Protein AF-A0A5M9MKD1-F1 (afdb_monomer_lite)

InterPro do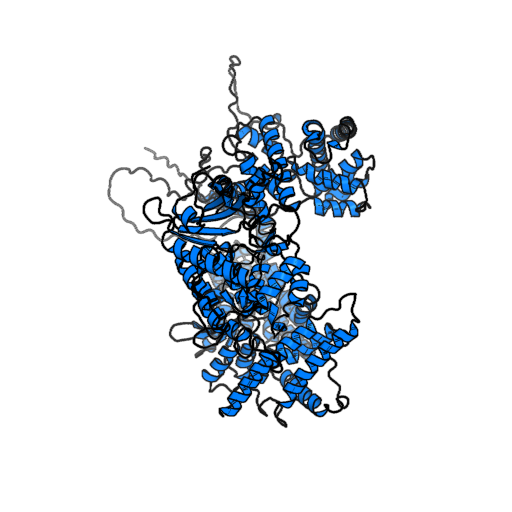mains:
  IPR004045 Glutathione S-transferase, N-terminal [PF13409] (343-407)
  IPR004045 Glutathione S-transferase, N-terminal [PS50404] (331-413)
  IPR006603 PQ-loop repeat [PF04193] (590-647)
  IPR006603 PQ-loop repeat [SM00679] (603-634)
  IPR006671 Cyclin, N-terminal [PF00134] (797-914)
  IPR010987 Glutathione S-transferase, C-terminal-like [PS50405] (420-559)
  IPR011009 Protein kinase-like domain superfamily [SSF56112] (8-336)
  IPR013763 Cyclin-like domain [SM00385] (810-909)
  IPR013763 Cyclin-like domain [SM00385] (922-1008)
  IPR016477 Fructosamine/Ketosamine-3-kinase [PF03881] (29-341)
  IPR016477 Fructosamine/Ketosamine-3-kinase [PTHR12149] (27-342)
  IPR036249 Thioredoxin-like superfamily [SSF52833] (343-438)
  IPR036282 Glutathione S-transferase, C-terminal domain superfamily [SSF47616] (407-563)
  IPR036915 Cyclin-like superfamily [SSF47954] (793-915)
  IPR036915 Cyclin-like superfamily [SSF47954] (918-1014)
  IPR040079 Glutathione transferase family [SFLDS00019] (340-543)

Sequence (1134 aa):
MAPVPDSLLRALSLPDPSKATLSTAGLGSGFTNTGAIRATVPSSDGQGGEEERRYFVKTSRDGKAAEEMFHGEYESLNAIADSVPGFCPRALAWGCLEEGNGRSFFLATEFLDLGVGGRIDQSSLAQRLGQLHSTPAPADPQTGKRQFGFPVPTFCGDTKQPNRYHDSWAKFYANERLLMILETSEKRNGHDVGLRDLVERTAHTVVPALLRDGHLGYDRNGHGKEITPVVVHGDLWSGNADRGRIVASGRKEDEEVGGVVYDPSACYAHSEYDLGIMKMFGGFGSSFFNAYHRLVPKTEPVEEYDDRLRLYELYHHLNHYAIFGVGYRSGAVSIMQKLIKKYVQRVWLALEEKQIPYQYIEVNPYHKLQSLLSLNPRGLIPTLSIRTPGGSKPLYESNVILEYLEEAYPDHGPRLLPTDPYERARVRICIDFVTSRFIPAFHRFLQYQSSESEDTEAGIEKHRQGFLECLKEWTRELHPQGPFFLGDQISLPGLVLGPWAIRLWVFDEFKTGGLRVPVEGQGGSDDLVWQRWRKWVTALQERKSFRDTISDVQHYLPIYKRCPSMQEDDYSSLHGLIYCSGNMDVPIAANVLGTIGAICWSVQLIPQIIFNYQRHNTEGLQPSMMLLWAIAGVPLGVYNIVEELNVALRIQPQILTFLSLVTWAQCLYYGKKRTAMTCIAAVVSLLLTLGAIEVALIFALQASKRRAIEWPTILMAVLSASLLAAGVLRHYWDIYLHRTYLFATRMAPEKKDDASLLGSDPAVPDPPSIHPSFIQVAKPYIFEQTIQKCIAAMGVNPLREEALRLQGVTWIDNVRRVLYLPIRTFNTAVVYYHRFRLVHPDNEYNYMDAAAAALFTACKIEDTLKKSKEIVCAAYNLKLPPSEHMSPDNQVFEAHARGIIGLERLMLEASGFDFRTRHPQKTLIKLARKYGLTSQSEVSSTAYRISQDLYRTFAPIKQTTSTMAFASLELAGRLLDQRTEPVELGVDYEKWKTSREEVIETLFDVLELYTHNRGSTTVGPHFPADRFLKVRIPLNKEAEAQGLSRYTNWVHDRDLQTPNGSKSGGKHPRATQYGESRFHPLIPVSASGERPKPGEKGRDGAVRFTIDPESADAEKTHVAEYFKVEMEEYEVEE

Radius of gyration: 39.61 Å; chains: 1; bounding box: 105×114×104 Å

Structure (mmCIF, N/CA/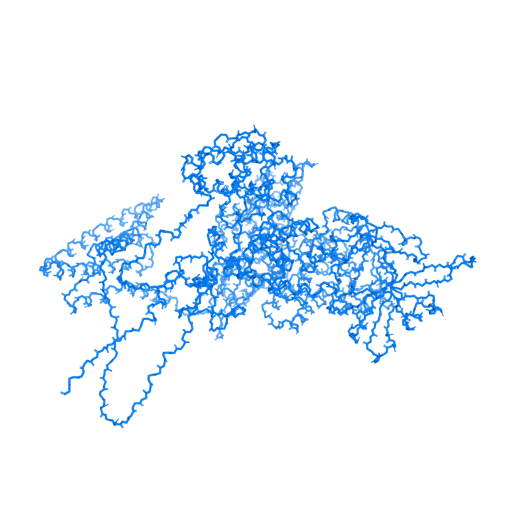C/O backbone):
data_AF-A0A5M9MKD1-F1
#
_entry.id   AF-A0A5M9MKD1-F1
#
loop_
_atom_site.group_PDB
_atom_site.id
_atom_site.type_symbol
_atom_site.label_atom_id
_atom_site.label_alt_id
_atom_site.label_comp_id
_atom_site.label_asym_id
_atom_site.label_entity_id
_atom_site.label_seq_id
_atom_site.pdbx_PDB_ins_code
_atom_site.Cartn_x
_atom_site.Cartn_y
_atom_site.Cartn_z
_atom_site.occupancy
_atom_site.B_iso_or_equiv
_atom_site.auth_seq_id
_atom_site.auth_comp_id
_atom_site.auth_asym_id
_atom_site.auth_atom_id
_atom_site.pdbx_PDB_model_num
ATOM 1 N N . MET A 1 1 ? 45.304 -12.838 -5.370 1.00 53.66 1 MET A N 1
ATOM 2 C CA . MET A 1 1 ? 44.745 -13.099 -4.027 1.00 53.66 1 MET A CA 1
ATOM 3 C C . MET A 1 1 ? 45.583 -12.325 -3.034 1.00 53.66 1 MET A C 1
ATOM 5 O O . MET A 1 1 ? 46.791 -12.251 -3.235 1.00 53.66 1 MET A O 1
ATOM 9 N N . ALA A 1 2 ? 44.952 -11.692 -2.051 1.00 61.78 2 ALA A N 1
ATOM 10 C CA . ALA A 1 2 ? 45.674 -10.993 -0.993 1.00 61.78 2 ALA A CA 1
ATOM 11 C C . ALA A 1 2 ? 46.125 -12.007 0.077 1.00 61.78 2 ALA A C 1
ATOM 13 O O . ALA A 1 2 ? 45.447 -13.031 0.243 1.00 61.78 2 ALA A O 1
ATOM 14 N N . PRO A 1 3 ? 47.242 -11.757 0.787 1.00 74.25 3 PRO A N 1
ATOM 15 C CA . PRO A 1 3 ? 47.556 -12.511 1.996 1.00 74.25 3 PRO A CA 1
ATOM 16 C C . PRO A 1 3 ? 46.407 -12.365 3.005 1.00 74.25 3 PRO A C 1
ATOM 18 O O . PRO A 1 3 ? 45.753 -11.322 3.069 1.00 74.25 3 PRO A O 1
ATOM 21 N N . VAL A 1 4 ? 46.121 -13.433 3.750 1.00 82.38 4 VAL A N 1
ATOM 22 C CA . VAL A 1 4 ? 45.126 -13.397 4.829 1.00 82.38 4 VAL A CA 1
ATOM 23 C C . VAL A 1 4 ? 45.723 -12.600 5.997 1.00 82.38 4 VAL A C 1
ATOM 25 O O . VAL A 1 4 ? 46.841 -12.922 6.393 1.00 82.38 4 VAL A O 1
ATOM 28 N N . PRO A 1 5 ? 45.018 -11.603 6.565 1.00 85.69 5 PRO A N 1
ATOM 29 C CA . PRO A 1 5 ? 45.511 -10.859 7.723 1.00 85.69 5 PRO A CA 1
ATOM 30 C C . PRO A 1 5 ? 45.858 -11.769 8.912 1.00 85.69 5 PRO A C 1
ATOM 32 O O . PRO A 1 5 ? 45.102 -12.693 9.226 1.00 85.69 5 PRO A O 1
ATOM 35 N N . ASP A 1 6 ? 46.938 -11.461 9.635 1.00 84.19 6 ASP A N 1
ATOM 36 C CA . ASP A 1 6 ? 47.434 -12.286 10.756 1.00 84.19 6 ASP A CA 1
ATOM 37 C C . ASP A 1 6 ? 46.393 -12.502 11.866 1.00 84.19 6 ASP A C 1
ATOM 39 O O . ASP A 1 6 ? 46.313 -13.570 12.475 1.00 84.19 6 ASP A O 1
ATOM 43 N N . SER A 1 7 ? 45.560 -11.491 12.118 1.00 86.38 7 SER A N 1
ATOM 44 C CA . SER A 1 7 ? 44.451 -11.562 13.080 1.00 86.38 7 SER A CA 1
ATOM 45 C C . SER A 1 7 ? 43.421 -12.635 12.704 1.00 86.38 7 SER A C 1
ATOM 47 O O . SER A 1 7 ? 42.984 -13.387 13.573 1.00 86.38 7 SER A O 1
ATOM 49 N N . LEU A 1 8 ? 43.095 -12.769 11.414 1.00 87.19 8 LEU A N 1
ATOM 50 C CA . LEU A 1 8 ? 42.197 -13.805 10.894 1.00 87.19 8 LEU A CA 1
ATOM 51 C C . LEU A 1 8 ? 42.851 -15.191 10.921 1.00 87.19 8 LEU A C 1
ATOM 53 O O . LEU A 1 8 ? 42.186 -16.164 11.271 1.00 87.19 8 LEU A O 1
ATOM 57 N N . LEU A 1 9 ? 44.147 -15.289 10.606 1.00 86.75 9 LEU A N 1
ATOM 58 C CA . LEU A 1 9 ? 44.895 -16.549 10.690 1.00 86.75 9 LEU A CA 1
ATOM 59 C C . LEU A 1 9 ? 44.937 -17.087 12.124 1.00 86.75 9 LEU A C 1
ATOM 61 O O . LEU A 1 9 ? 44.632 -18.258 12.347 1.00 86.75 9 LEU A O 1
ATOM 65 N N . ARG A 1 10 ? 45.244 -16.226 13.105 1.00 86.94 10 ARG A N 1
ATOM 66 C CA . ARG A 1 10 ? 45.229 -16.595 14.529 1.00 86.94 10 ARG A CA 1
ATOM 67 C C . ARG A 1 10 ? 43.835 -16.989 14.998 1.00 86.94 10 ARG A C 1
ATOM 69 O O . ARG A 1 10 ? 43.688 -18.021 15.644 1.00 86.94 10 ARG A O 1
ATOM 76 N N . ALA A 1 11 ? 42.820 -16.199 14.653 1.00 86.62 11 ALA A N 1
ATOM 77 C CA . ALA A 1 11 ? 41.444 -16.446 15.071 1.00 86.62 11 ALA A CA 1
ATOM 78 C C . ALA A 1 11 ? 40.878 -17.765 14.516 1.00 86.62 11 ALA A C 1
ATOM 80 O O . ALA A 1 11 ? 40.166 -18.472 15.221 1.00 86.62 11 ALA A O 1
ATOM 81 N N . LEU A 1 12 ? 41.243 -18.133 13.284 1.00 87.00 12 LEU A N 1
ATOM 82 C CA . LEU A 1 12 ? 40.847 -19.396 12.652 1.00 87.00 12 LEU A CA 1
ATOM 83 C C . LEU A 1 12 ? 41.811 -20.560 12.942 1.00 87.00 12 LEU A C 1
ATOM 85 O O . LEU A 1 12 ? 41.629 -21.646 12.397 1.00 87.00 12 LEU A O 1
ATOM 89 N N . SER A 1 13 ? 42.833 -20.355 13.784 1.00 86.31 13 SER A N 1
ATOM 90 C CA . SER A 1 13 ? 43.871 -21.352 14.087 1.00 86.31 13 SER A CA 1
ATOM 91 C C . SER A 1 13 ? 44.544 -21.938 12.832 1.00 86.31 13 SER A C 1
ATOM 93 O O . SER A 1 13 ? 44.793 -23.139 12.754 1.00 86.31 13 SER A O 1
ATOM 95 N N . LEU A 1 14 ? 44.835 -21.092 11.837 1.00 83.50 14 LEU A N 1
ATOM 96 C CA . LEU A 1 14 ? 45.502 -21.463 10.585 1.00 83.50 14 LEU A CA 1
ATOM 97 C C . LEU A 1 14 ? 47.021 -21.214 10.713 1.00 83.50 14 LEU A C 1
ATOM 99 O O . LEU A 1 14 ? 47.446 -20.059 10.671 1.00 83.50 14 LEU A O 1
ATOM 103 N N . PRO A 1 15 ? 47.855 -22.261 10.886 1.00 67.31 15 PRO A N 1
ATOM 104 C CA . PRO A 1 15 ? 49.250 -22.105 11.313 1.00 67.31 15 PRO A CA 1
ATOM 105 C C . PRO A 1 15 ? 50.219 -21.698 10.193 1.00 67.31 15 PRO A C 1
ATOM 107 O O . PRO A 1 15 ? 51.301 -21.201 10.490 1.00 67.31 15 PRO A O 1
ATOM 110 N N . ASP A 1 16 ? 49.858 -21.917 8.925 1.00 77.75 16 ASP A N 1
ATOM 111 C CA . ASP A 1 16 ? 50.713 -21.638 7.767 1.00 77.75 16 ASP A CA 1
ATOM 112 C C . ASP A 1 16 ? 50.059 -20.592 6.839 1.00 77.75 16 ASP A C 1
ATOM 114 O O . ASP A 1 16 ? 49.167 -20.937 6.054 1.00 77.75 16 ASP A O 1
ATOM 118 N N . PRO A 1 17 ? 50.504 -19.320 6.887 1.00 76.56 17 PRO A N 1
ATOM 119 C CA . PRO A 1 17 ? 49.997 -18.252 6.025 1.00 76.56 17 PRO A CA 1
ATOM 120 C C . PRO A 1 17 ? 50.148 -18.550 4.527 1.00 76.56 17 PRO A C 1
ATOM 122 O O . PRO A 1 17 ? 49.364 -18.050 3.724 1.00 76.56 17 PRO A O 1
ATOM 125 N N . SER A 1 18 ? 51.130 -19.372 4.129 1.00 77.94 18 SER A N 1
ATOM 126 C CA . SER A 1 18 ? 51.364 -19.721 2.719 1.00 77.94 18 SER A CA 1
ATOM 127 C C . SER A 1 18 ? 50.319 -20.691 2.157 1.00 77.94 18 SER A C 1
ATOM 129 O O . SER A 1 18 ? 50.149 -20.787 0.941 1.00 77.94 18 SER A O 1
ATOM 131 N N . LYS A 1 19 ? 49.576 -21.365 3.043 1.00 81.69 19 LYS A N 1
ATOM 132 C CA . LYS A 1 19 ? 48.512 -22.322 2.712 1.00 81.69 19 LYS A CA 1
ATOM 133 C C . LYS A 1 19 ? 47.108 -21.733 2.823 1.00 81.69 19 LYS A C 1
ATOM 135 O O . LYS A 1 19 ? 46.131 -22.477 2.719 1.00 81.69 19 LYS A O 1
ATOM 140 N N . ALA A 1 20 ? 46.992 -20.420 3.024 1.00 84.75 20 ALA A N 1
ATOM 141 C CA . ALA A 1 20 ? 45.723 -19.719 3.121 1.00 84.75 20 ALA A CA 1
ATOM 142 C C . ALA A 1 20 ? 45.668 -18.541 2.142 1.00 84.75 20 ALA A C 1
ATOM 144 O O . ALA A 1 20 ? 46.620 -17.780 1.987 1.00 84.75 20 ALA A O 1
ATOM 145 N N . THR A 1 21 ? 44.533 -18.371 1.472 1.00 84.12 21 THR A N 1
ATOM 146 C CA . THR A 1 21 ? 44.327 -17.287 0.507 1.00 84.12 21 THR A CA 1
ATOM 147 C C . THR A 1 21 ? 43.005 -16.583 0.760 1.00 84.12 21 THR A C 1
ATOM 149 O O . THR A 1 21 ? 41.973 -17.232 0.936 1.00 84.12 21 THR A O 1
ATOM 152 N N . LEU A 1 22 ? 43.031 -15.246 0.763 1.00 82.06 22 LEU A N 1
ATOM 153 C CA . LEU A 1 22 ? 41.834 -14.415 0.857 1.00 82.06 22 LEU A CA 1
ATOM 154 C C . LEU A 1 22 ? 41.424 -13.937 -0.540 1.00 82.06 22 LEU A C 1
ATOM 156 O O . LEU A 1 22 ? 42.180 -13.255 -1.246 1.00 82.06 22 LEU A O 1
ATOM 160 N N . SER A 1 23 ? 40.195 -14.271 -0.920 1.00 81.12 23 SER A N 1
ATOM 161 C CA . SER A 1 23 ? 39.502 -13.697 -2.068 1.00 81.12 23 SER A CA 1
ATOM 162 C C . SER A 1 23 ? 38.447 -12.728 -1.558 1.00 81.12 23 SER A C 1
ATOM 164 O O . SER A 1 23 ? 37.419 -13.144 -1.027 1.00 81.12 23 SER A O 1
ATOM 166 N N . THR A 1 24 ? 38.684 -11.429 -1.706 1.00 69.69 24 THR A N 1
ATOM 167 C CA . THR A 1 24 ? 37.676 -10.417 -1.393 1.00 69.69 24 THR A CA 1
ATOM 168 C C . THR A 1 24 ? 36.669 -10.338 -2.531 1.00 69.69 24 THR A C 1
ATOM 170 O O . THR A 1 24 ? 37.035 -10.251 -3.704 1.00 69.69 24 THR A O 1
ATOM 173 N N . ALA A 1 25 ? 35.387 -10.375 -2.191 1.00 58.44 25 ALA A N 1
ATOM 174 C CA . ALA A 1 25 ? 34.325 -10.070 -3.126 1.00 58.44 25 ALA A CA 1
ATOM 175 C C . ALA A 1 25 ? 33.748 -8.725 -2.685 1.00 58.44 25 ALA A C 1
ATOM 177 O O . ALA A 1 25 ? 33.373 -8.566 -1.532 1.00 58.44 25 ALA A O 1
ATOM 178 N N . GLY A 1 26 ? 33.690 -7.718 -3.556 1.00 51.72 26 GLY A N 1
ATOM 179 C CA . GLY A 1 26 ? 33.049 -6.428 -3.241 1.00 51.72 26 GLY A CA 1
ATOM 180 C C . GLY A 1 26 ? 31.518 -6.534 -3.117 1.00 51.72 26 GLY A C 1
ATOM 181 O O . GLY A 1 26 ? 30.811 -5.723 -3.703 1.00 51.72 26 GLY A O 1
ATOM 182 N N . LEU A 1 27 ? 31.020 -7.579 -2.449 1.00 51.06 27 LEU A N 1
ATOM 183 C CA . LEU A 1 27 ? 29.638 -8.061 -2.362 1.00 51.06 27 LEU A CA 1
ATOM 184 C C . LEU A 1 27 ? 29.005 -7.800 -0.978 1.00 51.06 27 LEU A C 1
ATOM 186 O O . LEU A 1 27 ? 28.047 -8.471 -0.614 1.00 51.06 27 LEU A O 1
ATOM 190 N N . GLY A 1 28 ? 29.565 -6.906 -0.162 1.00 52.03 28 GLY A N 1
ATOM 191 C CA . GLY A 1 28 ? 29.001 -6.594 1.154 1.00 52.03 28 GLY A CA 1
ATOM 192 C C . GLY A 1 28 ? 27.916 -5.513 1.111 1.00 52.03 28 GLY A C 1
ATOM 193 O O . GLY A 1 28 ? 27.750 -4.817 0.108 1.00 52.03 28 GLY A O 1
ATOM 194 N N . SER A 1 29 ? 27.172 -5.368 2.209 1.00 58.72 29 SER A N 1
ATOM 195 C CA . SER A 1 29 ? 26.208 -4.276 2.389 1.00 58.72 29 SER A CA 1
ATOM 196 C C . SER A 1 29 ? 26.914 -2.908 2.391 1.00 58.72 29 SER A C 1
ATOM 198 O O . SER A 1 29 ? 28.134 -2.828 2.494 1.00 58.72 29 SER A O 1
ATOM 200 N N . GLY A 1 30 ? 26.177 -1.791 2.344 1.00 56.34 30 GLY A N 1
ATOM 201 C CA . GLY A 1 30 ? 26.765 -0.435 2.372 1.00 56.34 30 GLY A CA 1
ATOM 202 C C . GLY A 1 30 ? 27.660 -0.110 3.589 1.00 56.34 30 GLY A C 1
ATOM 203 O O . GLY A 1 30 ? 28.250 0.966 3.633 1.00 56.34 30 GLY A O 1
ATOM 204 N N . PHE A 1 31 ? 27.764 -1.025 4.558 1.00 68.19 31 PHE A N 1
ATOM 205 C CA . PHE A 1 31 ? 28.482 -0.908 5.830 1.00 68.19 31 PHE A CA 1
ATOM 206 C C . PHE A 1 31 ? 29.429 -2.096 6.133 1.00 68.19 31 PHE A C 1
ATOM 208 O O . PHE A 1 31 ? 30.142 -2.057 7.138 1.00 68.19 31 PHE A O 1
ATOM 215 N N . THR A 1 32 ? 29.504 -3.129 5.277 1.00 80.25 32 THR A N 1
ATOM 216 C CA . THR A 1 32 ? 30.426 -4.279 5.427 1.00 80.25 32 THR A CA 1
ATOM 217 C C . THR A 1 32 ? 31.049 -4.679 4.084 1.00 80.25 32 THR A C 1
ATOM 219 O O . THR A 1 32 ? 30.476 -4.448 3.030 1.00 80.25 32 THR A O 1
ATOM 222 N N . ASN A 1 33 ? 32.233 -5.290 4.099 1.00 84.56 33 ASN A N 1
ATOM 223 C CA . ASN A 1 33 ? 32.860 -5.937 2.943 1.00 84.56 33 ASN A CA 1
ATOM 224 C C . ASN A 1 33 ? 32.951 -7.441 3.196 1.00 84.56 33 ASN A C 1
ATOM 226 O O . ASN A 1 33 ? 33.284 -7.848 4.308 1.00 84.56 33 ASN A O 1
ATOM 230 N N . THR A 1 34 ? 32.719 -8.257 2.173 1.00 88.56 34 THR A N 1
ATOM 231 C CA . THR A 1 34 ? 32.702 -9.719 2.289 1.00 88.56 34 THR A CA 1
ATOM 232 C C . THR A 1 34 ? 33.890 -10.367 1.573 1.00 88.56 34 THR A C 1
ATOM 234 O O . THR A 1 34 ? 34.535 -9.793 0.692 1.00 88.56 34 THR A O 1
ATOM 237 N N . GLY A 1 35 ? 34.236 -11.582 1.969 1.00 87.94 35 GLY A N 1
ATOM 238 C CA . GLY A 1 35 ? 35.331 -12.333 1.377 1.00 87.94 35 GLY A CA 1
ATOM 239 C C . GLY A 1 35 ? 35.246 -13.813 1.707 1.00 87.94 35 GLY A C 1
ATOM 240 O O . GLY A 1 35 ? 34.535 -14.224 2.619 1.00 87.94 35 GLY A O 1
ATOM 241 N N . ALA A 1 36 ? 35.989 -14.611 0.950 1.00 89.12 36 ALA A N 1
ATOM 242 C CA . ALA A 1 36 ? 36.146 -16.035 1.183 1.00 89.12 36 ALA A CA 1
ATOM 243 C C . ALA A 1 36 ? 37.621 -16.351 1.445 1.00 89.12 36 ALA A C 1
ATOM 245 O O . ALA A 1 36 ? 38.490 -15.953 0.663 1.00 89.12 36 ALA A O 1
ATOM 246 N N . ILE A 1 37 ? 37.898 -17.079 2.525 1.00 88.25 37 ILE A N 1
ATOM 247 C CA . ILE A 1 37 ? 39.220 -17.647 2.797 1.00 88.25 37 ILE A CA 1
ATOM 248 C C . ILE A 1 37 ? 39.206 -19.103 2.350 1.00 88.25 37 ILE A C 1
ATOM 250 O O . ILE A 1 37 ? 38.331 -19.864 2.759 1.00 88.25 37 ILE A O 1
ATOM 254 N N . ARG A 1 38 ? 40.188 -19.498 1.539 1.00 87.69 38 ARG A N 1
ATOM 255 C CA . ARG A 1 38 ? 40.509 -20.908 1.284 1.00 87.69 38 ARG A CA 1
ATOM 256 C C . ARG A 1 38 ? 41.786 -21.254 2.021 1.00 87.69 38 ARG A C 1
ATOM 258 O O . ARG A 1 38 ? 42.787 -20.569 1.815 1.00 87.69 38 ARG A O 1
ATOM 265 N N . ALA A 1 39 ? 41.752 -22.285 2.854 1.00 86.06 39 ALA A N 1
ATOM 266 C CA . ALA A 1 39 ? 42.910 -22.736 3.612 1.00 86.06 39 ALA A CA 1
ATOM 267 C C . ALA A 1 39 ? 43.075 -24.252 3.516 1.00 86.06 39 ALA A C 1
ATOM 269 O O . ALA A 1 39 ? 42.090 -24.984 3.540 1.00 86.06 39 ALA A O 1
ATOM 270 N N . THR A 1 40 ? 44.319 -24.715 3.436 1.00 83.31 40 THR A N 1
ATOM 271 C CA . THR A 1 40 ? 44.645 -26.144 3.529 1.00 83.31 40 THR A CA 1
ATOM 272 C C . THR A 1 40 ? 45.023 -26.471 4.969 1.00 83.31 40 THR A C 1
ATOM 274 O O . THR A 1 40 ? 45.964 -25.879 5.501 1.00 83.31 40 THR A O 1
ATOM 277 N N . VAL A 1 41 ? 44.287 -27.376 5.614 1.00 80.62 41 VAL A N 1
ATOM 278 C CA . VAL A 1 41 ? 44.487 -27.755 7.023 1.00 80.62 41 VAL A CA 1
ATOM 279 C C . VAL A 1 41 ? 44.731 -29.263 7.166 1.00 80.62 41 VAL A C 1
ATOM 281 O O . VAL A 1 41 ? 44.342 -30.023 6.283 1.00 80.62 41 VAL A O 1
ATOM 284 N N . PRO A 1 42 ? 45.374 -29.733 8.251 1.00 75.69 42 PRO A N 1
ATOM 285 C CA . PRO A 1 42 ? 45.486 -31.163 8.528 1.00 75.69 42 PRO A CA 1
ATOM 286 C C . PRO A 1 42 ? 44.099 -31.795 8.707 1.00 75.69 42 PRO A C 1
ATOM 288 O O . PRO A 1 42 ? 43.259 -31.250 9.423 1.00 75.69 42 PRO A O 1
ATOM 291 N N . SER A 1 43 ? 43.869 -32.942 8.072 1.00 68.88 43 SER A N 1
ATOM 292 C CA . SER A 1 43 ? 42.596 -33.662 8.130 1.00 68.88 43 SER A CA 1
ATOM 293 C C . SER A 1 43 ? 42.324 -34.205 9.534 1.00 68.88 43 SER A C 1
ATOM 295 O O . SER A 1 43 ? 43.226 -34.715 10.208 1.00 68.88 43 SER A O 1
ATOM 297 N N . SER A 1 44 ? 41.062 -34.130 9.965 1.00 63.09 44 SER A N 1
ATOM 298 C CA . SER A 1 44 ? 40.593 -34.619 11.270 1.00 63.09 44 SER A CA 1
ATOM 299 C C . SER A 1 44 ? 40.563 -36.146 11.406 1.00 63.09 44 SER A C 1
ATOM 301 O O . SER A 1 44 ? 40.430 -36.651 12.519 1.00 63.09 44 SER A O 1
ATOM 303 N N . ASP A 1 45 ? 40.728 -36.887 10.308 1.00 62.78 45 ASP A N 1
ATOM 304 C CA . ASP A 1 45 ? 40.494 -38.338 10.248 1.00 62.78 45 ASP A CA 1
ATOM 305 C C . ASP A 1 45 ? 41.673 -39.190 10.762 1.00 62.78 45 ASP A C 1
ATOM 307 O O . ASP A 1 45 ? 41.689 -40.413 10.618 1.00 62.78 45 ASP A O 1
ATOM 311 N N . GLY A 1 46 ? 42.700 -38.565 11.349 1.00 56.75 46 GLY A N 1
ATOM 312 C CA . GLY A 1 46 ? 43.839 -39.260 11.967 1.00 56.75 46 GLY A CA 1
ATOM 313 C C . GLY A 1 46 ? 44.759 -40.019 10.996 1.00 56.75 46 GLY A C 1
ATOM 314 O O . GLY A 1 46 ? 45.728 -40.631 11.439 1.00 56.75 46 GLY A O 1
ATOM 315 N N . GLN A 1 47 ? 44.502 -39.965 9.682 1.00 58.62 47 GLN A N 1
ATOM 316 C CA . GLN A 1 47 ? 45.276 -40.656 8.635 1.00 58.62 47 GLN A CA 1
ATOM 317 C C . GLN A 1 47 ? 46.394 -39.806 7.994 1.00 58.62 47 GLN A C 1
ATOM 319 O O . GLN A 1 47 ? 47.032 -40.252 7.045 1.00 58.62 47 GLN A O 1
ATOM 324 N N . GLY A 1 48 ? 46.677 -38.604 8.510 1.00 59.03 48 GLY A N 1
ATOM 325 C CA . GLY A 1 48 ? 47.817 -37.786 8.063 1.00 59.03 48 GLY A CA 1
ATOM 326 C C . GLY A 1 48 ? 47.657 -37.102 6.695 1.00 59.03 48 GLY A C 1
ATOM 327 O O . GLY A 1 48 ? 48.663 -36.775 6.070 1.00 59.03 48 GLY A O 1
ATOM 328 N N . GLY A 1 49 ? 46.423 -36.888 6.223 1.00 69.06 49 GLY A N 1
ATOM 329 C CA . GLY A 1 49 ? 46.121 -36.127 5.000 1.00 69.06 49 GLY A CA 1
ATOM 330 C C . GLY A 1 49 ? 45.919 -34.624 5.240 1.00 69.06 49 GLY A C 1
ATOM 331 O O . GLY A 1 49 ? 45.713 -34.195 6.373 1.00 69.06 49 GLY A O 1
ATOM 332 N N . GLU A 1 50 ? 45.954 -33.826 4.173 1.00 76.00 50 GLU A N 1
ATOM 333 C CA . GLU A 1 50 ? 45.560 -32.407 4.165 1.00 76.00 50 GLU A CA 1
ATOM 334 C C . GLU A 1 50 ? 44.169 -32.252 3.518 1.00 76.00 50 GLU A C 1
ATOM 336 O O . GLU A 1 50 ? 43.858 -32.952 2.553 1.00 76.00 50 GLU A O 1
ATOM 341 N N . GLU A 1 51 ? 43.338 -31.336 4.019 1.00 78.81 51 GLU A N 1
ATOM 342 C CA . GLU A 1 51 ? 42.004 -31.024 3.487 1.00 78.81 51 GLU A CA 1
ATOM 343 C C . GLU A 1 51 ? 41.844 -29.523 3.181 1.00 78.81 51 GLU A C 1
ATOM 345 O O . GLU A 1 51 ? 42.356 -28.664 3.903 1.00 78.81 51 GLU A O 1
ATOM 350 N N . GLU A 1 52 ? 41.130 -29.188 2.097 1.00 82.25 52 GLU A N 1
ATOM 351 C CA . GLU A 1 52 ? 40.776 -27.798 1.765 1.00 82.25 52 GLU A CA 1
ATOM 352 C C . GLU A 1 52 ? 39.531 -27.389 2.568 1.00 82.25 52 GLU A C 1
ATOM 354 O O . GLU A 1 52 ? 38.458 -27.968 2.397 1.00 82.25 52 GLU A O 1
ATOM 359 N N . ARG A 1 53 ? 39.648 -26.346 3.396 1.00 84.81 53 ARG A N 1
ATOM 360 C CA . ARG A 1 53 ? 38.523 -25.694 4.078 1.00 84.81 53 ARG A CA 1
ATOM 361 C C . ARG A 1 53 ? 38.246 -24.314 3.506 1.00 84.81 53 ARG A C 1
ATOM 363 O O . ARG A 1 53 ? 39.150 -23.603 3.054 1.00 84.81 53 ARG A O 1
ATOM 370 N N . ARG A 1 54 ? 36.973 -23.921 3.553 1.00 88.00 54 ARG A N 1
ATOM 371 C CA . ARG A 1 54 ? 36.505 -22.599 3.133 1.00 88.00 54 ARG A CA 1
ATOM 372 C C . ARG A 1 54 ? 35.825 -21.896 4.294 1.00 88.00 54 ARG A C 1
ATOM 374 O O . ARG A 1 54 ? 35.070 -22.518 5.032 1.00 88.00 54 ARG A O 1
ATOM 381 N N . TYR A 1 55 ? 36.061 -20.595 4.399 1.00 90.12 55 TYR A N 1
ATOM 382 C CA . TYR A 1 55 ? 35.450 -19.728 5.402 1.00 90.12 55 TYR A CA 1
ATOM 383 C C . TYR A 1 55 ? 34.885 -18.487 4.733 1.00 90.12 55 TYR A C 1
ATOM 385 O O . TYR A 1 55 ? 35.459 -17.988 3.759 1.00 90.12 55 TYR A O 1
ATOM 393 N N . PHE A 1 56 ? 33.785 -17.971 5.266 1.00 92.25 56 PHE A N 1
ATOM 394 C CA . PHE A 1 56 ? 33.225 -16.693 4.849 1.00 92.25 56 PHE A CA 1
ATOM 395 C C . PHE A 1 56 ? 33.574 -15.619 5.877 1.00 92.25 56 PHE A C 1
ATOM 397 O O . PHE A 1 56 ? 33.439 -15.841 7.080 1.00 92.25 56 PHE A O 1
ATOM 404 N N . VAL A 1 57 ? 34.045 -14.464 5.409 1.00 91.81 57 VAL A N 1
ATOM 405 C CA . VAL A 1 57 ? 34.510 -13.369 6.264 1.00 91.81 57 VAL A CA 1
ATOM 406 C C . VAL A 1 57 ? 33.801 -12.073 5.903 1.00 91.81 57 VAL A C 1
ATOM 408 O O . VAL A 1 57 ? 33.793 -11.669 4.741 1.00 91.81 57 VAL A O 1
ATOM 411 N N . LYS A 1 58 ? 33.268 -11.385 6.913 1.00 92.19 58 LYS A N 1
ATOM 412 C CA . LYS A 1 58 ? 32.816 -9.994 6.841 1.00 92.19 58 LYS A CA 1
ATOM 413 C C . LYS A 1 58 ? 33.844 -9.092 7.515 1.00 92.19 58 LYS A C 1
ATOM 415 O O . LYS A 1 58 ? 34.419 -9.461 8.532 1.00 92.19 58 LYS A O 1
ATOM 420 N N . THR A 1 59 ? 34.075 -7.906 6.964 1.00 89.50 59 THR A N 1
ATOM 421 C CA . THR A 1 59 ? 34.956 -6.880 7.538 1.00 89.50 59 THR A CA 1
ATOM 422 C C . THR A 1 59 ? 34.297 -5.508 7.463 1.00 89.50 59 THR A C 1
ATOM 424 O O . THR A 1 59 ? 33.580 -5.213 6.510 1.00 89.50 59 THR A O 1
ATOM 427 N N . SER A 1 60 ? 34.530 -4.641 8.443 1.00 87.31 60 SER A N 1
ATOM 428 C CA . SER A 1 60 ? 34.053 -3.253 8.412 1.00 87.31 60 SER A CA 1
ATOM 429 C C . SER A 1 60 ? 35.048 -2.318 9.088 1.00 87.31 60 SER A C 1
ATOM 431 O O . SER A 1 60 ? 35.786 -2.727 9.980 1.00 87.31 60 SER A O 1
ATOM 433 N N . ARG A 1 61 ? 35.088 -1.061 8.632 1.00 81.81 61 ARG A N 1
ATOM 434 C CA . ARG A 1 61 ? 35.983 -0.003 9.137 1.00 81.81 61 ARG A CA 1
ATOM 435 C C . ARG A 1 61 ? 35.281 0.962 10.099 1.00 81.81 61 ARG A C 1
ATOM 437 O O . ARG A 1 61 ? 35.870 1.970 10.486 1.00 81.81 61 ARG A O 1
ATOM 444 N N . ASP A 1 62 ? 34.028 0.681 10.455 1.00 72.69 62 ASP A N 1
ATOM 445 C CA . ASP A 1 62 ? 33.159 1.575 11.229 1.00 72.69 62 ASP A CA 1
ATOM 446 C C . ASP A 1 62 ? 33.338 1.437 12.756 1.00 72.69 62 ASP A C 1
ATOM 448 O O . ASP A 1 62 ? 32.377 1.354 13.523 1.00 72.69 62 ASP A O 1
ATOM 452 N N . GLY A 1 63 ? 34.599 1.362 13.204 1.00 81.19 63 GLY A N 1
ATOM 453 C CA . GLY A 1 63 ? 34.998 1.408 14.614 1.00 81.19 63 GLY A CA 1
ATOM 454 C C . GLY A 1 63 ? 34.089 0.610 15.558 1.00 81.19 63 GLY A C 1
ATOM 455 O O . GLY A 1 63 ? 33.900 -0.591 15.392 1.00 81.19 63 GLY A O 1
ATOM 456 N N . LYS A 1 64 ? 33.512 1.296 16.553 1.00 82.19 64 LYS A N 1
ATOM 457 C CA . LYS A 1 64 ? 32.679 0.692 17.607 1.00 82.19 64 LYS A CA 1
ATOM 458 C C . LYS A 1 64 ? 31.334 0.141 17.106 1.00 82.19 64 LYS A C 1
ATOM 460 O O . LYS A 1 64 ? 30.805 -0.794 17.695 1.00 82.19 64 LYS A O 1
ATOM 465 N N . ALA A 1 65 ? 30.763 0.704 16.040 1.00 83.56 65 ALA A N 1
ATOM 466 C CA . ALA A 1 65 ? 29.511 0.189 15.484 1.00 83.56 65 ALA A CA 1
ATOM 467 C C . ALA A 1 65 ? 29.733 -1.178 14.819 1.00 83.56 65 ALA A C 1
ATOM 469 O O . ALA A 1 65 ? 28.939 -2.093 15.020 1.00 83.56 65 ALA A O 1
ATOM 470 N N . ALA A 1 66 ? 30.855 -1.336 14.107 1.00 87.69 66 ALA A N 1
ATOM 471 C CA . ALA A 1 66 ? 31.273 -2.614 13.536 1.00 87.69 66 ALA A CA 1
ATOM 472 C C . ALA A 1 66 ? 31.585 -3.669 14.613 1.00 87.69 66 ALA A C 1
ATOM 474 O O . ALA A 1 66 ? 31.229 -4.832 14.444 1.00 87.69 66 ALA A O 1
ATOM 475 N N . GLU A 1 67 ? 32.215 -3.265 15.722 1.00 91.25 67 GLU A N 1
ATOM 476 C CA . GLU A 1 67 ? 32.467 -4.133 16.880 1.00 91.25 67 GLU A CA 1
ATOM 477 C C . GLU A 1 67 ? 31.166 -4.730 17.438 1.00 91.25 67 GLU A C 1
ATOM 479 O O . GLU A 1 67 ? 31.027 -5.948 17.524 1.00 91.25 67 GLU A O 1
ATOM 484 N N . GLU A 1 68 ? 30.192 -3.877 17.775 1.00 92.69 68 GLU A N 1
ATOM 485 C CA . GLU A 1 68 ? 28.910 -4.326 18.326 1.00 92.69 68 GLU A CA 1
ATOM 486 C C . GLU A 1 68 ? 28.099 -5.144 17.309 1.00 92.69 68 GLU A C 1
ATOM 488 O O . GLU A 1 68 ? 27.459 -6.123 17.689 1.00 92.69 68 GLU A O 1
ATOM 493 N N . MET A 1 69 ? 28.140 -4.774 16.025 1.00 92.50 69 MET A N 1
ATOM 494 C CA . MET A 1 69 ? 27.439 -5.484 14.952 1.00 92.50 69 MET A CA 1
ATOM 495 C C . MET A 1 69 ? 27.961 -6.909 14.771 1.00 92.50 69 MET A C 1
ATOM 497 O O . MET A 1 69 ? 27.167 -7.847 14.774 1.00 92.50 69 MET A O 1
ATOM 501 N N . PHE A 1 70 ? 29.280 -7.093 14.658 1.00 94.50 70 PHE A N 1
ATOM 502 C CA . PHE A 1 70 ? 29.857 -8.425 14.470 1.00 94.50 70 PHE A CA 1
ATOM 503 C C . PHE A 1 70 ? 29.770 -9.291 15.723 1.00 94.50 70 PHE A C 1
ATOM 505 O O . PHE A 1 70 ? 29.577 -10.495 15.593 1.00 94.50 70 PHE A O 1
ATOM 512 N N . HIS A 1 71 ? 29.834 -8.701 16.920 1.00 95.56 71 HIS A N 1
ATOM 513 C CA . HIS A 1 71 ? 29.547 -9.429 18.155 1.00 95.56 71 HIS A CA 1
ATOM 514 C C . HIS A 1 71 ? 28.087 -9.908 18.196 1.00 95.56 71 HIS A C 1
ATOM 516 O O . HIS A 1 71 ? 27.824 -11.072 18.487 1.00 95.56 71 HIS A O 1
ATOM 522 N N . GLY A 1 72 ? 27.138 -9.033 17.847 1.00 96.38 72 GLY A N 1
ATOM 523 C CA . GLY A 1 72 ? 25.717 -9.372 17.783 1.00 96.38 72 GLY A CA 1
ATOM 524 C C . GLY A 1 72 ? 25.405 -10.460 16.756 1.00 96.38 72 GLY A C 1
ATOM 525 O O . GLY A 1 72 ? 24.655 -11.390 17.053 1.00 96.38 72 GLY A O 1
ATOM 526 N N . GLU A 1 73 ? 25.999 -10.378 15.564 1.00 96.06 73 GLU A N 1
ATOM 527 C CA . GLU A 1 73 ? 25.836 -11.387 14.514 1.00 96.06 73 GLU A CA 1
ATOM 528 C C . GLU A 1 73 ? 26.506 -12.720 14.894 1.00 96.06 73 GLU A C 1
ATOM 530 O O . GLU A 1 73 ? 25.919 -13.778 14.671 1.00 96.06 73 GLU A O 1
ATOM 535 N N . TYR A 1 74 ? 27.681 -12.685 15.536 1.00 97.25 74 TYR A N 1
ATOM 536 C CA . TYR A 1 74 ? 28.359 -13.874 16.062 1.00 97.25 74 TYR A CA 1
ATOM 537 C C . TYR A 1 74 ? 27.472 -14.645 17.050 1.00 97.25 74 TYR A C 1
ATOM 539 O O . TYR A 1 74 ? 27.254 -15.847 16.882 1.00 97.25 74 TYR A O 1
ATOM 547 N N . GLU A 1 75 ? 26.914 -13.952 18.045 1.00 97.69 75 GLU A N 1
ATOM 548 C CA . GLU A 1 75 ? 26.012 -14.558 19.032 1.00 97.69 75 GLU A CA 1
ATOM 549 C C . GLU A 1 75 ? 24.699 -15.032 18.387 1.00 97.69 75 GLU A C 1
ATOM 551 O O . GLU A 1 75 ? 24.182 -16.095 18.728 1.00 97.69 75 GLU A O 1
ATOM 556 N N . SER A 1 76 ? 24.176 -14.289 17.406 1.00 97.56 76 SER A N 1
ATOM 557 C CA . SER A 1 76 ? 22.947 -14.649 16.685 1.00 97.56 76 SER A CA 1
ATOM 558 C C . SER A 1 76 ? 23.100 -15.935 15.870 1.00 97.56 76 SER A C 1
ATOM 560 O O . SER A 1 76 ? 22.263 -16.834 15.968 1.00 97.56 76 SER A O 1
ATOM 562 N N . LEU A 1 77 ? 24.174 -16.046 15.081 1.00 97.12 77 LEU A N 1
ATOM 563 C CA . LEU A 1 77 ? 24.461 -17.234 14.277 1.00 97.12 77 LEU A CA 1
ATOM 564 C C . LEU A 1 77 ? 24.680 -18.459 15.164 1.00 97.12 77 LEU A C 1
ATOM 566 O O . LEU A 1 77 ? 24.113 -19.514 14.893 1.00 97.12 77 LEU A O 1
ATOM 570 N N . ASN A 1 78 ? 25.437 -18.318 16.253 1.00 96.56 78 ASN A N 1
ATOM 571 C CA . ASN A 1 78 ? 25.687 -19.431 17.164 1.00 96.56 78 ASN A CA 1
ATOM 572 C C . ASN A 1 78 ? 24.421 -19.866 17.918 1.00 96.56 78 ASN A C 1
ATOM 574 O O . ASN A 1 78 ? 24.167 -21.064 18.001 1.00 96.56 78 ASN A O 1
ATOM 578 N N . ALA A 1 79 ? 23.561 -18.937 18.352 1.00 96.38 79 ALA A N 1
ATOM 579 C CA . ALA A 1 79 ? 22.281 -19.283 18.978 1.00 96.38 79 ALA A CA 1
ATOM 580 C C . ALA A 1 79 ? 21.354 -20.081 18.039 1.00 96.38 79 ALA A C 1
ATOM 582 O O . ALA A 1 79 ? 20.682 -21.024 18.473 1.00 96.38 79 ALA A O 1
ATOM 583 N N . ILE A 1 80 ? 21.325 -19.732 16.748 1.00 96.69 80 ILE A N 1
ATOM 584 C CA . ILE A 1 80 ? 20.550 -20.467 15.738 1.00 96.69 80 ILE A CA 1
ATOM 585 C C . ILE A 1 80 ? 21.204 -21.824 15.444 1.00 96.69 80 ILE A C 1
ATOM 587 O O . ILE A 1 80 ? 20.508 -22.838 15.466 1.00 96.69 80 ILE A O 1
ATOM 591 N N . ALA A 1 81 ? 22.523 -21.868 15.229 1.00 93.56 81 ALA A N 1
ATOM 592 C CA . ALA A 1 81 ? 23.262 -23.093 14.915 1.00 93.56 81 ALA A CA 1
ATOM 593 C C . ALA A 1 81 ? 23.250 -24.117 16.064 1.00 93.56 81 ALA A C 1
ATOM 595 O O . ALA A 1 81 ? 23.282 -25.321 15.813 1.00 93.56 81 ALA A O 1
ATOM 596 N N . ASP A 1 82 ? 23.200 -23.660 17.317 1.00 93.19 82 ASP A N 1
ATOM 597 C CA . ASP A 1 82 ? 23.048 -24.518 18.498 1.00 93.19 82 ASP A CA 1
ATOM 598 C C . ASP A 1 82 ? 21.624 -25.069 18.632 1.00 93.19 82 ASP A C 1
ATOM 600 O O . ASP A 1 82 ? 21.433 -26.189 19.105 1.00 93.19 82 ASP A O 1
ATOM 604 N N . SER A 1 83 ? 20.622 -24.306 18.189 1.00 93.38 83 SER A N 1
ATOM 605 C CA . SER A 1 83 ? 19.216 -24.723 18.229 1.00 93.38 83 SER A CA 1
ATOM 606 C C . SER A 1 83 ? 18.853 -25.670 17.082 1.00 93.38 83 SER A C 1
ATOM 608 O O . SER A 1 83 ? 18.067 -26.602 17.271 1.00 93.38 83 SER A O 1
ATOM 610 N N . VAL A 1 84 ? 19.395 -25.421 15.885 1.00 93.00 84 VAL A N 1
ATOM 611 C CA . VAL A 1 84 ? 19.152 -26.205 14.668 1.00 93.00 84 VAL A CA 1
ATOM 612 C C . VAL A 1 84 ? 20.458 -26.341 13.868 1.00 93.00 84 VAL A C 1
ATOM 614 O O . VAL A 1 84 ? 20.759 -25.485 13.028 1.00 93.00 84 VAL A O 1
ATOM 617 N N . PRO A 1 85 ? 21.233 -27.419 14.090 1.00 89.62 85 PRO A N 1
ATOM 618 C CA . PRO A 1 85 ? 22.446 -27.696 13.322 1.00 89.62 85 PRO A CA 1
ATOM 619 C C . PRO A 1 85 ? 22.204 -27.694 11.803 1.00 89.62 85 PRO A C 1
ATOM 621 O O . PRO A 1 85 ? 21.165 -28.145 11.304 1.00 89.62 85 PRO A O 1
ATOM 624 N N . GLY A 1 86 ? 23.142 -27.106 11.060 1.00 87.75 86 GLY A N 1
ATOM 625 C CA . GLY A 1 86 ? 23.070 -26.956 9.606 1.00 87.75 86 GLY A CA 1
ATOM 626 C C . GLY A 1 86 ? 22.003 -25.982 9.086 1.00 87.75 86 GLY A C 1
ATOM 627 O O . GLY A 1 86 ? 21.787 -25.933 7.878 1.00 87.75 86 GLY A O 1
ATOM 628 N N . PHE A 1 87 ? 21.299 -25.226 9.944 1.00 92.81 87 PHE A N 1
ATOM 629 C CA . PHE A 1 87 ? 20.306 -24.244 9.483 1.00 92.81 87 PHE A CA 1
ATOM 630 C C . PHE A 1 87 ? 20.922 -22.900 9.073 1.00 92.81 87 PHE A C 1
ATOM 632 O O . PHE A 1 87 ? 20.438 -22.262 8.142 1.00 92.81 87 PHE A O 1
ATOM 639 N N . CYS A 1 88 ? 22.004 -22.491 9.730 1.00 94.19 88 CYS A N 1
ATOM 640 C CA . CYS A 1 88 ? 22.808 -21.318 9.393 1.00 94.19 88 CYS A CA 1
ATOM 641 C C . CYS A 1 88 ? 24.304 -21.652 9.556 1.00 94.19 88 CYS A C 1
ATOM 643 O O . CYS A 1 88 ? 24.630 -22.640 10.226 1.00 94.19 88 CYS A O 1
ATOM 645 N N . PRO A 1 89 ? 25.228 -20.878 8.955 1.00 93.62 89 PRO A N 1
ATOM 646 C CA . PRO A 1 89 ? 26.656 -21.078 9.179 1.00 93.62 89 PRO A CA 1
ATOM 647 C C . PRO A 1 89 ? 27.031 -20.733 10.620 1.00 93.62 89 PRO A C 1
ATOM 649 O O . PRO A 1 89 ? 26.634 -19.690 11.143 1.00 93.62 89 PRO A O 1
ATOM 652 N N . ARG A 1 90 ? 27.850 -21.572 11.257 1.00 93.31 90 ARG A N 1
ATOM 653 C CA . ARG A 1 90 ? 28.367 -21.270 12.592 1.00 93.31 90 ARG A CA 1
ATOM 654 C C . ARG A 1 90 ? 29.362 -20.115 12.531 1.00 93.31 90 ARG A C 1
ATOM 656 O O . ARG A 1 90 ? 30.221 -20.065 11.644 1.00 93.31 90 ARG A O 1
ATOM 663 N N . ALA A 1 91 ? 29.277 -19.202 13.494 1.00 95.00 91 ALA A N 1
ATOM 664 C CA . ALA A 1 91 ? 30.250 -18.133 13.632 1.00 95.00 91 ALA A CA 1
ATOM 665 C C . ALA A 1 91 ? 31.466 -18.642 14.411 1.00 95.00 91 ALA A C 1
ATOM 667 O O . ALA A 1 91 ? 31.352 -19.095 15.547 1.00 95.00 91 ALA A O 1
ATOM 668 N N . LEU A 1 92 ? 32.634 -18.595 13.772 1.00 93.50 92 LEU A N 1
ATOM 669 C CA . LEU A 1 92 ? 33.866 -19.202 14.274 1.00 93.50 92 LEU A CA 1
ATOM 670 C C . LEU A 1 92 ? 34.698 -18.211 15.081 1.00 93.50 92 LEU A C 1
ATOM 672 O O . LEU A 1 92 ? 35.275 -18.574 16.100 1.00 93.50 92 LEU A O 1
ATOM 676 N N . ALA A 1 93 ? 34.763 -16.959 14.625 1.00 93.62 93 ALA A N 1
ATOM 677 C CA . ALA A 1 93 ? 35.489 -15.910 15.323 1.00 93.62 93 ALA A CA 1
ATOM 678 C C . ALA A 1 93 ? 35.024 -14.515 14.904 1.00 93.62 93 ALA A C 1
ATOM 680 O O . ALA A 1 93 ? 34.561 -14.311 13.784 1.00 93.62 93 ALA A O 1
ATOM 681 N N . TRP A 1 94 ? 35.234 -13.537 15.776 1.00 93.81 94 TRP A N 1
ATOM 682 C CA . TRP A 1 94 ? 35.102 -12.116 15.470 1.00 93.81 94 TRP A CA 1
ATOM 683 C C . TRP A 1 94 ? 36.164 -11.327 16.246 1.00 93.81 94 TRP A C 1
ATOM 685 O O . TRP A 1 94 ? 36.703 -11.822 17.239 1.00 93.81 94 TRP A O 1
ATOM 695 N N . GLY A 1 95 ? 36.509 -10.120 15.797 1.00 91.38 95 GLY A N 1
ATOM 696 C CA . GLY A 1 95 ? 37.491 -9.295 16.505 1.00 91.38 95 GLY A CA 1
ATOM 697 C C . GLY A 1 95 ? 38.064 -8.139 15.693 1.00 91.38 95 GLY A C 1
ATOM 698 O O . GLY A 1 95 ? 37.600 -7.835 14.595 1.00 91.38 95 GLY A O 1
ATOM 699 N N . CYS A 1 96 ? 39.077 -7.475 16.251 1.00 89.06 96 CYS A N 1
ATOM 700 C CA . CYS A 1 96 ? 39.779 -6.364 15.609 1.00 89.06 96 CYS A CA 1
ATOM 701 C C . CYS A 1 96 ? 40.789 -6.870 14.563 1.00 89.06 96 CYS A C 1
ATOM 703 O O . CYS A 1 96 ? 41.508 -7.843 14.795 1.00 89.06 96 CYS A O 1
ATOM 705 N N . LEU A 1 97 ? 40.872 -6.185 13.421 1.00 85.94 97 LEU A N 1
ATOM 706 C CA . LEU A 1 97 ? 41.921 -6.380 12.421 1.00 85.94 97 LEU A CA 1
ATOM 707 C C . LEU A 1 97 ? 43.133 -5.513 12.793 1.00 85.94 97 LEU A C 1
ATOM 709 O O . LEU A 1 97 ? 43.062 -4.286 12.758 1.00 85.94 97 LEU A O 1
ATOM 713 N N . GLU A 1 98 ? 44.254 -6.148 13.130 1.00 72.38 98 GLU A N 1
ATOM 714 C CA . GLU A 1 98 ? 45.466 -5.460 13.615 1.00 72.38 98 GLU A CA 1
ATOM 715 C C . GLU A 1 98 ? 46.266 -4.709 12.525 1.00 72.38 98 GLU A C 1
ATOM 717 O O . GLU A 1 98 ? 47.184 -3.951 12.838 1.00 72.38 98 GLU A O 1
ATOM 722 N N . GLU A 1 99 ? 45.916 -4.854 11.244 1.00 62.34 99 GLU A N 1
ATOM 723 C CA . GLU A 1 99 ? 46.597 -4.173 10.136 1.00 62.34 99 GLU A CA 1
ATOM 724 C C . GLU A 1 99 ? 46.029 -2.756 9.892 1.00 62.34 99 GLU A C 1
ATOM 726 O O . GLU A 1 99 ? 45.023 -2.564 9.207 1.00 62.34 99 GLU A O 1
ATOM 731 N N . GLY A 1 100 ? 46.719 -1.744 10.438 1.00 57.22 100 GLY A N 1
ATOM 732 C CA . GLY A 1 100 ? 46.490 -0.309 10.196 1.00 57.22 100 GLY A CA 1
ATOM 733 C C . GLY A 1 100 ? 45.533 0.379 11.185 1.00 57.22 100 GLY A C 1
ATOM 734 O O . GLY A 1 100 ? 44.448 -0.120 11.439 1.00 57.22 100 GLY A O 1
ATOM 735 N N . ASN A 1 101 ? 45.934 1.544 11.728 1.00 54.59 101 ASN A N 1
ATOM 736 C CA . ASN A 1 101 ? 45.232 2.520 12.604 1.00 54.59 101 ASN A CA 1
ATOM 737 C C . ASN A 1 101 ? 44.143 2.058 13.623 1.00 54.59 101 ASN A C 1
ATOM 739 O O . ASN A 1 101 ? 43.503 2.918 14.228 1.00 54.59 101 ASN A O 1
ATOM 743 N N . GLY A 1 102 ? 43.943 0.760 13.880 1.00 56.09 102 GLY A N 1
ATOM 744 C CA . GLY A 1 102 ? 43.155 0.205 14.989 1.00 56.09 102 GLY A CA 1
ATOM 745 C C . GLY A 1 102 ? 41.644 0.470 14.957 1.00 56.09 102 GLY A C 1
ATOM 746 O O . GLY A 1 102 ? 41.062 0.715 16.010 1.00 56.09 102 GLY A O 1
ATOM 747 N N . ARG A 1 103 ? 40.993 0.487 13.781 1.00 70.56 103 ARG A N 1
ATOM 748 C CA . ARG A 1 103 ? 39.552 0.831 13.657 1.00 70.56 103 ARG A CA 1
ATOM 749 C C . ARG A 1 103 ? 38.694 -0.127 12.820 1.00 70.56 103 ARG A C 1
ATOM 751 O O . ARG A 1 103 ? 37.558 0.221 12.506 1.00 70.56 103 ARG A O 1
ATOM 758 N N . SER A 1 104 ? 39.209 -1.296 12.442 1.00 86.12 104 SER A N 1
ATOM 759 C CA . SER A 1 104 ? 38.463 -2.250 11.607 1.00 86.12 104 SER A CA 1
ATOM 760 C C . SER A 1 104 ? 38.199 -3.552 12.353 1.00 86.12 104 SER A C 1
ATOM 762 O O . SER A 1 104 ? 39.068 -4.023 13.079 1.00 86.12 104 SER A O 1
ATOM 764 N N . PHE A 1 105 ? 37.029 -4.146 12.142 1.00 91.44 105 PHE A N 1
ATOM 765 C CA . PHE A 1 105 ? 36.609 -5.399 12.770 1.00 91.44 105 PHE A CA 1
ATOM 766 C C . PHE A 1 105 ? 36.230 -6.441 11.718 1.00 91.44 105 PHE A C 1
ATOM 768 O O . PHE A 1 105 ? 35.967 -6.092 10.561 1.00 91.44 105 PHE A O 1
ATOM 775 N N . PHE A 1 106 ? 36.210 -7.711 12.117 1.00 92.38 106 PHE A N 1
ATOM 776 C CA . PHE A 1 106 ? 35.815 -8.834 11.276 1.00 92.38 106 PHE A CA 1
ATOM 777 C C . PHE A 1 106 ? 34.864 -9.802 11.987 1.00 92.38 106 PHE A C 1
ATOM 779 O O . PHE A 1 106 ? 34.867 -9.895 13.213 1.00 92.38 106 PHE A O 1
ATOM 786 N N . LEU A 1 107 ? 34.127 -10.566 11.183 1.00 94.38 107 LEU A N 1
ATOM 787 C CA . LEU A 1 107 ? 33.398 -11.779 11.551 1.00 94.38 107 LEU A CA 1
ATOM 788 C C . LEU A 1 107 ? 33.795 -12.882 10.567 1.00 94.38 107 LEU A C 1
ATOM 790 O O . LEU A 1 107 ? 33.765 -12.658 9.360 1.00 94.38 107 LEU A O 1
ATOM 794 N N . ALA A 1 108 ? 34.159 -14.058 11.063 1.00 93.94 108 ALA A N 1
ATOM 795 C CA . ALA A 1 108 ? 34.486 -15.236 10.273 1.00 93.94 108 ALA A CA 1
ATOM 796 C C . ALA A 1 108 ? 33.536 -16.385 10.627 1.00 93.94 108 ALA A C 1
ATOM 798 O O . ALA A 1 108 ? 33.297 -16.676 11.799 1.00 93.94 108 ALA A O 1
ATOM 799 N N . THR A 1 109 ? 33.004 -17.043 9.604 1.00 94.62 109 THR A N 1
ATOM 800 C CA . THR A 1 109 ? 31.964 -18.074 9.710 1.00 94.62 109 THR A CA 1
ATOM 801 C C . THR A 1 109 ? 32.319 -19.285 8.849 1.00 94.62 109 THR A C 1
ATOM 803 O O . THR A 1 109 ? 33.168 -19.199 7.950 1.00 94.62 109 THR A O 1
ATOM 806 N N . GLU A 1 110 ? 31.669 -20.416 9.118 1.00 92.50 110 GLU A N 1
ATOM 807 C CA . GLU A 1 110 ? 31.641 -21.550 8.191 1.00 92.50 110 GLU A CA 1
ATOM 808 C C . GLU A 1 110 ? 31.144 -21.104 6.805 1.00 92.50 110 GLU A C 1
ATOM 810 O O . GLU A 1 110 ? 30.352 -20.170 6.671 1.00 92.50 110 GLU A O 1
ATOM 815 N N . PHE A 1 111 ? 31.617 -21.758 5.744 1.00 90.69 111 PHE A N 1
ATOM 816 C CA . PHE A 1 111 ? 31.211 -21.382 4.395 1.00 90.69 111 PHE A CA 1
ATOM 817 C C . PHE A 1 111 ? 29.863 -22.009 4.029 1.00 90.69 111 PHE A C 1
ATOM 819 O O . PHE A 1 111 ? 29.721 -23.233 3.974 1.00 90.69 111 PHE A O 1
ATOM 826 N N . LEU A 1 112 ? 28.891 -21.151 3.728 1.00 89.94 112 LEU A N 1
ATOM 827 C CA . LEU A 1 112 ? 27.588 -21.543 3.210 1.00 89.94 112 LEU A CA 1
ATOM 828 C C . LEU A 1 112 ? 27.629 -21.623 1.674 1.00 89.94 112 LEU A C 1
ATOM 830 O O . LEU A 1 112 ? 27.831 -20.618 0.992 1.00 89.94 112 LEU A O 1
ATOM 834 N N . ASP A 1 113 ? 27.438 -22.822 1.124 1.00 87.44 113 ASP A N 1
ATOM 835 C CA . ASP A 1 113 ? 27.402 -23.071 -0.319 1.00 87.44 113 ASP A CA 1
ATOM 836 C C . ASP A 1 113 ? 25.966 -22.967 -0.854 1.00 87.44 113 ASP A C 1
ATOM 838 O O . ASP A 1 113 ? 25.138 -23.857 -0.641 1.00 87.44 113 ASP A O 1
ATOM 842 N N . LEU A 1 114 ? 25.693 -21.869 -1.566 1.00 84.75 114 LEU A N 1
ATOM 843 C CA . LEU A 1 114 ? 24.417 -21.585 -2.237 1.00 84.75 114 LEU A CA 1
ATOM 844 C C . LEU A 1 114 ? 24.418 -21.985 -3.729 1.00 84.75 114 LEU A C 1
ATOM 846 O O . LEU A 1 114 ? 23.423 -21.809 -4.426 1.00 84.75 114 LEU A O 1
ATOM 850 N N . GLY A 1 115 ? 25.520 -22.540 -4.257 1.00 63.31 115 GLY A N 1
ATOM 851 C CA . GLY A 1 115 ? 25.690 -22.860 -5.686 1.00 63.31 115 GLY A CA 1
ATOM 852 C C . GLY A 1 115 ? 24.886 -24.069 -6.189 1.00 63.31 115 GLY A C 1
ATOM 853 O O . GLY A 1 115 ? 25.018 -24.479 -7.345 1.00 63.31 115 GLY A O 1
ATOM 854 N N . VAL A 1 116 ? 24.051 -24.660 -5.334 1.00 60.03 116 VAL A N 1
ATOM 855 C CA . VAL A 1 116 ? 23.258 -25.860 -5.614 1.00 60.03 116 VAL A CA 1
ATOM 856 C C . VAL A 1 116 ? 21.940 -25.444 -6.280 1.00 60.03 116 VAL A C 1
ATOM 858 O O . VAL A 1 116 ? 20.887 -25.448 -5.651 1.00 60.03 116 VAL A O 1
ATOM 861 N N . GLY A 1 117 ? 21.999 -25.018 -7.546 1.00 50.09 117 GLY A N 1
ATOM 862 C CA . GLY A 1 117 ? 20.860 -24.432 -8.267 1.00 50.09 117 GLY A CA 1
ATOM 863 C C . GLY A 1 117 ? 19.515 -25.154 -8.059 1.00 50.09 117 GLY A C 1
ATOM 864 O O . GLY A 1 117 ? 19.417 -26.377 -8.153 1.00 50.09 117 GLY A O 1
ATOM 865 N N . GLY A 1 118 ? 18.453 -24.385 -7.794 1.00 55.88 118 GLY A N 1
ATOM 866 C CA . GLY A 1 118 ? 17.099 -24.896 -7.566 1.00 55.88 118 GLY A CA 1
ATOM 867 C C . GLY A 1 118 ? 16.199 -23.868 -6.874 1.00 55.88 118 GLY A C 1
ATOM 868 O O . GLY A 1 118 ? 16.669 -22.845 -6.398 1.00 55.88 118 GLY A O 1
ATOM 869 N N . ARG A 1 119 ? 14.884 -24.120 -6.823 1.00 61.78 119 ARG A N 1
ATOM 870 C CA . ARG A 1 119 ? 13.971 -23.332 -5.974 1.00 61.78 119 ARG A CA 1
ATOM 871 C C . ARG A 1 119 ? 14.187 -23.703 -4.503 1.00 61.78 119 ARG A C 1
ATOM 873 O O . ARG A 1 119 ? 14.450 -24.875 -4.221 1.00 61.78 119 ARG A O 1
ATOM 880 N N . ILE A 1 120 ? 14.006 -22.733 -3.600 1.00 69.25 120 ILE A N 1
ATOM 881 C CA . ILE A 1 120 ? 13.934 -22.965 -2.150 1.00 69.25 120 ILE A CA 1
ATOM 882 C C . ILE A 1 120 ? 12.919 -24.076 -1.886 1.00 69.25 120 ILE A C 1
ATOM 884 O O . ILE A 1 120 ? 11.754 -23.970 -2.287 1.00 69.25 120 ILE A O 1
ATOM 888 N N . ASP A 1 121 ? 13.361 -25.133 -1.208 1.00 78.00 121 ASP A N 1
ATOM 889 C CA . ASP A 1 121 ? 12.450 -26.127 -0.657 1.00 78.00 121 ASP A CA 1
ATOM 890 C C . ASP A 1 121 ? 11.757 -25.521 0.567 1.00 78.00 121 ASP A C 1
ATOM 892 O O . ASP A 1 121 ? 12.250 -25.554 1.695 1.00 78.00 121 ASP A O 1
ATOM 896 N N . GLN A 1 122 ? 10.594 -24.928 0.308 1.00 82.62 122 GLN A N 1
ATOM 897 C CA . GLN A 1 122 ? 9.759 -24.275 1.310 1.00 82.62 122 GLN A CA 1
ATOM 898 C C . GLN A 1 122 ? 9.328 -25.245 2.424 1.00 82.62 122 GLN A C 1
ATOM 900 O O . GLN A 1 122 ? 9.028 -24.794 3.526 1.00 82.62 122 GLN A O 1
ATOM 905 N N . SER A 1 123 ? 9.303 -26.560 2.171 1.00 83.81 123 SER A N 1
ATOM 906 C CA . SER A 1 123 ? 8.986 -27.563 3.191 1.00 83.81 123 SER A CA 1
ATOM 907 C C . SER A 1 123 ? 10.168 -27.811 4.128 1.00 83.81 123 SER A C 1
ATOM 909 O O . SER A 1 123 ? 9.981 -27.761 5.342 1.00 83.81 123 SER A O 1
ATOM 911 N N . SER A 1 124 ? 11.379 -27.988 3.590 1.00 89.44 124 SER A N 1
ATOM 912 C CA . SER A 1 124 ? 12.606 -28.094 4.396 1.00 89.44 124 SER A CA 1
ATOM 913 C C . SER A 1 124 ? 12.843 -26.837 5.242 1.00 89.44 124 SER A C 1
ATOM 915 O O . SER A 1 124 ? 13.108 -26.932 6.442 1.00 89.44 124 SER A O 1
ATOM 917 N N . LEU A 1 125 ? 12.664 -25.653 4.647 1.00 92.75 125 LEU A N 1
ATOM 918 C CA . LEU A 1 125 ? 12.806 -24.378 5.352 1.00 92.75 125 LEU A CA 1
ATOM 919 C C . LEU A 1 125 ? 11.780 -24.233 6.486 1.00 92.75 125 LEU A C 1
ATOM 921 O O . LEU A 1 125 ? 12.138 -23.855 7.599 1.00 92.75 125 LEU A O 1
ATOM 925 N N . ALA A 1 126 ? 10.513 -24.580 6.230 1.00 94.44 126 ALA A N 1
ATOM 926 C CA . ALA A 1 126 ? 9.463 -24.557 7.248 1.00 94.44 126 ALA A CA 1
ATOM 927 C C . ALA A 1 126 ? 9.748 -25.525 8.402 1.00 94.44 126 ALA A C 1
ATOM 929 O O . ALA A 1 126 ? 9.444 -25.206 9.550 1.00 94.44 126 ALA A O 1
ATOM 930 N N . GLN A 1 127 ? 10.344 -26.685 8.109 1.00 93.88 127 GLN A N 1
ATOM 931 C CA . GLN A 1 127 ? 10.708 -27.671 9.120 1.00 93.88 127 GLN A CA 1
ATOM 932 C C . GLN A 1 127 ? 11.807 -27.165 10.051 1.00 93.88 127 GLN A C 1
ATOM 934 O O . GLN A 1 127 ? 11.642 -27.212 11.270 1.00 93.88 127 GLN A O 1
ATOM 939 N N . ARG A 1 128 ? 12.895 -26.638 9.484 1.00 94.81 128 ARG A N 1
ATOM 940 C CA . ARG A 1 128 ? 14.024 -26.107 10.257 1.00 94.81 128 ARG A CA 1
ATOM 941 C C . ARG A 1 128 ? 13.634 -24.854 11.046 1.00 94.81 128 ARG A C 1
ATOM 943 O O . ARG A 1 128 ? 13.950 -24.767 12.229 1.00 94.81 128 ARG A O 1
ATOM 950 N N . LEU A 1 129 ? 12.851 -23.944 10.454 1.00 96.88 129 LEU A N 1
ATOM 951 C CA . LEU A 1 129 ? 12.323 -22.786 11.184 1.00 96.88 129 LEU A CA 1
ATOM 952 C C . LEU A 1 129 ? 11.346 -23.206 12.291 1.00 96.88 129 LEU A C 1
ATOM 954 O O . LEU A 1 129 ? 11.385 -22.669 13.393 1.00 96.88 129 LEU A O 1
ATOM 958 N N . GLY A 1 130 ? 10.487 -24.194 12.024 1.00 96.69 130 GLY A N 1
ATOM 959 C CA . GLY A 1 130 ? 9.577 -24.745 13.025 1.00 96.69 130 GLY A CA 1
ATOM 960 C C . GLY A 1 130 ? 10.318 -25.363 14.213 1.00 96.69 130 GLY A C 1
ATOM 961 O O . GLY A 1 130 ? 9.897 -25.180 15.354 1.00 96.69 130 GLY A O 1
ATOM 962 N N . GLN A 1 131 ? 11.444 -26.038 13.964 1.00 95.56 131 GLN A N 1
ATOM 963 C CA . GLN A 1 131 ? 12.324 -26.550 15.015 1.00 95.56 131 GLN A CA 1
ATOM 964 C C . GLN A 1 131 ? 12.942 -25.409 15.830 1.00 95.56 131 GLN A C 1
ATOM 966 O O . GLN A 1 131 ? 12.843 -25.437 17.054 1.00 95.56 131 GLN A O 1
ATOM 971 N N . LEU A 1 132 ? 13.491 -24.378 15.175 1.00 96.88 132 LEU A N 1
ATOM 972 C CA . LEU A 1 132 ? 14.048 -23.197 15.848 1.00 96.88 132 LEU A CA 1
ATOM 973 C C . LEU A 1 132 ? 13.009 -22.551 16.780 1.00 96.88 132 LEU A C 1
ATOM 975 O O . LEU A 1 132 ? 13.258 -22.361 17.967 1.00 96.88 132 LEU A O 1
ATOM 979 N N . HIS A 1 133 ? 11.806 -22.312 16.261 1.00 97.38 133 HIS A N 1
ATOM 980 C CA . HIS A 1 133 ? 10.702 -21.684 16.987 1.00 97.38 133 HIS A CA 1
ATOM 981 C C . HIS A 1 133 ? 10.008 -22.591 18.014 1.00 97.38 133 HIS A C 1
ATOM 983 O O . HIS A 1 133 ? 9.116 -22.131 18.729 1.00 97.38 133 HIS A O 1
ATOM 989 N N . SER A 1 134 ? 10.396 -23.865 18.093 1.00 94.56 134 SER A N 1
ATOM 990 C CA . SER A 1 134 ? 9.941 -24.802 19.126 1.00 94.56 134 SER A CA 1
ATOM 991 C C . SER A 1 134 ? 10.982 -25.020 20.225 1.00 94.56 134 SER A C 1
ATOM 993 O O . SER A 1 134 ? 10.637 -25.564 21.275 1.00 94.56 134 SER A O 1
ATOM 995 N N . THR A 1 135 ? 12.232 -24.601 20.009 1.00 94.38 135 THR A N 1
ATOM 996 C CA . THR A 1 135 ? 13.325 -24.721 20.977 1.00 94.38 135 THR A CA 1
ATOM 997 C C . THR A 1 135 ? 13.287 -23.543 21.960 1.00 94.38 135 THR A C 1
ATOM 999 O O . THR A 1 135 ? 13.478 -22.395 21.552 1.00 94.38 135 THR A O 1
ATOM 1002 N N . PRO A 1 136 ? 13.042 -23.778 23.265 1.00 94.44 136 PRO A N 1
ATOM 1003 C CA . PRO A 1 136 ? 13.023 -22.711 24.263 1.00 94.44 136 PRO A CA 1
ATOM 1004 C C . PRO A 1 136 ? 14.374 -22.007 24.380 1.00 94.44 136 PRO A C 1
ATOM 1006 O O . PRO A 1 136 ? 15.413 -22.667 24.398 1.00 94.44 136 PRO A O 1
ATOM 1009 N N . ALA A 1 137 ? 14.354 -20.689 24.575 1.00 93.44 137 ALA A N 1
ATOM 1010 C CA . ALA A 1 137 ? 15.555 -19.923 24.883 1.00 93.44 137 ALA A CA 1
ATOM 1011 C C . ALA A 1 137 ? 16.250 -20.451 26.162 1.00 93.44 137 ALA A C 1
ATOM 1013 O O . ALA A 1 137 ? 15.582 -21.026 27.041 1.00 93.44 137 ALA A O 1
ATOM 1014 N N . PRO A 1 138 ? 17.575 -20.255 26.303 1.00 91.25 138 PRO A N 1
ATOM 1015 C CA . PRO A 1 138 ? 18.296 -20.597 27.523 1.00 91.25 138 PRO A CA 1
ATOM 1016 C C . PRO A 1 138 ? 17.663 -19.945 28.758 1.00 91.25 138 PRO A C 1
ATOM 1018 O O . PRO A 1 138 ? 17.218 -18.798 28.718 1.00 91.25 138 PRO A O 1
ATOM 1021 N N . ALA A 1 139 ? 17.601 -20.690 29.862 1.00 89.19 139 ALA A N 1
ATOM 1022 C CA . ALA A 1 139 ? 17.210 -20.121 31.146 1.00 89.19 139 ALA A CA 1
ATOM 1023 C C . ALA A 1 139 ? 18.375 -19.315 31.727 1.00 89.19 139 ALA A C 1
ATOM 1025 O O . ALA A 1 139 ? 19.533 -19.714 31.594 1.00 89.19 139 ALA A O 1
ATOM 1026 N N . ASP A 1 140 ? 18.062 -18.208 32.393 1.00 85.44 140 ASP A N 1
ATOM 1027 C CA . ASP A 1 140 ? 19.052 -17.420 33.110 1.00 85.44 140 ASP A CA 1
ATOM 1028 C C . ASP A 1 140 ? 19.739 -18.298 34.182 1.00 85.44 140 ASP A C 1
ATOM 1030 O O . ASP A 1 140 ? 19.046 -18.904 35.008 1.00 85.44 140 ASP A O 1
ATOM 1034 N N . PRO A 1 141 ? 21.082 -18.403 34.193 1.00 82.06 141 PRO A N 1
ATOM 1035 C CA . PRO A 1 141 ? 21.793 -19.302 35.104 1.00 82.06 141 PRO A CA 1
ATOM 1036 C C . PRO A 1 141 ? 21.629 -18.965 36.590 1.00 82.06 141 PRO A C 1
ATOM 1038 O O . PRO A 1 141 ? 21.839 -19.834 37.434 1.00 82.06 141 PRO A O 1
ATOM 1041 N N . GLN A 1 142 ? 21.293 -17.715 36.928 1.00 83.31 142 GLN A N 1
ATOM 1042 C CA . GLN A 1 142 ? 21.177 -17.253 38.312 1.00 83.31 142 GLN A CA 1
ATOM 1043 C C . GLN A 1 142 ? 19.754 -17.419 38.852 1.00 83.31 142 GLN A C 1
ATOM 1045 O O . GLN A 1 142 ? 19.563 -17.796 40.006 1.00 83.31 142 GLN A O 1
ATOM 1050 N N . THR A 1 143 ? 18.749 -17.134 38.027 1.00 85.12 143 THR A N 1
ATOM 1051 C CA . THR A 1 143 ? 17.334 -17.108 38.421 1.00 85.12 143 THR A CA 1
ATOM 1052 C C . THR A 1 143 ? 16.555 -18.336 37.956 1.00 85.12 143 THR A C 1
ATOM 1054 O O . THR A 1 143 ? 15.455 -18.587 38.449 1.00 85.12 143 THR A O 1
ATOM 1057 N N . GLY A 1 144 ? 17.088 -19.097 36.996 1.00 87.44 144 GLY A N 1
ATOM 1058 C CA . GLY A 1 144 ? 16.434 -20.248 36.372 1.00 87.44 144 GLY A CA 1
ATOM 1059 C C . GLY A 1 144 ? 15.232 -19.894 35.488 1.00 87.44 144 GLY A C 1
ATOM 1060 O O . GLY A 1 144 ? 14.585 -20.796 34.950 1.00 87.44 144 GLY A O 1
ATOM 1061 N N . LYS A 1 145 ? 14.904 -18.603 35.329 1.00 88.06 145 LYS A N 1
ATOM 1062 C CA . LYS A 1 145 ? 13.777 -18.127 34.516 1.00 88.06 145 LYS A CA 1
ATOM 1063 C C . LYS A 1 145 ? 14.221 -17.818 33.092 1.00 88.06 145 LYS A C 1
ATOM 1065 O O . LYS A 1 145 ? 15.354 -17.419 32.852 1.00 88.06 145 LYS A O 1
ATOM 1070 N N . ARG A 1 146 ? 13.311 -17.985 32.136 1.00 92.06 146 ARG A N 1
ATOM 1071 C CA . ARG A 1 146 ? 13.514 -17.543 30.751 1.00 92.06 146 ARG A CA 1
ATOM 1072 C C . ARG A 1 146 ? 12.925 -16.149 30.580 1.00 92.06 146 ARG A C 1
ATOM 1074 O O . ARG A 1 146 ? 11.856 -15.884 31.121 1.00 92.06 146 ARG A O 1
ATOM 1081 N N . GLN A 1 147 ? 13.604 -15.291 29.829 1.00 93.62 147 GLN A N 1
ATOM 1082 C CA . GLN A 1 147 ? 13.214 -13.893 29.628 1.00 93.62 147 GLN A CA 1
ATOM 1083 C C . GLN A 1 147 ? 13.254 -13.528 28.139 1.00 93.62 147 GLN A C 1
ATOM 1085 O O . GLN A 1 147 ? 13.990 -14.140 27.362 1.00 93.62 147 GLN A O 1
ATOM 1090 N N . PHE A 1 148 ? 12.475 -12.520 27.744 1.00 96.94 148 PHE A N 1
ATOM 1091 C CA . PHE A 1 148 ? 12.532 -11.932 26.403 1.00 96.94 148 PHE A CA 1
ATOM 1092 C C . PHE A 1 148 ? 13.690 -10.939 26.348 1.00 96.94 148 PHE A C 1
ATOM 1094 O O . PHE A 1 148 ? 13.822 -10.121 27.253 1.00 96.94 148 PHE A O 1
ATOM 1101 N N . GLY A 1 149 ? 14.538 -10.999 25.326 1.00 96.50 149 GLY A N 1
ATOM 1102 C CA . GLY A 1 149 ? 15.795 -10.244 25.309 1.00 96.50 149 GLY A CA 1
ATOM 1103 C C . GLY A 1 149 ? 16.868 -10.907 24.467 1.00 96.50 149 GLY A C 1
ATOM 1104 O O . GLY A 1 149 ? 16.585 -11.828 23.711 1.00 96.50 149 GLY A O 1
ATOM 1105 N N . PHE A 1 150 ? 18.104 -10.442 24.577 1.00 96.88 150 PHE A N 1
ATOM 1106 C CA . PHE A 1 150 ? 19.267 -11.132 24.028 1.00 96.88 150 PHE A CA 1
ATOM 1107 C C . PHE A 1 150 ? 20.519 -10.755 24.839 1.00 96.88 150 PHE A C 1
ATOM 1109 O O . PHE A 1 150 ? 20.551 -9.660 25.404 1.00 96.88 150 PHE A O 1
ATOM 1116 N N . PRO A 1 151 ? 21.552 -11.616 24.930 1.00 93.94 151 PRO A N 1
ATOM 1117 C CA . PRO A 1 151 ? 22.741 -11.330 25.741 1.00 93.94 151 PRO A CA 1
ATOM 1118 C C . PRO A 1 151 ? 23.508 -10.077 25.304 1.00 93.94 151 PRO A C 1
ATOM 1120 O O . PRO A 1 151 ? 24.162 -9.431 26.122 1.00 93.94 151 PRO A O 1
ATOM 1123 N N . VAL A 1 152 ? 23.417 -9.735 24.018 1.00 95.81 152 VAL A N 1
ATOM 1124 C CA . VAL A 1 152 ? 24.117 -8.613 23.390 1.00 95.81 152 VAL A CA 1
ATOM 1125 C C . VAL A 1 152 ? 23.170 -7.824 22.479 1.00 95.81 152 VAL A C 1
ATOM 1127 O O . VAL A 1 152 ? 22.162 -8.368 22.015 1.00 95.81 152 VAL A O 1
ATOM 1130 N N . PRO A 1 153 ? 23.464 -6.545 22.183 1.00 96.25 153 PRO A N 1
ATOM 1131 C CA . PRO A 1 153 ? 22.765 -5.830 21.125 1.00 96.25 153 PRO A CA 1
ATOM 1132 C C . PRO A 1 153 ? 22.941 -6.533 19.773 1.00 96.25 153 PRO A C 1
ATOM 1134 O O . PRO A 1 153 ? 24.027 -7.013 19.460 1.00 96.25 153 PRO A O 1
ATOM 1137 N N . THR A 1 154 ? 21.891 -6.546 18.957 1.00 96.25 154 THR A N 1
ATOM 1138 C CA . THR A 1 154 ? 21.936 -7.048 17.569 1.00 96.25 154 THR A CA 1
ATOM 1139 C C . THR A 1 154 ? 21.540 -5.945 16.595 1.00 96.25 154 THR A C 1
ATOM 1141 O O . THR A 1 154 ? 21.247 -4.825 17.019 1.00 96.25 154 THR A O 1
ATOM 1144 N N . PHE A 1 155 ? 21.596 -6.206 15.289 1.00 94.00 155 PHE A N 1
ATOM 1145 C CA . PHE A 1 155 ? 21.370 -5.191 14.264 1.00 94.00 155 PHE A CA 1
ATOM 1146 C C . PHE A 1 155 ? 20.459 -5.723 13.157 1.00 94.00 155 PHE A C 1
ATOM 1148 O O . PHE A 1 155 ? 20.783 -6.714 12.514 1.00 94.00 155 PHE A O 1
ATOM 1155 N N . CYS A 1 156 ? 19.346 -5.026 12.905 1.00 92.56 156 CYS A N 1
ATOM 1156 C CA . CYS A 1 156 ? 18.447 -5.305 11.782 1.00 92.56 156 CYS A CA 1
ATOM 1157 C C . CYS A 1 156 ? 18.744 -4.292 10.671 1.00 92.56 156 CYS A C 1
ATOM 1159 O O . CYS A 1 156 ? 18.366 -3.116 10.763 1.00 92.56 156 CYS A O 1
ATOM 1161 N N . GLY A 1 157 ? 19.504 -4.723 9.662 1.00 87.31 157 GLY A N 1
ATOM 1162 C CA . GLY A 1 157 ? 20.230 -3.810 8.779 1.00 87.31 157 GLY A CA 1
ATOM 1163 C C . GLY A 1 157 ? 21.327 -3.062 9.546 1.00 87.31 157 GLY A C 1
ATOM 1164 O O . GLY A 1 157 ? 22.126 -3.668 10.250 1.00 87.31 157 GLY A O 1
ATOM 1165 N N . ASP A 1 158 ? 21.361 -1.734 9.445 1.00 85.56 158 ASP A N 1
ATOM 1166 C CA . ASP A 1 158 ? 22.292 -0.882 10.204 1.00 85.56 158 ASP A CA 1
ATOM 1167 C C . ASP A 1 158 ? 21.673 -0.328 11.508 1.00 85.56 158 ASP A C 1
ATOM 1169 O O . ASP A 1 158 ? 22.218 0.585 12.137 1.00 85.56 158 ASP A O 1
ATOM 1173 N N . THR A 1 159 ? 20.497 -0.831 11.901 1.00 92.12 159 THR A N 1
ATOM 1174 C CA . THR A 1 159 ? 19.761 -0.335 13.065 1.00 92.12 159 THR A CA 1
ATOM 1175 C C . THR A 1 159 ? 20.035 -1.189 14.293 1.00 92.12 159 THR A C 1
ATOM 1177 O O . THR A 1 159 ? 19.644 -2.353 14.358 1.00 92.12 159 THR A O 1
ATOM 1180 N N . LYS A 1 160 ? 20.671 -0.575 15.296 1.00 93.75 160 LYS A N 1
ATOM 1181 C CA . LYS A 1 160 ? 20.977 -1.198 16.588 1.00 93.75 160 LYS A CA 1
ATOM 1182 C C . LYS A 1 160 ? 19.701 -1.539 17.363 1.00 93.75 160 LYS A C 1
ATOM 1184 O O . LYS A 1 160 ? 18.899 -0.660 17.665 1.00 93.75 160 LYS A O 1
ATOM 1189 N N . GLN A 1 161 ? 19.580 -2.793 17.777 1.00 95.12 161 GLN A N 1
ATOM 1190 C CA . GLN A 1 161 ? 18.557 -3.318 18.674 1.00 95.12 161 GLN A CA 1
ATOM 1191 C C . GLN A 1 161 ? 19.184 -3.615 20.047 1.00 95.12 161 GLN A C 1
ATOM 1193 O O . GLN A 1 161 ? 19.957 -4.565 20.169 1.00 95.12 161 GLN A O 1
ATOM 1198 N N . PRO A 1 162 ? 18.877 -2.837 21.105 1.00 93.88 162 PRO A N 1
ATOM 1199 C CA . PRO A 1 162 ? 19.496 -3.031 22.419 1.00 93.88 162 PRO A CA 1
ATOM 1200 C C . PRO A 1 162 ? 19.189 -4.386 23.069 1.00 93.88 162 PRO A C 1
ATOM 1202 O O . PRO A 1 162 ? 20.033 -4.896 23.795 1.00 93.88 162 PRO A O 1
ATOM 1205 N N . ASN A 1 163 ? 17.996 -4.942 22.819 1.00 95.81 163 ASN A N 1
ATOM 1206 C CA . ASN A 1 163 ? 17.554 -6.264 23.281 1.00 95.81 163 ASN A CA 1
ATOM 1207 C C . ASN A 1 163 ? 17.692 -6.505 24.797 1.00 95.81 163 ASN A C 1
ATOM 1209 O O . ASN A 1 163 ? 17.942 -7.629 25.230 1.00 95.81 163 ASN A O 1
ATOM 1213 N N . ARG A 1 164 ? 17.486 -5.469 25.621 1.00 96.06 164 ARG A N 1
ATOM 1214 C CA . ARG A 1 164 ? 17.501 -5.633 27.084 1.00 96.06 164 ARG A CA 1
ATOM 1215 C C . ARG A 1 164 ? 16.450 -6.652 27.523 1.00 96.06 164 ARG A C 1
ATOM 1217 O O . ARG A 1 164 ? 15.401 -6.767 26.891 1.00 96.06 164 ARG A O 1
ATOM 1224 N N . TYR A 1 165 ? 16.728 -7.355 28.617 1.00 95.06 165 TYR A N 1
ATOM 1225 C CA . TYR A 1 165 ? 15.830 -8.381 29.133 1.00 95.06 165 TYR A CA 1
ATOM 1226 C C . TYR A 1 165 ? 14.560 -7.797 29.762 1.00 95.06 165 TYR A C 1
ATOM 1228 O O . TYR A 1 165 ? 14.615 -6.828 30.521 1.00 95.06 165 TYR A O 1
ATOM 1236 N N . HIS A 1 166 ? 13.420 -8.422 29.463 1.00 94.94 166 HIS A N 1
ATOM 1237 C CA . HIS A 1 166 ? 12.105 -8.144 30.037 1.00 94.94 166 HIS A CA 1
ATOM 1238 C C . HIS A 1 166 ? 11.373 -9.455 30.343 1.00 94.94 166 HIS A C 1
ATOM 1240 O O . HIS A 1 166 ? 11.466 -10.428 29.594 1.00 94.94 166 HIS A O 1
ATOM 1246 N N . ASP A 1 167 ? 10.566 -9.447 31.403 1.00 91.44 167 ASP A N 1
ATOM 1247 C CA . ASP A 1 167 ? 9.753 -10.608 31.799 1.00 91.44 167 ASP A CA 1
ATOM 1248 C C . ASP A 1 167 ? 8.470 -10.766 30.962 1.00 91.44 167 ASP A C 1
ATOM 1250 O O . ASP A 1 167 ? 7.859 -11.825 30.972 1.00 91.44 167 ASP A O 1
ATOM 1254 N N . SER A 1 168 ? 8.060 -9.720 30.235 1.00 94.81 168 SER A N 1
ATOM 1255 C CA . SER A 1 168 ? 6.817 -9.686 29.451 1.00 94.81 168 SER A CA 1
ATOM 1256 C C . SER A 1 168 ? 7.101 -9.378 27.989 1.00 94.81 168 SER A C 1
ATOM 1258 O O . SER A 1 168 ? 7.790 -8.399 27.676 1.00 94.81 168 SER A O 1
ATOM 1260 N N . TRP A 1 169 ? 6.498 -10.155 27.088 1.00 97.19 169 TRP A N 1
ATOM 1261 C CA . TRP A 1 169 ? 6.634 -9.935 25.650 1.00 97.19 169 TRP A CA 1
ATOM 1262 C C . TRP A 1 169 ? 6.022 -8.608 25.204 1.00 97.19 169 TRP A C 1
ATOM 1264 O O . TRP A 1 169 ? 6.630 -7.893 24.410 1.00 97.19 169 TRP A O 1
ATOM 1274 N N . ALA A 1 170 ? 4.865 -8.220 25.752 1.00 94.81 170 ALA A N 1
ATOM 1275 C CA . ALA A 1 170 ? 4.262 -6.919 25.464 1.00 94.81 170 ALA A CA 1
ATOM 1276 C C . ALA A 1 170 ? 5.206 -5.764 25.828 1.00 94.81 170 ALA A C 1
ATOM 1278 O O . ALA A 1 170 ? 5.376 -4.832 25.040 1.00 94.81 170 ALA A O 1
ATOM 1279 N N . LYS A 1 171 ? 5.849 -5.833 27.003 1.00 95.69 171 LYS A N 1
ATOM 1280 C CA . LYS A 1 171 ? 6.805 -4.806 27.448 1.00 95.69 171 LYS A CA 1
ATOM 1281 C C . LYS A 1 171 ? 8.056 -4.794 26.579 1.00 95.69 171 LYS A C 1
ATOM 1283 O O . LYS A 1 171 ? 8.485 -3.712 26.180 1.00 95.69 171 LYS A O 1
ATOM 1288 N N . PHE A 1 172 ? 8.609 -5.965 26.264 1.00 97.81 172 PHE A N 1
ATOM 1289 C CA . PHE A 1 172 ? 9.743 -6.075 25.352 1.00 97.81 172 PHE A CA 1
ATOM 1290 C C . PHE A 1 172 ? 9.405 -5.444 23.998 1.00 97.81 172 PHE A C 1
ATOM 1292 O O . PHE A 1 172 ? 10.107 -4.553 23.532 1.00 97.81 172 PHE A O 1
ATOM 1299 N N . TYR A 1 173 ? 8.287 -5.840 23.390 1.00 97.81 173 TYR A N 1
ATOM 1300 C CA . TYR A 1 173 ? 7.903 -5.388 22.059 1.00 97.81 173 TYR A CA 1
ATOM 1301 C C . TYR A 1 173 ? 7.599 -3.881 22.012 1.00 97.81 173 TYR A C 1
ATOM 1303 O O . TYR A 1 173 ? 8.071 -3.172 21.123 1.00 97.81 173 TYR A O 1
ATOM 1311 N N . ALA A 1 174 ? 6.861 -3.348 22.990 1.00 93.56 174 ALA A N 1
ATOM 1312 C CA . ALA A 1 174 ? 6.592 -1.913 23.061 1.00 93.56 174 ALA A CA 1
ATOM 1313 C C . ALA A 1 174 ? 7.891 -1.096 23.176 1.00 93.56 174 ALA A C 1
ATOM 1315 O O . ALA A 1 174 ? 8.104 -0.169 22.395 1.00 93.56 174 ALA A O 1
ATOM 1316 N N . ASN A 1 175 ? 8.773 -1.457 24.113 1.00 95.56 175 ASN A N 1
ATOM 1317 C CA . ASN A 1 175 ? 9.940 -0.644 24.458 1.00 95.56 175 ASN A CA 1
ATOM 1318 C C . ASN A 1 175 ? 11.141 -0.890 23.533 1.00 95.56 175 ASN A C 1
ATOM 1320 O O . ASN A 1 175 ? 11.742 0.055 23.030 1.00 95.56 175 ASN A O 1
ATOM 1324 N N . GLU A 1 176 ? 11.489 -2.155 23.291 1.00 95.94 176 GLU A N 1
ATOM 1325 C CA . GLU A 1 176 ? 12.699 -2.566 22.564 1.00 95.94 176 GLU A CA 1
ATOM 1326 C C . GLU A 1 176 ? 12.477 -2.699 21.046 1.00 95.94 176 GLU A C 1
ATOM 1328 O O . GLU A 1 176 ? 13.442 -2.894 20.302 1.00 95.94 176 GLU A O 1
ATOM 1333 N N . ARG A 1 177 ? 11.227 -2.607 20.562 1.00 96.69 177 ARG A N 1
ATOM 1334 C CA . ARG A 1 177 ? 10.906 -2.558 19.123 1.00 96.69 177 ARG A CA 1
ATOM 1335 C C . ARG A 1 177 ? 10.277 -1.231 18.728 1.00 96.69 177 ARG A C 1
ATOM 1337 O O . ARG A 1 177 ? 10.950 -0.448 18.068 1.00 96.69 177 ARG A O 1
ATOM 1344 N N . LEU A 1 178 ? 9.032 -0.957 19.128 1.00 96.06 178 LEU A N 1
ATOM 1345 C CA . LEU A 1 178 ? 8.274 0.197 18.616 1.00 96.06 178 LEU A CA 1
ATOM 1346 C C . LEU A 1 178 ? 8.823 1.556 19.080 1.00 96.06 178 LEU A C 1
ATOM 1348 O O . LEU A 1 178 ? 9.080 2.427 18.251 1.00 96.06 178 LEU A O 1
ATOM 1352 N N . LEU A 1 179 ? 9.025 1.754 20.384 1.00 95.06 179 LEU A N 1
ATOM 1353 C CA . LEU A 1 179 ? 9.499 3.042 20.905 1.00 95.06 179 LEU A CA 1
ATOM 1354 C C . LEU A 1 179 ? 10.972 3.292 20.552 1.00 95.06 179 LEU A C 1
ATOM 1356 O O . LEU A 1 179 ? 11.331 4.393 20.141 1.00 95.06 179 LEU A O 1
ATOM 1360 N N . MET A 1 180 ? 11.810 2.256 20.608 1.00 95.06 180 MET A N 1
ATOM 1361 C CA . MET A 1 180 ? 13.211 2.352 20.192 1.00 95.06 180 MET A CA 1
ATOM 1362 C C . MET A 1 180 ? 13.356 2.700 18.701 1.00 95.06 180 MET A C 1
ATOM 1364 O O . MET A 1 180 ? 14.155 3.576 18.349 1.00 95.06 180 MET A O 1
ATOM 1368 N N . ILE A 1 181 ? 12.578 2.063 17.810 1.00 95.81 181 ILE A N 1
ATOM 1369 C CA . ILE A 1 181 ? 12.678 2.373 16.378 1.00 95.81 181 ILE A CA 1
ATOM 1370 C C . ILE A 1 181 ? 12.136 3.759 16.051 1.00 95.81 181 ILE A C 1
ATOM 1372 O O . ILE A 1 181 ? 12.665 4.422 15.162 1.00 95.81 181 ILE A O 1
ATOM 1376 N N . LEU A 1 182 ? 11.137 4.232 16.800 1.00 94.12 182 LEU A N 1
ATOM 1377 C CA . LEU A 1 182 ? 10.668 5.607 16.704 1.00 94.12 182 LEU A CA 1
ATOM 1378 C C . LEU A 1 182 ? 11.789 6.596 17.042 1.00 94.12 182 LEU A C 1
ATOM 1380 O O . LEU A 1 182 ? 12.066 7.486 16.242 1.00 94.12 182 LEU A O 1
ATOM 1384 N N . GLU A 1 183 ? 12.476 6.421 18.174 1.00 93.44 183 GLU A N 1
ATOM 1385 C CA . GLU A 1 183 ? 13.603 7.286 18.550 1.00 93.44 183 GLU A CA 1
ATOM 1386 C C . GLU A 1 183 ? 14.723 7.267 17.503 1.00 93.44 183 GLU A C 1
ATOM 1388 O O . GLU A 1 183 ? 15.299 8.306 17.173 1.00 93.44 183 GLU A O 1
ATOM 1393 N N . THR A 1 184 ? 15.035 6.088 16.962 1.00 93.25 184 THR A N 1
ATOM 1394 C CA . THR A 1 184 ? 16.049 5.937 15.911 1.00 93.25 184 THR A CA 1
ATOM 1395 C C . THR A 1 184 ? 15.618 6.629 14.621 1.00 93.25 184 THR A C 1
ATOM 1397 O O . THR A 1 184 ? 16.404 7.364 14.019 1.00 93.25 184 THR A O 1
ATOM 1400 N N . SER A 1 185 ? 14.358 6.454 14.226 1.00 91.19 185 SER A N 1
ATOM 1401 C CA . SER A 1 185 ? 13.774 7.123 13.069 1.00 91.19 185 SER A CA 1
ATOM 1402 C C . SER A 1 185 ? 13.814 8.640 13.223 1.00 91.19 185 SER A C 1
ATOM 1404 O O . SER A 1 185 ? 14.155 9.326 12.269 1.00 91.19 185 SER A O 1
ATOM 1406 N N . GLU A 1 186 ? 13.492 9.187 14.394 1.00 91.25 186 GLU A N 1
ATOM 1407 C CA . GLU A 1 186 ? 13.511 10.638 14.604 1.00 91.25 186 GLU A CA 1
ATOM 1408 C C . GLU A 1 186 ? 14.920 11.225 14.558 1.00 91.25 186 GLU A C 1
ATOM 1410 O O . GLU A 1 186 ? 15.115 12.318 14.027 1.00 91.25 186 GLU A O 1
ATOM 1415 N N . LYS A 1 187 ? 15.918 10.484 15.055 1.00 91.19 187 LYS A N 1
ATOM 1416 C CA . LYS A 1 187 ? 17.328 10.883 14.946 1.00 91.19 187 LYS A CA 1
ATOM 1417 C C . LYS A 1 187 ? 17.803 10.943 13.493 1.00 91.19 187 LYS A C 1
ATOM 1419 O O . LYS A 1 187 ? 18.609 11.808 13.169 1.00 91.19 187 LYS A O 1
ATOM 1424 N N . ARG A 1 188 ? 17.334 10.030 12.633 1.00 89.69 188 ARG A N 1
ATOM 1425 C CA . ARG A 1 188 ? 17.774 9.924 11.228 1.00 89.69 188 ARG A CA 1
ATOM 1426 C C . ARG A 1 188 ? 16.956 10.786 10.264 1.00 89.69 188 ARG A C 1
ATOM 1428 O O . ARG A 1 188 ? 17.528 11.449 9.407 1.00 89.69 188 ARG A O 1
ATOM 1435 N N . ASN A 1 189 ? 15.635 10.793 10.419 1.00 86.38 189 ASN A N 1
ATOM 1436 C CA . ASN A 1 189 ? 14.688 11.395 9.474 1.00 86.38 189 ASN A CA 1
ATOM 1437 C C . ASN A 1 189 ? 14.065 12.711 9.973 1.00 86.38 189 ASN A C 1
ATOM 1439 O O . ASN A 1 189 ? 13.320 13.348 9.231 1.00 86.38 189 ASN A O 1
ATOM 1443 N N . GLY A 1 190 ? 14.349 13.122 11.212 1.00 83.94 190 GLY A N 1
ATOM 1444 C CA . GLY A 1 190 ? 13.721 14.276 11.853 1.00 83.94 190 GLY A CA 1
ATOM 1445 C C . GLY A 1 190 ? 12.428 13.930 12.599 1.00 83.94 190 GLY A C 1
ATOM 1446 O O . GLY A 1 190 ? 11.870 12.839 12.475 1.00 83.94 190 GLY A O 1
ATOM 1447 N N . HIS A 1 191 ? 11.963 14.875 13.418 1.00 82.81 191 HIS A N 1
ATOM 1448 C CA . HIS A 1 191 ? 10.813 14.679 14.298 1.00 82.81 191 HIS A CA 1
ATOM 1449 C C . HIS A 1 191 ? 9.488 14.717 13.520 1.00 82.81 191 HIS A C 1
ATOM 1451 O O . HIS A 1 191 ? 9.173 15.707 12.859 1.00 82.81 191 HIS A O 1
ATOM 1457 N N . ASP A 1 192 ? 8.691 13.654 13.635 1.00 79.19 192 ASP A N 1
ATOM 1458 C CA . ASP A 1 192 ? 7.370 13.529 13.015 1.00 79.19 192 ASP A CA 1
ATOM 1459 C C . ASP A 1 192 ? 6.326 13.260 14.099 1.00 79.19 192 ASP A C 1
ATOM 1461 O O . ASP A 1 192 ? 6.103 12.122 14.512 1.00 79.19 192 ASP A O 1
ATOM 1465 N N . VAL A 1 193 ? 5.672 14.333 14.545 1.00 66.25 193 VAL A N 1
ATOM 1466 C CA . VAL A 1 193 ? 4.665 14.300 15.617 1.00 66.25 193 VAL A CA 1
ATOM 1467 C C . VAL A 1 193 ? 3.536 13.317 15.296 1.00 66.25 193 VAL A C 1
ATOM 1469 O O . VAL A 1 193 ? 3.058 12.604 16.177 1.00 66.25 193 VAL A O 1
ATOM 1472 N N . GLY A 1 194 ? 3.121 13.259 14.026 1.00 57.78 194 GLY A N 1
ATOM 1473 C CA . GLY A 1 194 ? 2.045 12.382 13.583 1.00 57.78 194 GLY A CA 1
ATOM 1474 C C . GLY A 1 194 ? 2.444 10.914 13.658 1.00 57.78 194 GLY A C 1
ATOM 1475 O O . GLY A 1 194 ? 1.646 10.101 14.108 1.00 57.78 194 GLY A O 1
ATOM 1476 N N . LEU A 1 195 ? 3.667 10.572 13.247 1.00 72.38 195 LEU A N 1
ATOM 1477 C CA . LEU A 1 195 ? 4.194 9.211 13.340 1.00 72.38 195 LEU A CA 1
ATOM 1478 C C . LEU A 1 195 ? 4.460 8.802 14.793 1.00 72.38 195 LEU A C 1
ATOM 1480 O O . LEU A 1 195 ? 4.070 7.702 15.179 1.00 72.38 195 LEU A O 1
ATOM 1484 N N . ARG A 1 196 ? 5.062 9.687 15.599 1.00 84.06 196 ARG A N 1
ATOM 1485 C CA . ARG A 1 196 ? 5.328 9.468 17.029 1.00 84.06 196 ARG A CA 1
ATOM 1486 C C . ARG A 1 196 ? 4.078 9.066 17.780 1.00 84.06 196 ARG A C 1
ATOM 1488 O O . ARG A 1 196 ? 4.033 7.989 18.364 1.00 84.06 196 ARG A O 1
ATOM 1495 N N . ASP A 1 197 ? 3.050 9.898 17.706 1.00 63.34 197 ASP A N 1
ATOM 1496 C CA . ASP A 1 197 ? 1.801 9.652 18.413 1.00 63.34 197 ASP A CA 1
ATOM 1497 C C . ASP A 1 197 ? 1.173 8.324 17.942 1.00 63.34 197 ASP A C 1
ATOM 1499 O O . ASP A 1 197 ? 0.692 7.514 18.741 1.00 63.34 197 ASP A O 1
ATOM 1503 N N . LEU A 1 198 ? 1.246 8.042 16.637 1.00 62.78 198 LEU A N 1
ATOM 1504 C CA . LEU A 1 198 ? 0.754 6.810 16.024 1.00 62.78 198 LEU A CA 1
ATOM 1505 C C . LEU A 1 198 ? 1.432 5.557 16.599 1.00 62.78 198 LEU A C 1
ATOM 1507 O O . LEU A 1 198 ? 0.736 4.613 16.995 1.00 62.78 198 LEU A O 1
ATOM 1511 N N . VAL A 1 199 ? 2.759 5.601 16.728 1.00 77.00 199 VAL A N 1
ATOM 1512 C CA . VAL A 1 199 ? 3.582 4.539 17.314 1.00 77.00 199 VAL A CA 1
ATOM 1513 C C . VAL A 1 199 ? 3.346 4.409 18.818 1.00 77.00 199 VAL A C 1
ATOM 1515 O O . VAL A 1 199 ? 3.056 3.305 19.275 1.00 77.00 199 VAL A O 1
ATOM 1518 N N . GLU A 1 200 ? 3.379 5.507 19.579 1.00 74.31 200 GLU A N 1
ATOM 1519 C CA . GLU A 1 200 ? 3.158 5.513 21.034 1.00 74.31 200 GLU A CA 1
ATOM 1520 C C . GLU A 1 200 ? 1.800 4.904 21.393 1.00 74.31 200 GLU A C 1
ATOM 1522 O O . GLU A 1 200 ? 1.697 4.016 22.236 1.00 74.31 200 GLU A O 1
ATOM 1527 N N . ARG A 1 201 ? 0.732 5.285 20.689 1.00 59.75 201 ARG A N 1
ATOM 1528 C CA . ARG A 1 201 ? -0.583 4.667 20.916 1.00 59.75 201 ARG A CA 1
ATOM 1529 C C . ARG A 1 201 ? -0.640 3.214 20.508 1.00 59.75 201 ARG A C 1
ATOM 1531 O O . ARG A 1 201 ? -1.280 2.443 21.212 1.00 59.75 201 ARG A O 1
ATOM 1538 N N . THR A 1 202 ? -0.001 2.817 19.414 1.00 70.75 202 THR A N 1
ATOM 1539 C CA . THR A 1 202 ? 0.062 1.392 19.058 1.00 70.75 202 THR A CA 1
ATOM 1540 C C . THR A 1 202 ? 0.771 0.610 20.172 1.00 70.75 202 THR A C 1
ATOM 1542 O O . THR A 1 202 ? 0.264 -0.422 20.607 1.00 70.75 202 THR A O 1
ATOM 1545 N N . ALA A 1 203 ? 1.857 1.158 20.724 1.00 74.19 203 ALA A N 1
ATOM 1546 C CA . ALA A 1 203 ? 2.594 0.590 21.850 1.00 74.19 203 ALA A CA 1
ATOM 1547 C C . ALA A 1 203 ? 1.799 0.566 23.172 1.00 74.19 203 ALA A C 1
ATOM 1549 O O . ALA A 1 203 ? 1.964 -0.358 23.962 1.00 74.19 203 ALA A O 1
ATOM 1550 N N . HIS A 1 204 ? 0.921 1.540 23.422 1.00 67.00 204 HIS A N 1
ATOM 1551 C CA . HIS A 1 204 ? 0.163 1.633 24.677 1.00 67.00 204 HIS A CA 1
ATOM 1552 C C . HIS A 1 204 ? -1.246 1.027 24.630 1.00 67.00 204 HIS A C 1
ATOM 1554 O O . HIS A 1 204 ? -1.812 0.748 25.683 1.00 67.00 204 HIS A O 1
ATOM 1560 N N . THR A 1 205 ? -1.825 0.813 23.445 1.00 54.75 205 THR A N 1
ATOM 1561 C CA . THR A 1 205 ? -3.209 0.315 23.296 1.00 54.75 205 THR A CA 1
ATOM 1562 C C . THR A 1 205 ? -3.266 -1.039 22.597 1.00 54.75 205 THR A C 1
ATOM 1564 O O . THR A 1 205 ? -3.810 -1.992 23.149 1.00 54.75 205 THR A O 1
ATOM 1567 N N . VAL A 1 206 ? -2.655 -1.160 21.416 1.00 70.31 206 VAL A N 1
ATOM 1568 C CA . VAL A 1 206 ? -2.709 -2.377 20.594 1.00 70.31 206 VAL A CA 1
ATOM 1569 C C . VAL A 1 206 ? -1.777 -3.455 21.145 1.00 70.31 206 VAL A C 1
ATOM 1571 O O . VAL A 1 206 ? -2.177 -4.612 21.240 1.00 70.31 206 VAL A O 1
ATOM 1574 N N . VAL A 1 207 ? -0.557 -3.089 21.553 1.00 82.38 207 VAL A N 1
ATOM 1575 C CA . VAL A 1 207 ? 0.414 -4.048 22.102 1.00 82.38 207 VAL A CA 1
ATOM 1576 C C . VAL A 1 207 ? -0.115 -4.733 23.372 1.00 82.38 207 VAL A C 1
ATOM 1578 O O . VAL A 1 207 ? -0.110 -5.960 23.389 1.00 82.38 207 VAL A O 1
ATOM 1581 N N . PRO A 1 208 ? -0.643 -4.037 24.400 1.00 69.00 208 PRO A N 1
ATOM 1582 C CA . PRO A 1 208 ? -1.239 -4.719 25.549 1.00 69.00 208 PRO A CA 1
ATOM 1583 C C . PRO A 1 208 ? -2.501 -5.509 25.191 1.00 69.00 208 PRO A C 1
ATOM 1585 O O . PRO A 1 208 ? -2.757 -6.537 25.803 1.00 69.00 208 PRO A O 1
ATOM 1588 N N . ALA A 1 209 ? -3.288 -5.069 24.205 1.00 65.19 209 ALA A N 1
ATOM 1589 C CA . ALA A 1 209 ? -4.480 -5.806 23.790 1.00 65.19 209 ALA A CA 1
ATOM 1590 C C . ALA A 1 209 ? -4.137 -7.154 23.137 1.00 65.19 209 ALA A C 1
ATOM 1592 O O . ALA A 1 209 ? -4.796 -8.143 23.428 1.00 65.19 209 ALA A O 1
ATOM 1593 N N . LEU A 1 210 ? -3.101 -7.197 22.291 1.00 77.00 210 LEU A N 1
ATOM 1594 C CA . LEU A 1 210 ? -2.722 -8.399 21.540 1.00 77.00 210 LEU A CA 1
ATOM 1595 C C . LEU A 1 210 ? -1.683 -9.272 22.255 1.00 77.00 210 LEU A C 1
ATOM 1597 O O . LEU A 1 210 ? -1.645 -10.480 22.035 1.00 77.00 210 LEU A O 1
ATOM 1601 N N . LEU A 1 211 ? -0.787 -8.668 23.043 1.00 92.56 211 LEU A N 1
ATOM 1602 C CA . LEU A 1 211 ? 0.444 -9.314 23.512 1.00 92.56 211 LEU A CA 1
ATOM 1603 C C . LEU A 1 211 ? 0.569 -9.415 25.041 1.00 92.56 211 LEU A C 1
ATOM 1605 O O . LEU A 1 211 ? 1.613 -9.872 25.505 1.00 92.56 211 LEU A O 1
ATOM 1609 N N . ARG A 1 212 ? -0.422 -8.961 25.834 1.00 84.81 212 ARG A N 1
ATOM 1610 C CA . ARG A 1 212 ? -0.322 -8.985 27.310 1.00 84.81 212 ARG A CA 1
ATOM 1611 C C . ARG A 1 212 ? -0.168 -10.401 27.861 1.00 84.81 212 ARG A C 1
ATOM 1613 O O . ARG A 1 212 ? -0.756 -11.359 27.350 1.00 84.81 212 ARG A O 1
ATOM 1620 N N . ASP A 1 213 ? 0.552 -10.479 28.971 1.00 88.81 213 ASP A N 1
ATOM 1621 C CA . ASP A 1 213 ? 0.667 -11.687 29.778 1.00 88.81 213 ASP A CA 1
ATOM 1622 C C . ASP A 1 213 ? -0.731 -12.116 30.261 1.00 88.81 213 ASP A C 1
ATOM 1624 O O . ASP A 1 213 ? -1.593 -11.279 30.548 1.00 88.81 213 ASP A O 1
ATOM 1628 N N . GLY A 1 214 ? -0.980 -13.424 30.304 1.00 82.50 214 GLY A N 1
ATOM 1629 C CA . GLY A 1 214 ? -2.296 -13.979 30.646 1.00 82.50 214 GLY A CA 1
ATOM 1630 C C . GLY A 1 214 ? -3.361 -13.872 29.543 1.00 82.50 214 GLY A C 1
ATOM 1631 O O . GLY A 1 214 ? -4.477 -14.335 29.749 1.00 82.50 214 GLY A O 1
ATOM 1632 N N . HIS A 1 215 ? -3.034 -13.296 28.380 1.00 85.06 215 HIS A N 1
ATOM 1633 C CA . HIS A 1 215 ? -3.880 -13.312 27.176 1.00 85.06 215 HIS A CA 1
ATOM 1634 C C . HIS A 1 215 ? -3.198 -14.062 26.037 1.00 85.06 215 HIS A C 1
ATOM 1636 O O . HIS A 1 215 ? -3.729 -15.045 25.534 1.00 85.06 215 HIS A O 1
ATOM 1642 N N . LEU A 1 216 ? -1.987 -13.641 25.664 1.00 89.88 216 LEU A N 1
ATOM 1643 C CA . LEU A 1 216 ? -1.235 -14.295 24.599 1.00 89.88 216 LEU A CA 1
ATOM 1644 C C . LEU A 1 216 ? -0.731 -15.671 25.063 1.00 89.88 216 LEU A C 1
ATOM 1646 O O . LEU A 1 216 ? -0.028 -15.781 26.067 1.00 89.88 216 LEU A O 1
ATOM 1650 N N . GLY A 1 217 ? -1.081 -16.713 24.310 1.00 89.12 217 GLY A N 1
ATOM 1651 C CA . GLY A 1 217 ? -0.838 -18.116 24.655 1.00 89.12 217 GLY A CA 1
ATOM 1652 C C . GLY A 1 217 ? -2.031 -18.812 25.317 1.00 89.12 217 GLY A C 1
ATOM 1653 O O . GLY A 1 217 ? -1.971 -20.022 25.543 1.00 89.12 217 GLY A O 1
ATOM 1654 N N . TYR A 1 218 ? -3.117 -18.080 25.577 1.00 83.94 218 TYR A N 1
ATOM 1655 C CA . TYR A 1 218 ? -4.327 -18.590 26.212 1.00 83.94 218 TYR A CA 1
ATOM 1656 C C . TYR A 1 218 ? -5.529 -18.431 25.285 1.00 83.94 218 TYR A C 1
ATOM 1658 O O . TYR A 1 218 ? -5.734 -17.392 24.659 1.00 83.94 218 TYR A O 1
ATOM 1666 N N . ASP A 1 219 ? -6.332 -19.484 25.187 1.00 68.44 219 ASP A N 1
ATOM 1667 C CA . ASP A 1 219 ? -7.605 -19.444 24.490 1.00 68.44 219 ASP A CA 1
ATOM 1668 C C . ASP A 1 219 ? -8.663 -18.684 25.312 1.00 68.44 219 ASP A C 1
ATOM 1670 O O . ASP A 1 219 ? -8.453 -18.228 26.438 1.00 68.44 219 ASP A O 1
ATOM 1674 N N . ARG A 1 220 ? -9.863 -18.572 24.748 1.00 51.06 220 ARG A N 1
ATOM 1675 C CA . ARG A 1 220 ? -11.001 -17.850 25.341 1.00 51.06 220 ARG A CA 1
ATOM 1676 C C . ARG A 1 220 ? -11.471 -18.371 26.696 1.00 51.06 220 ARG A C 1
ATOM 1678 O O . ARG A 1 220 ? -12.228 -17.670 27.363 1.00 51.06 220 ARG A O 1
ATOM 1685 N N . ASN A 1 221 ? -11.106 -19.599 27.043 1.00 56.97 221 ASN A N 1
ATOM 1686 C CA . ASN A 1 221 ? -11.469 -20.257 28.291 1.00 56.97 221 ASN A CA 1
ATOM 1687 C C . ASN A 1 221 ? -10.317 -20.195 29.307 1.00 56.97 221 ASN A C 1
ATOM 1689 O O . ASN A 1 221 ? -10.414 -20.793 30.375 1.00 56.97 221 ASN A O 1
ATOM 1693 N N . GLY A 1 222 ? -9.225 -19.495 28.976 1.00 69.38 222 GLY A N 1
ATOM 1694 C CA . GLY A 1 222 ? -8.003 -19.469 29.771 1.00 69.38 222 GLY A CA 1
ATOM 1695 C C . GLY A 1 222 ? -7.190 -20.759 29.661 1.00 69.38 222 GLY A C 1
ATOM 1696 O O . GLY A 1 222 ? -6.248 -20.943 30.430 1.00 69.38 222 GLY A O 1
ATOM 1697 N N . HIS A 1 223 ? -7.527 -21.662 28.731 1.00 72.62 223 HIS A N 1
ATOM 1698 C CA . HIS A 1 223 ? -6.727 -22.852 28.481 1.00 72.62 223 HIS A CA 1
ATOM 1699 C C . HIS A 1 223 ? -5.595 -22.515 27.530 1.00 72.62 223 HIS A C 1
ATOM 1701 O O . HIS A 1 223 ? -5.777 -21.906 26.480 1.00 72.62 223 HIS A O 1
ATOM 1707 N N . GLY A 1 224 ? -4.403 -22.948 27.889 1.00 84.75 224 GLY A N 1
ATOM 1708 C CA . GLY A 1 224 ? -3.217 -22.657 27.120 1.00 84.75 224 GLY A CA 1
ATOM 1709 C C . GLY A 1 224 ? -2.019 -22.620 28.034 1.00 84.75 224 GLY A C 1
ATOM 1710 O O . GLY A 1 224 ? -2.060 -23.094 29.173 1.00 84.75 224 GLY A O 1
ATOM 1711 N N . LYS A 1 225 ? -0.936 -22.077 27.512 1.00 87.25 225 LYS A N 1
ATOM 1712 C CA . LYS A 1 225 ? 0.293 -21.903 28.264 1.00 87.25 225 LYS A CA 1
ATOM 1713 C C . LYS A 1 225 ? 0.867 -20.553 27.915 1.00 87.25 225 LYS A C 1
ATOM 1715 O O . LYS A 1 225 ? 0.786 -20.115 26.770 1.00 87.25 225 LYS A O 1
ATOM 1720 N N . GLU A 1 226 ? 1.480 -19.934 28.908 1.00 88.25 226 GLU A N 1
ATOM 1721 C CA . GLU A 1 226 ? 2.267 -18.737 28.686 1.00 88.25 226 GLU A CA 1
ATOM 1722 C C . GLU A 1 226 ? 3.263 -18.966 27.546 1.00 88.25 226 GLU A C 1
ATOM 1724 O O . GLU A 1 226 ? 3.875 -20.039 27.424 1.00 88.25 226 GLU A O 1
ATOM 1729 N N . ILE A 1 227 ? 3.389 -17.963 26.679 1.00 94.38 227 ILE A N 1
ATOM 1730 C CA . ILE A 1 227 ? 4.343 -18.034 25.583 1.00 94.38 227 ILE A CA 1
ATOM 1731 C C . ILE A 1 227 ? 5.752 -18.203 26.139 1.00 94.38 227 ILE A C 1
ATOM 1733 O O . ILE A 1 227 ? 6.193 -17.503 27.045 1.00 94.38 227 ILE A O 1
ATOM 1737 N N . THR A 1 228 ? 6.472 -19.165 25.581 1.00 92.88 228 THR A N 1
ATOM 1738 C CA . THR A 1 228 ? 7.869 -19.391 25.933 1.00 92.88 228 THR A CA 1
ATOM 1739 C C . THR A 1 228 ? 8.736 -18.569 24.981 1.00 92.88 228 THR A C 1
ATOM 1741 O O . THR A 1 228 ? 8.513 -18.661 23.773 1.00 92.88 228 THR A O 1
ATOM 1744 N N . PRO A 1 229 ? 9.700 -17.772 25.473 1.00 96.50 229 PRO A N 1
ATOM 1745 C CA . PRO A 1 229 ? 10.655 -17.108 24.596 1.00 96.50 229 PRO A CA 1
ATOM 1746 C C . PRO A 1 229 ? 11.475 -18.162 23.846 1.00 96.50 229 PRO A C 1
ATOM 1748 O O . PRO A 1 229 ? 11.977 -19.116 24.448 1.00 96.50 229 PRO A O 1
ATOM 1751 N N . VAL A 1 230 ? 11.605 -17.983 22.537 1.00 97.19 230 VAL A N 1
ATOM 1752 C CA . VAL A 1 230 ? 12.391 -18.837 21.637 1.00 97.19 230 VAL A CA 1
ATOM 1753 C C . VAL A 1 230 ? 13.369 -17.981 20.854 1.00 97.19 230 VAL A C 1
ATOM 1755 O O . VAL A 1 230 ? 13.169 -16.773 20.723 1.00 97.19 230 VAL A O 1
ATOM 1758 N N . VAL A 1 231 ? 14.429 -18.594 20.337 1.00 97.12 231 VAL A N 1
ATOM 1759 C CA . VAL A 1 231 ? 15.331 -17.907 19.409 1.00 97.12 231 VAL A CA 1
ATOM 1760 C C . VAL A 1 231 ? 14.562 -17.627 18.118 1.00 97.12 231 VAL A C 1
ATOM 1762 O O . VAL A 1 231 ? 13.973 -18.539 17.544 1.00 97.12 231 VAL A O 1
ATOM 1765 N N . VAL A 1 232 ? 14.557 -16.373 17.672 1.00 97.62 232 VAL A N 1
ATOM 1766 C CA . VAL A 1 232 ? 14.054 -15.978 16.346 1.00 97.62 232 VAL A CA 1
ATOM 1767 C C . VAL A 1 232 ? 15.204 -15.438 15.506 1.00 97.62 232 VAL A C 1
ATOM 1769 O O . VAL A 1 232 ? 16.182 -14.925 16.051 1.00 97.62 232 VAL A O 1
ATOM 1772 N N . HIS A 1 233 ? 15.092 -15.526 14.183 1.00 97.56 233 HIS A N 1
ATOM 1773 C CA . HIS A 1 233 ? 16.075 -14.968 13.256 1.00 97.56 233 HIS A CA 1
ATOM 1774 C C . HIS A 1 233 ? 16.098 -13.435 13.313 1.00 97.56 233 HIS A C 1
ATOM 1776 O O . HIS A 1 233 ? 17.149 -12.812 13.186 1.00 97.56 233 HIS A O 1
ATOM 1782 N N . GLY A 1 234 ? 14.937 -12.808 13.499 1.00 93.81 234 GLY A N 1
ATOM 1783 C CA . GLY A 1 234 ? 14.770 -11.379 13.740 1.00 93.81 234 GLY A CA 1
ATOM 1784 C C . GLY A 1 234 ? 14.785 -10.482 12.497 1.00 93.81 234 GLY A C 1
ATOM 1785 O O . GLY A 1 234 ? 14.289 -9.358 12.568 1.00 93.81 234 GLY A O 1
ATOM 1786 N N . ASP A 1 235 ? 15.305 -10.975 11.367 1.00 94.88 235 ASP A N 1
ATOM 1787 C CA . ASP A 1 235 ? 15.316 -10.301 10.053 1.00 94.88 235 ASP A CA 1
ATOM 1788 C C . ASP A 1 235 ? 15.085 -11.287 8.883 1.00 94.88 235 ASP A C 1
ATOM 1790 O O . ASP A 1 235 ? 15.829 -11.330 7.907 1.00 94.88 235 ASP A O 1
ATOM 1794 N N . LEU A 1 236 ? 14.105 -12.189 9.009 1.00 94.44 236 LEU A N 1
ATOM 1795 C CA . LEU A 1 236 ? 13.892 -13.291 8.056 1.00 94.44 236 LEU A CA 1
ATOM 1796 C C . LEU A 1 236 ? 13.014 -12.901 6.855 1.00 94.44 236 LEU A C 1
ATOM 1798 O O . LEU A 1 236 ? 11.869 -13.328 6.727 1.00 94.44 236 LEU A O 1
ATOM 1802 N N . TRP A 1 237 ? 13.539 -12.084 5.948 1.00 90.88 237 TRP A N 1
ATOM 1803 C CA . TRP A 1 237 ? 12.910 -11.840 4.645 1.00 90.88 237 TRP A CA 1
ATOM 1804 C C . TRP A 1 237 ? 13.489 -12.770 3.567 1.00 90.88 237 TRP A C 1
ATOM 1806 O O . TRP A 1 237 ? 14.471 -13.472 3.794 1.00 90.88 237 TRP A O 1
ATOM 1816 N N . SER A 1 238 ? 12.897 -12.785 2.369 1.00 85.88 238 SER A N 1
ATOM 1817 C CA . SER A 1 238 ? 13.278 -13.731 1.306 1.00 85.88 238 SER A CA 1
ATOM 1818 C C . SER A 1 238 ? 14.726 -13.608 0.817 1.00 85.88 238 SER A C 1
ATOM 1820 O O . SER A 1 238 ? 15.180 -14.488 0.100 1.00 85.88 238 SER A O 1
ATOM 1822 N N . GLY A 1 239 ? 15.425 -12.512 1.133 1.00 86.50 239 GLY A N 1
ATOM 1823 C CA . GLY A 1 239 ? 16.845 -12.337 0.815 1.00 86.50 239 GLY A CA 1
ATOM 1824 C C . GLY A 1 239 ? 17.800 -13.018 1.801 1.00 86.50 239 GLY A C 1
ATOM 1825 O O . GLY A 1 239 ? 18.944 -13.267 1.435 1.00 86.50 239 GLY A O 1
ATOM 1826 N N . ASN A 1 240 ? 17.321 -13.361 3.002 1.00 92.38 240 ASN A N 1
ATOM 1827 C CA . ASN A 1 240 ? 18.096 -13.958 4.099 1.00 92.38 240 ASN A CA 1
ATOM 1828 C C . ASN A 1 240 ? 17.827 -15.467 4.258 1.00 92.38 240 ASN A C 1
ATOM 1830 O O . ASN A 1 240 ? 18.160 -16.073 5.276 1.00 92.38 240 ASN A O 1
ATOM 1834 N N . ALA A 1 241 ? 17.180 -16.076 3.263 1.00 91.81 241 ALA A N 1
ATOM 1835 C CA . ALA A 1 241 ? 16.896 -17.500 3.222 1.00 91.81 241 ALA A CA 1
ATOM 1836 C C . ALA A 1 241 ? 17.099 -18.030 1.804 1.00 91.81 241 ALA A C 1
ATOM 1838 O O . ALA A 1 241 ? 16.630 -17.425 0.840 1.00 91.81 241 ALA A O 1
ATOM 1839 N N . ASP A 1 242 ? 17.738 -19.188 1.683 1.00 89.75 242 ASP A N 1
ATOM 1840 C CA . ASP A 1 242 ? 17.948 -19.840 0.392 1.00 89.75 242 ASP A CA 1
ATOM 1841 C C . ASP A 1 242 ? 18.013 -21.370 0.550 1.00 89.75 242 ASP A C 1
ATOM 1843 O O . ASP A 1 242 ? 17.781 -21.924 1.629 1.00 89.75 242 ASP A O 1
ATOM 1847 N N . ARG A 1 243 ? 18.290 -22.078 -0.543 1.00 88.56 243 ARG A N 1
ATOM 1848 C CA . ARG A 1 243 ? 18.660 -23.488 -0.557 1.00 88.56 243 ARG A CA 1
ATOM 1849 C C . ARG A 1 243 ? 20.179 -23.607 -0.601 1.00 88.56 243 ARG A C 1
ATOM 1851 O O . ARG A 1 243 ? 20.817 -23.120 -1.527 1.00 88.56 243 ARG A O 1
ATOM 1858 N N . GLY A 1 244 ? 20.748 -24.337 0.346 1.00 89.38 244 GLY A N 1
ATOM 1859 C CA . GLY A 1 244 ? 22.192 -24.506 0.423 1.00 89.38 244 GLY A CA 1
ATOM 1860 C C . GLY A 1 244 ? 22.605 -25.614 1.374 1.00 89.38 244 GLY A C 1
ATOM 1861 O O . GLY A 1 244 ? 21.778 -26.420 1.802 1.00 89.38 244 GLY A O 1
ATOM 1862 N N . ARG A 1 245 ? 23.902 -25.654 1.667 1.00 87.62 245 ARG A N 1
ATOM 1863 C CA . ARG A 1 245 ? 24.521 -26.538 2.664 1.00 87.62 245 ARG A CA 1
ATOM 1864 C C . ARG A 1 245 ? 25.752 -25.870 3.265 1.00 87.62 245 ARG A C 1
ATOM 1866 O O . ARG A 1 245 ? 26.393 -25.057 2.594 1.00 87.62 245 ARG A O 1
ATOM 1873 N N . ILE A 1 246 ? 26.126 -26.250 4.480 1.00 88.81 246 ILE A N 1
ATOM 1874 C CA . ILE A 1 246 ? 27.407 -25.843 5.060 1.00 88.81 246 ILE A CA 1
ATOM 1875 C C . ILE A 1 246 ? 28.467 -26.829 4.576 1.00 88.81 246 ILE A C 1
ATOM 1877 O O . ILE A 1 246 ? 28.285 -28.033 4.707 1.00 88.81 246 ILE A O 1
ATOM 1881 N N . VAL A 1 247 ? 29.550 -26.356 3.961 1.00 81.81 247 VAL A N 1
ATOM 1882 C CA . VAL A 1 247 ? 30.580 -27.247 3.395 1.00 81.81 247 VAL A CA 1
ATOM 1883 C C . VAL A 1 247 ? 31.792 -27.357 4.305 1.00 81.81 247 VAL A C 1
ATOM 1885 O O . VAL A 1 247 ? 32.252 -26.350 4.843 1.00 81.81 247 VAL A O 1
ATOM 1888 N N . ALA A 1 248 ? 32.353 -28.566 4.408 1.00 68.25 248 ALA A N 1
ATOM 1889 C CA . ALA A 1 248 ? 33.600 -28.828 5.124 1.00 68.25 248 ALA A CA 1
ATOM 1890 C C . ALA A 1 248 ? 33.572 -28.343 6.589 1.00 68.25 248 ALA A C 1
ATOM 1892 O O . ALA A 1 248 ? 34.593 -27.912 7.129 1.00 68.25 248 ALA A O 1
ATOM 1893 N N . SER A 1 249 ? 32.402 -28.428 7.238 1.00 65.31 249 SER A N 1
ATOM 1894 C CA . SER A 1 249 ? 32.222 -28.142 8.673 1.00 65.31 249 SER A CA 1
ATOM 1895 C C . SER A 1 249 ? 32.833 -29.229 9.567 1.00 65.31 249 SER A C 1
ATOM 1897 O O . SER A 1 249 ? 32.950 -29.053 10.779 1.00 65.31 249 SER A O 1
ATOM 1899 N N . GLY A 1 250 ? 33.191 -30.383 8.988 1.00 63.00 250 GLY A N 1
ATOM 1900 C CA . GLY A 1 250 ? 33.609 -31.580 9.721 1.00 63.00 250 GLY A CA 1
ATOM 1901 C C . GLY A 1 250 ? 32.444 -32.346 10.363 1.00 63.00 250 GLY A C 1
ATOM 1902 O O . GLY A 1 250 ? 32.664 -33.391 10.973 1.00 63.00 250 GLY A O 1
ATOM 1903 N N . ARG A 1 251 ? 31.199 -31.870 10.211 1.00 69.06 251 ARG A N 1
ATOM 1904 C CA . ARG A 1 251 ? 29.973 -32.515 10.705 1.00 69.06 251 ARG A CA 1
ATOM 1905 C C . ARG A 1 251 ? 29.099 -32.905 9.516 1.00 69.06 251 ARG A C 1
ATOM 1907 O O . ARG A 1 251 ? 28.493 -32.045 8.888 1.00 69.06 251 ARG A O 1
ATOM 1914 N N . LYS A 1 252 ? 29.001 -34.210 9.226 1.00 67.44 252 LYS A N 1
ATOM 1915 C CA . LYS A 1 252 ? 28.240 -34.742 8.071 1.00 67.44 252 LYS A CA 1
ATOM 1916 C C . LYS A 1 252 ? 26.771 -34.295 8.035 1.00 67.44 252 LYS A C 1
ATOM 1918 O O . LYS A 1 252 ? 26.192 -34.218 6.961 1.00 67.44 252 LYS A O 1
ATOM 1923 N N . GLU A 1 253 ? 26.195 -34.006 9.197 1.00 67.44 253 GLU A N 1
ATOM 1924 C CA . GLU A 1 253 ? 24.809 -33.559 9.391 1.00 67.44 253 GLU A CA 1
ATOM 1925 C C . GLU A 1 253 ? 24.560 -32.141 8.836 1.00 67.44 253 GLU A C 1
ATOM 1927 O O . GLU A 1 253 ? 23.465 -31.840 8.366 1.00 67.44 253 GLU A O 1
ATOM 1932 N N . ASP A 1 254 ? 25.588 -31.282 8.836 1.00 70.75 254 ASP A N 1
ATOM 1933 C CA . ASP A 1 254 ? 25.499 -29.894 8.357 1.00 70.75 254 ASP A CA 1
ATOM 1934 C C . ASP A 1 254 ? 25.694 -29.777 6.832 1.00 70.75 254 ASP A C 1
ATOM 1936 O O . ASP A 1 254 ? 25.406 -28.736 6.236 1.00 70.75 254 ASP A O 1
ATOM 1940 N N . GLU A 1 255 ? 26.186 -30.845 6.191 1.00 74.44 255 GLU A N 1
ATOM 1941 C CA . GLU A 1 255 ? 26.485 -30.888 4.753 1.00 74.44 255 GLU A CA 1
ATOM 1942 C C . GLU A 1 255 ? 25.272 -31.292 3.891 1.00 74.44 255 GLU A C 1
ATOM 1944 O O . GLU A 1 255 ? 25.357 -31.318 2.655 1.00 74.44 255 GLU A O 1
ATOM 1949 N N . GLU A 1 256 ? 24.131 -31.590 4.523 1.00 79.94 256 GLU A N 1
ATOM 1950 C CA . GLU A 1 256 ? 22.875 -31.882 3.836 1.00 79.94 256 GLU A CA 1
ATOM 1951 C C . GLU A 1 256 ? 22.303 -30.639 3.142 1.00 79.94 256 GLU A C 1
ATOM 1953 O O . GLU A 1 256 ? 22.191 -29.559 3.719 1.00 79.94 256 GLU A O 1
ATOM 1958 N N . VAL A 1 257 ? 21.882 -30.803 1.885 1.00 85.56 257 VAL A N 1
ATOM 1959 C CA . VAL A 1 257 ? 21.249 -29.723 1.118 1.00 85.56 257 VAL A CA 1
ATOM 1960 C C . VAL A 1 257 ? 19.820 -29.509 1.613 1.00 85.56 257 VAL A C 1
ATOM 1962 O O . VAL A 1 257 ? 18.983 -30.403 1.493 1.00 85.56 257 VAL A O 1
ATOM 1965 N N . GLY A 1 258 ? 19.512 -28.303 2.085 1.00 87.19 258 GLY A N 1
ATOM 1966 C CA . GLY A 1 258 ? 18.191 -27.951 2.602 1.00 87.19 258 GLY A CA 1
ATOM 1967 C C . GLY A 1 258 ? 17.923 -26.448 2.606 1.00 87.19 258 GLY A C 1
ATOM 1968 O O . GLY A 1 258 ? 18.660 -25.672 1.997 1.00 87.19 258 GLY A O 1
ATOM 1969 N N . GLY A 1 259 ? 16.835 -26.046 3.266 1.00 90.56 259 GLY A N 1
ATOM 1970 C CA . GLY A 1 259 ? 16.565 -24.636 3.546 1.00 90.56 259 GLY A CA 1
ATOM 1971 C C . GLY A 1 259 ? 17.542 -24.096 4.589 1.00 90.56 259 GLY A C 1
ATOM 1972 O O . GLY A 1 259 ? 17.666 -24.679 5.664 1.00 90.56 259 GLY A O 1
ATOM 1973 N N . VAL A 1 260 ? 18.210 -22.993 4.276 1.00 92.94 260 VAL A N 1
ATOM 1974 C CA . VAL A 1 260 ? 19.225 -22.346 5.117 1.00 92.94 260 VAL A CA 1
ATOM 1975 C C . VAL A 1 260 ? 18.886 -20.871 5.308 1.00 92.94 260 VAL A C 1
ATOM 1977 O O . VAL A 1 260 ? 18.231 -20.270 4.455 1.00 92.94 260 VAL A O 1
ATOM 1980 N N . VAL A 1 261 ? 19.338 -20.292 6.418 1.00 94.81 261 VAL A N 1
ATOM 1981 C CA . VAL A 1 261 ? 19.189 -18.869 6.748 1.00 94.81 261 VAL A CA 1
ATOM 1982 C C . VAL A 1 261 ? 20.537 -18.250 7.097 1.00 94.81 261 VAL A C 1
ATOM 1984 O O . VAL A 1 261 ? 21.462 -18.939 7.532 1.00 94.81 261 VAL A O 1
ATOM 1987 N N . TYR A 1 262 ? 20.662 -16.949 6.879 1.00 94.00 262 TYR A N 1
ATOM 1988 C CA . TYR A 1 262 ? 21.884 -16.185 7.117 1.00 94.00 262 TYR A CA 1
ATOM 1989 C C . TYR A 1 262 ? 21.542 -14.714 7.374 1.00 94.00 262 TYR A C 1
ATOM 1991 O O . TYR A 1 262 ? 20.429 -14.271 7.111 1.00 94.00 262 TYR A O 1
ATOM 1999 N N . ASP A 1 263 ? 22.510 -13.962 7.892 1.00 92.94 263 ASP A N 1
ATOM 2000 C CA . ASP A 1 263 ? 22.360 -12.559 8.301 1.00 92.94 263 ASP A CA 1
ATOM 2001 C C . ASP A 1 263 ? 21.258 -12.319 9.367 1.00 92.94 263 ASP A C 1
ATOM 2003 O O . ASP A 1 263 ? 20.354 -11.502 9.165 1.00 92.94 263 ASP A O 1
ATOM 2007 N N . PRO A 1 264 ? 21.302 -13.018 10.524 1.00 96.12 264 PRO A N 1
ATOM 2008 C CA . PRO A 1 264 ? 20.309 -12.857 11.582 1.00 96.12 264 PRO A CA 1
ATOM 2009 C C . PRO A 1 264 ? 20.491 -11.580 12.417 1.00 96.12 264 PRO A C 1
ATOM 2011 O O . PRO A 1 264 ? 21.602 -11.128 12.687 1.00 96.12 264 PRO A O 1
ATOM 2014 N N . SER A 1 265 ? 19.369 -11.083 12.941 1.00 95.62 265 SER A N 1
ATOM 2015 C CA . SER A 1 265 ? 19.274 -10.060 13.991 1.00 95.62 265 SER A CA 1
ATOM 2016 C C . SER A 1 265 ? 18.568 -10.661 15.210 1.00 95.62 265 SER A C 1
ATOM 2018 O O . SER A 1 265 ? 17.472 -10.231 15.585 1.00 95.62 265 SER A O 1
ATOM 2020 N N . ALA A 1 266 ? 19.148 -11.723 15.772 1.00 97.00 266 ALA A N 1
ATOM 2021 C CA . ALA A 1 266 ? 18.415 -12.620 16.653 1.00 97.00 266 ALA A CA 1
ATOM 2022 C C . ALA A 1 266 ? 18.009 -11.973 17.985 1.00 97.00 266 ALA A C 1
ATOM 2024 O O . ALA A 1 266 ? 18.666 -11.087 18.540 1.00 97.00 266 ALA A O 1
ATOM 2025 N N . CYS A 1 267 ? 16.906 -12.465 18.537 1.00 97.31 267 CYS A N 1
ATOM 2026 C CA . CYS A 1 267 ? 16.550 -12.247 19.931 1.00 97.31 267 CYS A CA 1
ATOM 2027 C C . CYS A 1 267 ? 15.724 -13.419 20.467 1.00 97.31 267 CYS A C 1
ATOM 2029 O O . CYS A 1 267 ? 15.269 -14.282 19.717 1.00 97.31 267 CYS A O 1
ATOM 2031 N N . TYR A 1 268 ? 15.521 -13.447 21.779 1.00 97.88 268 TYR A N 1
ATOM 2032 C CA . TYR A 1 268 ? 14.557 -14.317 22.432 1.00 97.88 268 TYR A CA 1
ATOM 2033 C C . TYR A 1 268 ? 13.189 -13.637 22.419 1.00 97.88 268 TYR A C 1
ATOM 2035 O O . TYR A 1 268 ? 12.972 -12.619 23.084 1.00 97.88 268 TYR A O 1
ATOM 2043 N N . ALA A 1 269 ? 12.278 -14.185 21.623 1.00 97.25 269 ALA A N 1
ATOM 2044 C CA . ALA A 1 269 ? 11.016 -13.560 21.259 1.00 97.25 269 ALA A CA 1
ATOM 2045 C C . ALA A 1 269 ? 9.864 -14.566 21.198 1.00 97.25 269 ALA A C 1
ATOM 2047 O O . ALA A 1 269 ? 10.037 -15.770 21.382 1.00 97.25 269 ALA A O 1
ATOM 2048 N N . HIS A 1 270 ? 8.665 -14.052 20.934 1.00 97.31 270 HIS A N 1
ATOM 2049 C CA . HIS A 1 270 ? 7.538 -14.875 20.515 1.00 97.31 270 HIS A CA 1
ATOM 2050 C C . HIS A 1 270 ? 7.800 -15.472 19.121 1.00 97.31 270 HIS A C 1
ATOM 2052 O O . HIS A 1 270 ? 8.197 -14.749 18.209 1.00 97.31 270 HIS A O 1
ATOM 2058 N N . SER A 1 271 ? 7.517 -16.765 18.938 1.00 96.00 271 SER A N 1
ATOM 2059 C CA . SER A 1 271 ? 7.759 -17.520 17.694 1.00 96.00 271 SER A CA 1
ATOM 2060 C C . SER A 1 271 ? 7.108 -16.928 16.438 1.00 96.00 271 SER A C 1
ATOM 2062 O O . SER A 1 271 ? 7.586 -17.136 15.327 1.00 96.00 271 SER A O 1
ATOM 2064 N N . GLU A 1 272 ? 6.010 -16.185 16.579 1.00 96.44 272 GLU A N 1
ATOM 2065 C CA . GLU A 1 272 ? 5.338 -15.551 15.440 1.00 96.44 272 GLU A CA 1
ATOM 2066 C C . GLU A 1 272 ? 6.014 -14.254 14.964 1.00 96.44 272 GLU A C 1
ATOM 2068 O O . GLU A 1 272 ? 5.612 -13.722 13.932 1.00 96.44 272 GLU A O 1
ATOM 2073 N N . TYR A 1 273 ? 7.025 -13.741 15.678 1.00 96.81 273 TYR A N 1
ATOM 2074 C CA . TYR A 1 273 ? 7.697 -12.480 15.346 1.00 96.81 273 TYR A CA 1
ATOM 2075 C C . TYR A 1 273 ? 8.284 -12.482 13.924 1.00 96.81 273 TYR A C 1
ATOM 2077 O O . TYR A 1 273 ? 7.965 -11.593 13.133 1.00 96.81 273 TYR A O 1
ATOM 2085 N N . ASP A 1 274 ? 9.050 -13.516 13.562 1.00 96.19 274 ASP A N 1
ATOM 2086 C CA . ASP A 1 274 ? 9.658 -13.639 12.225 1.00 96.19 274 ASP A CA 1
ATOM 2087 C C . ASP A 1 274 ? 8.614 -13.716 11.108 1.00 96.19 274 ASP A C 1
ATOM 2089 O O . ASP A 1 274 ? 8.818 -13.198 10.012 1.00 96.19 274 ASP A O 1
ATOM 2093 N N . LEU A 1 275 ? 7.445 -14.297 11.388 1.00 95.56 275 LEU A N 1
ATOM 2094 C CA . LEU A 1 275 ? 6.381 -14.437 10.395 1.00 95.56 275 LEU A CA 1
ATOM 2095 C C . LEU A 1 275 ? 5.833 -13.078 9.922 1.00 95.56 275 LEU A C 1
ATOM 2097 O O . LEU A 1 275 ? 5.213 -13.016 8.858 1.00 95.56 275 LEU A O 1
ATOM 2101 N N . GLY A 1 276 ? 6.049 -12.003 10.694 1.00 91.12 276 GLY A N 1
ATOM 2102 C CA . GLY A 1 276 ? 5.694 -10.636 10.317 1.00 91.12 276 GLY A CA 1
ATOM 2103 C C . GLY A 1 276 ? 6.477 -10.153 9.095 1.00 91.12 276 GLY A C 1
ATOM 2104 O O . GLY A 1 276 ? 5.880 -9.839 8.065 1.00 91.12 276 GLY A O 1
ATOM 2105 N N . ILE A 1 277 ? 7.815 -10.142 9.167 1.00 92.12 277 ILE A N 1
ATOM 2106 C CA . ILE A 1 277 ? 8.665 -9.680 8.052 1.00 92.12 277 ILE A CA 1
ATOM 2107 C C . ILE A 1 277 ? 8.571 -10.591 6.823 1.00 92.12 277 ILE A C 1
ATOM 2109 O O . ILE A 1 277 ? 8.622 -10.105 5.692 1.00 92.12 277 ILE A O 1
ATOM 2113 N N . MET A 1 278 ? 8.343 -11.894 7.017 1.00 91.50 278 MET A N 1
ATOM 2114 C CA . MET A 1 278 ? 8.208 -12.861 5.920 1.00 91.50 278 MET A CA 1
ATOM 2115 C C . MET A 1 278 ? 7.080 -12.509 4.937 1.00 91.50 278 MET A C 1
ATOM 2117 O O . MET A 1 278 ? 7.127 -12.903 3.773 1.00 91.50 278 MET A O 1
ATOM 2121 N N . LYS A 1 279 ? 6.064 -11.748 5.358 1.00 79.38 279 LYS A N 1
ATOM 2122 C CA . LYS A 1 279 ? 4.981 -11.305 4.466 1.00 79.38 279 LYS A CA 1
ATOM 2123 C C . LYS A 1 279 ? 5.279 -9.999 3.723 1.00 79.38 279 LYS A C 1
ATOM 2125 O O . LYS A 1 279 ? 4.616 -9.723 2.728 1.00 79.38 279 LYS A O 1
ATOM 2130 N N . MET A 1 280 ? 6.285 -9.232 4.145 1.00 78.50 280 MET A N 1
ATOM 2131 C CA . MET A 1 280 ? 6.539 -7.872 3.655 1.00 78.50 280 MET A CA 1
ATOM 2132 C C . MET A 1 280 ? 7.110 -7.823 2.225 1.00 78.50 280 MET A C 1
ATOM 2134 O O . MET A 1 280 ? 6.765 -6.926 1.461 1.00 78.50 280 MET A O 1
ATOM 2138 N N . PHE A 1 281 ? 7.965 -8.781 1.840 1.00 74.25 281 PHE A N 1
ATOM 2139 C CA . PHE A 1 281 ? 8.703 -8.753 0.560 1.00 74.25 281 PHE A CA 1
ATOM 2140 C C . PHE A 1 281 ? 8.394 -9.930 -0.382 1.00 74.25 281 PHE A C 1
ATOM 2142 O O . PHE A 1 281 ? 9.054 -10.104 -1.408 1.00 74.25 281 PHE A O 1
ATOM 2149 N N . GLY A 1 282 ? 7.366 -10.725 -0.068 1.00 68.19 282 GLY A N 1
ATOM 2150 C CA . GLY A 1 282 ? 7.050 -11.954 -0.797 1.00 68.19 282 GLY A CA 1
ATOM 2151 C C . GLY A 1 282 ? 8.101 -13.055 -0.586 1.00 68.19 282 GLY A C 1
ATOM 2152 O O . GLY A 1 282 ? 8.893 -13.007 0.347 1.00 68.19 282 GLY A O 1
ATOM 2153 N N . GLY A 1 283 ? 8.087 -14.089 -1.431 1.00 74.12 283 GLY A N 1
ATOM 2154 C CA . GLY A 1 283 ? 9.058 -15.198 -1.385 1.00 74.12 283 GLY A CA 1
ATOM 2155 C C . GLY A 1 283 ? 8.648 -16.412 -0.539 1.00 74.12 283 GLY A C 1
ATOM 2156 O O . GLY A 1 283 ? 9.169 -17.504 -0.767 1.00 74.12 283 GLY A O 1
ATOM 2157 N N . PHE A 1 284 ? 7.652 -16.269 0.340 1.00 84.38 284 PHE A N 1
ATOM 2158 C CA . PHE A 1 284 ? 7.093 -17.365 1.143 1.00 84.38 284 PHE A CA 1
ATOM 2159 C C . PHE A 1 284 ? 5.618 -17.593 0.795 1.00 84.38 284 PHE A C 1
ATOM 2161 O O . PHE A 1 284 ? 4.775 -16.712 0.960 1.00 84.38 284 PHE A O 1
ATOM 2168 N N . GLY A 1 285 ? 5.303 -18.775 0.262 1.00 80.06 285 GLY A N 1
ATOM 2169 C CA . GLY A 1 285 ? 3.956 -19.126 -0.201 1.00 80.06 285 GLY A CA 1
ATOM 2170 C C . GLY A 1 285 ? 3.100 -19.819 0.861 1.00 80.06 285 GLY A C 1
ATOM 2171 O O . GLY A 1 285 ? 3.575 -20.199 1.928 1.00 80.06 285 GLY A O 1
ATOM 2172 N N . SER A 1 286 ? 1.830 -20.077 0.540 1.00 81.12 286 SER A N 1
ATOM 2173 C CA . SER A 1 286 ? 0.918 -20.830 1.418 1.00 81.12 286 SER A CA 1
ATOM 2174 C C . SER A 1 286 ? 1.446 -22.223 1.784 1.00 81.12 286 SER A C 1
ATOM 2176 O O . SER A 1 286 ? 1.204 -22.692 2.892 1.00 81.12 286 SER A O 1
ATOM 2178 N N . SER A 1 287 ? 2.221 -22.867 0.903 1.00 83.75 287 SER A N 1
ATOM 2179 C CA . SER A 1 287 ? 2.876 -24.153 1.177 1.00 83.75 287 SER A CA 1
ATOM 2180 C C . SER A 1 287 ? 3.836 -24.091 2.368 1.00 83.75 287 SER A C 1
ATOM 2182 O O . SER A 1 287 ? 3.849 -25.019 3.172 1.00 83.75 287 SER A O 1
ATOM 2184 N N . PHE A 1 288 ? 4.586 -22.993 2.509 1.00 92.19 288 PHE A N 1
ATOM 2185 C CA . PHE A 1 288 ? 5.474 -22.759 3.646 1.00 92.19 288 PHE A CA 1
ATOM 2186 C C . PHE A 1 288 ? 4.678 -22.616 4.937 1.00 92.19 288 PHE A C 1
ATOM 2188 O O . PHE A 1 288 ? 4.876 -23.389 5.867 1.00 92.19 288 PHE A O 1
ATOM 2195 N N . PHE A 1 289 ? 3.727 -21.675 4.977 1.00 91.00 289 PHE A N 1
ATOM 2196 C CA . PHE A 1 289 ? 2.947 -21.400 6.187 1.00 91.00 289 PHE A CA 1
ATOM 2197 C C . PHE A 1 289 ? 2.135 -22.620 6.632 1.00 91.00 289 PHE A C 1
ATOM 2199 O O . PHE A 1 289 ? 2.035 -22.888 7.826 1.00 91.00 289 PHE A O 1
ATOM 2206 N N . ASN A 1 290 ? 1.608 -23.402 5.686 1.00 90.25 290 ASN A N 1
ATOM 2207 C CA . ASN A 1 290 ? 0.914 -24.651 5.988 1.00 90.25 290 ASN A CA 1
ATOM 2208 C C . ASN A 1 290 ? 1.855 -25.705 6.586 1.00 90.25 290 ASN A C 1
ATOM 2210 O O . ASN A 1 290 ? 1.459 -26.397 7.519 1.00 90.25 290 ASN A O 1
ATOM 2214 N N . ALA A 1 291 ? 3.076 -25.848 6.062 1.00 91.94 291 ALA A N 1
ATOM 2215 C CA . ALA A 1 291 ? 4.067 -26.772 6.612 1.00 91.94 291 ALA A CA 1
ATOM 2216 C C . ALA A 1 291 ? 4.560 -26.312 7.993 1.00 91.94 291 ALA A C 1
ATOM 2218 O O . ALA A 1 291 ? 4.596 -27.110 8.926 1.00 91.94 291 ALA A O 1
ATOM 2219 N N . TYR A 1 292 ? 4.846 -25.019 8.147 1.00 96.12 292 TYR A N 1
ATOM 2220 C CA . TYR A 1 292 ? 5.292 -24.415 9.398 1.00 96.12 292 TYR A CA 1
ATOM 2221 C C . TYR A 1 292 ? 4.232 -24.568 10.495 1.00 96.12 292 TYR A C 1
ATOM 2223 O O . TYR A 1 292 ? 4.537 -25.064 11.574 1.00 96.12 292 TYR A O 1
ATOM 2231 N N . HIS A 1 293 ? 2.963 -24.248 10.214 1.00 94.94 293 HIS A N 1
ATOM 2232 C CA . HIS A 1 293 ? 1.901 -24.327 11.222 1.00 94.94 293 HIS A CA 1
ATOM 2233 C C . HIS A 1 293 ? 1.464 -25.741 11.604 1.00 94.94 293 HIS A C 1
ATOM 2235 O O . HIS A 1 293 ? 0.769 -25.908 12.605 1.00 94.94 293 HIS A O 1
ATOM 2241 N N . ARG A 1 294 ? 1.886 -26.767 10.854 1.00 92.88 294 ARG A N 1
ATOM 2242 C CA . ARG A 1 294 ? 1.777 -28.161 11.311 1.00 92.88 294 ARG A CA 1
ATOM 2243 C C . ARG A 1 294 ? 2.764 -28.478 12.435 1.00 92.88 294 ARG A C 1
ATOM 2245 O O . ARG A 1 294 ? 2.497 -29.388 13.209 1.00 92.88 294 ARG A O 1
ATOM 2252 N N . LEU A 1 295 ? 3.882 -27.755 12.502 1.00 93.75 295 LEU A N 1
ATOM 2253 C CA . LEU A 1 295 ? 4.940 -27.942 13.497 1.00 93.75 295 LEU A CA 1
ATOM 2254 C C . LEU A 1 295 ? 4.796 -26.959 14.657 1.00 93.75 295 LEU A C 1
ATOM 2256 O O . LEU A 1 295 ? 4.848 -27.364 15.813 1.00 93.75 295 LEU A O 1
ATOM 2260 N N . VAL A 1 296 ? 4.565 -25.684 14.340 1.00 95.00 296 VAL A N 1
ATOM 2261 C CA . VAL A 1 296 ? 4.346 -24.602 15.304 1.00 95.00 296 VAL A CA 1
ATOM 2262 C C . VAL A 1 296 ? 2.930 -24.058 15.116 1.00 95.00 296 VAL A C 1
ATOM 2264 O O . VAL A 1 296 ? 2.699 -23.197 14.254 1.00 95.00 296 VAL A O 1
ATOM 2267 N N . PRO A 1 297 ? 1.953 -24.561 15.891 1.00 93.50 297 PRO A N 1
ATOM 2268 C CA . PRO A 1 297 ? 0.587 -24.064 15.842 1.00 93.50 297 PRO A CA 1
ATOM 2269 C C . PRO A 1 297 ? 0.534 -22.555 16.073 1.00 93.50 297 PRO A C 1
ATOM 2271 O O . PRO A 1 297 ? 1.366 -21.993 16.785 1.00 93.50 297 PRO A O 1
ATOM 2274 N N . LYS A 1 298 ? -0.463 -21.900 15.476 1.00 94.19 298 LYS A N 1
ATOM 2275 C CA . LYS A 1 298 ? -0.739 -20.484 15.742 1.00 94.19 298 LYS A CA 1
ATOM 2276 C C . LYS A 1 298 ? -0.996 -20.295 17.235 1.00 94.19 298 LYS A C 1
ATOM 2278 O O . LYS A 1 298 ? -1.759 -21.058 17.825 1.00 94.19 298 LYS A O 1
ATOM 2283 N N . THR A 1 299 ? -0.377 -19.282 17.821 1.00 93.06 299 THR A N 1
ATOM 2284 C CA . THR A 1 299 ? -0.531 -18.968 19.238 1.00 93.06 299 THR A CA 1
ATOM 2285 C C . THR A 1 299 ? -1.956 -18.488 19.505 1.00 93.06 299 THR A C 1
ATOM 2287 O O . THR A 1 299 ? -2.538 -17.741 18.712 1.00 93.06 299 THR A O 1
ATOM 2290 N N . GLU A 1 300 ? -2.540 -18.907 20.620 1.00 88.50 300 GLU A N 1
ATOM 2291 C CA . GLU A 1 300 ? -3.861 -18.427 21.026 1.00 88.50 300 GLU A CA 1
ATOM 2292 C C . GLU A 1 300 ? -3.802 -16.966 21.527 1.00 88.50 300 GLU A C 1
ATOM 2294 O O . GLU A 1 300 ? -2.782 -16.563 22.093 1.00 88.50 300 GLU A O 1
ATOM 2299 N N . PRO A 1 301 ? -4.853 -16.149 21.326 1.00 82.06 301 PRO A N 1
ATOM 2300 C CA . PRO A 1 301 ? -6.061 -16.447 20.553 1.00 82.06 301 PRO A CA 1
ATOM 2301 C C . PRO A 1 301 ? -5.784 -16.494 19.042 1.00 82.06 301 PRO A C 1
ATOM 2303 O O . PRO A 1 301 ? -5.249 -15.538 18.469 1.00 82.06 301 PRO A O 1
ATOM 2306 N N . VAL A 1 302 ? -6.154 -17.583 18.364 1.00 76.50 302 VAL A N 1
ATOM 2307 C CA . VAL A 1 302 ? -5.856 -17.762 16.927 1.00 76.50 302 VAL A CA 1
ATOM 2308 C C . VAL A 1 302 ? -6.570 -16.726 16.051 1.00 76.50 302 VAL A C 1
ATOM 2310 O O . VAL A 1 302 ? -6.045 -16.337 15.009 1.00 76.50 302 VAL A O 1
ATOM 2313 N N . GLU A 1 303 ? -7.732 -16.212 16.467 1.00 63.81 303 GLU A N 1
ATOM 2314 C CA . GLU A 1 303 ? -8.428 -15.117 15.768 1.00 63.81 303 GLU A CA 1
ATOM 2315 C C . GLU A 1 303 ? -7.634 -13.808 15.666 1.00 63.81 303 GLU A C 1
ATOM 2317 O O . GLU A 1 303 ? -7.925 -12.986 14.799 1.00 63.81 303 GLU A O 1
ATOM 2322 N N . GLU A 1 304 ? -6.661 -13.598 16.547 1.00 76.12 304 GLU A N 1
ATOM 2323 C CA . GLU A 1 304 ? -5.834 -12.392 16.587 1.00 76.12 304 GLU A CA 1
ATOM 2324 C C . GLU A 1 304 ? -4.507 -12.583 15.849 1.00 76.12 304 GLU A C 1
ATOM 2326 O O . GLU A 1 304 ? -3.732 -11.638 15.722 1.00 76.12 304 GLU A O 1
ATOM 2331 N N . TYR A 1 305 ? -4.255 -13.782 15.315 1.00 84.44 305 TYR A N 1
ATOM 2332 C CA . TYR A 1 305 ? -3.029 -14.131 14.602 1.00 84.44 305 TYR A CA 1
ATOM 2333 C C . TYR A 1 305 ? -2.672 -13.124 13.506 1.00 84.44 305 TYR A C 1
ATOM 2335 O O . TYR A 1 305 ? -1.558 -12.607 13.471 1.00 84.44 305 TYR A O 1
ATOM 2343 N N . ASP A 1 306 ? -3.624 -12.781 12.637 1.00 77.62 306 ASP A N 1
ATOM 2344 C CA . ASP A 1 306 ? -3.354 -11.847 11.543 1.00 77.62 306 ASP A CA 1
ATOM 2345 C C . ASP A 1 306 ? -3.130 -10.407 12.038 1.00 77.62 306 ASP A C 1
ATOM 2347 O O . ASP A 1 306 ? -2.420 -9.638 11.390 1.00 77.62 306 ASP A O 1
ATOM 2351 N N . ASP A 1 307 ? -3.705 -10.031 13.184 1.00 76.31 307 ASP A N 1
ATOM 2352 C CA . ASP A 1 307 ? -3.461 -8.730 13.814 1.00 76.31 307 ASP A CA 1
ATOM 2353 C C . ASP A 1 307 ? -2.060 -8.697 14.457 1.00 76.31 307 ASP A C 1
ATOM 2355 O O . ASP A 1 307 ? -1.349 -7.700 14.315 1.00 76.31 307 ASP A O 1
ATOM 2359 N N . ARG A 1 308 ? -1.610 -9.805 15.068 1.00 93.00 308 ARG A N 1
ATOM 2360 C CA . ARG A 1 308 ? -0.238 -9.957 15.587 1.00 93.00 308 ARG A CA 1
ATOM 2361 C C . ARG A 1 308 ? 0.802 -9.942 14.480 1.00 93.00 308 ARG A C 1
ATOM 2363 O O . ARG A 1 308 ? 1.797 -9.241 14.615 1.00 93.00 308 ARG A O 1
ATOM 2370 N N . LEU A 1 309 ? 0.561 -10.638 13.370 1.00 93.94 309 LEU A N 1
ATOM 2371 C CA . LEU A 1 309 ? 1.458 -10.588 12.217 1.00 93.94 309 LEU A CA 1
ATOM 2372 C C . LEU A 1 309 ? 1.607 -9.170 11.671 1.00 93.94 309 LEU A C 1
ATOM 2374 O O . LEU A 1 309 ? 2.728 -8.738 11.430 1.00 93.94 309 LEU A O 1
ATOM 2378 N N . ARG A 1 310 ? 0.501 -8.429 11.520 1.00 86.44 310 ARG A N 1
ATOM 2379 C CA . ARG A 1 310 ? 0.544 -7.018 11.102 1.00 86.44 310 ARG A CA 1
ATOM 2380 C C . ARG A 1 310 ? 1.298 -6.157 12.104 1.00 86.44 310 ARG A C 1
ATOM 2382 O O . ARG A 1 310 ? 2.059 -5.282 11.705 1.00 86.44 310 ARG A O 1
ATOM 2389 N N . LEU A 1 311 ? 1.096 -6.399 13.399 1.00 93.00 311 LEU A N 1
ATOM 2390 C CA . LEU A 1 311 ? 1.850 -5.720 14.444 1.00 93.00 311 LEU A CA 1
ATOM 2391 C C . LEU A 1 311 ? 3.348 -6.032 14.324 1.00 93.00 311 LEU A C 1
ATOM 2393 O O . LEU A 1 311 ? 4.135 -5.102 14.360 1.00 93.00 311 LEU A O 1
ATOM 2397 N N . TYR A 1 312 ? 3.754 -7.283 14.107 1.00 96.94 312 TYR A N 1
ATOM 2398 C CA . TYR A 1 312 ? 5.164 -7.641 13.918 1.00 96.94 312 TYR A CA 1
ATOM 2399 C C . TYR A 1 312 ? 5.752 -7.058 12.630 1.00 96.94 312 TYR A C 1
ATOM 2401 O O . TYR A 1 312 ? 6.831 -6.473 12.673 1.00 96.94 312 TYR A O 1
ATOM 2409 N N . GLU A 1 313 ? 5.007 -7.093 11.525 1.00 94.62 313 GLU A N 1
ATOM 2410 C CA . GLU A 1 313 ? 5.360 -6.448 10.256 1.00 94.62 313 GLU A CA 1
ATOM 2411 C C . GLU A 1 313 ? 5.567 -4.928 10.414 1.00 94.62 313 GLU A C 1
ATOM 2413 O O . GLU A 1 313 ? 6.495 -4.365 9.830 1.00 94.62 313 GLU A O 1
ATOM 2418 N N . LEU A 1 314 ? 4.760 -4.252 11.247 1.00 94.81 314 LEU A N 1
ATOM 2419 C CA . LEU A 1 314 ? 4.870 -2.809 11.506 1.00 94.81 314 LEU A CA 1
ATOM 2420 C C . LEU A 1 314 ? 6.274 -2.401 11.959 1.00 94.81 314 LEU A C 1
ATOM 2422 O O . LEU A 1 314 ? 6.776 -1.375 11.497 1.00 94.81 314 LEU A O 1
ATOM 2426 N N . TYR A 1 315 ? 6.910 -3.181 12.840 1.00 95.88 315 TYR A N 1
ATOM 2427 C CA . TYR A 1 315 ? 8.279 -2.892 13.272 1.00 95.88 315 TYR A CA 1
ATOM 2428 C C . TYR A 1 315 ? 9.231 -2.812 12.072 1.00 95.88 315 TYR A C 1
ATOM 2430 O O . TYR A 1 315 ? 10.028 -1.881 11.987 1.00 95.88 315 TYR A O 1
ATOM 2438 N N . HIS A 1 316 ? 9.102 -3.722 11.107 1.00 94.19 316 HIS A N 1
ATOM 2439 C CA . HIS A 1 316 ? 9.970 -3.756 9.934 1.00 94.19 316 HIS A CA 1
ATOM 2440 C C . HIS A 1 316 ? 9.679 -2.621 8.949 1.00 94.19 316 HIS A C 1
ATOM 2442 O O . HIS A 1 316 ? 10.628 -2.080 8.383 1.00 94.19 316 HIS A O 1
ATOM 2448 N N . HIS A 1 317 ? 8.424 -2.173 8.803 1.00 91.38 317 HIS A N 1
ATOM 2449 C CA . HIS A 1 317 ? 8.114 -0.938 8.061 1.00 91.38 317 HIS A CA 1
ATOM 2450 C C . HIS A 1 317 ? 8.726 0.299 8.723 1.00 91.38 317 HIS A C 1
ATOM 2452 O O . HIS A 1 317 ? 9.290 1.146 8.032 1.00 91.38 317 HIS A O 1
ATOM 2458 N N . LEU A 1 318 ? 8.658 0.403 10.055 1.00 93.06 318 LEU A N 1
ATOM 2459 C CA . LEU A 1 318 ? 9.294 1.495 10.800 1.00 93.06 318 LEU A CA 1
ATOM 2460 C C . LEU A 1 318 ? 10.824 1.425 10.705 1.00 93.06 318 LEU A C 1
ATOM 2462 O O . LEU A 1 318 ? 11.467 2.462 10.551 1.00 93.06 318 LEU A O 1
ATOM 2466 N N . ASN A 1 319 ? 11.399 0.220 10.723 1.00 93.88 319 ASN A N 1
ATOM 2467 C CA . ASN A 1 319 ? 12.830 0.008 10.523 1.00 93.88 319 ASN A CA 1
ATOM 2468 C C . ASN A 1 319 ? 13.265 0.441 9.121 1.00 93.88 319 ASN A C 1
ATOM 2470 O O . ASN A 1 319 ? 14.174 1.248 8.968 1.00 93.88 319 ASN A O 1
ATOM 2474 N N . HIS A 1 320 ? 12.546 0.014 8.084 1.00 88.88 320 HIS A N 1
ATOM 2475 C CA . HIS A 1 320 ? 12.822 0.437 6.713 1.00 88.88 320 HIS A CA 1
ATOM 2476 C C . HIS A 1 320 ? 12.614 1.940 6.512 1.00 88.88 320 HIS A C 1
ATOM 2478 O O . HIS A 1 320 ? 13.361 2.559 5.759 1.00 88.88 320 HIS A O 1
ATOM 2484 N N . TYR A 1 321 ? 11.654 2.555 7.205 1.00 88.75 321 TYR A N 1
ATOM 2485 C CA . TYR A 1 321 ? 11.517 4.008 7.218 1.00 88.75 321 TYR A CA 1
ATOM 2486 C C . TYR A 1 321 ? 12.742 4.680 7.858 1.00 88.75 321 TYR A C 1
ATOM 2488 O O . TYR A 1 321 ? 13.288 5.610 7.270 1.00 88.75 321 TYR A O 1
ATOM 2496 N N . ALA A 1 322 ? 13.224 4.186 9.004 1.00 88.44 322 ALA A N 1
ATOM 2497 C CA . ALA A 1 322 ? 14.423 4.699 9.670 1.00 88.44 322 ALA A CA 1
ATOM 2498 C C . ALA A 1 322 ? 15.701 4.586 8.815 1.00 88.44 322 ALA A C 1
ATOM 2500 O O . ALA A 1 322 ? 16.568 5.452 8.911 1.00 88.44 322 ALA A O 1
ATOM 2501 N N . ILE A 1 323 ? 15.826 3.545 7.985 1.00 83.44 323 ILE A N 1
ATOM 2502 C CA . ILE A 1 323 ? 17.016 3.296 7.150 1.00 83.44 323 ILE A CA 1
ATOM 2503 C C . ILE A 1 323 ? 16.911 3.973 5.771 1.00 83.44 323 ILE A C 1
ATOM 2505 O O . ILE A 1 323 ? 17.875 4.572 5.302 1.00 83.44 323 ILE A O 1
ATOM 2509 N N . PHE A 1 324 ? 15.752 3.888 5.109 1.00 80.31 324 PHE A N 1
ATOM 2510 C CA . PHE A 1 324 ? 15.582 4.249 3.692 1.00 80.31 324 PHE A CA 1
ATOM 2511 C C . PHE A 1 324 ? 14.670 5.465 3.443 1.00 80.31 324 PHE A C 1
ATOM 2513 O O . PHE A 1 324 ? 14.581 5.940 2.309 1.00 80.31 324 PHE A O 1
ATOM 2520 N N . GLY A 1 325 ? 13.984 5.985 4.465 1.00 71.81 325 GLY A N 1
ATOM 2521 C CA . GLY A 1 325 ? 13.152 7.189 4.373 1.00 71.81 325 GLY A CA 1
ATOM 2522 C C . GLY A 1 325 ? 11.736 6.978 3.807 1.00 71.81 325 GLY A C 1
ATOM 2523 O O . GLY A 1 325 ? 11.147 5.901 3.903 1.00 71.81 325 GLY A O 1
ATOM 2524 N N . VAL A 1 326 ? 11.158 8.054 3.244 1.00 57.62 326 VAL A N 1
ATOM 2525 C CA . VAL A 1 326 ? 9.705 8.323 3.054 1.00 57.62 326 VAL A CA 1
ATOM 2526 C C . VAL A 1 326 ? 8.868 7.176 2.463 1.00 57.62 326 VAL A C 1
ATOM 2528 O O . VAL A 1 326 ? 7.695 7.049 2.819 1.00 57.62 326 VAL A O 1
ATOM 2531 N N . GLY A 1 327 ? 9.443 6.316 1.616 1.00 56.91 327 GLY A N 1
ATOM 2532 C CA . GLY A 1 327 ? 8.721 5.239 0.923 1.00 56.91 327 GLY A CA 1
ATOM 2533 C C . GLY A 1 327 ? 8.012 4.224 1.832 1.00 56.91 327 GLY A C 1
ATOM 2534 O O . GLY A 1 327 ? 6.996 3.670 1.427 1.00 56.91 327 GLY A O 1
ATOM 2535 N N . TYR A 1 328 ? 8.487 4.023 3.067 1.00 72.31 328 TYR A N 1
ATOM 2536 C CA . TYR A 1 328 ? 7.935 3.025 4.004 1.00 72.31 328 TYR A CA 1
ATOM 2537 C C . TYR A 1 328 ? 7.031 3.617 5.095 1.00 72.31 328 TYR A C 1
ATOM 2539 O O . TYR A 1 328 ? 6.343 2.893 5.818 1.00 72.31 328 TYR A O 1
ATOM 2547 N N . ARG A 1 329 ? 6.964 4.952 5.190 1.00 80.88 329 ARG A N 1
ATOM 2548 C CA . ARG A 1 329 ? 6.142 5.650 6.190 1.00 80.88 329 ARG A CA 1
ATOM 2549 C C . ARG A 1 329 ? 4.655 5.352 6.017 1.00 80.88 329 ARG A C 1
ATOM 2551 O O . ARG A 1 329 ? 3.948 5.125 6.994 1.00 80.88 329 ARG A O 1
ATOM 2558 N N . SER A 1 330 ? 4.167 5.381 4.779 1.00 65.88 330 SER A N 1
ATOM 2559 C CA . SER A 1 330 ? 2.754 5.155 4.451 1.00 65.88 330 SER A CA 1
ATOM 2560 C C . SER A 1 330 ? 2.291 3.747 4.838 1.00 65.88 330 SER A C 1
ATOM 2562 O O . SER A 1 330 ? 1.192 3.606 5.376 1.00 65.88 330 SER A O 1
ATOM 2564 N N . GLY A 1 331 ? 3.143 2.734 4.641 1.00 67.75 331 GLY A N 1
ATOM 2565 C CA . GLY A 1 331 ? 2.907 1.353 5.072 1.00 67.75 331 GLY A CA 1
ATOM 2566 C C . GLY A 1 331 ? 2.741 1.247 6.588 1.00 67.75 331 GLY A C 1
ATOM 2567 O O . GLY A 1 331 ? 1.692 0.803 7.061 1.00 67.75 331 GLY A O 1
ATOM 2568 N N . ALA A 1 332 ? 3.706 1.774 7.352 1.00 76.44 332 ALA A N 1
ATOM 2569 C CA . ALA A 1 332 ? 3.641 1.804 8.817 1.00 76.44 332 ALA A CA 1
ATOM 2570 C C . ALA A 1 332 ? 2.383 2.529 9.336 1.00 76.44 332 ALA A C 1
ATOM 2572 O O . ALA A 1 332 ? 1.657 2.025 10.196 1.00 76.44 332 ALA A O 1
ATOM 2573 N N . VAL A 1 333 ? 2.083 3.704 8.774 1.00 69.69 333 VAL A N 1
ATOM 2574 C CA . VAL A 1 333 ? 0.897 4.506 9.115 1.00 69.69 333 VAL A CA 1
ATOM 2575 C C . VAL A 1 333 ? -0.400 3.734 8.841 1.00 69.69 333 VAL A C 1
ATOM 2577 O O . VAL A 1 333 ? -1.301 3.742 9.682 1.00 69.69 333 VAL A O 1
ATOM 2580 N N . SER A 1 334 ? -0.499 3.059 7.693 1.00 64.94 334 SER A N 1
ATOM 2581 C CA . SER A 1 334 ? -1.671 2.269 7.293 1.00 64.94 334 SER A CA 1
ATOM 2582 C C . SER A 1 334 ? -1.930 1.107 8.252 1.00 64.94 334 SER A C 1
ATOM 2584 O O . SER A 1 334 ? -3.058 0.935 8.720 1.00 64.94 334 SER A O 1
ATOM 2586 N N . ILE A 1 335 ? -0.885 0.352 8.609 1.00 70.88 335 ILE A N 1
ATOM 2587 C CA . ILE A 1 335 ? -0.986 -0.771 9.548 1.00 70.88 335 ILE A CA 1
ATOM 2588 C C . ILE A 1 335 ? -1.480 -0.290 10.917 1.00 70.88 335 ILE A C 1
ATOM 2590 O O . ILE A 1 335 ? -2.481 -0.804 11.421 1.00 70.88 335 ILE A O 1
ATOM 2594 N N . MET A 1 336 ? -0.851 0.746 11.486 1.00 76.88 336 MET A N 1
ATOM 2595 C CA . MET A 1 336 ? -1.265 1.304 12.780 1.00 76.88 336 MET A CA 1
ATOM 2596 C C . MET A 1 336 ? -2.718 1.786 12.753 1.00 76.88 336 MET A C 1
ATOM 2598 O O . MET A 1 336 ? -3.497 1.489 13.655 1.00 76.88 336 MET A O 1
ATOM 2602 N N . GLN A 1 337 ? -3.126 2.494 11.697 1.00 57.09 337 GLN A N 1
ATOM 2603 C CA . GLN A 1 337 ? -4.499 2.988 11.578 1.00 57.09 337 GLN A CA 1
ATOM 2604 C C . GLN A 1 337 ? -5.528 1.864 11.456 1.00 57.09 337 GLN A C 1
ATOM 2606 O O . GLN A 1 337 ? -6.586 1.960 12.077 1.00 57.09 337 GLN A O 1
ATOM 2611 N N . LYS A 1 338 ? -5.233 0.799 10.698 1.00 55.19 338 LYS A N 1
ATOM 2612 C CA . LYS A 1 338 ? -6.103 -0.384 10.591 1.00 55.19 338 LYS A CA 1
ATOM 2613 C C . LYS A 1 338 ? -6.301 -1.051 11.953 1.00 55.19 338 LYS A C 1
ATOM 2615 O O . LYS A 1 338 ? -7.441 -1.326 12.323 1.00 55.19 338 LYS A O 1
ATOM 2620 N N . LEU A 1 339 ? -5.218 -1.236 12.710 1.00 54.59 339 LEU A N 1
ATOM 2621 C CA . LEU A 1 339 ? -5.260 -1.851 14.040 1.00 54.59 339 LEU A CA 1
ATOM 2622 C C . LEU A 1 339 ? -6.051 -0.997 15.046 1.00 54.59 339 LEU A C 1
ATOM 2624 O O . LEU A 1 339 ? -6.794 -1.540 15.858 1.00 54.59 339 LEU A O 1
ATOM 2628 N N . ILE A 1 340 ? -5.979 0.335 14.945 1.00 52.12 340 ILE A N 1
ATOM 2629 C CA . ILE A 1 340 ? -6.694 1.242 15.856 1.00 52.12 340 ILE A CA 1
ATOM 2630 C C . ILE A 1 340 ? -8.176 1.444 15.464 1.00 52.12 340 ILE A C 1
ATOM 2632 O O . ILE A 1 340 ? -9.041 1.585 16.326 1.00 52.12 340 ILE A O 1
ATOM 2636 N N . LYS A 1 341 ? -8.519 1.432 14.166 1.00 49.03 341 LYS A N 1
ATOM 2637 C CA . LYS A 1 341 ? -9.880 1.717 13.652 1.00 49.03 341 LYS A CA 1
ATOM 2638 C C . LYS A 1 341 ? -10.938 0.660 14.015 1.00 49.03 341 LYS A C 1
ATOM 2640 O O . LYS A 1 341 ? -12.127 0.953 13.935 1.00 49.03 341 LYS A O 1
ATOM 2645 N N . LYS A 1 342 ? -10.572 -0.547 14.451 1.00 47.31 342 LYS A N 1
ATOM 2646 C CA . LYS A 1 342 ? -11.508 -1.637 14.819 1.00 47.31 342 LYS A CA 1
ATOM 2647 C C . LYS A 1 342 ? -12.451 -1.295 16.012 1.00 47.31 342 LYS A C 1
ATOM 2649 O O . LYS A 1 342 ? -13.281 -2.119 16.384 1.00 47.31 342 LYS A O 1
ATOM 2654 N N . TYR A 1 343 ? -12.408 -0.076 16.581 1.00 45.97 343 TYR A N 1
ATOM 2655 C CA . TYR A 1 343 ? -12.991 0.258 17.893 1.00 45.97 343 TYR A CA 1
ATOM 2656 C C . TYR A 1 343 ? -13.805 1.605 17.986 1.00 45.97 343 TYR A C 1
ATOM 2658 O O . TYR A 1 343 ? -13.485 2.398 18.863 1.00 45.97 343 TYR A O 1
ATOM 2666 N N . VAL A 1 344 ? -14.860 1.912 17.170 1.00 52.75 344 VAL A N 1
ATOM 2667 C CA . VAL A 1 344 ? -15.425 3.312 17.010 1.00 52.75 344 VAL A CA 1
ATOM 2668 C C . VAL A 1 344 ? -16.869 3.696 17.459 1.00 52.75 344 VAL A C 1
ATOM 2670 O O . VAL A 1 344 ? -17.014 4.693 18.161 1.00 52.75 344 VAL A O 1
ATOM 2673 N N . GLN A 1 345 ? -17.957 2.991 17.099 1.00 68.25 345 GLN A N 1
ATOM 2674 C CA . GLN A 1 345 ? -19.370 3.464 17.265 1.00 68.25 345 GLN A CA 1
ATOM 2675 C C . GLN A 1 345 ? -19.818 3.794 18.706 1.00 68.25 345 GLN A C 1
ATOM 2677 O O . GLN A 1 345 ? -20.780 4.528 18.927 1.00 68.25 345 GLN A O 1
ATOM 2682 N N . ARG A 1 346 ? -19.114 3.259 19.699 1.00 78.88 346 ARG A N 1
ATOM 2683 C CA . ARG A 1 346 ? -19.499 3.298 21.115 1.00 78.88 346 ARG A CA 1
ATOM 2684 C C . ARG A 1 346 ? -19.608 4.728 21.659 1.00 78.88 346 ARG A C 1
ATOM 2686 O O . ARG A 1 346 ? -20.477 5.009 22.473 1.00 78.88 346 ARG A O 1
ATOM 2693 N N . VAL A 1 347 ? -18.763 5.637 21.167 1.00 79.00 347 VAL A N 1
ATOM 2694 C CA . VAL A 1 347 ? -18.709 7.041 21.618 1.00 79.00 347 VAL A CA 1
ATOM 2695 C C . VAL A 1 347 ? -19.965 7.818 21.250 1.00 79.00 347 VAL A C 1
ATOM 2697 O O . VAL A 1 347 ? -20.464 8.591 22.060 1.00 79.00 347 VAL A O 1
ATOM 2700 N N . TRP A 1 348 ? -20.493 7.599 20.045 1.00 79.75 348 TRP A N 1
ATOM 2701 C CA . TRP A 1 348 ? -21.689 8.301 19.584 1.00 79.75 348 TRP A CA 1
ATOM 2702 C C . TRP A 1 348 ? -22.905 7.921 20.434 1.00 79.75 348 TRP A C 1
ATOM 2704 O O . TRP A 1 348 ? -23.639 8.791 20.894 1.00 79.75 348 TRP A O 1
ATOM 2714 N N . LEU A 1 349 ? -23.036 6.631 20.751 1.00 84.69 349 LEU A N 1
ATOM 2715 C CA . LEU A 1 349 ? -24.076 6.140 21.650 1.00 84.69 349 LEU A CA 1
ATOM 2716 C C . LEU A 1 349 ? -24.004 6.777 23.041 1.00 84.69 349 LEU A C 1
ATOM 2718 O O . LEU A 1 349 ? -25.039 7.118 23.598 1.00 84.69 349 LEU A O 1
ATOM 2722 N N . ALA A 1 350 ? -22.811 6.972 23.606 1.00 88.38 350 ALA A N 1
ATOM 2723 C CA . ALA A 1 350 ? -22.690 7.594 24.925 1.00 88.38 350 ALA A CA 1
ATOM 2724 C C . ALA A 1 350 ? -23.061 9.078 24.938 1.00 88.38 350 ALA A C 1
ATOM 2726 O O . ALA A 1 350 ? -23.649 9.538 25.912 1.00 88.38 350 ALA A O 1
ATOM 2727 N N . LEU A 1 351 ? -22.748 9.815 23.870 1.00 87.25 351 LEU A N 1
ATOM 2728 C CA . LEU A 1 351 ? -23.146 11.218 23.735 1.00 87.25 351 LEU A CA 1
ATOM 2729 C C . LEU A 1 351 ? -24.667 11.364 23.634 1.00 87.25 351 LEU A C 1
ATOM 2731 O O . LEU A 1 351 ? -25.238 12.221 24.307 1.00 87.25 351 LEU A O 1
ATOM 2735 N N . GLU A 1 352 ? -25.310 10.492 22.852 1.00 86.25 352 GLU A N 1
ATOM 2736 C CA . GLU A 1 352 ? -26.769 10.415 22.758 1.00 86.25 352 GLU A CA 1
ATOM 2737 C C . GLU A 1 352 ? -27.405 10.021 24.088 1.00 86.25 352 GLU A C 1
ATOM 2739 O O . GLU A 1 352 ? -28.317 10.689 24.558 1.00 86.25 352 GLU A O 1
ATOM 2744 N N . GLU A 1 353 ? -26.920 8.971 24.750 1.00 89.19 353 GLU A N 1
ATOM 2745 C CA . GLU A 1 353 ? -27.494 8.540 26.027 1.00 89.19 353 GLU A CA 1
ATOM 2746 C C . GLU A 1 353 ? -27.379 9.620 27.094 1.00 89.19 353 GLU A C 1
ATOM 2748 O O . GLU A 1 353 ? -28.376 9.946 27.731 1.00 89.19 353 GLU A O 1
ATOM 2753 N N . LYS A 1 354 ? -26.197 10.229 27.237 1.00 89.81 354 LYS A N 1
ATOM 2754 C CA . LYS A 1 354 ? -25.960 11.285 28.225 1.00 89.81 354 LYS A CA 1
ATOM 2755 C C . LYS A 1 354 ? -26.580 12.636 27.834 1.00 89.81 354 LYS A C 1
ATOM 2757 O O . LYS A 1 354 ? -26.489 13.591 28.600 1.00 89.81 354 LYS A O 1
ATOM 2762 N N . GLN A 1 355 ? -27.180 12.755 26.645 1.00 87.62 355 GLN A N 1
ATOM 2763 C CA . GLN A 1 355 ? -27.722 14.015 26.116 1.00 87.62 355 GLN A CA 1
ATOM 2764 C C . GLN A 1 355 ? -26.692 15.159 26.179 1.00 87.62 355 GLN A C 1
ATOM 2766 O O . GLN A 1 355 ? -27.003 16.291 26.557 1.00 87.62 355 GLN A O 1
ATOM 2771 N N . ILE A 1 356 ? -25.430 14.857 25.866 1.00 86.56 356 ILE A N 1
ATOM 2772 C CA . ILE A 1 356 ? -24.355 15.853 25.844 1.00 86.56 356 ILE A CA 1
ATOM 2773 C C . ILE A 1 356 ? -24.401 16.542 24.477 1.00 86.56 356 ILE A C 1
ATOM 2775 O O . ILE A 1 356 ? -24.252 15.851 23.475 1.00 86.56 356 ILE A O 1
ATOM 2779 N N . PRO A 1 357 ? -24.575 17.874 24.383 1.00 79.69 357 PRO A N 1
ATOM 2780 C CA . PRO A 1 357 ? -24.639 18.557 23.096 1.00 79.69 357 PRO A CA 1
ATOM 2781 C C . PRO A 1 357 ? -23.360 18.354 22.281 1.00 79.69 357 PRO A C 1
ATOM 2783 O O . PRO A 1 357 ? -22.252 18.678 22.730 1.00 79.69 357 PRO A O 1
ATOM 2786 N N . TYR A 1 358 ? -23.521 17.858 21.055 1.00 80.00 358 TYR A N 1
ATOM 2787 C CA . TYR A 1 358 ? -22.406 17.613 20.156 1.00 80.00 358 TYR A CA 1
ATOM 2788 C C . TYR A 1 358 ? -22.706 18.057 18.720 1.00 80.00 358 TYR A C 1
ATOM 2790 O O . TYR A 1 358 ? -23.858 18.165 18.308 1.00 80.00 358 TYR A O 1
ATOM 2798 N N . GLN A 1 359 ? -21.654 18.314 17.943 1.00 72.75 359 GLN A N 1
ATOM 2799 C CA . GLN A 1 359 ? -21.733 18.446 16.490 1.00 72.75 359 GLN A CA 1
ATOM 2800 C C . GLN A 1 359 ? -21.086 17.217 15.852 1.00 72.75 359 GLN A C 1
ATOM 2802 O O . GLN A 1 359 ? -19.900 16.946 16.040 1.00 72.75 359 GLN A O 1
ATOM 2807 N N . TYR A 1 360 ? -21.883 16.467 15.097 1.00 65.25 360 TYR A N 1
ATOM 2808 C CA . TYR A 1 360 ? -21.404 15.362 14.279 1.00 65.25 360 TYR A CA 1
ATOM 2809 C C . TYR A 1 360 ? -20.783 15.892 12.989 1.00 65.25 360 TYR A C 1
ATOM 2811 O O . TYR A 1 360 ? -21.387 16.704 12.288 1.00 65.25 360 TYR A O 1
ATOM 2819 N N . ILE A 1 361 ? -19.586 15.423 12.664 1.00 63.25 361 ILE A N 1
ATOM 2820 C CA . ILE A 1 361 ? -18.911 15.709 11.404 1.00 63.25 361 ILE A CA 1
ATOM 2821 C C . ILE A 1 361 ? -18.604 14.373 10.748 1.00 63.25 361 ILE A C 1
ATOM 2823 O O . ILE A 1 361 ? -17.737 13.619 11.189 1.00 63.25 361 ILE A O 1
ATOM 2827 N N . GLU A 1 362 ? -19.310 14.071 9.670 1.00 58.84 362 GLU A N 1
ATOM 2828 C CA . GLU A 1 362 ? -19.038 12.867 8.904 1.00 58.84 362 GLU A CA 1
ATOM 2829 C C . GLU A 1 362 ? -17.712 13.011 8.147 1.00 58.84 362 GLU A C 1
ATOM 2831 O O . GLU A 1 362 ? -17.482 13.997 7.446 1.00 58.84 362 GLU A O 1
ATOM 2836 N N . VAL A 1 363 ? -16.813 12.036 8.303 1.00 50.66 363 VAL A N 1
ATOM 2837 C CA . VAL A 1 363 ? -15.513 12.039 7.625 1.00 50.66 363 VAL A CA 1
ATOM 2838 C C . VAL A 1 363 ? -15.296 10.710 6.926 1.00 50.66 363 VAL A C 1
ATOM 2840 O O . VAL A 1 363 ? -15.398 9.646 7.540 1.00 50.66 363 VAL A O 1
ATOM 2843 N N . ASN A 1 364 ? -14.945 10.780 5.642 1.00 48.28 364 ASN A N 1
ATOM 2844 C CA . ASN A 1 364 ? -14.531 9.615 4.878 1.00 48.28 364 ASN A CA 1
ATOM 2845 C C . ASN A 1 364 ? -13.149 9.137 5.379 1.00 48.28 364 ASN A C 1
ATOM 2847 O O . ASN A 1 364 ? -12.173 9.884 5.287 1.00 48.28 364 ASN A O 1
ATOM 2851 N N . PRO A 1 365 ? -13.017 7.897 5.886 1.00 44.91 365 PRO A N 1
ATOM 2852 C CA . PRO A 1 365 ? -11.758 7.408 6.447 1.00 44.91 365 PRO A CA 1
ATOM 2853 C C . PRO A 1 365 ? -10.651 7.167 5.403 1.00 44.91 365 PRO A C 1
ATOM 2855 O O . PRO A 1 365 ? -9.491 7.038 5.792 1.00 44.91 365 PRO A O 1
ATOM 2858 N N . TYR A 1 366 ? -10.984 7.119 4.107 1.00 41.06 366 TYR A N 1
ATOM 2859 C CA . TYR A 1 366 ? -10.023 6.996 3.000 1.00 41.06 366 TYR A CA 1
ATOM 2860 C C . TYR A 1 366 ? -9.616 8.354 2.431 1.00 41.06 366 TYR A C 1
ATOM 2862 O O . TYR A 1 366 ? -8.495 8.523 1.966 1.00 41.06 366 TYR A O 1
ATOM 2870 N N . HIS A 1 367 ? -10.521 9.329 2.486 1.00 45.16 367 HIS A N 1
ATOM 2871 C CA . HIS A 1 367 ? -10.312 10.690 1.999 1.00 45.16 367 HIS A CA 1
ATOM 2872 C C . HIS A 1 367 ? -10.385 11.638 3.196 1.00 45.16 367 HIS A C 1
ATOM 2874 O O . HIS A 1 367 ? -11.417 12.247 3.481 1.00 45.16 367 HIS A O 1
ATOM 2880 N N . LYS A 1 368 ? -9.283 11.697 3.948 1.00 52.78 368 LYS A N 1
ATOM 2881 C CA . LYS A 1 368 ? -9.217 12.431 5.213 1.00 52.78 368 LYS A CA 1
ATOM 2882 C C . LYS A 1 368 ? -9.282 13.933 4.950 1.00 52.78 368 LYS A C 1
ATOM 2884 O O . LYS A 1 368 ? -8.391 14.486 4.312 1.00 52.78 368 LYS A O 1
ATOM 2889 N N . LEU A 1 369 ? -10.319 14.594 5.466 1.00 54.09 369 LEU A N 1
ATOM 2890 C CA . LEU A 1 369 ? -10.414 16.050 5.397 1.00 54.09 369 LEU A CA 1
ATOM 2891 C C . LEU A 1 369 ? -9.269 16.704 6.180 1.00 54.09 369 LEU A C 1
ATOM 2893 O O . LEU A 1 369 ? -8.938 16.284 7.291 1.00 54.09 369 LEU A O 1
ATOM 2897 N N . GLN A 1 370 ? -8.728 17.792 5.632 1.00 60.66 370 GLN A N 1
ATOM 2898 C CA . GLN A 1 370 ? -7.669 18.576 6.271 1.00 60.66 370 GLN A CA 1
ATOM 2899 C C . GLN A 1 370 ? -8.083 19.093 7.659 1.00 60.66 370 GLN A C 1
ATOM 2901 O O . GLN A 1 370 ? -7.249 19.192 8.552 1.00 60.66 370 GLN A O 1
ATOM 2906 N N . SER A 1 371 ? -9.376 19.351 7.874 1.00 62.91 371 SER A N 1
ATOM 2907 C CA . SER A 1 371 ? -9.931 19.732 9.177 1.00 62.91 371 SER A CA 1
ATOM 2908 C C . SER A 1 371 ? -9.815 18.616 10.224 1.00 62.91 371 SER A C 1
ATOM 2910 O O . SER A 1 371 ? -9.405 18.888 11.352 1.00 62.91 371 SER A O 1
ATOM 2912 N N . LEU A 1 372 ? -10.074 17.350 9.863 1.00 64.44 372 LEU A N 1
ATOM 2913 C CA . LEU A 1 372 ? -9.822 16.210 10.752 1.00 64.44 372 LEU A CA 1
ATOM 2914 C C . LEU A 1 372 ? -8.327 16.077 11.035 1.00 64.44 372 LEU A C 1
ATOM 2916 O O . LEU A 1 372 ? -7.960 15.897 12.186 1.00 64.44 372 LEU A O 1
ATOM 2920 N N . LEU A 1 373 ? -7.472 16.194 10.017 1.00 63.47 373 LEU A N 1
ATOM 2921 C CA . LEU A 1 373 ? -6.018 16.092 10.185 1.00 63.47 373 LEU A CA 1
ATOM 2922 C C . LEU A 1 373 ? -5.443 17.235 11.035 1.00 63.47 373 LEU A C 1
ATOM 2924 O O . LEU A 1 373 ? -4.497 17.021 11.782 1.00 63.47 373 LEU A O 1
ATOM 2928 N N . SER A 1 374 ? -6.037 18.429 10.982 1.00 67.88 374 SER A N 1
ATOM 2929 C CA . SER A 1 374 ? -5.641 19.549 11.844 1.00 67.88 374 SER A CA 1
ATOM 2930 C C . SER A 1 374 ? -6.024 19.352 13.316 1.00 67.88 374 SER A C 1
ATOM 2932 O O . SER A 1 374 ? -5.348 19.875 14.194 1.00 67.88 374 SER A O 1
ATOM 2934 N N . LEU A 1 375 ? -7.086 18.584 13.590 1.00 66.62 375 LEU A N 1
ATOM 2935 C CA . LEU A 1 375 ? -7.579 18.296 14.942 1.00 66.62 375 LEU A CA 1
ATOM 2936 C C . LEU A 1 375 ? -6.974 17.016 15.519 1.00 66.62 375 LEU A C 1
ATOM 2938 O O . LEU A 1 375 ? -6.572 16.978 16.673 1.00 66.62 375 LEU A O 1
ATOM 2942 N N . ASN A 1 376 ? -6.920 15.963 14.715 1.00 67.50 376 ASN A N 1
ATOM 2943 C CA . ASN A 1 376 ? -6.271 14.698 14.999 1.00 67.50 376 ASN A CA 1
ATOM 2944 C C . ASN A 1 376 ? -5.351 14.363 13.813 1.00 67.50 376 ASN A C 1
ATOM 2946 O O . ASN A 1 376 ? -5.818 13.770 12.834 1.00 67.50 376 ASN A O 1
ATOM 2950 N N . PRO A 1 377 ? -4.045 14.680 13.906 1.00 58.59 377 PRO A N 1
ATOM 2951 C CA . PRO A 1 377 ? -3.053 14.416 12.855 1.00 58.59 377 PRO A CA 1
ATOM 2952 C C . PRO A 1 377 ? -2.999 12.963 12.375 1.00 58.59 377 PRO A C 1
ATOM 2954 O O . PRO A 1 377 ? -2.583 12.679 11.253 1.00 58.59 377 PRO A O 1
ATOM 2957 N N . ARG A 1 378 ? -3.476 12.022 13.193 1.00 54.88 378 ARG A N 1
ATOM 2958 C CA . ARG A 1 378 ? -3.553 10.599 12.852 1.00 54.88 378 ARG A CA 1
ATOM 2959 C C . ARG A 1 378 ? -4.726 10.260 11.933 1.00 54.88 378 ARG A C 1
ATOM 2961 O O . ARG A 1 378 ? -4.770 9.170 11.359 1.00 54.88 378 ARG A O 1
ATOM 2968 N N . GLY A 1 379 ? -5.720 11.143 11.849 1.00 55.28 379 GLY A N 1
ATOM 2969 C CA . GLY A 1 379 ? -6.970 10.927 11.129 1.00 55.28 379 GLY A CA 1
ATOM 2970 C C . GLY A 1 379 ? -7.753 9.710 11.617 1.00 55.28 379 GLY A C 1
ATOM 2971 O O . GLY A 1 379 ? -8.333 8.998 10.800 1.00 55.28 379 GLY A O 1
ATOM 2972 N N . LEU A 1 380 ? -7.701 9.427 12.922 1.00 53.81 380 LEU A N 1
ATOM 2973 C CA . LEU A 1 380 ? -8.455 8.332 13.527 1.00 53.81 380 LEU A CA 1
ATOM 2974 C C . LEU A 1 380 ? -9.867 8.783 13.881 1.00 53.81 380 LEU A C 1
ATOM 2976 O O . LEU A 1 380 ? -10.117 9.952 14.158 1.00 53.81 380 LEU A O 1
ATOM 2980 N N . ILE A 1 381 ? -10.786 7.833 13.896 1.00 59.75 381 ILE A N 1
ATOM 2981 C CA . ILE A 1 381 ? -12.171 8.017 14.325 1.00 59.75 381 ILE A CA 1
ATOM 2982 C C . ILE A 1 381 ? -12.466 6.953 15.396 1.00 59.75 381 ILE A C 1
ATOM 2984 O O . ILE A 1 381 ? -11.834 5.899 15.338 1.00 59.75 381 ILE A O 1
ATOM 2988 N N . PRO A 1 382 ? -13.322 7.218 16.399 1.00 65.56 382 PRO A N 1
ATOM 2989 C CA . PRO A 1 382 ? -13.957 8.497 16.652 1.00 65.56 382 PRO A CA 1
ATOM 2990 C C . PRO A 1 382 ? -12.893 9.436 17.224 1.00 65.56 382 PRO A C 1
ATOM 2992 O O . PRO A 1 382 ? -12.056 9.039 18.037 1.00 65.56 382 PRO A O 1
ATOM 2995 N N . THR A 1 383 ? -12.914 10.682 16.779 1.00 72.19 383 THR A N 1
ATOM 2996 C CA . THR A 1 383 ? -12.181 11.754 17.449 1.00 72.19 383 THR A CA 1
ATOM 2997 C C . THR A 1 383 ? -13.214 12.633 18.115 1.00 72.19 383 THR A C 1
ATOM 2999 O O . THR A 1 383 ? -14.159 13.050 17.451 1.00 72.19 383 THR A O 1
ATOM 3002 N N . LEU A 1 384 ? -13.047 12.892 19.407 1.00 79.62 384 LEU A N 1
ATOM 3003 C CA . LEU A 1 384 ? -13.848 13.853 20.144 1.00 79.62 384 LEU A CA 1
ATOM 3004 C C . LEU A 1 384 ? -13.057 15.155 20.268 1.00 79.62 384 LEU A C 1
ATOM 3006 O O . LEU A 1 384 ? -11.991 15.175 20.868 1.00 79.62 384 LEU A O 1
ATOM 3010 N N . SER A 1 385 ? -13.551 16.243 19.693 1.00 81.06 385 SER A N 1
ATOM 3011 C CA . SER A 1 385 ? -12.932 17.564 19.816 1.00 81.06 385 SER A CA 1
ATOM 3012 C C . SER A 1 385 ? -13.647 18.371 20.900 1.00 81.06 385 SER A C 1
ATOM 3014 O O . SER A 1 385 ? -14.852 18.585 20.805 1.00 81.06 385 SER A O 1
ATOM 3016 N N . ILE A 1 386 ? -12.927 18.790 21.943 1.00 79.62 386 ILE A N 1
ATOM 3017 C CA . ILE A 1 386 ? -13.486 19.460 23.127 1.00 79.62 386 ILE A CA 1
ATOM 3018 C C . ILE A 1 386 ? -13.011 20.908 23.172 1.00 79.62 386 ILE A C 1
ATOM 3020 O O . ILE A 1 386 ? -11.808 21.174 23.147 1.00 79.62 386 ILE A O 1
ATOM 3024 N N . ARG A 1 387 ? -13.946 21.858 23.296 1.00 71.50 387 ARG A N 1
ATOM 3025 C CA . ARG A 1 387 ? -13.599 23.269 23.532 1.00 71.50 387 ARG A CA 1
ATOM 3026 C C . ARG A 1 387 ? -13.022 23.455 24.928 1.00 71.50 387 ARG A C 1
ATOM 3028 O O . ARG A 1 387 ? -13.667 23.131 25.918 1.00 71.50 387 ARG A O 1
ATOM 3035 N N . THR A 1 388 ? -11.834 24.043 24.999 1.00 68.38 388 THR A N 1
ATOM 3036 C CA . THR A 1 388 ? -11.233 24.529 26.244 1.00 68.38 388 THR A CA 1
ATOM 3037 C C . THR A 1 388 ? -10.910 26.022 26.118 1.00 68.38 388 THR A C 1
ATOM 3039 O O . THR A 1 388 ? -10.818 26.521 24.993 1.00 68.38 388 THR A O 1
ATOM 3042 N N . PRO A 1 389 ? -10.694 26.754 27.229 1.00 59.69 389 PRO A N 1
ATOM 3043 C CA . PRO A 1 389 ? -10.366 28.186 27.193 1.00 59.69 389 PRO A CA 1
ATOM 3044 C C . PRO A 1 389 ? -9.128 28.545 26.349 1.00 59.69 389 PRO A C 1
ATOM 3046 O O . PRO A 1 389 ? -8.985 29.688 25.936 1.00 59.69 389 PRO A O 1
ATOM 3049 N N . GLY A 1 390 ? -8.248 27.574 26.068 1.00 65.19 390 GLY A N 1
ATOM 3050 C CA . GLY A 1 390 ? -7.058 27.726 25.220 1.00 65.19 390 GLY A CA 1
ATOM 3051 C C . GLY A 1 390 ? -7.185 27.140 23.806 1.00 65.19 390 GLY A C 1
ATOM 3052 O O . GLY A 1 390 ? -6.165 26.921 23.163 1.00 65.19 390 GLY A O 1
ATOM 3053 N N . GLY A 1 391 ? -8.398 26.827 23.336 1.00 65.25 391 GLY A N 1
ATOM 3054 C CA . GLY A 1 391 ? -8.646 26.226 22.020 1.00 65.25 391 GLY A CA 1
ATOM 3055 C C . GLY A 1 391 ? -9.249 24.819 22.086 1.00 65.25 391 GLY A C 1
ATOM 3056 O O . GLY A 1 391 ? -9.610 24.320 23.155 1.00 65.25 391 GLY A O 1
ATOM 3057 N N . SER A 1 392 ? -9.402 24.179 20.925 1.00 71.44 392 SER A N 1
ATOM 3058 C CA . SER A 1 392 ? -10.001 22.843 20.834 1.00 71.44 392 SER A CA 1
ATOM 3059 C C . SER A 1 392 ? -8.967 21.738 21.064 1.00 71.44 392 SER A C 1
ATOM 3061 O O . SER A 1 392 ? -7.909 21.758 20.439 1.00 71.44 392 SER A O 1
ATOM 3063 N N . LYS A 1 393 ? -9.268 20.766 21.935 1.00 78.81 393 LYS A N 1
ATOM 3064 C CA . LYS A 1 393 ? -8.390 19.625 22.254 1.00 78.81 393 LYS A CA 1
ATOM 3065 C C . LYS A 1 393 ? -9.009 18.300 21.785 1.00 78.81 393 LYS A C 1
ATOM 3067 O O . LYS A 1 393 ? -10.189 18.078 22.054 1.00 78.81 393 LYS A O 1
ATOM 3072 N N . PRO A 1 394 ? -8.262 17.424 21.091 1.00 81.94 394 PRO A N 1
ATOM 3073 C CA . PRO A 1 394 ? -8.767 16.129 20.637 1.00 81.94 394 PRO A CA 1
ATOM 3074 C C . PRO A 1 394 ? -8.661 15.039 21.722 1.00 81.94 394 PRO A C 1
ATOM 3076 O O . PRO A 1 394 ? -7.685 14.983 22.464 1.00 81.94 394 PRO A O 1
ATOM 3079 N N . LEU A 1 395 ? -9.627 14.122 21.749 1.00 77.31 395 LEU A N 1
ATOM 3080 C CA . LEU A 1 395 ? -9.574 12.808 22.394 1.00 77.31 395 LEU A CA 1
ATOM 3081 C C . LEU A 1 395 ? -9.898 11.721 21.365 1.00 77.31 395 LEU A C 1
ATOM 3083 O O . LEU A 1 395 ? -10.612 11.952 20.391 1.00 77.31 395 LEU A O 1
ATOM 3087 N N . TYR A 1 396 ? -9.377 10.523 21.581 1.00 69.31 396 TYR A N 1
ATOM 3088 C CA . TYR A 1 396 ? -9.505 9.366 20.695 1.00 69.31 396 TYR A CA 1
ATOM 3089 C C . TYR A 1 396 ? -9.433 8.076 21.527 1.00 69.31 396 TYR A C 1
ATOM 3091 O O . TYR A 1 396 ? -9.022 8.137 22.680 1.00 69.31 396 TYR A O 1
ATOM 3099 N N . GLU A 1 397 ? -9.787 6.928 20.934 1.00 69.69 397 GLU A N 1
ATOM 3100 C CA . GLU A 1 397 ? -10.073 5.636 21.603 1.00 69.69 397 GLU A CA 1
ATOM 3101 C C . GLU A 1 397 ? -11.454 5.586 22.254 1.00 69.69 397 GLU A C 1
ATOM 3103 O O . GLU A 1 397 ? -11.745 6.309 23.202 1.00 69.69 397 GLU A O 1
ATOM 3108 N N . SER A 1 398 ? -12.325 4.701 21.764 1.00 75.56 398 SER A N 1
ATOM 3109 C CA . SER A 1 398 ? -13.727 4.731 22.180 1.00 75.56 398 SER A CA 1
ATOM 3110 C C . SER A 1 398 ? -13.931 4.433 23.660 1.00 75.56 398 SER A C 1
ATOM 3112 O O . SER A 1 398 ? -14.613 5.206 24.314 1.00 75.56 398 SER A O 1
ATOM 3114 N N . ASN A 1 399 ? -13.314 3.388 24.218 1.00 79.38 399 ASN A N 1
ATOM 3115 C CA . ASN A 1 399 ? -13.476 3.053 25.640 1.00 79.38 399 ASN A CA 1
ATOM 3116 C C . ASN A 1 399 ? -12.940 4.159 26.570 1.00 79.38 399 ASN A C 1
ATOM 3118 O O . ASN A 1 399 ? -13.538 4.425 27.606 1.00 79.38 399 ASN A O 1
ATOM 3122 N N . VAL A 1 400 ? -11.860 4.839 26.175 1.00 82.50 400 VAL A N 1
ATOM 3123 C CA . VAL A 1 400 ? -11.299 5.964 26.941 1.00 82.50 400 VAL A CA 1
ATOM 3124 C C . VAL A 1 400 ? -12.218 7.176 26.860 1.00 82.50 400 VAL A C 1
ATOM 3126 O O . VAL A 1 400 ? -12.506 7.797 27.877 1.00 82.50 400 VAL A O 1
ATOM 3129 N N . ILE A 1 401 ? -12.730 7.487 25.665 1.00 85.69 401 ILE A N 1
ATOM 3130 C CA . ILE A 1 401 ? -13.707 8.563 25.495 1.00 85.69 401 ILE A CA 1
ATOM 3131 C C . ILE A 1 401 ? -14.976 8.271 26.312 1.00 85.69 401 ILE A C 1
ATOM 3133 O O . ILE A 1 401 ? -15.533 9.194 26.891 1.00 85.69 401 ILE A O 1
ATOM 3137 N N . LEU A 1 402 ? -15.422 7.014 26.402 1.00 87.56 402 LEU A N 1
ATOM 3138 C CA . LEU A 1 402 ? -16.570 6.632 27.231 1.00 87.56 402 LEU A CA 1
ATOM 3139 C C . LEU A 1 402 ? -16.347 6.935 28.718 1.00 87.56 402 LEU A C 1
ATOM 3141 O O . LEU A 1 402 ? -17.227 7.523 29.344 1.00 87.56 402 LEU A O 1
ATOM 3145 N N . GLU A 1 403 ? -15.189 6.563 29.277 1.00 88.94 403 GLU A N 1
ATOM 3146 C CA . GLU A 1 403 ? -14.864 6.883 30.677 1.00 88.94 403 GLU A CA 1
ATOM 3147 C C . GLU A 1 403 ? -14.705 8.398 30.874 1.00 88.94 403 GLU A C 1
ATOM 3149 O O . GLU A 1 403 ? -15.273 8.950 31.814 1.00 88.94 403 GLU A O 1
ATOM 3154 N N . TYR A 1 404 ? -14.056 9.096 29.935 1.00 89.94 404 TYR A N 1
ATOM 3155 C CA . TYR A 1 404 ? -13.946 10.556 29.970 1.00 89.94 404 TYR A CA 1
ATOM 3156 C C . TYR A 1 404 ? -15.314 11.246 29.964 1.00 89.94 404 TYR A C 1
ATOM 3158 O O . TYR A 1 404 ? -15.535 12.162 30.746 1.00 89.94 404 TYR A O 1
ATOM 3166 N N . LEU A 1 405 ? -16.241 10.836 29.093 1.00 88.88 405 LEU A N 1
ATOM 3167 C CA . LEU A 1 405 ? -17.573 11.441 29.019 1.00 88.88 405 LEU A CA 1
ATOM 3168 C C . LEU A 1 405 ? -18.369 11.216 30.308 1.00 88.88 405 LEU A C 1
ATOM 3170 O O . LEU A 1 405 ? -19.128 12.095 30.709 1.00 88.88 405 LEU A O 1
ATOM 3174 N N . GLU A 1 406 ? -18.190 10.067 30.962 1.00 89.81 406 GLU A N 1
ATOM 3175 C CA . GLU A 1 406 ? -18.810 9.789 32.257 1.00 89.81 406 GLU A CA 1
ATOM 3176 C C . GLU A 1 406 ? -18.236 10.674 33.374 1.00 89.81 406 GLU A C 1
ATOM 3178 O O . GLU A 1 406 ? -18.994 11.171 34.204 1.00 89.81 406 GLU A O 1
ATOM 3183 N N . GLU A 1 407 ? -16.922 10.907 33.380 1.00 89.19 407 GLU A N 1
ATOM 3184 C CA . GLU A 1 407 ? -16.241 11.722 34.395 1.00 89.19 407 GLU A CA 1
ATOM 3185 C C . GLU A 1 407 ? -16.411 13.231 34.179 1.00 89.19 407 GLU A C 1
ATOM 3187 O O . GLU A 1 407 ? -16.622 13.975 35.134 1.00 89.19 407 GLU A O 1
ATOM 3192 N N . ALA A 1 408 ? -16.319 13.693 32.932 1.00 86.31 408 ALA A N 1
ATOM 3193 C CA . ALA A 1 408 ? -16.339 15.111 32.580 1.00 86.31 408 ALA A CA 1
ATOM 3194 C C . ALA A 1 408 ? -17.751 15.711 32.567 1.00 86.31 408 ALA A C 1
ATOM 3196 O O . ALA A 1 408 ? -17.897 16.921 32.725 1.00 86.31 408 ALA A O 1
ATOM 3197 N N . TYR A 1 409 ? -18.781 14.877 32.393 1.00 87.12 409 TYR A N 1
ATOM 3198 C CA . TYR A 1 409 ? -20.183 15.297 32.360 1.00 87.12 409 TYR A CA 1
ATOM 3199 C C . TYR A 1 409 ? -21.020 14.489 33.372 1.00 87.12 409 TYR A C 1
ATOM 3201 O O . TYR A 1 409 ? -21.908 13.722 32.981 1.00 87.12 409 TYR A O 1
ATOM 3209 N N . PRO A 1 410 ? -20.756 14.637 34.685 1.00 84.19 410 PRO A N 1
ATOM 3210 C CA . PRO A 1 410 ? -21.446 13.873 35.724 1.00 84.19 410 PRO A CA 1
ATOM 3211 C C . PRO A 1 410 ? -22.920 14.280 35.885 1.00 84.19 410 PRO A C 1
ATOM 3213 O O . PRO A 1 410 ? -23.739 13.454 36.286 1.00 84.19 410 PRO A O 1
ATOM 3216 N N . ASP A 1 411 ? -23.261 15.525 35.533 1.00 84.75 411 ASP A N 1
ATOM 3217 C CA . ASP A 1 411 ? -24.622 16.079 35.610 1.00 84.75 411 ASP A CA 1
ATOM 3218 C C . ASP A 1 411 ? -25.498 15.695 34.400 1.00 84.75 411 ASP A C 1
ATOM 3220 O O . ASP A 1 411 ? -26.709 15.912 34.394 1.00 84.75 411 ASP A O 1
ATOM 3224 N N . HIS A 1 412 ? -24.892 15.089 33.377 1.00 84.75 412 HIS A N 1
ATOM 3225 C CA . HIS A 1 412 ? -25.565 14.584 32.187 1.00 84.75 412 HIS A CA 1
ATOM 3226 C C . HIS A 1 412 ? -25.976 13.117 32.396 1.00 84.75 412 HIS A C 1
ATOM 3228 O O . HIS A 1 412 ? -25.132 12.222 32.516 1.00 84.75 412 HIS A O 1
ATOM 3234 N N . GLY A 1 413 ? -27.285 12.868 32.479 1.00 77.69 413 GLY A N 1
ATOM 3235 C CA . GLY A 1 413 ? -27.856 11.541 32.737 1.00 77.69 413 GLY A CA 1
ATOM 3236 C C . GLY A 1 413 ? -28.138 10.735 31.460 1.00 77.69 413 GLY A C 1
ATOM 3237 O O . GLY A 1 413 ? -28.355 11.352 30.423 1.00 77.69 413 GLY A O 1
ATOM 3238 N N . PRO A 1 414 ? -28.198 9.387 31.528 1.00 85.50 414 PRO A N 1
ATOM 3239 C CA . PRO A 1 414 ? -28.020 8.542 32.710 1.00 85.50 414 PRO A CA 1
ATOM 3240 C C . PRO A 1 414 ? -26.536 8.321 33.054 1.00 85.50 414 PRO A C 1
ATOM 3242 O O . PRO A 1 414 ? -25.651 8.505 32.217 1.00 85.50 414 PRO A O 1
ATOM 3245 N N . ARG A 1 415 ? -26.254 7.906 34.298 1.00 87.81 415 ARG A N 1
ATOM 3246 C CA . ARG A 1 415 ? -24.912 7.420 34.660 1.00 87.81 415 ARG A CA 1
ATOM 3247 C C . ARG A 1 415 ? -24.661 6.082 33.987 1.00 87.81 415 ARG A C 1
ATOM 3249 O O . ARG A 1 415 ? -25.439 5.146 34.166 1.00 87.81 415 ARG A O 1
ATOM 3256 N N . LEU A 1 416 ? -23.567 5.994 33.242 1.00 90.50 416 LEU A N 1
ATOM 3257 C CA . LEU A 1 416 ? -23.211 4.792 32.494 1.00 90.50 416 LEU A CA 1
ATOM 3258 C C . LEU A 1 416 ? -22.356 3.823 33.321 1.00 90.50 416 LEU A C 1
ATOM 3260 O O . LEU A 1 416 ? -22.241 2.648 32.953 1.00 90.50 416 LEU A O 1
ATOM 3264 N N . LEU A 1 417 ? -21.782 4.299 34.434 1.00 89.38 417 LEU A N 1
ATOM 3265 C CA . LEU A 1 417 ? -21.053 3.498 35.414 1.00 89.38 417 LEU A CA 1
ATOM 3266 C C . LEU A 1 417 ? -21.728 3.550 36.797 1.00 89.38 417 LEU A C 1
ATOM 3268 O O . LEU A 1 417 ? -22.187 4.611 37.226 1.00 89.38 417 LEU A O 1
ATOM 3272 N N . PRO A 1 418 ? -21.753 2.426 37.536 1.00 87.62 418 PRO A N 1
ATOM 3273 C CA . PRO A 1 418 ? -22.225 2.415 38.916 1.00 87.62 418 PRO A CA 1
ATOM 3274 C C . PRO A 1 418 ? -21.252 3.176 39.833 1.00 87.62 418 PRO A C 1
ATOM 3276 O O . PRO A 1 418 ? -20.088 3.399 39.493 1.00 87.62 418 PRO A O 1
ATOM 3279 N N . THR A 1 419 ? -21.727 3.597 41.005 1.00 85.75 419 THR A N 1
ATOM 3280 C CA . THR A 1 419 ? -20.890 4.243 42.033 1.00 85.75 419 THR A CA 1
ATOM 3281 C C . THR A 1 419 ? -20.127 3.232 42.879 1.00 85.75 419 THR A C 1
ATOM 3283 O O . THR A 1 419 ? -19.038 3.541 43.359 1.00 85.75 419 THR A O 1
ATOM 3286 N N . ASP A 1 420 ? -20.682 2.032 43.044 1.00 90.19 420 ASP A N 1
ATOM 3287 C CA . ASP A 1 420 ? -20.051 0.958 43.797 1.00 90.19 420 ASP A CA 1
ATOM 3288 C C . ASP A 1 420 ? -18.788 0.436 43.070 1.00 90.19 420 ASP A C 1
ATOM 3290 O O . ASP A 1 420 ? -18.859 0.084 41.885 1.00 90.19 420 ASP A O 1
ATOM 3294 N N . PRO A 1 421 ? -17.621 0.383 43.744 1.00 88.00 421 PRO A N 1
ATOM 3295 C CA . PRO A 1 421 ? -16.373 -0.060 43.127 1.00 88.00 421 PRO A CA 1
ATOM 3296 C C . PRO A 1 421 ? -16.412 -1.492 42.582 1.00 88.00 421 PRO A C 1
ATOM 3298 O O . PRO A 1 421 ? -15.783 -1.765 41.557 1.00 88.00 421 PRO A O 1
ATOM 3301 N N . TYR A 1 422 ? -17.141 -2.399 43.238 1.00 88.88 422 TYR A N 1
ATOM 3302 C CA . TYR A 1 422 ? -17.245 -3.792 42.811 1.00 88.88 422 TYR A CA 1
ATOM 3303 C C . TYR A 1 422 ? -18.103 -3.914 41.547 1.00 88.88 422 TYR A C 1
ATOM 3305 O O . TYR A 1 422 ? -17.670 -4.507 40.559 1.00 88.88 422 TYR A O 1
ATOM 3313 N N . GLU A 1 423 ? -19.260 -3.255 41.508 1.00 88.06 423 GLU A N 1
ATOM 3314 C CA . GLU A 1 423 ? -20.106 -3.198 40.312 1.00 88.06 423 GLU A CA 1
ATOM 3315 C C . GLU A 1 423 ? -19.399 -2.504 39.133 1.00 88.06 423 GLU A C 1
ATOM 3317 O O . GLU A 1 423 ? -19.540 -2.923 37.981 1.00 88.06 423 GLU A O 1
ATOM 3322 N N . ARG A 1 424 ? -18.550 -1.493 39.387 1.00 89.50 424 ARG A N 1
ATOM 3323 C CA . ARG A 1 424 ? -17.693 -0.893 38.343 1.00 89.50 424 ARG A CA 1
ATOM 3324 C C . ARG A 1 424 ? -16.695 -1.901 37.781 1.00 89.50 424 ARG A C 1
ATOM 3326 O O . ARG A 1 424 ? -16.465 -1.922 36.571 1.00 89.50 424 ARG A O 1
ATOM 3333 N N . ALA A 1 425 ? -16.099 -2.728 38.639 1.00 86.69 425 ALA A N 1
ATOM 3334 C CA . ALA A 1 425 ? -15.202 -3.793 38.206 1.00 86.69 425 ALA A CA 1
ATOM 3335 C C . ALA A 1 425 ? -15.952 -4.846 37.373 1.00 86.69 425 ALA A C 1
ATOM 3337 O O . ALA A 1 425 ? -15.471 -5.212 36.302 1.00 86.69 425 ALA A O 1
ATOM 3338 N N . ARG A 1 426 ? -17.164 -5.249 37.784 1.00 91.31 426 ARG A N 1
ATOM 3339 C CA . ARG A 1 426 ? -18.035 -6.151 37.004 1.00 91.31 426 ARG A CA 1
ATOM 3340 C C . ARG A 1 426 ? -18.361 -5.596 35.619 1.00 91.31 426 ARG A C 1
ATOM 3342 O O . ARG A 1 426 ? -18.256 -6.314 34.628 1.00 91.31 426 ARG A O 1
ATOM 3349 N N . VAL A 1 427 ? -18.686 -4.306 35.525 1.00 90.00 427 VAL A N 1
ATOM 3350 C CA . VAL A 1 427 ? -18.898 -3.630 34.236 1.00 90.00 427 VAL A CA 1
ATOM 3351 C C . VAL A 1 427 ? -17.655 -3.715 33.350 1.00 90.00 427 VAL A C 1
ATOM 3353 O O . VAL A 1 427 ? -17.774 -4.046 32.173 1.00 90.00 427 VAL A O 1
ATOM 3356 N N . ARG A 1 428 ? -16.460 -3.461 33.892 1.00 89.19 428 ARG A N 1
ATOM 3357 C CA . ARG A 1 428 ? -15.204 -3.538 33.128 1.00 89.19 428 ARG A CA 1
ATOM 3358 C C . ARG A 1 428 ? -14.887 -4.960 32.659 1.00 89.19 428 ARG A C 1
ATOM 3360 O O . ARG A 1 428 ? -14.491 -5.123 31.509 1.00 89.19 428 ARG A O 1
ATOM 3367 N N . ILE A 1 429 ? -15.131 -5.970 33.497 1.00 88.38 429 ILE A N 1
ATOM 3368 C CA . ILE A 1 429 ? -15.023 -7.393 33.121 1.00 88.38 429 ILE A CA 1
ATOM 3369 C C . ILE A 1 429 ? -15.952 -7.701 31.943 1.00 88.38 429 ILE A C 1
ATOM 3371 O O . ILE A 1 429 ? -15.556 -8.339 30.973 1.00 88.38 429 ILE A O 1
ATOM 3375 N N . CYS A 1 430 ? -17.179 -7.192 31.995 1.00 88.06 430 CYS A N 1
ATOM 3376 C CA . CYS A 1 430 ? -18.156 -7.395 30.938 1.00 88.06 430 CYS A CA 1
ATOM 3377 C C . CYS A 1 430 ? -17.772 -6.686 29.624 1.00 88.06 430 CYS A C 1
ATOM 3379 O O . CYS A 1 430 ? -17.908 -7.251 28.539 1.00 88.06 430 CYS A O 1
ATOM 3381 N N . ILE A 1 431 ? -17.236 -5.463 29.699 1.00 85.56 431 ILE A N 1
ATOM 3382 C CA . ILE A 1 431 ? -16.687 -4.754 28.531 1.00 85.56 431 ILE A CA 1
ATOM 3383 C C . ILE A 1 431 ? -15.537 -5.553 27.907 1.00 85.56 431 ILE A C 1
ATOM 3385 O O . ILE A 1 431 ? -15.505 -5.683 26.681 1.00 85.56 431 ILE A O 1
ATOM 3389 N N . ASP A 1 432 ? -14.642 -6.116 28.729 1.00 82.50 432 ASP A N 1
ATOM 3390 C CA . ASP A 1 432 ? -13.562 -6.989 28.258 1.00 82.50 432 ASP A CA 1
ATOM 3391 C C . ASP A 1 432 ? -14.140 -8.219 27.544 1.00 82.50 432 ASP A C 1
ATOM 3393 O O . ASP A 1 432 ? -13.802 -8.412 26.377 1.00 82.50 432 ASP A O 1
ATOM 3397 N N . PHE A 1 433 ? -15.101 -8.938 28.150 1.00 88.44 433 PHE A N 1
ATOM 3398 C CA . PHE A 1 433 ? -15.798 -10.079 27.531 1.00 88.44 433 PHE A CA 1
ATOM 3399 C C . PHE A 1 433 ? -16.336 -9.744 26.136 1.00 88.44 433 PHE A C 1
ATOM 3401 O O . PHE A 1 433 ? -16.177 -10.522 25.187 1.00 88.44 433 PHE A O 1
ATOM 3408 N N . VAL A 1 434 ? -16.956 -8.572 25.978 1.00 83.38 434 VAL A N 1
ATOM 3409 C CA . VAL A 1 434 ? -17.464 -8.152 24.672 1.00 83.38 434 VAL A CA 1
ATOM 3410 C C . VAL A 1 434 ? -16.306 -8.019 23.688 1.00 83.38 434 VAL A C 1
ATOM 3412 O O . VAL A 1 434 ? -16.341 -8.636 22.622 1.00 83.38 434 VAL A O 1
ATOM 3415 N N . THR A 1 435 ? -15.265 -7.261 24.039 1.00 73.56 435 THR A N 1
ATOM 3416 C CA . THR A 1 435 ? -14.130 -6.994 23.145 1.00 73.56 435 THR A CA 1
ATOM 3417 C C . THR A 1 435 ? -13.293 -8.225 22.811 1.00 73.56 435 THR A C 1
ATOM 3419 O O . THR A 1 435 ? -12.887 -8.360 21.658 1.00 73.56 435 THR A O 1
ATOM 3422 N N . SER A 1 436 ? -13.082 -9.126 23.771 1.00 70.31 436 SER A N 1
ATOM 3423 C CA . SER A 1 436 ? -12.181 -10.278 23.657 1.00 70.31 436 SER A CA 1
ATOM 3424 C C . SER A 1 436 ? -12.887 -11.533 23.138 1.00 70.31 436 SER A C 1
ATOM 3426 O O . SER A 1 436 ? -12.291 -12.335 22.421 1.00 70.31 436 SER A O 1
ATOM 3428 N N . ARG A 1 437 ? -14.186 -11.715 23.427 1.00 79.81 437 ARG A N 1
ATOM 3429 C CA . ARG A 1 437 ? -14.912 -12.952 23.085 1.00 79.81 437 ARG A CA 1
ATOM 3430 C C . ARG A 1 437 ? -16.060 -12.737 22.113 1.00 79.81 437 ARG A C 1
ATOM 3432 O O . ARG A 1 437 ? -16.105 -13.438 21.093 1.00 79.81 437 ARG A O 1
ATOM 3439 N N . PHE A 1 438 ? -16.946 -11.777 22.364 1.00 86.81 438 PHE A N 1
ATOM 3440 C CA . PHE A 1 438 ? -18.130 -11.580 21.521 1.00 86.81 438 PHE A CA 1
ATOM 3441 C C . PHE A 1 438 ? -17.775 -11.095 20.108 1.00 86.81 438 PHE A C 1
ATOM 3443 O O . PHE A 1 438 ? -18.158 -11.722 19.118 1.00 86.81 438 PHE A O 1
ATOM 3450 N N . ILE A 1 439 ? -17.021 -9.992 19.998 1.00 77.19 439 ILE A N 1
ATOM 3451 C CA . ILE A 1 439 ? -16.706 -9.358 18.705 1.00 77.19 439 ILE A CA 1
ATOM 3452 C C . ILE A 1 439 ? -15.987 -10.323 17.748 1.00 77.19 439 ILE A C 1
ATOM 3454 O O . ILE A 1 439 ? -16.414 -10.431 16.595 1.00 77.19 439 ILE A O 1
ATOM 3458 N N . PRO A 1 440 ? -14.955 -11.081 18.169 1.00 73.06 440 PRO A N 1
ATOM 3459 C CA . PRO A 1 440 ? -14.308 -11.993 17.234 1.00 73.06 440 PRO A CA 1
ATOM 3460 C C . PRO A 1 440 ? -15.186 -13.208 16.881 1.00 73.06 440 PRO A C 1
ATOM 3462 O O . PRO A 1 440 ? -15.079 -13.721 15.769 1.00 73.06 440 PRO A O 1
ATOM 3465 N N . ALA A 1 441 ? -16.115 -13.638 17.753 1.00 79.00 441 ALA A N 1
ATOM 3466 C CA . ALA A 1 441 ? -17.073 -14.698 17.411 1.00 79.00 441 ALA A CA 1
ATOM 3467 C C . ALA A 1 441 ? -18.031 -14.272 16.289 1.00 79.00 441 ALA A C 1
ATOM 3469 O O . ALA A 1 441 ? -18.264 -15.047 15.361 1.00 79.00 441 ALA A O 1
ATOM 3470 N N . PHE A 1 442 ? -18.514 -13.027 16.337 1.00 84.12 442 PHE A N 1
ATOM 3471 C CA . PHE A 1 442 ? -19.332 -12.433 15.278 1.00 84.12 442 PHE A CA 1
ATOM 3472 C C . PHE A 1 442 ? -18.605 -12.457 13.920 1.00 84.12 442 PHE A C 1
ATOM 3474 O O . PHE A 1 442 ? -19.155 -12.930 12.925 1.00 84.12 442 PHE A O 1
ATOM 3481 N N . HIS A 1 443 ? -17.343 -12.010 13.872 1.00 71.62 443 HIS A N 1
ATOM 3482 C CA . HIS A 1 443 ? -16.575 -11.963 12.622 1.00 71.62 443 HIS A CA 1
ATOM 3483 C C . HIS A 1 443 ? -16.248 -13.348 12.061 1.00 71.62 443 HIS A C 1
ATOM 3485 O O . HIS A 1 443 ? -16.392 -13.552 10.855 1.00 71.62 443 HIS A O 1
ATOM 3491 N N . ARG A 1 444 ? -15.875 -14.315 12.912 1.00 74.44 444 ARG A N 1
ATOM 3492 C CA . ARG A 1 444 ? -15.602 -15.688 12.462 1.00 74.44 444 ARG A CA 1
ATOM 3493 C C . ARG A 1 444 ? -16.809 -16.319 11.780 1.00 74.44 444 ARG A C 1
ATOM 3495 O O . ARG A 1 444 ? -16.659 -16.912 10.715 1.00 74.44 444 ARG A O 1
ATOM 3502 N N . PHE A 1 445 ? -18.002 -16.169 12.360 1.00 84.56 445 PHE A N 1
ATOM 3503 C CA . PHE A 1 445 ? -19.211 -16.706 11.740 1.00 84.56 445 PHE A CA 1
ATOM 3504 C C . PHE A 1 445 ? -19.503 -16.018 10.397 1.00 84.56 445 PHE A C 1
ATOM 3506 O O . PHE A 1 445 ? -19.812 -16.686 9.409 1.00 84.56 445 PHE A O 1
ATOM 3513 N N . LEU A 1 446 ? -19.308 -14.698 10.319 1.00 78.69 446 LEU A N 1
ATOM 3514 C CA . LEU A 1 446 ? -19.561 -13.913 9.110 1.00 78.69 446 LEU A CA 1
ATOM 3515 C C . LEU A 1 446 ? -18.598 -14.241 7.956 1.00 78.69 446 LEU A C 1
ATOM 3517 O O . LEU A 1 446 ? -19.025 -14.307 6.806 1.00 78.69 446 LEU A O 1
ATOM 3521 N N . GLN A 1 447 ? -17.319 -14.473 8.243 1.00 72.62 447 GLN A N 1
ATOM 3522 C CA . GLN A 1 447 ? -16.270 -14.636 7.226 1.00 72.62 447 GLN A CA 1
ATOM 3523 C C . GLN A 1 447 ? -16.084 -16.074 6.735 1.00 72.62 447 GLN A C 1
ATOM 3525 O O . GLN A 1 447 ? -15.470 -16.277 5.692 1.00 72.62 447 GLN A O 1
ATOM 3530 N N . TYR A 1 448 ? -16.616 -17.068 7.449 1.00 77.38 448 TYR A N 1
ATOM 3531 C CA . TYR A 1 448 ? -16.464 -18.471 7.064 1.00 77.38 448 TYR A CA 1
ATOM 3532 C C . TYR A 1 448 ? -17.018 -18.761 5.652 1.00 77.38 448 TYR A C 1
ATOM 3534 O O . TYR A 1 448 ? -18.168 -18.415 5.358 1.00 77.38 448 TYR A O 1
ATOM 3542 N N . GLN A 1 449 ? -16.210 -19.414 4.809 1.00 64.88 449 GLN A N 1
ATOM 3543 C CA . GLN A 1 449 ? -16.559 -19.904 3.470 1.00 64.88 449 GLN A CA 1
ATOM 3544 C C . GLN A 1 449 ? -16.164 -21.374 3.343 1.00 64.88 449 GLN A C 1
ATOM 3546 O O . GLN A 1 449 ? -15.120 -21.778 3.854 1.00 64.88 449 GLN A O 1
ATOM 3551 N N . SER A 1 450 ? -16.977 -22.164 2.648 1.00 59.59 450 SER A N 1
ATOM 3552 C CA . SER A 1 450 ? -16.680 -23.568 2.377 1.00 59.59 450 SER A CA 1
ATOM 3553 C C . SER A 1 450 ? -15.613 -23.722 1.296 1.00 59.59 450 SER A C 1
ATOM 3555 O O . SER A 1 450 ? -15.667 -23.063 0.258 1.00 59.59 450 SER A O 1
ATOM 3557 N N . SER A 1 451 ? -14.670 -24.637 1.518 1.00 52.03 451 SER A N 1
ATOM 3558 C CA . SER A 1 451 ? -13.810 -25.167 0.456 1.00 52.03 451 SER A CA 1
ATOM 3559 C C . SER A 1 451 ? -14.558 -26.260 -0.318 1.00 52.03 451 SER A C 1
ATOM 3561 O O . SER A 1 451 ? -15.421 -26.922 0.253 1.00 52.03 451 SER A O 1
ATOM 3563 N N . GLU A 1 452 ? -14.223 -26.488 -1.595 1.00 50.06 452 GLU A N 1
ATOM 3564 C CA . GLU A 1 452 ? -14.850 -27.527 -2.445 1.00 50.06 452 GLU A CA 1
ATOM 3565 C C . GLU A 1 452 ? -14.731 -28.964 -1.878 1.00 50.06 452 GLU A C 1
ATOM 3567 O O . GLU A 1 452 ? -15.351 -29.885 -2.404 1.00 50.06 452 GLU A O 1
ATOM 3572 N N . SER A 1 453 ? -13.951 -29.169 -0.808 1.00 45.25 453 SER A N 1
ATOM 3573 C CA . SER A 1 453 ? -13.630 -30.470 -0.209 1.00 45.25 453 SER A CA 1
ATOM 3574 C C . SER A 1 453 ? -14.281 -30.772 1.153 1.00 45.25 453 SER A C 1
ATOM 3576 O O . SER A 1 453 ? -14.082 -31.875 1.656 1.00 45.25 453 SER A O 1
ATOM 3578 N N . GLU A 1 454 ? -15.027 -29.846 1.772 1.00 52.38 454 GLU A N 1
ATOM 3579 C CA . GLU A 1 454 ? -15.695 -30.062 3.075 1.00 52.38 454 GLU A CA 1
ATOM 3580 C C . GLU A 1 454 ? -17.226 -30.018 2.975 1.00 52.38 454 GLU A C 1
ATOM 3582 O O . GLU A 1 454 ? -17.795 -29.279 2.167 1.00 52.38 454 GLU A O 1
ATOM 3587 N N . ASP A 1 455 ? -17.897 -30.778 3.850 1.00 56.91 455 ASP A N 1
ATOM 3588 C CA . ASP A 1 455 ? -19.355 -30.781 3.980 1.00 56.91 455 ASP A CA 1
ATOM 3589 C C . ASP A 1 455 ? -19.828 -29.401 4.477 1.00 56.91 455 ASP A C 1
ATOM 3591 O O . ASP A 1 455 ? -19.732 -29.046 5.657 1.00 56.91 455 ASP A O 1
ATOM 3595 N N . THR A 1 456 ? -20.250 -28.575 3.519 1.00 64.44 456 THR A N 1
ATOM 3596 C CA . THR A 1 456 ? -20.427 -27.118 3.641 1.00 64.44 456 THR A CA 1
ATOM 3597 C C . THR A 1 456 ? -21.391 -26.728 4.766 1.00 64.44 456 THR A C 1
ATOM 3599 O O . THR A 1 456 ? -21.242 -25.677 5.392 1.00 64.44 456 THR A O 1
ATOM 3602 N N . GLU A 1 457 ? -22.363 -27.587 5.068 1.00 70.38 457 GLU A N 1
ATOM 3603 C CA . GLU A 1 457 ? -23.409 -27.320 6.053 1.00 70.38 457 GLU A CA 1
ATOM 3604 C C . GLU A 1 457 ? -22.934 -27.543 7.501 1.00 70.38 457 GLU A C 1
ATOM 3606 O O . GLU A 1 457 ? -23.261 -26.754 8.391 1.00 70.38 457 GLU A O 1
ATOM 3611 N N . ALA A 1 458 ? -22.069 -28.537 7.734 1.00 77.19 458 ALA A N 1
ATOM 3612 C CA . ALA A 1 458 ? -21.535 -28.850 9.060 1.00 77.19 458 ALA A CA 1
ATOM 3613 C C . ALA A 1 458 ? -20.590 -27.754 9.590 1.00 77.19 458 ALA A C 1
ATOM 3615 O O . ALA A 1 458 ? -20.630 -27.399 10.773 1.00 77.19 458 ALA A O 1
ATOM 3616 N N . GLY A 1 459 ? -19.761 -27.175 8.714 1.00 80.75 459 GLY A N 1
ATOM 3617 C CA . GLY A 1 459 ? -18.849 -26.084 9.071 1.00 80.75 459 GLY A CA 1
ATOM 3618 C C . GLY A 1 459 ? -19.577 -24.787 9.438 1.00 80.75 459 GLY A C 1
ATOM 3619 O O . GLY A 1 459 ? -19.254 -24.149 10.446 1.00 80.75 459 GLY A O 1
ATOM 3620 N N . ILE A 1 460 ? -20.618 -24.433 8.675 1.00 82.75 460 ILE A N 1
ATOM 3621 C CA . ILE A 1 460 ? -21.484 -23.284 8.980 1.00 82.75 460 ILE A CA 1
ATOM 3622 C C . ILE A 1 460 ? -22.166 -23.484 10.339 1.00 82.75 460 ILE A C 1
ATOM 3624 O O . ILE A 1 460 ? -22.175 -22.561 11.155 1.00 82.75 460 ILE A O 1
ATOM 3628 N N . GLU A 1 461 ? -22.697 -24.679 10.610 1.00 86.75 461 GLU A N 1
ATOM 3629 C CA . GLU A 1 461 ? -23.408 -24.962 11.859 1.00 86.75 461 GLU A CA 1
ATOM 3630 C C . GLU A 1 461 ? -22.496 -24.895 13.090 1.00 86.75 461 GLU A C 1
ATOM 3632 O O . GLU A 1 461 ? -22.874 -24.333 14.119 1.00 86.75 461 GLU A O 1
ATOM 3637 N N . LYS A 1 462 ? -21.247 -25.359 12.977 1.00 87.19 462 LYS A N 1
ATOM 3638 C CA . LYS A 1 462 ? -20.253 -25.246 14.055 1.00 87.19 462 LYS A CA 1
ATOM 3639 C C . LYS A 1 462 ? -19.997 -23.788 14.450 1.00 87.19 462 LYS A C 1
ATOM 3641 O O . LYS A 1 462 ? -20.002 -23.449 15.636 1.00 87.19 462 LYS A O 1
ATOM 3646 N N . HIS A 1 463 ? -19.759 -22.918 13.467 1.00 86.50 463 HIS A N 1
ATOM 3647 C CA . HIS A 1 463 ? -19.503 -21.500 13.726 1.00 86.50 463 HIS A CA 1
ATOM 3648 C C . HIS A 1 463 ? -20.750 -20.764 14.228 1.00 86.50 463 HIS A C 1
ATOM 3650 O O . HIS A 1 463 ? -20.628 -19.902 15.102 1.00 86.50 463 HIS A O 1
ATOM 3656 N N . ARG A 1 464 ? -21.936 -21.153 13.744 1.00 91.81 464 ARG A N 1
ATOM 3657 C CA . ARG A 1 464 ? -23.228 -20.672 14.244 1.00 91.81 464 ARG A CA 1
ATOM 3658 C C . ARG A 1 464 ? -23.400 -20.996 15.727 1.00 91.81 464 ARG A C 1
ATOM 3660 O O . ARG A 1 464 ? -23.623 -20.087 16.523 1.00 91.81 464 ARG A O 1
ATOM 3667 N N . GLN A 1 465 ? -23.216 -22.257 16.119 1.00 90.19 465 GLN A N 1
ATOM 3668 C CA . GLN A 1 465 ? -23.404 -22.691 17.504 1.00 90.19 465 GLN A CA 1
ATOM 3669 C C . GLN A 1 465 ? -22.413 -22.018 18.464 1.00 90.19 465 GLN A C 1
ATOM 3671 O O . GLN A 1 465 ? -22.796 -21.592 19.554 1.00 90.19 465 GLN A O 1
ATOM 3676 N N . GLY A 1 466 ? -21.155 -21.851 18.040 1.00 89.75 466 GLY A N 1
ATOM 3677 C CA . GLY A 1 466 ? -20.150 -21.131 18.826 1.00 89.75 466 GLY A CA 1
ATOM 3678 C C . GLY A 1 466 ? -20.513 -19.663 19.065 1.00 89.75 466 GLY A C 1
ATOM 3679 O O . GLY A 1 466 ? -20.242 -19.126 20.137 1.00 89.75 466 GLY A O 1
ATOM 3680 N N . PHE A 1 467 ? -21.157 -19.012 18.095 1.00 93.56 467 PHE A N 1
ATOM 3681 C CA . PHE A 1 467 ? -21.644 -17.647 18.263 1.00 93.56 467 PHE A CA 1
ATOM 3682 C C . PHE A 1 467 ? -22.906 -17.577 19.146 1.00 93.56 467 PHE A C 1
ATOM 3684 O O . PHE A 1 467 ? -23.002 -16.690 19.996 1.00 93.56 467 PHE A O 1
ATOM 3691 N N . LEU A 1 468 ? -23.831 -18.541 19.027 1.00 93.56 468 LEU A N 1
ATOM 3692 C CA . LEU A 1 468 ? -25.023 -18.631 19.883 1.00 93.56 468 LEU A CA 1
ATOM 3693 C C . LEU A 1 468 ? -24.673 -18.813 21.372 1.00 93.56 468 LEU A C 1
ATOM 3695 O O . LEU A 1 468 ? -25.350 -18.240 22.224 1.00 93.56 468 LEU A O 1
ATOM 3699 N N . GLU A 1 469 ? -23.605 -19.541 21.714 1.00 93.31 469 GLU A N 1
ATOM 3700 C CA . GLU A 1 469 ? -23.182 -19.670 23.119 1.00 93.31 469 GLU A CA 1
ATOM 3701 C C . GLU A 1 469 ? -22.693 -18.337 23.707 1.00 93.31 469 GLU A C 1
ATOM 3703 O O . GLU A 1 469 ? -23.050 -18.007 24.837 1.00 93.31 469 GLU A O 1
ATOM 3708 N N . CYS A 1 470 ? -21.973 -17.513 22.934 1.00 92.56 470 CYS A N 1
ATOM 3709 C CA . CYS A 1 470 ? -21.583 -16.172 23.384 1.00 92.56 470 CYS A CA 1
ATOM 3710 C C . CYS A 1 470 ? -22.801 -15.281 23.684 1.00 92.56 470 CYS A C 1
ATOM 3712 O O . CYS A 1 470 ? -22.752 -14.481 24.620 1.00 92.56 470 CYS A O 1
ATOM 3714 N N . LEU A 1 471 ? -23.900 -15.423 22.927 1.00 93.50 471 LEU A N 1
ATOM 3715 C CA . LEU A 1 471 ? -25.155 -14.721 23.226 1.00 93.50 471 LEU A CA 1
ATOM 3716 C C . LEU A 1 471 ? -25.752 -15.203 24.550 1.00 93.50 471 LEU A C 1
ATOM 3718 O O . LEU A 1 471 ? -26.186 -14.382 25.359 1.00 93.50 471 LEU A O 1
ATOM 3722 N N . LYS A 1 472 ? -25.763 -16.518 24.796 1.00 93.88 472 LYS A N 1
ATOM 3723 C CA . LYS A 1 472 ? -26.299 -17.086 26.039 1.00 93.88 472 LYS A CA 1
ATOM 3724 C C . LYS A 1 472 ? -25.489 -16.662 27.258 1.00 93.88 472 LYS A C 1
ATOM 3726 O O . LYS A 1 472 ? -26.081 -16.278 28.259 1.00 93.88 472 LYS A O 1
ATOM 3731 N N . GLU A 1 473 ? -24.164 -16.675 27.169 1.00 93.00 473 GLU A N 1
ATOM 3732 C CA . GLU A 1 473 ? -23.285 -16.249 28.261 1.00 93.00 473 GLU A CA 1
ATOM 3733 C C . GLU A 1 473 ? -23.486 -14.776 28.622 1.00 93.00 473 GLU A C 1
ATOM 3735 O O . GLU A 1 473 ? -23.753 -14.469 29.780 1.00 93.00 473 GLU A O 1
ATOM 3740 N N . TRP A 1 474 ? -23.496 -13.884 27.624 1.00 92.69 474 TRP A N 1
ATOM 3741 C CA . TRP A 1 474 ? -23.866 -12.482 27.837 1.00 92.69 474 TRP A CA 1
ATOM 3742 C C . TRP A 1 474 ? -25.216 -12.353 28.549 1.00 92.69 474 TRP A C 1
ATOM 3744 O O . TRP A 1 474 ? -25.390 -11.557 29.468 1.00 92.69 474 TRP A O 1
ATOM 3754 N N . THR A 1 475 ? -26.187 -13.148 28.108 1.00 92.75 475 THR A N 1
ATOM 3755 C CA . THR A 1 475 ? -27.560 -13.059 28.593 1.00 92.75 475 THR A CA 1
ATOM 3756 C C . THR A 1 475 ? -27.709 -13.521 30.039 1.00 92.75 475 THR A C 1
ATOM 3758 O O . THR A 1 475 ? -28.556 -12.986 30.750 1.00 92.75 475 THR A O 1
ATOM 3761 N N . ARG A 1 476 ? -26.885 -14.473 30.492 1.00 92.19 476 ARG A N 1
ATOM 3762 C CA . ARG A 1 476 ? -26.863 -14.935 31.890 1.00 92.19 476 ARG A CA 1
ATOM 3763 C C . ARG A 1 476 ? -26.340 -13.861 32.848 1.00 92.19 476 ARG A C 1
ATOM 3765 O O . ARG A 1 476 ? -26.787 -13.818 33.987 1.00 92.19 476 ARG A O 1
ATOM 3772 N N . GLU A 1 477 ? -25.467 -12.973 32.374 1.00 90.12 477 GLU A N 1
ATOM 3773 C CA . GLU A 1 477 ? -24.943 -11.844 33.158 1.00 90.12 477 GLU A CA 1
ATOM 3774 C C . GLU A 1 477 ? -25.899 -10.643 33.225 1.00 90.12 477 GLU A C 1
ATOM 3776 O O . GLU A 1 477 ? -25.687 -9.714 34.008 1.00 90.12 477 GLU A O 1
ATOM 3781 N N . LEU A 1 478 ? -26.961 -10.629 32.413 1.00 90.69 478 LEU A N 1
ATOM 3782 C CA . LEU A 1 478 ? -27.955 -9.564 32.468 1.00 90.69 478 LEU A CA 1
ATOM 3783 C C . LEU A 1 478 ? -28.739 -9.611 33.778 1.00 90.69 478 LEU A C 1
ATOM 3785 O O . LEU A 1 478 ? -29.085 -10.676 34.288 1.00 90.69 478 LEU A O 1
ATOM 3789 N N . HIS A 1 479 ? -29.130 -8.433 34.263 1.00 89.38 479 HIS A N 1
ATOM 3790 C CA . HIS A 1 479 ? -30.007 -8.340 35.418 1.00 89.38 479 HIS A CA 1
ATOM 3791 C C . HIS A 1 479 ? -31.296 -9.182 35.217 1.00 89.38 479 HIS A C 1
ATOM 3793 O O . HIS A 1 479 ? -31.912 -9.101 34.141 1.00 89.38 479 HIS A O 1
ATOM 3799 N N . PRO A 1 480 ? -31.747 -9.951 36.235 1.00 81.75 480 PRO A N 1
ATOM 3800 C CA . PRO A 1 480 ? -32.847 -10.911 36.084 1.00 81.75 480 PRO A CA 1
ATOM 3801 C C . PRO A 1 480 ? -34.194 -10.292 35.683 1.00 81.75 480 PRO A C 1
ATOM 3803 O O . PRO A 1 480 ? -34.957 -10.900 34.937 1.00 81.75 480 PRO A O 1
ATOM 3806 N N . GLN A 1 481 ? -34.502 -9.088 36.182 1.00 79.44 481 GLN A N 1
ATOM 3807 C CA . GLN A 1 481 ? -35.813 -8.438 35.993 1.00 79.44 481 GLN A CA 1
ATOM 3808 C C . GLN A 1 481 ? -35.773 -7.240 35.024 1.00 79.44 481 GLN A C 1
ATOM 3810 O O . GLN A 1 481 ? -36.526 -7.205 34.040 1.00 79.44 481 GLN A O 1
ATOM 3815 N N . GLY A 1 482 ? -34.897 -6.267 35.304 1.00 78.69 482 GLY A N 1
ATOM 3816 C CA . GLY A 1 482 ? -34.718 -5.051 34.507 1.00 78.69 482 GLY A CA 1
ATOM 3817 C C . GLY A 1 482 ? -34.245 -5.298 33.064 1.00 78.69 482 GLY A C 1
ATOM 3818 O O . GLY A 1 482 ? -33.622 -6.324 32.793 1.00 78.69 482 GLY A O 1
ATOM 3819 N N . PRO A 1 483 ? -34.563 -4.397 32.116 1.00 85.00 483 PRO A N 1
ATOM 3820 C CA . PRO A 1 483 ? -34.294 -4.562 30.686 1.00 85.00 483 PRO A CA 1
ATOM 3821 C C . PRO A 1 483 ? -32.808 -4.566 30.297 1.00 85.00 483 PRO A C 1
ATOM 3823 O O . PRO A 1 483 ? -32.483 -5.202 29.295 1.00 85.00 483 PRO A O 1
ATOM 3826 N N . PHE A 1 484 ? -31.899 -3.980 31.086 1.00 89.56 484 PHE A N 1
ATOM 3827 C CA . PHE A 1 484 ? -30.471 -3.803 30.767 1.00 89.56 484 PHE A CA 1
ATOM 3828 C C . PHE A 1 484 ? -29.525 -4.548 31.726 1.00 89.56 484 PHE A C 1
ATOM 3830 O O . PHE A 1 484 ? -29.957 -5.292 32.604 1.00 89.56 484 PHE A O 1
ATOM 3837 N N . PHE A 1 485 ? -28.211 -4.371 31.529 1.00 87.44 485 PHE A N 1
ATOM 3838 C CA . PHE A 1 485 ? -27.160 -5.113 32.237 1.00 87.44 485 PHE A CA 1
ATOM 3839 C C . PHE A 1 485 ? -27.204 -4.914 33.761 1.00 87.44 485 PHE A C 1
ATOM 3841 O O . PHE A 1 485 ? -27.171 -5.895 34.492 1.00 87.44 485 PHE A O 1
ATOM 3848 N N . LEU A 1 486 ? -27.363 -3.672 34.240 1.00 87.00 486 LEU A N 1
ATOM 3849 C CA . LEU A 1 486 ? -27.449 -3.343 35.676 1.00 87.00 486 LEU A CA 1
ATOM 3850 C C . LEU A 1 486 ? -28.892 -3.127 36.176 1.00 87.00 486 LEU A C 1
ATOM 3852 O O . LEU A 1 486 ? -29.090 -2.549 37.239 1.00 87.00 486 LEU A O 1
ATOM 3856 N N . GLY A 1 487 ? -29.908 -3.546 35.414 1.00 86.88 487 GLY A N 1
ATOM 3857 C CA . GLY A 1 487 ? -31.318 -3.345 35.765 1.00 86.88 487 GLY A CA 1
ATOM 3858 C C . GLY A 1 487 ? -32.029 -2.396 34.805 1.00 86.88 487 GLY A C 1
ATOM 3859 O O . GLY A 1 487 ? -32.168 -2.711 33.623 1.00 86.88 487 GLY A O 1
ATOM 3860 N N . ASP A 1 488 ? -32.514 -1.263 35.310 1.00 84.56 488 ASP A N 1
ATOM 3861 C CA . ASP A 1 488 ? -33.474 -0.412 34.587 1.00 84.56 488 ASP A CA 1
ATOM 3862 C C . ASP A 1 488 ? -32.840 0.597 33.627 1.00 84.56 488 ASP A C 1
ATOM 3864 O O . ASP A 1 488 ? -33.476 1.007 32.656 1.00 84.56 488 ASP A O 1
ATOM 3868 N N . GLN A 1 489 ? -31.582 0.975 33.861 1.00 85.62 489 GLN A N 1
ATOM 3869 C CA . GLN A 1 489 ? -30.858 1.959 33.054 1.00 85.62 489 GLN A CA 1
ATOM 3870 C C . GLN A 1 489 ? -29.785 1.303 32.187 1.00 85.62 489 GLN A C 1
ATOM 3872 O O . GLN A 1 489 ? -29.192 0.283 32.553 1.00 85.62 489 GLN A O 1
ATOM 3877 N N . ILE A 1 490 ? -29.522 1.908 31.028 1.00 90.12 490 ILE A N 1
ATOM 3878 C CA . ILE A 1 490 ? -28.418 1.486 30.171 1.00 90.12 490 ILE A CA 1
ATOM 3879 C C . ILE A 1 490 ? -27.080 1.851 30.819 1.00 90.12 490 ILE A C 1
ATOM 3881 O O . ILE A 1 490 ? -26.938 2.892 31.454 1.00 90.12 490 ILE A O 1
ATOM 3885 N N . SER A 1 491 ? -26.092 0.983 30.645 1.00 91.88 491 SER A N 1
ATOM 3886 C CA . SER A 1 491 ? -24.737 1.151 31.166 1.00 91.88 491 SER A CA 1
ATOM 3887 C C . SER A 1 491 ? -23.708 0.906 30.064 1.00 91.88 491 SER A C 1
ATOM 3889 O O . SER A 1 491 ? -24.055 0.423 28.979 1.00 91.88 491 SER A O 1
ATOM 3891 N N . LEU A 1 492 ? -22.432 1.218 30.327 1.00 90.44 492 LEU A N 1
ATOM 3892 C CA . LEU A 1 492 ? -21.355 1.072 29.337 1.00 90.44 492 LEU A CA 1
ATOM 3893 C C . LEU A 1 492 ? -21.322 -0.291 28.613 1.00 90.44 492 LEU A C 1
ATOM 3895 O O . LEU A 1 492 ? -21.195 -0.273 27.389 1.00 90.44 492 LEU A O 1
ATOM 3899 N N . PRO A 1 493 ? -21.507 -1.460 29.265 1.00 90.69 493 PRO A N 1
ATOM 3900 C CA . PRO A 1 493 ? -21.548 -2.747 28.568 1.00 90.69 493 PRO A CA 1
ATOM 3901 C C . PRO A 1 493 ? -22.605 -2.797 27.457 1.00 90.69 493 PRO A C 1
ATOM 3903 O O . PRO A 1 493 ? -22.353 -3.334 26.378 1.00 90.69 493 PRO A O 1
ATOM 3906 N N . GLY A 1 494 ? -23.767 -2.173 27.684 1.00 89.75 494 GLY A N 1
ATOM 3907 C CA . GLY A 1 494 ? -24.826 -2.056 26.683 1.00 89.75 494 GLY A CA 1
ATOM 3908 C C . GLY A 1 494 ? -24.402 -1.241 25.459 1.00 89.75 494 GLY A C 1
ATOM 3909 O O . GLY A 1 494 ? -24.727 -1.623 24.338 1.00 89.75 494 GLY A O 1
ATOM 3910 N N . LEU A 1 495 ? -23.619 -0.173 25.648 1.00 89.62 495 LEU A N 1
ATOM 3911 C CA . LEU A 1 495 ? -23.099 0.657 24.549 1.00 89.62 495 LEU A CA 1
ATOM 3912 C C . LEU A 1 495 ? -21.955 -0.017 23.784 1.00 89.62 495 LEU A C 1
ATOM 3914 O O . LEU A 1 495 ? -21.748 0.252 22.601 1.00 89.62 495 LEU A O 1
ATOM 3918 N N . VAL A 1 496 ? -21.202 -0.889 24.457 1.00 86.75 496 VAL A N 1
ATOM 3919 C CA . VAL A 1 496 ? -20.082 -1.626 23.862 1.00 86.75 496 VAL A CA 1
ATOM 3920 C C . VAL A 1 496 ? -20.587 -2.789 23.003 1.00 86.75 496 VAL A C 1
ATOM 3922 O O . VAL A 1 496 ? -20.099 -2.952 21.883 1.00 86.75 496 VAL A O 1
ATOM 3925 N N . LEU A 1 497 ? -21.560 -3.572 23.491 1.00 89.88 497 LEU A N 1
ATOM 3926 C CA . LEU A 1 497 ? -22.109 -4.728 22.769 1.00 89.88 497 LEU A CA 1
ATOM 3927 C C . LEU A 1 497 ? -23.236 -4.374 21.799 1.00 89.88 497 LEU A C 1
ATOM 3929 O O . LEU A 1 497 ? -23.326 -4.951 20.712 1.00 89.88 497 LEU A O 1
ATOM 3933 N N . GLY A 1 498 ? -24.113 -3.455 22.202 1.00 88.25 498 GLY A N 1
ATOM 3934 C CA . GLY A 1 498 ? -25.347 -3.130 21.492 1.00 88.25 498 GLY A CA 1
ATOM 3935 C C . GLY A 1 498 ? -25.168 -2.910 19.988 1.00 88.25 498 GLY A C 1
ATOM 3936 O O . GLY A 1 498 ? -25.921 -3.507 19.218 1.00 88.25 498 GLY A O 1
ATOM 3937 N N . PRO A 1 499 ? -24.150 -2.150 19.536 1.00 83.81 499 PRO A N 1
ATOM 3938 C CA . PRO A 1 499 ? -23.842 -1.989 18.123 1.00 83.81 499 PRO A CA 1
ATOM 3939 C C . PRO A 1 499 ? -23.803 -3.277 17.293 1.00 83.81 499 PRO A C 1
ATOM 3941 O O . PRO A 1 499 ? -24.147 -3.254 16.109 1.00 83.81 499 PRO A O 1
ATOM 3944 N N . TRP A 1 500 ? -23.315 -4.383 17.859 1.00 85.38 500 TRP A N 1
ATOM 3945 C CA . TRP A 1 500 ? -23.185 -5.651 17.140 1.00 85.38 500 TRP A CA 1
ATOM 3946 C C . TRP A 1 500 ? -24.450 -6.496 17.291 1.00 85.38 500 TRP A C 1
ATOM 3948 O O . TRP A 1 500 ? -24.879 -7.131 16.331 1.00 85.38 500 TRP A O 1
ATOM 3958 N N . ALA A 1 501 ? -25.090 -6.449 18.463 1.00 88.06 501 ALA A N 1
ATOM 3959 C CA . ALA A 1 501 ? -26.332 -7.167 18.741 1.00 88.06 501 ALA A CA 1
ATOM 3960 C C . ALA A 1 501 ? -27.492 -6.760 17.814 1.00 88.06 501 ALA A C 1
ATOM 3962 O O . ALA A 1 501 ? -28.292 -7.598 17.408 1.00 88.06 501 ALA A O 1
ATOM 3963 N N . ILE A 1 502 ? -27.571 -5.490 17.420 1.00 84.50 502 ILE A N 1
ATOM 3964 C CA . ILE A 1 502 ? -28.610 -5.012 16.493 1.00 84.50 502 ILE A CA 1
ATOM 3965 C C . ILE A 1 502 ? -28.340 -5.382 15.024 1.00 84.50 502 ILE A C 1
ATOM 3967 O O . ILE A 1 502 ? -29.228 -5.250 14.187 1.00 84.50 502 ILE A O 1
ATOM 3971 N N . ARG A 1 503 ? -27.116 -5.818 14.686 1.00 82.50 503 ARG A N 1
ATOM 3972 C CA . ARG A 1 503 ? -26.694 -6.142 13.309 1.00 82.50 503 ARG A CA 1
ATOM 3973 C C . ARG A 1 503 ? -26.700 -7.631 13.001 1.00 82.50 503 ARG A C 1
ATOM 3975 O O . ARG A 1 503 ? -26.236 -8.031 11.941 1.00 82.50 503 ARG A O 1
ATOM 3982 N N . LEU A 1 504 ? -27.226 -8.455 13.901 1.00 87.69 504 LEU A N 1
ATOM 3983 C CA . LEU A 1 504 ? -27.244 -9.908 13.732 1.00 87.69 504 LEU A CA 1
ATOM 3984 C C . LEU A 1 504 ? -28.032 -10.383 12.505 1.00 87.69 504 LEU A C 1
ATOM 3986 O O . LEU A 1 504 ? -27.728 -11.456 11.992 1.00 87.69 504 LEU A O 1
ATOM 3990 N N . TRP A 1 505 ? -28.942 -9.553 11.981 1.00 85.94 505 TRP A N 1
ATOM 3991 C CA . TRP A 1 505 ? -29.633 -9.778 10.704 1.00 85.94 505 TRP A CA 1
ATOM 3992 C C . TRP A 1 505 ? -28.669 -10.041 9.536 1.00 85.94 505 TRP A C 1
ATOM 3994 O O . TRP A 1 505 ? -29.037 -10.688 8.563 1.00 85.94 505 TRP A O 1
ATOM 4004 N N . VAL A 1 506 ? -27.411 -9.586 9.630 1.00 79.50 506 VAL A N 1
ATOM 4005 C CA . VAL A 1 506 ? -26.378 -9.833 8.616 1.00 79.50 506 VAL A CA 1
ATOM 4006 C C . VAL A 1 506 ? -26.188 -11.328 8.344 1.00 79.50 506 VAL A C 1
ATOM 4008 O O . VAL A 1 506 ? -25.911 -11.732 7.220 1.00 79.50 506 VAL A O 1
ATOM 4011 N N . PHE A 1 507 ? -26.364 -12.179 9.352 1.00 86.00 507 PHE A N 1
ATOM 4012 C CA . PHE A 1 507 ? -26.220 -13.616 9.165 1.00 86.00 507 PHE A CA 1
ATOM 4013 C C . PHE A 1 507 ? -27.369 -14.201 8.348 1.00 86.00 507 PHE A C 1
ATOM 4015 O O . PHE A 1 507 ? -27.121 -15.089 7.541 1.00 86.00 507 PHE A O 1
ATOM 4022 N N . ASP A 1 508 ? -28.583 -13.670 8.495 1.00 84.25 508 ASP A N 1
ATOM 4023 C CA . ASP A 1 508 ? -29.760 -14.090 7.725 1.00 84.25 508 ASP A CA 1
ATOM 4024 C C . ASP A 1 508 ? -29.617 -13.772 6.229 1.00 84.25 508 ASP A C 1
ATOM 4026 O O . ASP A 1 508 ? -30.130 -14.507 5.390 1.00 84.25 508 ASP A O 1
ATOM 4030 N N . GLU A 1 509 ? -28.834 -12.746 5.893 1.00 79.00 509 GLU A N 1
ATOM 4031 C CA . GLU A 1 509 ? -28.528 -12.353 4.513 1.00 79.00 509 GLU A CA 1
ATOM 4032 C C . GLU A 1 509 ? -27.363 -13.141 3.889 1.00 79.00 509 GLU A C 1
ATOM 4034 O O . GLU A 1 509 ? -27.387 -13.447 2.697 1.00 79.00 509 GLU A O 1
ATOM 4039 N N . PHE A 1 510 ? -26.318 -13.463 4.666 1.00 76.62 510 PHE A N 1
ATOM 4040 C CA . PHE A 1 510 ? -25.056 -14.004 4.124 1.00 76.62 510 PHE A CA 1
ATOM 4041 C C . PHE A 1 510 ? -24.750 -15.456 4.487 1.00 76.62 510 PHE A C 1
ATOM 4043 O O . PHE A 1 510 ? -23.740 -15.992 4.023 1.00 76.62 510 PHE A O 1
ATOM 4050 N N . LYS A 1 511 ? -25.561 -16.104 5.327 1.00 80.50 511 LYS A N 1
ATOM 4051 C CA . LYS A 1 511 ? -25.338 -17.492 5.744 1.00 80.50 511 LYS A CA 1
ATOM 4052 C C . LYS A 1 511 ? -26.536 -18.352 5.406 1.00 80.50 511 LYS A C 1
ATOM 4054 O O . LYS A 1 511 ? -27.675 -18.007 5.706 1.00 80.50 511 LYS A O 1
ATOM 4059 N N . THR A 1 512 ? -26.268 -19.523 4.834 1.00 76.06 512 THR A N 1
ATOM 4060 C CA . THR A 1 512 ? -27.292 -20.529 4.551 1.00 76.06 512 THR A CA 1
ATOM 4061 C C . THR A 1 512 ? -28.026 -20.878 5.848 1.00 76.06 512 THR A C 1
ATOM 4063 O O . THR A 1 512 ? -27.427 -21.342 6.819 1.00 76.06 512 THR A O 1
ATOM 4066 N N . GLY A 1 513 ? -29.325 -20.578 5.904 1.00 76.19 513 GLY A N 1
ATOM 4067 C CA . GLY A 1 513 ? -30.154 -20.767 7.095 1.00 76.19 513 GLY A CA 1
ATOM 4068 C C . GLY A 1 513 ? -29.983 -19.728 8.214 1.00 76.19 513 GLY A C 1
ATOM 4069 O O . GLY A 1 513 ? -30.543 -19.947 9.280 1.00 76.19 513 GLY A O 1
ATOM 4070 N N . GLY A 1 514 ? -29.223 -18.645 8.024 1.00 86.12 514 GLY A N 1
ATOM 4071 C CA . GLY A 1 514 ? -29.221 -17.451 8.885 1.00 86.12 514 GLY A CA 1
ATOM 4072 C C . GLY A 1 514 ? -28.457 -17.538 10.205 1.00 86.12 514 GLY A C 1
ATOM 4073 O O . GLY A 1 514 ? -27.415 -18.182 10.253 1.00 86.12 514 GLY A O 1
ATOM 4074 N N . LEU A 1 515 ? -28.954 -16.914 11.281 1.00 86.56 515 LEU A N 1
ATOM 4075 C CA . LEU A 1 515 ? -28.419 -17.072 12.649 1.00 86.56 515 LEU A CA 1
ATOM 4076 C C . LEU A 1 515 ? -29.101 -18.204 13.450 1.00 86.56 515 LEU A C 1
ATOM 4078 O O . LEU A 1 515 ? -28.437 -18.856 14.250 1.00 86.56 515 LEU A O 1
ATOM 4082 N N . ARG A 1 516 ? -30.391 -18.487 13.206 1.00 86.44 516 ARG A N 1
ATOM 4083 C CA . ARG A 1 516 ? -31.229 -19.476 13.941 1.00 86.44 516 ARG A CA 1
ATOM 4084 C C . ARG A 1 516 ? -31.297 -19.259 15.463 1.00 86.44 516 ARG A C 1
ATOM 4086 O O . ARG A 1 516 ? -31.145 -20.200 16.236 1.00 86.44 516 ARG A O 1
ATOM 4093 N N . VAL A 1 517 ? -31.577 -18.035 15.915 1.00 86.44 517 VAL A N 1
ATOM 4094 C CA . VAL A 1 517 ? -32.033 -17.853 17.308 1.00 86.44 517 VAL A CA 1
ATOM 4095 C C . VAL A 1 517 ? -33.408 -18.532 17.460 1.00 86.44 517 VAL A C 1
ATOM 4097 O O . VAL A 1 517 ? -34.281 -18.257 16.632 1.00 86.44 517 VAL A O 1
ATOM 4100 N N . PRO A 1 518 ? -33.629 -19.403 18.467 1.00 83.62 518 PRO A N 1
ATOM 4101 C CA . PRO A 1 518 ? -34.907 -20.089 18.643 1.00 83.62 518 PRO A CA 1
ATOM 4102 C C . PRO A 1 518 ? -36.080 -19.120 18.826 1.00 83.62 518 PRO A C 1
ATOM 4104 O O . PRO A 1 518 ? -35.969 -18.113 19.533 1.00 83.62 518 PRO A O 1
ATOM 4107 N N . VAL A 1 519 ? -37.217 -19.445 18.207 1.00 82.69 519 VAL A N 1
ATOM 4108 C CA . VAL A 1 519 ? -38.481 -18.735 18.446 1.00 82.69 519 VAL A CA 1
ATOM 4109 C C . VAL A 1 519 ? -39.026 -19.060 19.839 1.00 82.69 519 VAL A C 1
ATOM 4111 O O . VAL A 1 519 ? -38.589 -20.004 20.497 1.00 82.69 519 VAL A O 1
ATOM 4114 N N . GLU A 1 520 ? -39.979 -18.258 20.307 1.00 82.88 520 GLU A N 1
ATOM 4115 C CA . GLU A 1 520 ? -40.551 -18.405 21.647 1.00 82.88 520 GLU A CA 1
ATOM 4116 C C . GLU A 1 520 ? -41.135 -19.797 21.899 1.00 82.88 520 GLU A C 1
ATOM 4118 O O . GLU A 1 520 ? -41.903 -20.307 21.084 1.00 82.88 520 GLU A O 1
ATOM 4123 N N . GLY A 1 521 ? -40.749 -20.415 23.021 1.00 78.19 521 GLY A N 1
ATOM 4124 C CA . GLY A 1 521 ? -41.178 -21.760 23.398 1.00 78.19 521 GLY A CA 1
ATOM 4125 C C . GLY A 1 521 ? -40.417 -22.892 22.699 1.00 78.19 521 GLY A C 1
ATOM 4126 O O . GLY A 1 521 ? -40.719 -24.058 22.946 1.00 78.19 521 GLY A O 1
ATOM 4127 N N . GLN A 1 522 ? -39.434 -22.585 21.841 1.00 82.81 522 GLN A N 1
ATOM 4128 C CA . GLN A 1 522 ? -38.600 -23.570 21.136 1.00 82.81 522 GLN A CA 1
ATOM 4129 C C . GLN A 1 522 ? -37.127 -23.549 21.579 1.00 82.81 522 GLN A C 1
ATOM 4131 O O . GLN A 1 522 ? -36.296 -24.236 20.989 1.00 82.81 522 GLN A O 1
ATOM 4136 N N . GLY A 1 523 ? -36.775 -22.795 22.626 1.00 79.12 523 GLY A N 1
ATOM 4137 C CA . GLY A 1 523 ? -35.407 -22.709 23.147 1.00 79.12 523 GLY A CA 1
ATOM 4138 C C . GLY A 1 523 ? -34.942 -23.906 23.987 1.00 79.12 523 GLY A C 1
ATOM 4139 O O . GLY A 1 523 ? -33.808 -23.901 24.470 1.00 79.12 523 GLY A O 1
ATOM 4140 N N . GLY A 1 524 ? -35.787 -24.924 24.186 1.00 87.75 524 GLY A N 1
ATOM 4141 C CA . GLY A 1 524 ? -35.464 -26.100 24.999 1.00 87.75 524 GLY A CA 1
ATOM 4142 C C . GLY A 1 524 ? -35.140 -25.726 26.450 1.00 87.75 524 GLY A C 1
ATOM 4143 O O . GLY A 1 524 ? -35.865 -24.958 27.077 1.00 87.75 524 GLY A O 1
ATOM 4144 N N . SER A 1 525 ? -34.032 -26.243 26.989 1.00 85.00 525 SER A N 1
ATOM 4145 C CA . SER A 1 525 ? -33.570 -25.919 28.349 1.00 85.00 525 SER A CA 1
ATOM 4146 C C . SER A 1 525 ? -33.086 -24.471 28.519 1.00 85.00 525 SER A C 1
ATOM 4148 O O . SER A 1 525 ? -33.020 -23.988 29.644 1.00 85.00 525 SER A O 1
ATOM 4150 N N . ASP A 1 526 ? -32.760 -23.777 27.423 1.00 89.81 526 ASP A N 1
ATOM 4151 C CA . ASP A 1 526 ? -32.280 -22.389 27.417 1.00 89.81 526 ASP A CA 1
ATOM 4152 C C . ASP A 1 526 ? -33.405 -21.380 27.078 1.00 89.81 526 ASP A C 1
ATOM 4154 O O . ASP A 1 526 ? -33.123 -20.207 26.834 1.00 89.81 526 ASP A O 1
ATOM 4158 N N . ASP A 1 527 ? -34.684 -21.784 27.048 1.00 89.25 527 ASP A N 1
ATOM 4159 C CA . ASP A 1 527 ? -35.786 -20.912 26.595 1.00 89.25 527 ASP A CA 1
ATOM 4160 C C . ASP A 1 527 ? -35.905 -19.612 27.415 1.00 89.25 527 ASP A C 1
ATOM 4162 O O . ASP A 1 527 ? -36.056 -18.531 26.845 1.00 89.25 527 ASP A O 1
ATOM 4166 N N . LEU A 1 528 ? -35.692 -19.683 28.737 1.00 88.69 528 LEU A N 1
ATOM 4167 C CA . LEU A 1 528 ? -35.640 -18.505 29.617 1.00 88.69 528 LEU A CA 1
ATOM 4168 C C . LEU A 1 528 ? -34.473 -17.563 29.278 1.00 88.69 528 LEU A C 1
ATOM 4170 O O . LEU A 1 528 ? -34.613 -16.340 29.351 1.00 88.69 528 LEU A O 1
ATOM 4174 N N . VAL A 1 529 ? -33.326 -18.113 28.867 1.00 92.31 529 VAL A N 1
ATOM 4175 C CA . VAL A 1 529 ? -32.168 -17.323 28.425 1.00 92.31 529 VAL A CA 1
ATOM 4176 C C . VAL A 1 529 ? -32.525 -16.619 27.121 1.00 92.31 529 VAL A C 1
ATOM 4178 O O . VAL A 1 529 ? -32.412 -15.402 27.023 1.00 92.31 529 VAL A O 1
ATOM 4181 N N . TRP A 1 530 ? -33.057 -17.335 26.133 1.00 92.69 530 TRP A N 1
ATOM 4182 C CA . TRP A 1 530 ? -33.453 -16.724 24.863 1.00 92.69 530 TRP A CA 1
ATOM 4183 C C . TRP A 1 530 ? -34.577 -15.696 25.012 1.00 92.69 530 TRP A C 1
ATOM 4185 O O . TRP A 1 530 ? -34.573 -14.680 24.313 1.00 92.69 530 TRP A O 1
ATOM 4195 N N . GLN A 1 531 ? -35.504 -15.899 25.950 1.00 90.81 531 GLN A N 1
ATOM 4196 C CA . GLN A 1 531 ? -36.510 -14.902 26.314 1.00 90.81 531 GLN A CA 1
ATOM 4197 C C . GLN A 1 531 ? -35.850 -13.630 26.869 1.00 90.81 531 GLN A C 1
ATOM 4199 O O . GLN A 1 531 ? -36.182 -12.519 26.444 1.00 90.81 531 GLN A O 1
ATOM 4204 N N . ARG A 1 532 ? -34.865 -13.771 27.767 1.00 92.00 532 ARG A N 1
ATOM 4205 C CA . ARG A 1 532 ? -34.124 -12.631 28.324 1.00 92.00 532 ARG A CA 1
ATOM 4206 C C . ARG A 1 532 ? -33.317 -11.889 27.260 1.00 92.00 532 ARG A C 1
ATOM 4208 O O . ARG A 1 532 ? -33.348 -10.654 27.258 1.00 92.00 532 ARG A O 1
ATOM 4215 N N . TRP A 1 533 ? -32.658 -12.616 26.355 1.00 92.56 533 TRP A N 1
ATOM 4216 C CA . TRP A 1 533 ? -31.928 -12.065 25.210 1.00 92.56 533 TRP A CA 1
ATOM 4217 C C . TRP A 1 533 ? -32.853 -11.231 24.323 1.00 92.56 533 TRP A C 1
ATOM 4219 O O . TRP A 1 533 ? -32.572 -10.060 24.070 1.00 92.56 533 TRP A O 1
ATOM 4229 N N . ARG A 1 534 ? -34.002 -11.793 23.921 1.00 91.31 534 ARG A N 1
ATOM 4230 C CA . ARG A 1 534 ? -35.000 -11.092 23.098 1.00 91.31 534 ARG A CA 1
ATOM 4231 C C . ARG A 1 534 ? -35.506 -9.826 23.784 1.00 91.31 534 ARG A C 1
ATOM 4233 O O . ARG A 1 534 ? -35.553 -8.779 23.141 1.00 91.31 534 ARG A O 1
ATOM 4240 N N . LYS A 1 535 ? -35.789 -9.876 25.092 1.00 91.25 535 LYS A N 1
ATOM 4241 C CA . LYS A 1 535 ? -36.178 -8.691 25.878 1.00 91.25 535 LYS A CA 1
ATOM 4242 C C . LYS A 1 535 ? -35.083 -7.614 25.877 1.00 91.25 535 LYS A C 1
ATOM 4244 O O . LYS A 1 535 ? -35.396 -6.437 25.744 1.00 91.25 535 LYS A O 1
ATOM 4249 N N . TRP A 1 536 ? -33.810 -7.998 26.002 1.00 93.69 536 TRP A N 1
ATOM 4250 C CA . TRP A 1 536 ? -32.677 -7.061 25.987 1.00 93.69 536 TRP A CA 1
ATOM 4251 C C . TRP A 1 536 ? -32.446 -6.434 24.607 1.00 93.69 536 TRP A C 1
ATOM 4253 O O . TRP A 1 536 ? -32.312 -5.217 24.509 1.00 93.69 536 TRP A O 1
ATOM 4263 N N . VAL A 1 537 ? -32.456 -7.234 23.536 1.00 91.12 537 VAL A N 1
ATOM 4264 C CA . VAL A 1 537 ? -32.299 -6.727 22.162 1.00 91.12 537 VAL A CA 1
ATOM 4265 C C . VAL A 1 537 ? -33.458 -5.814 21.778 1.00 91.12 537 VAL A C 1
ATOM 4267 O O . VAL A 1 537 ? -33.210 -4.736 21.246 1.00 91.12 537 VAL A O 1
ATOM 4270 N N . THR A 1 538 ? -34.697 -6.194 22.104 1.00 91.12 538 THR A N 1
ATOM 4271 C CA . THR A 1 538 ? -35.885 -5.356 21.859 1.00 91.12 538 THR A CA 1
ATOM 4272 C C . THR A 1 538 ? -35.754 -4.027 22.596 1.00 91.12 538 THR A C 1
ATOM 4274 O O . THR A 1 538 ? -35.901 -2.968 21.991 1.00 91.12 538 THR A O 1
ATOM 4277 N N . ALA A 1 539 ? -35.355 -4.066 23.873 1.00 92.00 539 ALA A N 1
ATOM 4278 C CA . ALA A 1 539 ? -35.118 -2.855 24.646 1.00 92.00 539 ALA A CA 1
ATOM 4279 C C . ALA A 1 539 ? -34.039 -1.964 24.012 1.00 92.00 539 ALA A C 1
ATOM 4281 O O . ALA A 1 539 ? -34.211 -0.754 24.004 1.00 92.00 539 ALA A O 1
ATOM 4282 N N . LEU A 1 540 ? -32.952 -2.517 23.455 1.00 91.19 540 LEU A N 1
ATOM 4283 C CA . LEU A 1 540 ? -31.958 -1.725 22.718 1.00 91.19 540 LEU A CA 1
ATOM 4284 C C . LEU A 1 540 ? -32.513 -1.143 21.411 1.00 91.19 540 LEU A C 1
ATOM 4286 O O . LEU A 1 540 ? -32.271 0.025 21.128 1.00 91.19 540 LEU A O 1
ATOM 4290 N N . GLN A 1 541 ? -33.257 -1.927 20.628 1.00 85.81 541 GLN A N 1
ATOM 4291 C CA . GLN A 1 541 ? -33.829 -1.497 19.345 1.00 85.81 541 GLN A CA 1
ATOM 4292 C C . GLN A 1 541 ? -34.868 -0.379 19.508 1.00 85.81 541 GLN A C 1
ATOM 4294 O O . GLN A 1 541 ? -34.974 0.502 18.656 1.00 85.81 541 GLN A O 1
ATOM 4299 N N . GLU A 1 542 ? -35.611 -0.377 20.614 1.00 89.38 542 GLU A N 1
ATOM 4300 C CA . GLU A 1 542 ? -36.590 0.665 20.928 1.00 89.38 542 GLU A CA 1
ATOM 4301 C C . GLU A 1 542 ? -35.943 1.951 21.466 1.00 89.38 542 GLU A C 1
ATOM 4303 O O . GLU A 1 542 ? -36.575 3.015 21.449 1.00 89.38 542 GLU A O 1
ATOM 4308 N N . ARG A 1 543 ? -34.677 1.919 21.907 1.00 88.50 543 ARG A N 1
ATOM 4309 C CA . ARG A 1 543 ? -34.005 3.126 22.407 1.00 88.50 543 ARG A CA 1
ATOM 4310 C C . ARG A 1 543 ? -33.754 4.123 21.289 1.00 88.50 543 ARG A C 1
ATOM 4312 O O . ARG A 1 543 ? -33.274 3.788 20.210 1.00 88.50 543 ARG A O 1
ATOM 4319 N N . LYS A 1 544 ? -34.058 5.386 21.588 1.00 84.94 544 LYS A N 1
ATOM 4320 C CA . LYS A 1 544 ? -33.867 6.507 20.666 1.00 84.94 544 LYS A CA 1
ATOM 4321 C C . LYS A 1 544 ? -32.401 6.632 20.224 1.00 84.94 544 LYS A C 1
ATOM 4323 O O . LYS A 1 544 ? -32.141 6.664 19.035 1.00 84.94 544 LYS A O 1
ATOM 4328 N N . SER A 1 545 ? -31.454 6.569 21.161 1.00 84.94 545 SER A N 1
ATOM 4329 C CA . SER A 1 545 ? -30.004 6.610 20.895 1.00 84.94 545 SER A CA 1
ATOM 4330 C C . SER A 1 545 ? -29.538 5.568 19.871 1.00 84.94 545 SER A C 1
ATOM 4332 O O . SER A 1 545 ? -28.719 5.861 19.009 1.00 84.94 545 SER A O 1
ATOM 4334 N N . PHE A 1 546 ? -30.067 4.346 19.927 1.00 81.12 546 PHE A N 1
ATOM 4335 C CA . PHE A 1 546 ? -29.743 3.288 18.975 1.00 81.12 546 PHE A CA 1
ATOM 4336 C C . PHE A 1 546 ? -30.402 3.518 17.620 1.00 81.12 546 PHE A C 1
ATOM 4338 O O . PHE A 1 546 ? -29.748 3.299 16.609 1.00 81.12 546 PHE A O 1
ATOM 4345 N N . ARG A 1 547 ? -31.652 3.992 17.587 1.00 78.88 547 ARG A N 1
ATOM 4346 C CA . ARG A 1 547 ? -32.351 4.343 16.340 1.00 78.88 547 ARG A CA 1
ATOM 4347 C C . ARG A 1 547 ? -31.697 5.517 15.612 1.00 78.88 547 ARG A C 1
ATOM 4349 O O . ARG A 1 547 ? -31.580 5.476 14.395 1.00 78.88 547 ARG A O 1
ATOM 4356 N N . ASP A 1 548 ? -31.211 6.503 16.356 1.00 70.94 548 ASP A N 1
ATOM 4357 C CA . ASP A 1 548 ? -30.627 7.730 15.806 1.00 70.94 548 ASP A CA 1
ATOM 4358 C C . ASP A 1 548 ? -29.160 7.538 15.353 1.00 70.94 548 ASP A C 1
ATOM 4360 O O . ASP A 1 548 ? -28.631 8.351 14.599 1.00 70.94 548 ASP A O 1
ATOM 4364 N N . THR A 1 549 ? -28.488 6.458 15.782 1.00 71.44 549 THR A N 1
ATOM 4365 C CA . THR A 1 549 ? -27.053 6.196 15.508 1.00 71.44 549 THR A CA 1
ATOM 4366 C C . THR A 1 549 ? -26.805 5.029 14.544 1.00 71.44 549 THR A C 1
ATOM 4368 O O . THR A 1 549 ? -25.672 4.546 14.407 1.00 71.44 549 THR A O 1
ATOM 4371 N N . ILE A 1 550 ? -27.854 4.545 13.874 1.00 62.53 550 ILE A N 1
ATOM 4372 C CA . ILE A 1 550 ? -27.795 3.439 12.910 1.00 62.53 550 ILE A CA 1
ATOM 4373 C C . ILE A 1 550 ? -28.298 3.897 11.545 1.00 62.53 550 ILE A C 1
ATOM 4375 O O . ILE A 1 550 ? -29.170 4.750 11.444 1.00 62.53 550 ILE A O 1
ATOM 4379 N N . SER A 1 551 ? -27.742 3.319 10.484 1.00 58.44 551 SER A N 1
ATOM 4380 C CA . SER A 1 551 ? -28.185 3.568 9.107 1.00 58.44 551 SER A CA 1
ATOM 4381 C C . SER A 1 551 ? -29.170 2.492 8.642 1.00 58.44 551 SER A C 1
ATOM 4383 O O . SER A 1 551 ? -29.233 1.407 9.225 1.00 58.44 551 SER A O 1
ATOM 4385 N N . ASP A 1 552 ? -29.889 2.743 7.548 1.00 58.47 552 ASP A N 1
ATOM 4386 C CA . ASP A 1 552 ? -30.763 1.724 6.960 1.00 58.47 552 ASP A CA 1
ATOM 4387 C C . ASP A 1 552 ? -29.985 0.478 6.517 1.00 58.47 552 ASP A C 1
ATOM 4389 O O . ASP A 1 552 ? -28.856 0.552 6.022 1.00 58.47 552 ASP A O 1
ATOM 4393 N N . VAL A 1 553 ? -30.638 -0.683 6.611 1.00 60.09 553 VAL A N 1
ATOM 4394 C CA . VAL A 1 553 ? -30.094 -1.994 6.209 1.00 60.09 553 VAL A CA 1
ATOM 4395 C C . VAL A 1 553 ? -29.538 -1.974 4.779 1.00 60.09 553 VAL A C 1
ATOM 4397 O O . VAL A 1 553 ? -28.478 -2.543 4.518 1.00 60.09 553 VAL A O 1
ATOM 4400 N N . GLN A 1 554 ? -30.192 -1.257 3.859 1.00 56.16 554 GLN A N 1
ATOM 4401 C CA . GLN A 1 554 ? -29.749 -1.127 2.466 1.00 56.16 554 GLN A CA 1
ATOM 4402 C C . GLN A 1 554 ? -28.359 -0.493 2.325 1.00 56.16 554 GLN A C 1
ATOM 4404 O O . GLN A 1 554 ? -27.621 -0.869 1.418 1.00 56.16 554 GLN A O 1
ATOM 4409 N N . HIS A 1 555 ? -27.970 0.404 3.234 1.00 51.84 555 HIS A N 1
ATOM 4410 C CA . HIS A 1 555 ? -26.633 1.000 3.253 1.00 51.84 555 HIS A CA 1
ATOM 4411 C C . HIS A 1 555 ? -25.587 0.039 3.837 1.00 51.84 555 HIS A C 1
ATOM 4413 O O . HIS A 1 555 ? -24.426 0.067 3.431 1.00 51.84 555 HIS A O 1
ATOM 4419 N N . TYR A 1 556 ? -25.993 -0.866 4.734 1.00 53.66 556 TYR A N 1
ATOM 4420 C CA . TYR A 1 556 ? -25.120 -1.909 5.277 1.00 53.66 556 TYR A CA 1
ATOM 4421 C C . TYR A 1 556 ? -24.898 -3.082 4.307 1.00 53.66 556 TYR A C 1
ATOM 4423 O O . TYR A 1 556 ? -23.819 -3.674 4.295 1.00 53.66 556 TYR A O 1
ATOM 4431 N N . LEU A 1 557 ? -25.884 -3.425 3.472 1.00 56.34 557 LEU A N 1
ATOM 4432 C CA . LEU A 1 557 ? -25.824 -4.591 2.580 1.00 56.34 557 LEU A CA 1
ATOM 4433 C C . LEU A 1 557 ? -24.621 -4.590 1.613 1.00 56.34 557 LEU A C 1
ATOM 4435 O O . LEU A 1 557 ? -23.950 -5.617 1.538 1.00 56.34 557 LEU A O 1
ATOM 4439 N N . PRO A 1 558 ? -24.280 -3.500 0.894 1.00 46.97 558 PRO A N 1
ATOM 4440 C CA . PRO A 1 558 ? -23.088 -3.449 0.044 1.00 46.97 558 PRO A CA 1
ATOM 4441 C C . PRO A 1 558 ? -21.772 -3.648 0.804 1.00 46.97 558 PRO A C 1
ATOM 4443 O O . PRO A 1 558 ? -20.823 -4.176 0.227 1.00 46.97 558 PRO A O 1
ATOM 4446 N N . ILE A 1 559 ? -21.722 -3.244 2.078 1.00 50.03 559 ILE A N 1
ATOM 4447 C CA . ILE A 1 559 ? -20.547 -3.374 2.953 1.00 50.03 559 ILE A CA 1
ATOM 4448 C C . ILE A 1 559 ? -20.320 -4.850 3.282 1.00 50.03 559 ILE A C 1
ATOM 4450 O O . ILE A 1 559 ? -19.212 -5.364 3.151 1.00 50.03 559 ILE A O 1
ATOM 4454 N N . TYR A 1 560 ? -21.390 -5.557 3.646 1.00 52.19 560 TYR A N 1
ATOM 4455 C CA . TYR A 1 560 ? -21.319 -6.968 4.014 1.00 52.19 560 TYR A CA 1
ATOM 4456 C C . TYR A 1 560 ? -21.327 -7.928 2.803 1.00 52.19 560 TYR A C 1
ATOM 4458 O O . TYR A 1 560 ? -20.686 -8.974 2.870 1.00 52.19 560 TYR A O 1
ATOM 4466 N N . LYS A 1 561 ? -21.916 -7.549 1.653 1.00 49.72 561 LYS A N 1
ATOM 4467 C CA . LYS A 1 561 ? -21.896 -8.317 0.378 1.00 49.72 561 LYS A CA 1
ATOM 4468 C C . LYS A 1 561 ? -20.497 -8.559 -0.182 1.00 49.72 561 LYS A C 1
ATOM 4470 O O . LYS A 1 561 ? -20.292 -9.515 -0.921 1.00 49.72 561 LYS A O 1
ATOM 4475 N N . ARG A 1 562 ? -19.539 -7.700 0.155 1.00 42.12 562 ARG A N 1
ATOM 4476 C CA . ARG A 1 562 ? -18.142 -7.784 -0.298 1.00 42.12 562 ARG A CA 1
ATOM 4477 C C . ARG A 1 562 ? -17.268 -8.674 0.592 1.00 42.12 562 ARG A C 1
ATOM 4479 O O . ARG A 1 562 ? -16.178 -9.061 0.188 1.00 42.12 562 ARG A O 1
ATOM 4486 N N . CYS A 1 563 ? -17.769 -9.042 1.773 1.00 38.91 563 CYS A N 1
ATOM 4487 C CA . CYS A 1 563 ? -17.068 -9.855 2.767 1.00 38.91 563 CYS A CA 1
ATOM 4488 C C . CYS A 1 563 ? -16.727 -11.289 2.287 1.00 38.91 563 CYS A C 1
ATOM 4490 O O . CYS A 1 563 ? -15.685 -11.798 2.696 1.00 38.91 563 CYS A O 1
ATOM 4492 N N . PRO A 1 564 ? -17.511 -11.933 1.389 1.00 36.06 564 PRO A N 1
ATOM 4493 C CA . PRO A 1 564 ? -17.173 -13.262 0.879 1.00 36.06 564 PRO A CA 1
ATOM 4494 C C . PRO A 1 564 ? -16.263 -13.321 -0.371 1.00 36.06 564 PRO A C 1
ATOM 4496 O O . PRO A 1 564 ? -15.972 -14.418 -0.827 1.00 36.06 564 PRO A O 1
ATOM 4499 N N . SER A 1 565 ? -15.835 -12.217 -1.004 1.00 33.41 565 SER A N 1
ATOM 4500 C CA . SER A 1 565 ? -15.198 -12.322 -2.344 1.00 33.41 565 SER A CA 1
ATOM 4501 C C . SER A 1 565 ? -14.080 -11.326 -2.694 1.00 33.41 565 SER A C 1
ATOM 4503 O O . SER A 1 565 ? -13.745 -11.202 -3.870 1.00 33.41 565 SER A O 1
ATOM 4505 N N . MET A 1 566 ? -13.454 -10.630 -1.737 1.00 31.45 566 MET A N 1
ATOM 4506 C CA . MET A 1 566 ? -12.495 -9.558 -2.070 1.00 31.45 566 MET A CA 1
ATOM 4507 C C . MET A 1 566 ? -11.025 -9.804 -1.682 1.00 31.45 566 MET A C 1
ATOM 4509 O O . MET A 1 566 ? -10.705 -10.116 -0.537 1.00 31.45 566 MET A O 1
ATOM 4513 N N . GLN A 1 567 ? -10.155 -9.584 -2.684 1.00 27.52 567 GLN A N 1
ATOM 4514 C CA . GLN A 1 567 ? -8.736 -9.200 -2.598 1.00 27.52 567 GLN A CA 1
ATOM 4515 C C . GLN A 1 567 ? -8.567 -7.778 -2.006 1.00 27.52 567 GLN A C 1
ATOM 4517 O O . GLN A 1 567 ? -9.520 -7.007 -1.944 1.00 27.52 567 GLN A O 1
ATOM 4522 N N . GLU A 1 568 ? -7.337 -7.463 -1.591 1.00 31.67 568 GLU A N 1
ATOM 4523 C CA . GLU A 1 568 ? -6.848 -6.446 -0.633 1.00 31.67 568 GLU A CA 1
ATOM 4524 C C . GLU A 1 568 ? -7.316 -4.964 -0.662 1.00 31.67 568 GLU A C 1
ATOM 4526 O O . GLU A 1 568 ? -6.899 -4.235 0.238 1.00 31.67 568 GLU A O 1
ATOM 4531 N N . ASP A 1 569 ? -8.210 -4.491 -1.540 1.00 30.02 569 ASP A N 1
ATOM 4532 C CA . ASP A 1 569 ? -8.335 -3.035 -1.804 1.00 30.02 569 ASP A CA 1
ATOM 4533 C C . ASP A 1 569 ? -9.648 -2.292 -1.444 1.00 30.02 569 ASP A C 1
ATOM 4535 O O . ASP A 1 569 ? -9.719 -1.092 -1.682 1.00 30.02 569 ASP A O 1
ATOM 4539 N N . ASP A 1 570 ? -10.675 -2.876 -0.807 1.00 30.94 570 ASP A N 1
ATOM 4540 C CA . ASP A 1 570 ? -11.955 -2.146 -0.596 1.00 30.94 570 ASP A CA 1
ATOM 4541 C C . ASP A 1 570 ? -12.640 -2.400 0.772 1.00 30.94 570 ASP A C 1
ATOM 4543 O O . ASP A 1 570 ? -13.395 -3.355 0.939 1.00 30.94 570 ASP A O 1
ATOM 4547 N N . TYR A 1 571 ? -12.472 -1.499 1.757 1.00 36.62 571 TYR A N 1
ATOM 4548 C CA . TYR A 1 571 ? -13.185 -1.539 3.058 1.00 36.62 571 TYR A CA 1
ATOM 4549 C C . TYR A 1 571 ? -14.036 -0.270 3.326 1.00 36.62 571 TYR A C 1
ATOM 4551 O O . TYR A 1 571 ? -13.731 0.515 4.222 1.00 36.62 571 TYR A O 1
ATOM 4559 N N . SER A 1 572 ? -15.117 -0.003 2.591 1.00 30.48 572 SER A N 1
ATOM 4560 C CA . SER A 1 572 ? -15.921 1.228 2.768 1.00 30.48 572 SER A CA 1
ATOM 4561 C C . SER A 1 572 ? -16.897 1.224 3.970 1.00 30.48 572 SER A C 1
ATOM 4563 O O . SER A 1 572 ? -17.563 0.227 4.239 1.00 30.48 572 SER A O 1
ATOM 4565 N N . SER A 1 573 ? -17.035 2.412 4.590 1.00 30.78 573 SER A N 1
ATOM 4566 C CA . SER A 1 573 ? -18.079 2.936 5.516 1.00 30.78 573 SER A CA 1
ATOM 4567 C C . SER A 1 573 ? -18.159 2.453 6.979 1.00 30.78 573 SER A C 1
ATOM 4569 O O . SER A 1 573 ? -18.799 1.455 7.285 1.00 30.78 573 SER A O 1
ATOM 4571 N N . LEU A 1 574 ? -17.565 3.257 7.879 1.00 31.77 574 LEU A N 1
ATOM 4572 C CA . LEU A 1 574 ? -17.949 3.552 9.280 1.00 31.77 574 LEU A CA 1
ATOM 4573 C C . LEU A 1 574 ? -17.046 4.702 9.798 1.00 31.77 574 LEU A C 1
ATOM 4575 O O . LEU A 1 574 ? -15.847 4.660 9.521 1.00 31.77 574 LEU A O 1
ATOM 4579 N N . HIS A 1 575 ? -17.473 5.612 10.686 1.00 45.69 575 HIS A N 1
ATOM 4580 C CA . HIS A 1 575 ? -18.247 6.865 10.502 1.00 45.69 575 HIS A CA 1
ATOM 4581 C C . HIS A 1 575 ? -17.809 7.858 11.633 1.00 45.69 575 HIS A C 1
ATOM 4583 O O . HIS A 1 575 ? -17.667 7.413 12.770 1.00 45.69 575 HIS A O 1
ATOM 4589 N N . GLY A 1 576 ? -17.616 9.162 11.350 1.00 41.16 576 GLY A N 1
ATOM 4590 C CA . GLY A 1 576 ? -17.700 10.297 12.314 1.00 41.16 576 GLY A CA 1
ATOM 4591 C C . GLY A 1 576 ? -16.453 10.829 13.079 1.00 41.16 576 GLY A C 1
ATOM 4592 O O . GLY A 1 576 ? -15.811 10.116 13.849 1.00 41.16 576 GLY A O 1
ATOM 4593 N N . LEU A 1 577 ? -16.193 12.139 12.951 1.00 35.75 577 LEU A N 1
ATOM 4594 C CA . LEU A 1 577 ? -15.560 13.054 13.923 1.00 35.75 577 LEU A CA 1
ATOM 4595 C C . LEU A 1 577 ? -16.690 13.678 14.763 1.00 35.75 577 LEU A C 1
ATOM 4597 O O . LEU A 1 577 ? -17.703 14.083 14.203 1.00 35.75 577 LEU A O 1
ATOM 4601 N N . ILE A 1 578 ? -16.551 13.764 16.086 1.00 47.31 578 ILE A N 1
ATOM 4602 C CA . ILE A 1 578 ? -17.605 14.288 16.965 1.00 47.31 578 ILE A CA 1
ATOM 4603 C C . ILE A 1 578 ? -17.064 15.467 17.779 1.00 47.31 578 ILE A C 1
ATOM 4605 O O . ILE A 1 578 ? -15.945 15.436 18.280 1.00 47.31 578 ILE A O 1
ATOM 4609 N N . TYR A 1 579 ? -17.831 16.541 17.892 1.00 41.62 579 TYR A N 1
ATOM 4610 C CA . TYR A 1 579 ? -17.435 17.770 18.570 1.00 41.62 579 TYR A CA 1
ATOM 4611 C C . TYR A 1 579 ? -18.262 17.960 19.838 1.00 41.62 579 TYR A C 1
ATOM 4613 O O . TYR A 1 579 ? -19.478 18.010 19.736 1.00 41.62 579 TYR A O 1
ATOM 4621 N N . CYS A 1 580 ? -17.646 18.119 21.008 1.00 40.03 580 CYS A N 1
ATOM 4622 C CA . CYS A 1 580 ? -18.355 18.411 22.256 1.00 40.03 580 CYS A CA 1
ATOM 4623 C C . CYS A 1 580 ? -18.282 19.910 22.565 1.00 40.03 580 CYS A C 1
ATOM 4625 O O . CYS A 1 580 ? -17.196 20.480 22.721 1.00 40.03 580 CYS A O 1
ATOM 4627 N N . SER A 1 581 ? -19.442 20.554 22.675 1.00 41.75 581 SER A N 1
ATOM 4628 C CA . SER A 1 581 ? -19.538 21.965 23.043 1.00 41.75 581 SER A CA 1
ATOM 4629 C C . SER A 1 581 ? -19.695 22.119 24.560 1.00 41.75 581 SER A C 1
ATOM 4631 O O . SER A 1 581 ? -20.816 22.162 25.062 1.00 41.75 581 SER A O 1
ATOM 4633 N N . GLY A 1 582 ? -18.584 22.268 25.285 1.00 37.06 582 GLY A N 1
ATOM 4634 C CA . GLY A 1 582 ? -18.609 22.855 26.628 1.00 37.06 582 GLY A CA 1
ATOM 4635 C C . GLY A 1 582 ? -18.936 24.350 26.533 1.00 37.06 582 GLY A C 1
ATOM 4636 O O . GLY A 1 582 ? -18.219 25.085 25.855 1.00 37.06 582 GLY A O 1
ATOM 4637 N N . ASN A 1 583 ? -20.029 24.764 27.180 1.00 36.56 583 ASN A N 1
ATOM 4638 C CA . ASN A 1 583 ? -20.600 26.117 27.220 1.00 36.56 583 ASN A CA 1
ATOM 4639 C C . ASN A 1 583 ? -20.961 26.724 25.852 1.00 36.56 583 ASN A C 1
ATOM 4641 O O . ASN A 1 583 ? -20.276 27.601 25.328 1.00 36.56 583 ASN A O 1
ATOM 4645 N N . MET A 1 584 ? -22.112 26.311 25.309 1.00 32.25 584 MET A N 1
ATOM 4646 C CA . MET A 1 584 ? -22.879 27.186 24.420 1.00 32.25 584 MET A CA 1
ATOM 4647 C C . MET A 1 584 ? -23.693 28.146 25.283 1.00 32.25 584 MET A C 1
ATOM 4649 O O . MET A 1 584 ? -24.862 27.898 25.572 1.00 32.25 584 MET A O 1
ATOM 4653 N N . ASP A 1 585 ? -23.093 29.283 25.615 1.00 40.16 585 ASP A N 1
ATOM 4654 C CA . ASP A 1 585 ? -23.901 30.479 25.505 1.00 40.16 585 ASP A CA 1
ATOM 4655 C C . ASP A 1 585 ? -24.126 30.731 24.012 1.00 40.16 585 ASP A C 1
ATOM 4657 O O . ASP A 1 585 ? -23.208 30.873 23.202 1.00 40.16 585 ASP A O 1
ATOM 4661 N N . VAL A 1 586 ? -25.412 30.792 23.692 1.00 49.91 586 VAL A N 1
ATOM 4662 C CA . VAL A 1 586 ? -26.018 31.376 22.502 1.00 49.91 586 VAL A CA 1
ATOM 4663 C C . VAL A 1 586 ? -26.196 30.493 21.236 1.00 49.91 586 VAL A C 1
ATOM 4665 O O . VAL A 1 586 ? -25.791 30.885 20.139 1.00 49.91 586 VAL A O 1
ATOM 4668 N N . PRO A 1 587 ? -27.011 29.412 21.300 1.00 48.31 587 PRO A N 1
ATOM 4669 C CA . PRO A 1 587 ? -27.756 28.892 20.135 1.00 48.31 587 PRO A CA 1
ATOM 4670 C C . PRO A 1 587 ? -28.546 29.995 19.404 1.00 48.31 587 PRO A C 1
ATOM 4672 O O . PRO A 1 587 ? -28.761 29.943 18.193 1.00 48.31 587 PRO A O 1
ATOM 4675 N N . ILE A 1 588 ? -28.930 31.043 20.141 1.00 48.88 588 ILE A N 1
ATOM 4676 C CA . ILE A 1 588 ? -29.593 32.233 19.608 1.00 48.88 588 ILE A CA 1
ATOM 4677 C C . ILE A 1 588 ? -28.662 32.993 18.649 1.00 48.88 588 ILE A C 1
ATOM 4679 O O . ILE A 1 588 ? -29.148 33.470 17.641 1.00 48.88 588 ILE A O 1
ATOM 4683 N N . ALA A 1 589 ? -27.340 33.046 18.856 1.00 45.00 589 ALA A N 1
ATOM 4684 C CA . ALA A 1 589 ? -26.416 33.793 18.003 1.00 45.00 589 ALA A CA 1
ATOM 4685 C C . ALA A 1 589 ? -26.147 33.043 16.704 1.00 45.00 589 ALA A C 1
ATOM 4687 O O . ALA A 1 589 ? -26.096 33.670 15.658 1.00 45.00 589 ALA A O 1
ATOM 4688 N N . ALA A 1 590 ? -26.042 31.712 16.738 1.00 44.59 590 ALA A N 1
ATOM 4689 C CA . ALA A 1 590 ? -25.930 30.911 15.521 1.00 44.59 590 ALA A CA 1
ATOM 4690 C C . ALA A 1 590 ? -27.216 30.987 14.680 1.00 44.59 590 ALA A C 1
ATOM 4692 O O . ALA A 1 590 ? -27.144 31.185 13.469 1.00 44.59 590 ALA A O 1
ATOM 4693 N N . ASN A 1 591 ? -28.391 30.930 15.318 1.00 50.81 591 ASN A N 1
ATOM 4694 C CA . ASN A 1 591 ? -29.661 31.142 14.624 1.00 50.81 591 ASN A CA 1
ATOM 4695 C C . ASN A 1 591 ? -29.825 32.588 14.143 1.00 50.81 591 ASN A C 1
ATOM 4697 O O . ASN A 1 591 ? -30.288 32.788 13.027 1.00 50.81 591 ASN A O 1
ATOM 4701 N N . VAL A 1 592 ? -29.413 33.592 14.920 1.00 53.97 592 VAL A N 1
ATOM 4702 C CA . VAL A 1 592 ? -29.463 35.012 14.537 1.00 53.97 592 VAL A CA 1
ATOM 4703 C C . VAL A 1 592 ? -28.489 35.296 13.399 1.00 53.97 592 VAL A C 1
ATOM 4705 O O . VAL A 1 592 ? -28.898 35.890 12.415 1.00 53.97 592 VAL A O 1
ATOM 4708 N N . LEU A 1 593 ? -27.245 34.824 13.458 1.00 52.06 593 LEU A N 1
ATOM 4709 C CA . LEU A 1 593 ? -26.242 35.014 12.407 1.00 52.06 593 LEU A CA 1
ATOM 4710 C C . LEU A 1 593 ? -26.560 34.196 11.154 1.00 52.06 593 LEU A C 1
ATOM 4712 O O . LEU A 1 593 ? -26.368 34.697 10.054 1.00 52.06 593 LEU A O 1
ATOM 4716 N N . GLY A 1 594 ? -27.099 32.983 11.294 1.00 53.38 594 GLY A N 1
ATOM 4717 C CA . GLY A 1 594 ? -27.614 32.198 10.169 1.00 53.38 594 GLY A CA 1
ATOM 4718 C C . GLY A 1 594 ? -28.836 32.855 9.522 1.00 53.38 594 GLY A C 1
ATOM 4719 O O . GLY A 1 594 ? -28.942 32.898 8.298 1.00 53.38 594 GLY A O 1
ATOM 4720 N N . THR A 1 595 ? -29.715 33.453 10.333 1.00 59.38 595 THR A N 1
ATOM 4721 C CA . THR A 1 595 ? -30.858 34.248 9.858 1.00 59.38 595 THR A CA 1
ATOM 4722 C C . THR A 1 595 ? -30.394 35.523 9.160 1.00 59.38 595 THR A C 1
ATOM 4724 O O . THR A 1 595 ? -30.841 35.800 8.052 1.00 59.38 595 THR A O 1
ATOM 4727 N N . ILE A 1 596 ? -29.443 36.258 9.744 1.00 61.31 596 ILE A N 1
ATOM 4728 C CA . ILE A 1 596 ? -28.806 37.428 9.131 1.00 61.31 596 ILE A CA 1
ATOM 4729 C C . ILE A 1 596 ? -28.114 37.018 7.830 1.00 61.31 596 ILE A C 1
ATOM 4731 O O . ILE A 1 596 ? -28.285 37.698 6.832 1.00 61.31 596 ILE A O 1
ATOM 4735 N N . GLY A 1 597 ? -27.404 35.890 7.792 1.00 57.97 597 GLY A N 1
ATOM 4736 C CA . GLY A 1 597 ? -26.735 35.379 6.595 1.00 57.97 597 GLY A CA 1
ATOM 4737 C C . GLY A 1 597 ? -27.709 35.067 5.457 1.00 57.97 597 GLY A C 1
ATOM 4738 O O . GLY A 1 597 ? -27.504 35.530 4.336 1.00 57.97 597 GLY A O 1
ATOM 4739 N N . ALA A 1 598 ? -28.805 34.357 5.741 1.00 57.72 598 ALA A N 1
ATOM 4740 C CA . ALA A 1 598 ? -29.842 34.055 4.752 1.00 57.72 598 ALA A CA 1
ATOM 4741 C C . ALA A 1 598 ? -30.584 35.320 4.270 1.00 57.72 598 ALA A C 1
ATOM 4743 O O . ALA A 1 598 ? -30.868 35.466 3.077 1.00 57.72 598 ALA A O 1
ATOM 4744 N N . ILE A 1 599 ? -30.846 36.276 5.170 1.00 60.94 599 ILE A N 1
ATOM 4745 C CA . ILE A 1 599 ? -31.449 37.573 4.828 1.00 60.94 599 ILE A CA 1
ATOM 4746 C C . ILE A 1 599 ? -30.479 38.423 3.990 1.00 60.94 599 ILE A C 1
ATOM 4748 O O . ILE A 1 599 ? -30.878 38.943 2.951 1.00 60.94 599 ILE A O 1
ATOM 4752 N N . CYS A 1 600 ? -29.200 38.509 4.365 1.00 60.47 600 CYS A N 1
ATOM 4753 C CA . CYS A 1 600 ? -28.165 39.232 3.620 1.00 60.47 600 CYS A CA 1
ATOM 4754 C C . CYS A 1 600 ? -27.970 38.658 2.211 1.00 60.47 600 CYS A C 1
ATOM 4756 O O . CYS A 1 600 ? -27.830 39.422 1.259 1.00 60.47 600 CYS A O 1
ATOM 4758 N N . TRP A 1 601 ? -28.039 37.332 2.050 1.00 64.00 601 TRP A N 1
ATOM 4759 C CA . TRP A 1 601 ? -27.981 36.692 0.731 1.00 64.00 601 TRP A CA 1
ATOM 4760 C C . TRP A 1 601 ? -29.209 37.026 -0.132 1.00 64.00 601 TRP A C 1
ATOM 4762 O O . TRP A 1 601 ? -29.101 37.219 -1.340 1.00 64.00 601 TRP A O 1
ATOM 4772 N N . SER A 1 602 ? -30.379 37.190 0.493 1.00 63.81 602 SER A N 1
ATOM 4773 C CA . SER A 1 602 ? -31.621 37.592 -0.190 1.00 63.81 602 SER A CA 1
ATOM 4774 C C . SER A 1 602 ? -31.600 39.051 -0.667 1.00 63.81 602 SER A C 1
ATOM 4776 O O . SER A 1 602 ? -32.332 39.414 -1.583 1.00 63.81 602 SER A O 1
ATOM 4778 N N . VAL A 1 603 ? -30.744 39.886 -0.071 1.00 69.56 603 VAL A N 1
ATOM 4779 C CA . VAL A 1 603 ? -30.611 41.332 -0.317 1.00 69.56 603 VAL A CA 1
ATOM 4780 C C . VAL A 1 603 ? -29.584 41.660 -1.418 1.00 69.56 603 VAL A C 1
ATOM 4782 O O . VAL A 1 603 ? -29.409 42.821 -1.783 1.00 69.56 603 VAL A O 1
ATOM 4785 N N . GLN A 1 604 ? -28.967 40.654 -2.048 1.00 71.88 604 GLN A N 1
ATOM 4786 C CA . GLN A 1 604 ? -27.977 40.846 -3.122 1.00 71.88 604 GLN A CA 1
ATOM 4787 C C . GLN A 1 604 ? -28.482 41.662 -4.329 1.00 71.88 604 GLN A C 1
ATOM 4789 O O . GLN A 1 604 ? -27.685 42.256 -5.051 1.00 71.88 604 GLN A O 1
ATOM 4794 N N . LEU A 1 605 ? -29.802 41.735 -4.543 1.00 80.12 605 LEU A N 1
ATOM 4795 C CA . LEU A 1 605 ? -30.397 42.552 -5.605 1.00 80.12 605 LEU A CA 1
ATOM 4796 C C . LEU A 1 605 ? -30.519 44.041 -5.237 1.00 80.12 605 LEU A C 1
ATOM 4798 O O . LEU A 1 605 ? -30.712 44.863 -6.130 1.00 80.12 605 LEU A O 1
ATOM 4802 N N . ILE A 1 606 ? -30.381 44.430 -3.962 1.00 83.69 606 ILE A N 1
ATOM 4803 C CA . ILE A 1 606 ? -30.509 45.836 -3.537 1.00 83.69 606 ILE A CA 1
ATOM 4804 C C . ILE A 1 606 ? -29.429 46.735 -4.159 1.00 83.69 606 ILE A C 1
ATOM 4806 O O . ILE A 1 606 ? -29.808 47.765 -4.722 1.00 83.69 606 ILE A O 1
ATOM 4810 N N . PRO A 1 607 ? -28.125 46.382 -4.148 1.00 81.56 607 PRO A N 1
ATOM 4811 C CA . PRO A 1 607 ? -27.109 47.169 -4.845 1.00 81.56 607 PRO A CA 1
ATOM 4812 C C . PRO A 1 607 ? -27.444 47.379 -6.325 1.00 81.56 607 PRO A C 1
ATOM 4814 O O . PRO A 1 607 ? -27.340 48.499 -6.818 1.00 81.56 607 PRO A O 1
ATOM 4817 N N . GLN A 1 608 ? -27.943 46.343 -7.011 1.00 80.88 608 GLN A N 1
ATOM 4818 C CA . GLN A 1 608 ? -28.361 46.448 -8.410 1.00 80.88 608 GLN A CA 1
ATOM 4819 C C . GLN A 1 608 ? -29.575 47.375 -8.584 1.00 80.88 608 GLN A C 1
ATOM 4821 O O . GLN A 1 608 ? -29.594 48.187 -9.505 1.00 80.88 608 GLN A O 1
ATOM 4826 N N . ILE A 1 609 ? -30.574 47.303 -7.697 1.00 85.88 609 ILE A N 1
ATOM 4827 C CA . ILE A 1 609 ? -31.756 48.181 -7.727 1.00 85.88 609 ILE A CA 1
ATOM 4828 C C . ILE A 1 609 ? -31.355 49.650 -7.535 1.00 85.88 609 ILE A C 1
ATOM 4830 O O . ILE A 1 609 ? -31.841 50.521 -8.264 1.00 85.88 609 ILE A O 1
ATOM 4834 N N . ILE A 1 610 ? -30.459 49.928 -6.583 1.00 83.19 610 ILE A N 1
ATOM 4835 C CA . ILE A 1 610 ? -29.943 51.279 -6.318 1.00 83.19 610 ILE A CA 1
ATOM 4836 C C . ILE A 1 610 ? -29.143 51.780 -7.520 1.00 83.19 610 ILE A C 1
ATOM 4838 O O . ILE A 1 610 ? -29.352 52.901 -7.979 1.00 83.19 610 ILE A O 1
ATOM 4842 N N . PHE A 1 611 ? -28.271 50.941 -8.069 1.00 80.88 611 PHE A N 1
ATOM 4843 C CA . PHE A 1 611 ? -27.449 51.278 -9.224 1.00 80.88 611 PHE A CA 1
ATOM 4844 C C . PHE A 1 611 ? -28.287 51.585 -10.472 1.00 80.88 611 PHE A C 1
ATOM 4846 O O . PHE A 1 611 ? -28.050 52.591 -11.142 1.00 80.88 611 PHE A O 1
ATOM 4853 N N . ASN A 1 612 ? -29.320 50.782 -10.743 1.00 84.19 612 ASN A N 1
ATOM 4854 C CA . ASN A 1 612 ? -30.278 51.029 -11.824 1.00 84.19 612 ASN A CA 1
ATOM 4855 C C . ASN A 1 612 ? -31.012 52.365 -11.635 1.00 84.19 612 ASN A C 1
ATOM 4857 O O . ASN A 1 612 ? -31.220 53.106 -12.595 1.00 84.19 612 ASN A O 1
ATOM 4861 N N . TYR A 1 613 ? -31.397 52.684 -10.394 1.00 82.31 613 TYR A N 1
ATOM 4862 C CA . TYR A 1 613 ? -32.047 53.951 -10.071 1.00 82.31 613 TYR A CA 1
ATOM 4863 C C . TYR A 1 613 ? -31.106 55.141 -10.291 1.00 82.31 613 TYR A C 1
ATOM 4865 O O . TYR A 1 613 ? -31.513 56.105 -10.931 1.00 82.31 613 TYR A O 1
ATOM 4873 N N . GLN A 1 614 ? -29.851 55.054 -9.834 1.00 83.06 614 GLN A N 1
ATOM 4874 C CA . GLN A 1 614 ? -28.844 56.112 -9.995 1.00 83.06 614 GLN A CA 1
ATOM 4875 C C . GLN A 1 614 ? -28.456 56.348 -11.459 1.00 83.06 614 GLN A C 1
ATOM 4877 O O . GLN A 1 614 ? -28.253 57.488 -11.863 1.00 83.06 614 GLN A O 1
ATOM 4882 N N . ARG A 1 615 ? -28.353 55.283 -12.263 1.00 79.69 615 ARG A N 1
ATOM 4883 C CA . ARG A 1 615 ? -27.994 55.388 -13.687 1.00 79.69 615 ARG A CA 1
ATOM 4884 C C . ARG A 1 615 ? -29.168 55.722 -14.599 1.00 79.69 615 ARG A C 1
ATOM 4886 O O . ARG A 1 615 ? -28.943 56.047 -15.761 1.00 79.69 615 ARG A O 1
ATOM 4893 N N . HIS A 1 616 ? -30.401 55.588 -14.110 1.00 81.50 616 HIS A N 1
ATOM 4894 C CA . HIS A 1 616 ? -31.623 55.663 -14.917 1.00 81.50 616 HIS A CA 1
ATOM 4895 C C . HIS A 1 616 ? -31.595 54.758 -16.171 1.00 81.50 616 HIS A C 1
ATOM 4897 O O . HIS A 1 616 ? -32.237 55.055 -17.179 1.00 81.50 616 HIS A O 1
ATOM 4903 N N . ASN A 1 617 ? -30.854 53.647 -16.110 1.00 77.50 617 ASN A N 1
ATOM 4904 C CA . ASN A 1 617 ? -30.682 52.674 -17.189 1.00 77.50 617 ASN A CA 1
ATOM 4905 C C . ASN A 1 617 ? -30.565 51.260 -16.587 1.00 77.50 617 ASN A C 1
ATOM 4907 O O . ASN A 1 617 ? -30.071 51.092 -15.474 1.00 77.50 617 ASN A O 1
ATOM 4911 N N . THR A 1 618 ? -31.019 50.246 -17.325 1.00 79.06 618 THR A N 1
ATOM 4912 C CA . THR A 1 618 ? -30.961 48.818 -16.957 1.00 79.06 618 THR A CA 1
ATOM 4913 C C . THR A 1 618 ? -30.268 47.970 -18.028 1.00 79.06 618 THR A C 1
ATOM 4915 O O . THR A 1 618 ? -30.565 46.786 -18.179 1.00 79.06 618 THR A O 1
ATOM 4918 N N . GLU A 1 619 ? -29.405 48.580 -18.834 1.00 69.50 619 GLU A N 1
ATOM 4919 C CA . GLU A 1 619 ? -28.638 47.909 -19.883 1.00 69.50 619 GLU A CA 1
ATOM 4920 C C . GLU A 1 619 ? -27.728 46.817 -19.294 1.00 69.50 619 GLU A C 1
ATOM 4922 O O . GLU A 1 619 ? -27.089 47.016 -18.262 1.00 69.50 619 GLU A O 1
ATOM 4927 N N . GLY A 1 620 ? -27.744 45.630 -19.909 1.00 67.56 620 GLY A N 1
ATOM 4928 C CA . GLY A 1 620 ? -27.081 44.420 -19.400 1.00 67.56 620 GLY A CA 1
ATOM 4929 C C . GLY A 1 620 ? -27.937 43.544 -18.473 1.00 67.56 620 GLY A C 1
ATOM 4930 O O . GLY A 1 620 ? -27.631 42.364 -18.304 1.00 67.56 620 GLY A O 1
ATOM 4931 N N . LEU A 1 621 ? -29.050 44.055 -17.927 1.00 76.56 621 LEU A N 1
ATOM 4932 C CA . LEU A 1 621 ? -29.939 43.273 -17.065 1.00 76.56 621 LEU A CA 1
ATOM 4933 C C . LEU A 1 621 ? -31.089 42.636 -17.858 1.00 76.56 621 LEU A C 1
ATOM 4935 O O . LEU A 1 621 ? -31.828 43.314 -18.574 1.00 76.56 621 LEU A O 1
ATOM 4939 N N . GLN A 1 622 ? -31.288 41.325 -17.692 1.00 80.75 622 GLN A N 1
ATOM 4940 C CA . GLN A 1 622 ? -32.323 40.594 -18.426 1.00 80.75 622 GLN A CA 1
ATOM 4941 C C . GLN A 1 622 ? -33.668 40.528 -17.686 1.00 80.75 622 GLN A C 1
ATOM 4943 O O . GLN A 1 622 ? -33.757 39.907 -16.622 1.00 80.75 622 GLN A O 1
ATOM 4948 N N . PRO A 1 623 ? -34.762 41.050 -18.279 1.00 83.31 623 PRO A N 1
ATOM 4949 C CA . PRO A 1 623 ? -36.078 41.031 -17.641 1.00 83.31 623 PRO A CA 1
ATOM 4950 C C . PRO A 1 623 ? -36.628 39.612 -17.432 1.00 83.31 623 PRO A C 1
ATOM 4952 O O . PRO A 1 623 ? -37.275 39.334 -16.428 1.00 83.31 623 PRO A O 1
ATOM 4955 N N . SER A 1 624 ? -36.384 38.691 -18.367 1.00 84.06 624 SER A N 1
ATOM 4956 C CA . SER A 1 624 ? -36.869 37.307 -18.272 1.00 84.06 624 SER A CA 1
ATOM 4957 C C . SER A 1 624 ? -36.235 36.538 -17.115 1.00 84.06 624 SER A C 1
ATOM 4959 O O . SER A 1 624 ? -36.921 35.752 -16.471 1.00 84.06 624 SER A O 1
ATOM 4961 N N . MET A 1 625 ? -34.958 36.792 -16.818 1.00 85.38 625 MET A N 1
ATOM 4962 C CA . MET A 1 625 ? -34.262 36.194 -15.677 1.00 85.38 625 MET A CA 1
ATOM 4963 C C . MET A 1 625 ? -34.903 36.637 -14.358 1.00 85.38 625 MET A C 1
ATOM 4965 O O . MET A 1 625 ? -35.253 35.794 -13.536 1.00 85.38 625 MET A O 1
ATOM 4969 N N . MET A 1 626 ? -35.128 37.944 -14.191 1.00 89.12 626 MET A N 1
ATOM 4970 C CA . MET A 1 626 ? -35.764 38.491 -12.986 1.00 89.12 626 MET A CA 1
ATOM 4971 C C . MET A 1 626 ? -37.189 37.951 -12.797 1.00 89.12 626 MET A C 1
ATOM 4973 O O . MET A 1 626 ? -37.592 37.630 -11.681 1.00 89.12 626 MET A O 1
ATOM 4977 N N . LEU A 1 627 ? -37.940 37.773 -13.888 1.00 89.75 627 LEU A N 1
ATOM 4978 C CA . LEU A 1 627 ? -39.278 37.185 -13.832 1.00 89.75 627 LEU A CA 1
ATOM 4979 C C . LEU A 1 627 ? -39.249 35.691 -13.460 1.00 89.75 627 LEU A C 1
ATOM 4981 O O . LEU A 1 627 ? -40.055 35.255 -12.643 1.00 89.75 627 LEU A O 1
ATOM 4985 N N . LEU A 1 628 ? -38.318 34.909 -14.018 1.00 88.38 628 LEU A N 1
ATOM 4986 C CA . LEU A 1 628 ? -38.157 33.489 -13.678 1.00 88.38 628 LEU A CA 1
ATOM 4987 C C . LEU A 1 628 ? -37.753 33.295 -12.215 1.00 88.38 628 LEU A C 1
ATOM 4989 O O . LEU A 1 628 ? -38.269 32.396 -11.557 1.00 88.38 628 LEU A O 1
ATOM 4993 N N . TRP A 1 629 ? -36.886 34.159 -11.688 1.00 89.88 629 TRP A N 1
ATOM 4994 C CA . TRP A 1 629 ? -36.499 34.142 -10.277 1.00 89.88 629 TRP A CA 1
ATOM 4995 C C . TRP A 1 629 ? -37.647 34.529 -9.344 1.00 89.88 629 TRP A C 1
ATOM 4997 O O . TRP A 1 629 ? -37.819 33.892 -8.307 1.00 89.88 629 TRP A O 1
ATOM 5007 N N . ALA A 1 630 ? -38.487 35.491 -9.738 1.00 90.94 630 ALA A N 1
ATOM 5008 C CA . ALA A 1 630 ? -39.708 35.803 -9.000 1.00 90.94 630 ALA A CA 1
ATOM 5009 C C . ALA A 1 630 ? -40.686 34.616 -8.965 1.00 90.94 630 ALA A C 1
ATOM 5011 O O . ALA A 1 630 ? -41.242 34.299 -7.919 1.00 90.94 630 ALA A O 1
ATOM 5012 N N . ILE A 1 631 ? -40.868 33.916 -10.089 1.00 92.06 631 ILE A N 1
ATOM 5013 C CA . ILE A 1 631 ? -41.746 32.738 -10.153 1.00 92.06 631 ILE A CA 1
ATOM 5014 C C . ILE A 1 631 ? -41.160 31.570 -9.348 1.00 92.06 631 ILE A C 1
ATOM 5016 O O . ILE A 1 631 ? -41.910 30.856 -8.688 1.00 92.06 631 ILE A O 1
ATOM 5020 N N . ALA A 1 632 ? -39.836 31.388 -9.357 1.00 91.25 632 ALA A N 1
ATOM 5021 C CA . ALA A 1 632 ? -39.159 30.328 -8.610 1.00 91.25 632 ALA A CA 1
ATOM 5022 C C . ALA A 1 632 ? -39.314 30.459 -7.087 1.00 91.25 632 ALA A C 1
ATOM 5024 O O . ALA A 1 632 ? -39.258 29.453 -6.376 1.00 91.25 632 ALA A O 1
ATOM 5025 N N . GLY A 1 633 ? -39.536 31.679 -6.590 1.00 89.56 633 GLY A N 1
ATOM 5026 C CA . GLY A 1 633 ? -39.775 31.927 -5.174 1.00 89.56 633 GLY A CA 1
ATOM 5027 C C . GLY A 1 633 ? -41.053 31.279 -4.642 1.00 89.56 633 GLY A C 1
ATOM 5028 O O . GLY A 1 633 ? -41.064 30.886 -3.482 1.00 89.56 633 GLY A O 1
ATOM 5029 N N . VAL A 1 634 ? -42.071 31.056 -5.485 1.00 93.19 634 VAL A N 1
ATOM 5030 C CA . VAL A 1 634 ? -43.323 30.385 -5.088 1.00 93.19 634 VAL A CA 1
ATOM 5031 C C . VAL A 1 634 ? -43.091 28.919 -4.692 1.00 93.19 634 VAL A C 1
ATOM 5033 O O . VAL A 1 634 ? -43.311 28.593 -3.529 1.00 93.19 634 VAL A O 1
ATOM 5036 N N . PRO A 1 635 ? -42.614 28.008 -5.568 1.00 92.19 635 PRO A N 1
ATOM 5037 C CA . PRO A 1 635 ? -42.391 26.617 -5.175 1.00 92.19 635 PRO A CA 1
ATOM 5038 C C . PRO A 1 635 ? -41.337 26.479 -4.067 1.00 92.19 635 PRO A C 1
ATOM 5040 O O . PRO A 1 635 ? -41.464 25.592 -3.224 1.00 92.19 635 PRO A O 1
ATOM 5043 N N . LEU A 1 636 ? -40.342 27.375 -4.016 1.00 89.44 636 LEU A N 1
ATOM 5044 C CA . LEU A 1 636 ? -39.355 27.402 -2.934 1.00 89.44 636 LEU A CA 1
ATOM 5045 C C . LEU A 1 636 ? -39.980 27.808 -1.589 1.00 89.44 636 LEU A C 1
ATOM 5047 O O . LEU A 1 636 ? -39.708 27.180 -0.568 1.00 89.44 636 LEU A O 1
ATOM 5051 N N . GLY A 1 637 ? -40.835 28.834 -1.588 1.00 89.44 637 GLY A N 1
ATOM 5052 C CA . GLY A 1 637 ? -41.581 29.295 -0.417 1.00 89.44 637 GLY A CA 1
ATOM 5053 C C . GLY A 1 637 ? -42.534 28.224 0.104 1.00 89.44 637 GLY A C 1
ATOM 5054 O O . GLY A 1 637 ? -42.472 27.874 1.284 1.00 89.44 637 GLY A O 1
ATOM 5055 N N . VAL A 1 638 ? -43.318 27.605 -0.787 1.00 91.94 638 VAL A N 1
ATOM 5056 C CA . VAL A 1 638 ? -44.207 26.485 -0.444 1.00 91.94 638 VAL A CA 1
ATOM 5057 C C . VAL A 1 638 ? -43.434 25.327 0.177 1.00 91.94 638 VAL A C 1
ATOM 5059 O O . VAL A 1 638 ? -43.823 24.846 1.240 1.00 91.94 638 VAL A O 1
ATOM 5062 N N . TYR A 1 639 ? -42.334 24.895 -0.448 1.00 89.62 639 TYR A N 1
ATOM 5063 C CA . TYR A 1 639 ? -41.494 23.821 0.081 1.00 89.62 639 TYR A CA 1
ATOM 5064 C C . TYR A 1 639 ? -40.980 24.159 1.489 1.00 89.62 639 TYR A C 1
ATOM 5066 O O . TYR A 1 639 ? -41.190 23.386 2.424 1.00 89.62 639 TYR A O 1
ATOM 5074 N N . ASN A 1 640 ? -40.402 25.350 1.673 1.00 88.44 640 ASN A N 1
ATOM 5075 C CA . ASN A 1 640 ? -39.826 25.766 2.953 1.00 88.44 640 ASN A CA 1
ATOM 5076 C C . ASN A 1 640 ? -40.878 25.913 4.066 1.00 88.44 640 ASN A C 1
ATOM 5078 O O . ASN A 1 640 ? -40.576 25.659 5.234 1.00 88.44 640 ASN A O 1
ATOM 5082 N N . ILE A 1 641 ? -42.104 26.326 3.725 1.00 89.06 641 ILE A N 1
ATOM 5083 C CA . ILE A 1 641 ? -43.213 26.471 4.677 1.00 89.06 641 ILE A CA 1
ATOM 5084 C C . ILE A 1 641 ? -43.793 25.103 5.064 1.00 89.06 641 ILE A C 1
ATOM 5086 O O . ILE A 1 641 ? -44.027 24.866 6.248 1.00 89.06 641 ILE A O 1
ATOM 5090 N N . VAL A 1 642 ? -44.014 24.201 4.101 1.00 87.00 642 VAL A N 1
ATOM 5091 C CA . VAL A 1 642 ? -44.614 22.872 4.339 1.00 87.00 642 VAL A CA 1
ATOM 5092 C C . VAL A 1 642 ? -43.643 21.909 5.036 1.00 87.00 642 VAL A C 1
ATOM 5094 O O . VAL A 1 642 ? -44.070 21.083 5.847 1.00 87.00 642 VAL A O 1
ATOM 5097 N N . GLU A 1 643 ? -42.340 22.034 4.776 1.00 83.38 643 GLU A N 1
ATOM 5098 C CA . GLU A 1 643 ? -41.285 21.294 5.486 1.00 83.38 643 GLU A CA 1
ATOM 5099 C C . GLU A 1 643 ? -40.863 21.935 6.812 1.00 83.38 643 GLU A C 1
ATOM 5101 O O . GLU A 1 643 ? -39.931 21.475 7.461 1.00 83.38 643 GLU A O 1
ATOM 5106 N N . GLU A 1 644 ? -41.572 22.980 7.243 1.00 82.19 644 GLU A N 1
ATOM 5107 C CA . GLU A 1 644 ? -41.372 23.646 8.528 1.00 82.19 644 GLU A CA 1
ATOM 5108 C C . GLU A 1 644 ? -39.921 24.097 8.797 1.00 82.19 644 GLU A C 1
ATOM 5110 O O . GLU A 1 644 ? -39.500 24.218 9.948 1.00 82.19 644 GLU A O 1
ATOM 5115 N N . LEU A 1 645 ? -39.175 24.468 7.752 1.00 78.56 645 LEU A N 1
ATOM 5116 C CA . LEU A 1 645 ? -37.778 24.902 7.868 1.00 78.56 645 LEU A CA 1
ATOM 5117 C C . LEU A 1 645 ? -37.632 26.196 8.696 1.00 78.56 645 LEU A C 1
ATOM 5119 O O . LEU A 1 645 ? -38.619 26.856 9.022 1.00 78.56 645 LEU A O 1
ATOM 5123 N N . ASN A 1 646 ? -36.400 26.587 9.045 1.00 77.06 646 ASN A N 1
ATOM 5124 C CA . ASN A 1 646 ? -36.133 27.799 9.836 1.00 77.06 646 ASN A CA 1
ATOM 5125 C C . ASN A 1 646 ? -36.852 29.036 9.244 1.00 77.06 646 ASN A C 1
ATOM 5127 O O . ASN A 1 646 ? -36.881 29.215 8.027 1.00 77.06 646 ASN A O 1
ATOM 5131 N N . VAL A 1 647 ? -37.400 29.911 10.098 1.00 75.94 647 VAL A N 1
ATOM 5132 C CA . VAL A 1 647 ? -38.100 31.157 9.729 1.00 75.94 647 VAL A CA 1
ATOM 5133 C C . VAL A 1 647 ? -37.301 31.984 8.717 1.00 75.94 647 VAL A C 1
ATOM 5135 O O . VAL A 1 647 ? -37.882 32.507 7.770 1.00 75.94 647 VAL A O 1
ATOM 5138 N N . ALA A 1 648 ? -35.972 32.029 8.843 1.00 72.62 648 ALA A N 1
ATOM 5139 C CA . ALA A 1 648 ? -35.097 32.688 7.872 1.00 72.62 648 ALA A CA 1
ATOM 5140 C C . ALA A 1 648 ? -35.259 32.142 6.441 1.00 72.62 648 ALA A C 1
ATOM 5142 O O . ALA A 1 648 ? -35.391 32.910 5.490 1.00 72.62 648 ALA A O 1
ATOM 5143 N N . LEU A 1 649 ? -35.312 30.815 6.302 1.00 77.81 649 LEU A N 1
ATOM 5144 C CA . LEU A 1 649 ? -35.498 30.123 5.026 1.00 77.81 649 LEU A CA 1
ATOM 5145 C C . LEU A 1 649 ? -36.946 30.220 4.529 1.00 77.81 649 LEU A C 1
ATOM 5147 O O . LEU A 1 649 ? -37.178 30.133 3.329 1.00 77.81 649 LEU A O 1
ATOM 5151 N N . ARG A 1 650 ? -37.926 30.453 5.411 1.00 83.44 650 ARG A N 1
ATOM 5152 C CA . ARG A 1 650 ? -39.310 30.754 4.997 1.00 83.44 650 ARG A CA 1
ATOM 5153 C C . ARG A 1 650 ? -39.448 32.175 4.443 1.00 83.44 650 ARG A C 1
ATOM 5155 O O . ARG A 1 650 ? -40.192 32.388 3.494 1.00 83.44 650 ARG A O 1
ATOM 5162 N N . ILE A 1 651 ? -38.723 33.138 5.016 1.00 83.56 651 ILE A N 1
ATOM 5163 C CA . ILE A 1 651 ? -38.770 34.555 4.619 1.00 83.56 651 ILE A CA 1
ATOM 5164 C C . ILE A 1 651 ? -37.921 34.827 3.366 1.00 83.56 651 ILE A C 1
ATOM 5166 O O . ILE A 1 651 ? -38.307 35.637 2.524 1.00 83.56 651 ILE A O 1
ATOM 5170 N N . GLN A 1 652 ? -36.784 34.148 3.211 1.00 83.44 652 GLN A N 1
ATOM 5171 C CA . GLN A 1 652 ? -35.839 34.358 2.107 1.00 83.44 652 GLN A CA 1
ATOM 5172 C C . GLN A 1 652 ? -36.485 34.327 0.700 1.00 83.44 652 GLN A C 1
ATOM 5174 O O . GLN A 1 652 ? -36.278 35.279 -0.057 1.00 83.44 652 GLN A O 1
ATOM 5179 N N . PRO A 1 653 ? -37.298 33.316 0.327 1.00 87.75 653 PRO A N 1
ATOM 5180 C CA . PRO A 1 653 ? -37.942 33.267 -0.988 1.00 87.75 653 PRO A CA 1
ATOM 5181 C C . PRO A 1 653 ? -38.901 34.437 -1.230 1.00 87.75 653 PRO A C 1
ATOM 5183 O O . PRO A 1 653 ? -39.017 34.911 -2.360 1.00 87.75 653 PRO A O 1
ATOM 5186 N N . GLN A 1 654 ? -39.529 34.958 -0.171 1.00 89.25 654 GLN A N 1
ATOM 5187 C CA . GLN A 1 654 ? -40.448 36.098 -0.249 1.00 89.25 654 GLN A CA 1
ATOM 5188 C C . GLN A 1 654 ? -39.700 37.393 -0.562 1.00 89.25 654 GLN A C 1
ATOM 5190 O O . GLN A 1 654 ? -40.091 38.149 -1.454 1.00 89.25 654 GLN A O 1
ATOM 5195 N N . ILE A 1 655 ? -38.572 37.616 0.123 1.00 87.94 655 ILE A N 1
ATOM 5196 C CA . ILE A 1 655 ? -37.696 38.766 -0.129 1.00 87.94 655 ILE A CA 1
ATOM 5197 C C . ILE A 1 655 ? -37.137 38.700 -1.553 1.00 87.94 655 ILE A C 1
ATOM 5199 O O . ILE A 1 655 ? -37.200 39.690 -2.283 1.00 87.94 655 ILE A O 1
ATOM 5203 N N . LEU A 1 656 ? -36.642 37.532 -1.976 1.00 87.31 656 LEU A N 1
ATOM 5204 C CA . LEU A 1 656 ? -36.101 37.344 -3.322 1.00 87.31 656 LEU A CA 1
ATOM 5205 C C . LEU A 1 656 ? -37.163 37.587 -4.403 1.00 87.31 656 LEU A C 1
ATOM 5207 O O . LEU A 1 656 ? -36.874 38.255 -5.397 1.00 87.31 656 LEU A O 1
ATOM 5211 N N . THR A 1 657 ? -38.390 37.098 -4.198 1.00 90.31 657 THR A N 1
ATOM 5212 C CA . THR A 1 657 ? -39.517 37.310 -5.121 1.00 90.31 657 THR A CA 1
ATOM 5213 C C . THR A 1 657 ? -39.827 38.791 -5.271 1.00 90.31 657 THR A C 1
ATOM 5215 O O . THR A 1 657 ? -39.884 39.306 -6.388 1.00 90.31 657 THR A O 1
ATOM 5218 N N . PHE A 1 658 ? -39.970 39.498 -4.149 1.00 91.25 658 PHE A N 1
ATOM 5219 C CA . PHE A 1 658 ? -40.276 40.922 -4.154 1.00 91.25 658 PHE A CA 1
ATOM 5220 C C . PHE A 1 658 ? -39.177 41.743 -4.838 1.00 91.25 658 PHE A C 1
ATOM 5222 O O . PHE A 1 658 ? -39.468 42.517 -5.751 1.00 91.25 658 PHE A O 1
ATOM 5229 N N . LEU A 1 659 ? -37.911 41.544 -4.454 1.00 90.50 659 LEU A N 1
ATOM 5230 C CA . LEU A 1 659 ? -36.795 42.294 -5.032 1.00 90.50 659 LEU A CA 1
ATOM 5231 C C . LEU A 1 659 ? -36.625 41.999 -6.526 1.00 90.50 659 LEU A C 1
ATOM 5233 O O . LEU A 1 659 ? -36.443 42.936 -7.298 1.00 90.50 659 LEU A O 1
ATOM 5237 N N . SER A 1 660 ? -36.789 40.744 -6.954 1.00 91.00 660 SER A N 1
ATOM 5238 C CA . SER A 1 660 ? -36.737 40.379 -8.377 1.00 91.00 660 SER A CA 1
ATOM 5239 C C . SER A 1 660 ? -37.836 41.076 -9.187 1.00 91.00 660 SER A C 1
ATOM 5241 O O . SER A 1 660 ? -37.577 41.553 -10.292 1.00 91.00 660 SER A O 1
ATOM 5243 N N . LEU A 1 661 ? -39.049 41.217 -8.637 1.00 91.75 661 LEU A N 1
ATOM 5244 C CA . LEU A 1 661 ? -40.135 41.956 -9.291 1.00 91.75 661 LEU A CA 1
ATOM 5245 C C . LEU A 1 661 ? -39.893 43.466 -9.339 1.00 91.75 661 LEU A C 1
ATOM 5247 O O . LEU A 1 661 ? -40.232 44.101 -10.339 1.00 91.75 661 LEU A O 1
ATOM 5251 N N . VAL A 1 662 ? -39.268 44.044 -8.311 1.00 90.50 662 VAL A N 1
ATOM 5252 C CA . VAL A 1 662 ? -38.847 45.453 -8.325 1.00 90.50 662 VAL A CA 1
ATOM 5253 C C . VAL A 1 662 ? -37.799 45.686 -9.413 1.00 90.50 662 VAL A C 1
ATOM 5255 O O . VAL A 1 662 ? -37.933 46.621 -10.204 1.00 90.50 662 VAL A O 1
ATOM 5258 N N . THR A 1 663 ? -36.789 44.819 -9.519 1.00 89.00 663 THR A N 1
ATOM 5259 C CA . THR A 1 663 ? -35.773 44.938 -10.572 1.00 89.00 663 THR A CA 1
ATOM 5260 C C . THR A 1 663 ? -36.374 44.705 -11.964 1.00 89.00 663 THR A C 1
ATOM 5262 O O . THR A 1 663 ? -36.068 45.435 -12.905 1.00 89.00 663 THR A O 1
ATOM 5265 N N . TRP A 1 664 ? -37.313 43.763 -12.099 1.00 92.19 664 TRP A N 1
ATOM 5266 C CA . TRP A 1 664 ? -38.071 43.559 -13.337 1.00 92.19 664 TRP A CA 1
ATOM 5267 C C . TRP A 1 664 ? -38.882 44.800 -13.740 1.00 92.19 664 TRP A C 1
ATOM 5269 O O . TRP A 1 664 ? -38.890 45.192 -14.910 1.00 92.19 664 TRP A O 1
ATOM 5279 N N . ALA A 1 665 ? -39.513 45.474 -12.778 1.00 90.00 665 ALA A N 1
ATOM 5280 C CA . ALA A 1 665 ? -40.234 46.720 -13.014 1.00 90.00 665 ALA A CA 1
ATOM 5281 C C . ALA A 1 665 ? -39.310 47.861 -13.451 1.00 90.00 665 ALA A C 1
ATOM 5283 O O . ALA A 1 665 ? -39.683 48.631 -14.337 1.00 90.00 665 ALA A O 1
ATOM 5284 N N . GLN A 1 666 ? -38.094 47.944 -12.898 1.00 87.62 666 GLN A N 1
ATOM 5285 C CA . GLN A 1 666 ? -37.076 48.887 -13.369 1.00 87.62 666 GLN A CA 1
ATOM 5286 C C . GLN A 1 666 ? -36.696 48.618 -14.830 1.00 87.62 666 GLN A C 1
ATOM 5288 O O . GLN A 1 666 ? -36.580 49.572 -15.597 1.00 87.62 666 GLN A O 1
ATOM 5293 N N . CYS A 1 667 ? -36.595 47.354 -15.260 1.00 87.19 667 CYS A N 1
ATOM 5294 C CA . CYS A 1 667 ? -36.368 47.031 -16.673 1.00 87.19 667 CYS A CA 1
ATOM 5295 C C . CYS A 1 667 ? -37.520 47.493 -17.582 1.00 87.19 667 CYS A C 1
ATOM 5297 O O . CYS A 1 667 ? -37.296 47.920 -18.716 1.00 87.19 667 CYS A O 1
ATOM 5299 N N . LEU A 1 668 ? -38.768 47.415 -17.110 1.00 86.06 668 LEU A N 1
ATOM 5300 C CA . LEU A 1 668 ? -39.927 47.913 -17.859 1.00 86.06 668 LEU A CA 1
ATOM 5301 C C . LEU A 1 668 ? -39.974 49.447 -17.899 1.00 86.06 668 LEU A C 1
ATOM 5303 O O . LEU A 1 668 ? -40.336 50.021 -18.929 1.00 86.06 668 LEU A O 1
ATOM 5307 N N . TYR A 1 669 ? -39.601 50.096 -16.798 1.00 87.50 669 TYR A N 1
ATOM 5308 C CA . TYR A 1 669 ? -39.609 51.548 -16.659 1.00 87.50 669 TYR A CA 1
ATOM 5309 C C . TYR A 1 669 ? -38.473 52.205 -17.454 1.00 87.50 669 TYR A C 1
ATOM 5311 O O . TYR A 1 669 ? -38.745 52.996 -18.352 1.00 87.50 669 TYR A O 1
ATOM 5319 N N . TYR A 1 670 ? -37.215 51.837 -17.194 1.00 84.25 670 TYR A N 1
ATOM 5320 C CA . TYR A 1 670 ? -36.049 52.439 -17.849 1.00 84.25 670 TYR A CA 1
ATOM 5321 C C . TYR A 1 670 ? -35.790 51.853 -19.243 1.00 84.25 670 TYR A C 1
ATOM 5323 O O . TYR A 1 670 ? -35.589 52.603 -20.194 1.00 84.25 670 TYR A O 1
ATOM 5331 N N . GLY A 1 671 ? -35.863 50.526 -19.398 1.00 80.00 671 GLY A N 1
ATOM 5332 C CA . GLY A 1 671 ? -35.587 49.861 -20.677 1.00 80.00 671 GLY A CA 1
ATOM 5333 C C . GLY A 1 671 ? -36.715 50.011 -21.701 1.00 80.00 671 GLY A C 1
ATOM 5334 O O . GLY A 1 671 ? -36.481 50.403 -22.842 1.00 80.00 671 GLY A O 1
ATOM 5335 N N . LYS A 1 672 ? -37.966 49.729 -21.306 1.00 80.19 672 LYS A N 1
ATOM 5336 C CA . LYS A 1 672 ? -39.138 49.804 -22.209 1.00 80.19 672 LYS A CA 1
ATOM 5337 C C . LYS A 1 672 ? -39.920 51.124 -22.131 1.00 80.19 672 LYS A C 1
ATOM 5339 O O . LYS A 1 672 ? -40.980 51.217 -22.752 1.00 80.19 672 LYS A O 1
ATOM 5344 N N . LYS A 1 673 ? -39.428 52.125 -21.385 1.00 83.38 673 LYS A N 1
ATOM 5345 C CA . LYS A 1 673 ? -40.026 53.469 -21.222 1.00 83.38 673 LYS A CA 1
ATOM 5346 C C . LYS A 1 673 ? -41.519 53.459 -20.847 1.00 83.38 673 LYS A C 1
ATOM 5348 O O . LYS A 1 673 ? -42.292 54.302 -21.302 1.00 83.38 673 LYS A O 1
ATOM 5353 N N . ARG A 1 674 ? -41.963 52.483 -20.044 1.00 85.06 674 ARG A N 1
ATOM 5354 C CA . ARG A 1 674 ? -43.349 52.413 -19.539 1.00 85.06 674 ARG A CA 1
ATOM 5355 C C . ARG A 1 674 ? -43.555 53.413 -18.397 1.00 85.06 674 ARG A C 1
ATOM 5357 O O . ARG A 1 674 ? -42.614 53.744 -17.688 1.00 85.06 674 ARG A O 1
ATOM 5364 N N . THR A 1 675 ? -44.786 53.887 -18.189 1.00 88.19 675 THR A N 1
ATOM 5365 C CA . THR A 1 675 ? -45.083 54.830 -17.095 1.00 88.19 675 THR A CA 1
ATOM 5366 C C . THR A 1 675 ? -44.988 54.147 -15.728 1.00 88.19 675 THR A C 1
ATOM 5368 O O . THR A 1 675 ? -45.327 52.968 -15.595 1.00 88.19 675 THR A O 1
ATOM 5371 N N . ALA A 1 676 ? -44.583 54.893 -14.692 1.00 82.25 676 ALA A N 1
ATOM 5372 C CA . ALA A 1 676 ? -44.408 54.361 -13.336 1.00 82.25 676 ALA A CA 1
ATOM 5373 C C . ALA A 1 676 ? -45.687 53.695 -12.797 1.00 82.25 676 ALA A C 1
ATOM 5375 O O . ALA A 1 676 ? -45.625 52.601 -12.241 1.00 82.25 676 ALA A O 1
ATOM 5376 N N . MET A 1 677 ? -46.856 54.293 -13.060 1.00 83.19 677 MET A N 1
ATOM 5377 C CA . MET A 1 677 ? -48.157 53.726 -12.682 1.00 83.19 677 MET A CA 1
ATOM 5378 C C . MET A 1 677 ? -48.419 52.362 -13.327 1.00 83.19 677 MET A C 1
ATOM 5380 O O . MET A 1 677 ? -48.944 51.466 -12.672 1.00 83.19 677 MET A O 1
ATOM 5384 N N . THR A 1 678 ? -48.010 52.171 -14.585 1.00 86.75 678 THR A N 1
ATOM 5385 C CA . THR A 1 678 ? -48.170 50.885 -15.281 1.00 86.75 678 THR A CA 1
ATOM 5386 C C . THR A 1 678 ? -47.247 49.820 -14.689 1.00 86.75 678 THR A C 1
ATOM 5388 O O . THR A 1 678 ? -47.666 48.681 -14.498 1.00 86.75 678 THR A O 1
ATOM 5391 N N . CYS A 1 679 ? -46.002 50.179 -14.359 1.00 88.62 679 CYS A N 1
ATOM 5392 C CA . CYS A 1 679 ? -45.048 49.254 -13.744 1.00 88.62 679 CYS A CA 1
ATOM 5393 C C . CYS A 1 679 ? -45.481 48.839 -12.330 1.00 88.62 679 CYS A C 1
ATOM 5395 O O . CYS A 1 679 ? -45.439 47.655 -12.004 1.00 88.62 679 CYS A O 1
ATOM 5397 N N . ILE A 1 680 ? -45.957 49.790 -11.518 1.00 87.94 680 ILE A N 1
ATOM 5398 C CA . ILE A 1 680 ? -46.477 49.512 -10.172 1.00 87.94 680 ILE A CA 1
ATOM 5399 C C . ILE A 1 680 ? -47.712 48.607 -10.256 1.00 87.94 680 ILE A C 1
ATOM 5401 O O . ILE A 1 680 ? -47.766 47.591 -9.565 1.00 87.94 680 ILE A O 1
ATOM 5405 N N . ALA A 1 681 ? -48.667 48.911 -11.143 1.00 89.56 681 ALA A N 1
ATOM 5406 C CA . ALA A 1 681 ? -49.852 48.076 -11.337 1.00 89.56 681 ALA A CA 1
ATOM 5407 C C . ALA A 1 681 ? -49.493 46.643 -11.776 1.00 89.56 681 ALA A C 1
ATOM 5409 O O . ALA A 1 681 ? -50.094 45.684 -11.287 1.00 89.56 681 ALA A O 1
ATOM 5410 N N . ALA A 1 682 ? -48.488 46.481 -12.645 1.00 88.12 682 ALA A N 1
ATOM 5411 C CA . ALA A 1 682 ? -48.012 45.171 -13.086 1.00 88.12 682 ALA A CA 1
ATOM 5412 C C . ALA A 1 682 ? -47.369 44.361 -11.946 1.00 88.12 682 ALA A C 1
ATOM 5414 O O . ALA A 1 682 ? -47.694 43.185 -11.785 1.00 88.12 682 ALA A O 1
ATOM 5415 N N . VAL A 1 683 ? -46.509 44.980 -11.126 1.00 91.19 683 VAL A N 1
ATOM 5416 C CA . VAL A 1 683 ? -45.885 44.313 -9.966 1.00 91.19 683 VAL A CA 1
ATOM 5417 C C . VAL A 1 683 ? -46.928 43.903 -8.937 1.00 91.19 683 VAL A C 1
ATOM 5419 O O . VAL A 1 683 ? -46.916 42.761 -8.492 1.00 91.19 683 VAL A O 1
ATOM 5422 N N . VAL A 1 684 ? -47.852 44.803 -8.586 1.00 91.12 684 VAL A N 1
ATOM 5423 C CA . VAL A 1 684 ? -48.903 44.515 -7.598 1.00 91.12 684 VAL A CA 1
ATOM 5424 C C . VAL A 1 684 ? -49.803 43.376 -8.080 1.00 91.12 684 VAL A C 1
ATOM 5426 O O . VAL A 1 684 ? -50.069 42.447 -7.322 1.00 91.12 684 VAL A O 1
ATOM 5429 N N . SER A 1 685 ? -50.217 43.394 -9.351 1.00 91.38 685 SER A N 1
ATOM 5430 C CA . SER A 1 685 ? -51.052 42.328 -9.925 1.00 91.38 685 SER A CA 1
ATOM 5431 C C . SER A 1 685 ? -50.340 40.972 -9.912 1.00 91.38 685 SER A C 1
ATOM 5433 O O . SER A 1 685 ? -50.943 39.947 -9.585 1.00 91.38 685 SER A O 1
ATOM 5435 N N . LEU A 1 686 ? -49.044 40.957 -10.237 1.00 90.81 686 LEU A N 1
ATOM 5436 C CA . LEU A 1 686 ? -48.256 39.731 -10.267 1.00 90.81 686 LEU A CA 1
ATOM 5437 C C . LEU A 1 686 ? -47.972 39.200 -8.855 1.00 90.81 686 LEU A C 1
ATOM 5439 O O . LEU A 1 686 ? -48.117 38.003 -8.635 1.00 90.81 686 LEU A O 1
ATOM 5443 N N . LEU A 1 687 ? -47.667 40.070 -7.886 1.00 91.44 687 LEU A N 1
ATOM 5444 C CA . LEU A 1 687 ? -47.507 39.693 -6.476 1.00 91.44 687 LEU A CA 1
ATOM 5445 C C . LEU A 1 687 ? -48.781 39.069 -5.901 1.00 91.44 687 LEU A C 1
ATOM 5447 O O . LEU A 1 687 ? -48.706 38.025 -5.259 1.00 91.44 687 LEU A O 1
ATOM 5451 N N . LEU A 1 688 ? -49.951 39.665 -6.161 1.00 92.12 688 LEU A N 1
ATOM 5452 C CA . LEU A 1 688 ? -51.232 39.114 -5.706 1.00 92.12 688 LEU A CA 1
ATOM 5453 C C . LEU A 1 688 ? -51.506 37.736 -6.319 1.00 92.12 688 LEU A C 1
ATOM 5455 O O . LEU A 1 688 ? -51.964 36.831 -5.625 1.00 92.12 688 LEU A O 1
ATOM 5459 N N . THR A 1 689 ? -51.187 37.563 -7.603 1.00 93.31 689 THR A N 1
ATOM 5460 C CA . THR A 1 689 ? -51.370 36.286 -8.303 1.00 93.31 689 THR A CA 1
ATOM 5461 C C . THR A 1 689 ? -50.433 35.210 -7.753 1.00 93.31 689 THR A C 1
ATOM 5463 O O . THR A 1 689 ? -50.884 34.115 -7.421 1.00 93.31 689 THR A O 1
ATOM 5466 N N . LEU A 1 690 ? -49.140 35.520 -7.615 1.00 93.25 690 LEU A N 1
ATOM 5467 C CA . LEU A 1 690 ? -48.142 34.586 -7.089 1.00 93.25 690 LEU A CA 1
ATOM 5468 C C . LEU A 1 690 ? -48.437 34.213 -5.631 1.00 93.25 690 LEU A C 1
ATOM 5470 O O . LEU A 1 690 ? -48.416 33.031 -5.304 1.00 93.25 690 LEU A O 1
ATOM 5474 N N . GLY A 1 691 ? -48.810 35.183 -4.790 1.00 92.00 691 GLY A N 1
ATOM 5475 C CA . GLY A 1 691 ? -49.191 34.931 -3.398 1.00 92.00 691 GLY A CA 1
ATOM 5476 C C . GLY A 1 691 ? -50.451 34.069 -3.265 1.00 92.00 691 GLY A C 1
ATOM 5477 O O . GLY A 1 691 ? -50.497 33.170 -2.430 1.00 92.00 691 GLY A O 1
ATOM 5478 N N . ALA A 1 692 ? -51.462 34.271 -4.120 1.00 92.75 692 ALA A N 1
ATOM 5479 C CA . ALA A 1 692 ? -52.657 33.424 -4.129 1.00 92.75 692 ALA A CA 1
ATOM 5480 C C . ALA A 1 692 ? -52.337 31.970 -4.527 1.00 92.75 692 ALA A C 1
ATOM 5482 O O . ALA A 1 692 ? -52.845 31.034 -3.906 1.00 92.75 692 ALA A O 1
ATOM 5483 N N . ILE A 1 693 ? -51.470 31.781 -5.530 1.00 94.06 693 ILE A N 1
ATOM 5484 C CA . ILE A 1 693 ? -50.995 30.454 -5.952 1.00 94.06 693 ILE A CA 1
ATOM 5485 C C . ILE A 1 693 ? -50.204 29.788 -4.824 1.00 94.06 693 ILE A C 1
ATOM 5487 O O . ILE A 1 693 ? -50.431 28.615 -4.530 1.00 94.06 693 ILE A O 1
ATOM 5491 N N . GLU A 1 694 ? -49.311 30.531 -4.172 1.00 93.94 694 GLU A N 1
ATOM 5492 C CA . GLU A 1 694 ? -48.497 30.025 -3.071 1.00 93.94 694 GLU A CA 1
ATOM 5493 C C . GLU A 1 694 ? -49.366 29.507 -1.920 1.00 93.94 694 GLU A C 1
ATOM 5495 O O . GLU A 1 694 ? -49.217 28.362 -1.493 1.00 93.94 694 GLU A O 1
ATOM 5500 N N . VAL A 1 695 ? -50.343 30.304 -1.475 1.00 93.56 695 VAL A N 1
ATOM 5501 C CA . VAL A 1 695 ? -51.271 29.919 -0.403 1.00 93.56 695 VAL A CA 1
ATOM 5502 C C . VAL A 1 695 ? -52.071 28.670 -0.782 1.00 93.56 695 VAL A C 1
ATOM 5504 O O . VAL A 1 695 ? -52.182 27.744 0.024 1.00 93.56 695 VAL A O 1
ATOM 5507 N N . ALA A 1 696 ? -52.598 28.602 -2.008 1.00 92.69 696 ALA A N 1
ATOM 5508 C CA . ALA A 1 696 ? -53.354 27.439 -2.474 1.00 92.69 696 ALA A CA 1
ATOM 5509 C C . ALA A 1 696 ? -52.502 26.157 -2.480 1.00 92.69 696 ALA A C 1
ATOM 5511 O O . ALA A 1 696 ? -52.958 25.099 -2.036 1.00 92.69 696 ALA A O 1
ATOM 5512 N N . LEU A 1 697 ? -51.252 26.256 -2.938 1.00 93.12 697 LEU A N 1
ATOM 5513 C CA . LEU A 1 697 ? -50.309 25.142 -2.960 1.00 93.12 697 LEU A CA 1
ATOM 5514 C C . LEU A 1 697 ? -49.904 24.702 -1.548 1.00 93.12 697 LEU A C 1
ATOM 5516 O 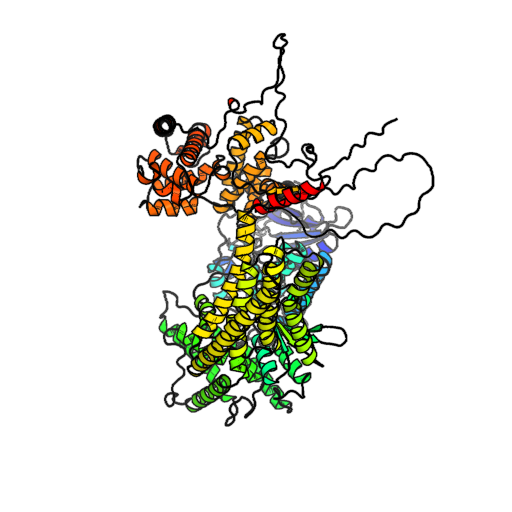O . LEU A 1 697 ? -49.856 23.501 -1.297 1.00 93.12 697 LEU A O 1
ATOM 5520 N N . ILE A 1 698 ? -49.695 25.626 -0.602 1.00 91.69 698 ILE A N 1
ATOM 5521 C CA . ILE A 1 698 ? -49.398 25.277 0.799 1.00 91.69 698 ILE A CA 1
ATOM 5522 C C . ILE A 1 698 ? -50.507 24.396 1.379 1.00 91.69 698 ILE A C 1
ATOM 5524 O O . ILE A 1 698 ? -50.218 23.326 1.916 1.00 91.69 698 ILE A O 1
ATOM 5528 N N . PHE A 1 699 ? -51.776 24.784 1.221 1.00 91.81 699 PHE A N 1
ATOM 5529 C CA . PHE A 1 699 ? -52.893 23.973 1.714 1.00 91.81 699 PHE A CA 1
ATOM 5530 C C . PHE A 1 699 ? -52.984 22.610 1.012 1.00 91.81 699 PHE A C 1
ATOM 5532 O O . PHE A 1 699 ? -53.218 21.592 1.670 1.00 91.81 699 PHE A O 1
ATOM 5539 N N . ALA A 1 700 ? -52.761 22.562 -0.304 1.00 89.00 700 ALA A N 1
ATOM 5540 C CA . ALA A 1 700 ? -52.786 21.317 -1.069 1.00 89.00 700 ALA A CA 1
ATOM 5541 C C . ALA A 1 700 ? -51.672 20.344 -0.642 1.00 89.00 700 ALA A C 1
ATOM 5543 O O . ALA A 1 700 ? -51.928 19.156 -0.423 1.00 89.00 700 ALA A O 1
ATOM 5544 N N . LEU A 1 701 ? -50.443 20.836 -0.465 1.00 88.19 701 LEU A N 1
ATOM 5545 C CA . LEU A 1 701 ? -49.315 20.011 -0.036 1.00 88.19 701 LEU A CA 1
ATOM 5546 C C . LEU A 1 701 ? -49.411 19.612 1.439 1.00 88.19 701 LEU A C 1
ATOM 5548 O O . LEU A 1 701 ? -49.093 18.471 1.771 1.00 88.19 701 LEU A O 1
ATOM 5552 N N . GLN A 1 702 ? -49.937 20.469 2.318 1.00 84.12 702 GLN A N 1
ATOM 5553 C CA . GLN A 1 702 ? -50.244 20.075 3.698 1.00 84.12 702 GLN A CA 1
ATOM 5554 C C . GLN A 1 702 ? -51.273 18.936 3.744 1.00 84.12 702 GLN A C 1
ATOM 5556 O O . GLN A 1 702 ? -51.134 18.010 4.546 1.00 84.12 702 GLN A O 1
ATOM 5561 N N . ALA A 1 703 ? -52.279 18.949 2.862 1.00 84.62 703 ALA A N 1
ATOM 5562 C CA . ALA A 1 703 ? -53.231 17.846 2.738 1.00 84.62 703 ALA A CA 1
ATOM 5563 C C . ALA A 1 703 ? -52.575 16.556 2.206 1.00 84.62 703 ALA A C 1
ATOM 5565 O O . ALA A 1 703 ? -52.917 15.467 2.671 1.00 84.62 703 ALA A O 1
ATOM 5566 N N . SER A 1 704 ? -51.608 16.666 1.287 1.00 83.12 704 SER A N 1
ATOM 5567 C CA . SER A 1 704 ? -50.804 15.533 0.800 1.00 83.12 704 SER A CA 1
ATOM 5568 C C . SER A 1 704 ? -49.912 14.936 1.894 1.00 83.12 704 SER A C 1
ATOM 5570 O O . SER A 1 704 ? -49.864 13.716 2.055 1.00 83.12 704 SER A O 1
ATOM 5572 N N . LYS A 1 705 ? -49.267 15.785 2.705 1.00 78.06 705 LYS A N 1
ATOM 5573 C CA . LYS A 1 705 ? -48.394 15.366 3.814 1.00 78.06 705 LYS A CA 1
ATOM 5574 C C . LYS A 1 705 ? -49.165 14.590 4.880 1.00 78.06 705 LYS A C 1
ATOM 5576 O O . LYS A 1 705 ? -48.704 13.554 5.345 1.00 78.06 705 LYS A O 1
ATOM 5581 N N . ARG A 1 706 ? -50.406 15.001 5.178 1.00 81.75 706 ARG A N 1
ATOM 5582 C CA . ARG A 1 706 ? -51.320 14.242 6.059 1.00 81.75 706 ARG A CA 1
ATOM 5583 C C . ARG A 1 706 ? -51.664 12.844 5.531 1.00 81.75 706 ARG A C 1
ATOM 5585 O O . ARG A 1 706 ? -52.094 12.003 6.310 1.00 81.75 706 ARG A O 1
ATOM 5592 N N . ARG A 1 707 ? -51.497 12.595 4.230 1.00 80.88 707 ARG A N 1
ATOM 5593 C CA . ARG A 1 707 ? -51.718 11.290 3.585 1.00 80.88 707 ARG A CA 1
ATOM 5594 C C . ARG A 1 707 ? -50.419 10.502 3.361 1.00 80.88 707 ARG A C 1
ATOM 5596 O O . ARG A 1 707 ? -50.469 9.488 2.676 1.00 80.88 707 ARG A O 1
ATOM 5603 N N . ALA A 1 708 ? -49.291 10.953 3.924 1.00 73.56 708 ALA A N 1
ATOM 5604 C CA . ALA A 1 708 ? -47.961 10.348 3.776 1.00 73.56 708 ALA A CA 1
ATOM 5605 C C . ALA A 1 708 ? -47.478 10.222 2.314 1.00 73.56 708 ALA A C 1
ATOM 5607 O O . ALA A 1 708 ? -46.768 9.286 1.958 1.00 73.56 708 ALA A O 1
ATOM 5608 N N . ILE A 1 709 ? -47.870 11.164 1.447 1.00 81.56 709 ILE A N 1
ATOM 5609 C CA . ILE A 1 709 ? -47.429 11.213 0.047 1.00 81.56 709 ILE A CA 1
ATOM 5610 C C . ILE A 1 709 ? -46.393 12.335 -0.100 1.00 81.56 709 ILE A C 1
ATOM 5612 O O . ILE A 1 709 ? -46.749 13.515 -0.069 1.00 81.56 709 ILE A O 1
ATOM 5616 N N . GLU A 1 710 ? -45.124 11.958 -0.279 1.00 76.25 710 GLU A N 1
ATOM 5617 C CA . GLU A 1 710 ? -43.972 12.880 -0.241 1.00 76.25 710 GLU A CA 1
ATOM 5618 C C . GLU A 1 710 ? -43.568 13.460 -1.609 1.00 76.25 710 GLU A C 1
ATOM 5620 O O . GLU A 1 710 ? -42.968 14.535 -1.683 1.00 76.25 710 GLU A O 1
ATOM 5625 N N . TRP A 1 711 ? -43.924 12.802 -2.720 1.00 84.62 711 TRP A N 1
ATOM 5626 C CA . TRP A 1 711 ? -43.488 13.228 -4.058 1.00 84.62 711 TRP A CA 1
ATOM 5627 C C . TRP A 1 711 ? -43.919 14.657 -4.466 1.00 84.62 711 TRP A C 1
ATOM 5629 O O . TRP A 1 711 ? -43.128 15.311 -5.149 1.00 84.62 711 TRP A O 1
ATOM 5639 N N . PRO A 1 712 ? -45.091 15.208 -4.062 1.00 87.38 712 PRO A N 1
ATOM 5640 C CA . PRO A 1 712 ? -45.473 16.574 -4.427 1.00 87.38 712 PRO A CA 1
ATOM 5641 C C . PRO A 1 712 ? -44.554 17.622 -3.800 1.00 87.38 712 PRO A C 1
ATOM 5643 O O . PRO A 1 712 ? -44.251 18.633 -4.430 1.00 87.38 712 PRO A O 1
ATOM 5646 N N . THR A 1 713 ? -44.066 17.367 -2.584 1.00 82.50 713 THR A N 1
ATOM 5647 C CA . THR A 1 713 ? -43.108 18.236 -1.897 1.00 82.50 713 THR A CA 1
ATOM 5648 C C . THR A 1 713 ? -41.755 18.218 -2.605 1.00 82.50 713 THR A C 1
ATOM 5650 O O . THR A 1 713 ? -41.186 19.275 -2.880 1.00 82.50 713 THR A O 1
ATOM 5653 N N . ILE A 1 714 ? -41.273 17.029 -2.985 1.00 83.94 714 ILE A N 1
ATOM 5654 C CA . ILE A 1 714 ? -40.031 16.875 -3.758 1.00 83.94 714 ILE A CA 1
ATOM 5655 C C . ILE A 1 714 ? -40.150 17.592 -5.109 1.00 83.94 714 ILE A C 1
ATOM 5657 O O . ILE A 1 714 ? -39.217 18.274 -5.535 1.00 83.94 714 ILE A O 1
ATOM 5661 N N . LEU A 1 715 ? -41.314 17.511 -5.763 1.00 88.44 715 LEU A N 1
ATOM 5662 C CA . LEU A 1 715 ? -41.568 18.223 -7.013 1.00 88.44 715 LEU A CA 1
ATOM 5663 C C . LEU A 1 715 ? -41.427 19.743 -6.847 1.00 88.44 715 LEU A C 1
ATOM 5665 O O . LEU A 1 715 ? -40.849 20.378 -7.725 1.00 88.44 715 LEU A O 1
ATOM 5669 N N . MET A 1 716 ? -41.901 20.333 -5.744 1.00 90.56 716 MET A N 1
ATOM 5670 C CA . MET A 1 716 ? -41.731 21.773 -5.494 1.00 90.56 716 MET A CA 1
ATOM 5671 C C . MET A 1 716 ? -40.252 22.158 -5.352 1.00 90.56 716 MET A C 1
ATOM 5673 O O . MET A 1 716 ? -39.811 23.134 -5.962 1.00 90.56 716 MET A O 1
ATOM 5677 N N . ALA A 1 717 ? -39.458 21.357 -4.636 1.00 82.38 717 ALA A N 1
ATOM 5678 C CA . ALA A 1 717 ? -38.017 21.581 -4.525 1.00 82.38 717 ALA A CA 1
ATOM 5679 C C . ALA A 1 717 ? -37.323 21.516 -5.898 1.00 82.38 717 ALA A C 1
ATOM 5681 O O . ALA A 1 717 ? -36.609 22.448 -6.277 1.00 82.38 717 ALA A O 1
ATOM 5682 N N . VAL A 1 718 ? -37.596 20.474 -6.692 1.00 85.12 718 VAL A N 1
ATOM 5683 C CA . VAL A 1 718 ? -37.016 20.304 -8.036 1.00 85.12 718 VAL A CA 1
ATOM 5684 C C . VAL A 1 718 ? -37.453 21.425 -8.981 1.00 85.12 718 VAL A C 1
ATOM 5686 O O . VAL A 1 718 ? -36.631 21.955 -9.731 1.00 85.12 718 VAL A O 1
ATOM 5689 N N . LEU A 1 719 ? -38.726 21.824 -8.932 1.00 89.25 719 LEU A N 1
ATOM 5690 C CA . LEU A 1 719 ? -39.265 22.901 -9.759 1.00 89.25 719 LEU A CA 1
ATOM 5691 C C . LEU A 1 719 ? -38.598 24.242 -9.428 1.00 89.25 719 LEU A C 1
ATOM 5693 O O . LEU A 1 719 ? -38.221 24.973 -10.342 1.00 89.25 719 LEU A O 1
ATOM 5697 N N . SER A 1 720 ? -38.386 24.541 -8.142 1.00 87.38 720 SER A N 1
ATOM 5698 C CA . SER A 1 720 ? -37.704 25.770 -7.722 1.00 87.38 720 SER A CA 1
ATOM 5699 C C . SER A 1 720 ? -36.255 25.836 -8.217 1.00 87.38 720 SER A C 1
ATOM 5701 O O . SER A 1 720 ? -35.857 26.829 -8.830 1.00 87.38 720 SER A O 1
ATOM 5703 N N . ALA A 1 721 ? -35.493 24.750 -8.051 1.00 82.31 721 ALA A N 1
ATOM 5704 C CA . ALA A 1 721 ? -34.114 24.660 -8.518 1.00 82.31 721 ALA A CA 1
ATOM 5705 C C . ALA A 1 721 ? -34.036 24.781 -10.047 1.00 82.31 721 ALA A C 1
ATOM 5707 O O . ALA A 1 721 ? -33.194 25.508 -10.574 1.00 82.31 721 ALA A O 1
ATOM 5708 N N . SER A 1 722 ? -34.965 24.135 -10.757 1.00 87.00 722 SER A N 1
ATOM 5709 C CA . SER A 1 722 ? -35.040 24.180 -12.220 1.00 87.00 722 SER A CA 1
ATOM 5710 C C . SER A 1 722 ? -35.344 25.587 -12.738 1.00 87.00 722 SER A C 1
ATOM 5712 O O . SER A 1 722 ? -34.720 26.024 -13.699 1.00 87.00 722 SER A O 1
ATOM 5714 N N . LEU A 1 723 ? -36.259 26.324 -12.100 1.00 87.12 723 LEU A N 1
ATOM 5715 C CA . LEU A 1 723 ? -36.608 27.694 -12.495 1.00 87.12 723 LEU A CA 1
ATOM 5716 C C . LEU A 1 723 ? -35.482 28.696 -12.199 1.00 87.12 723 LEU A C 1
ATOM 5718 O O . LEU A 1 723 ? -35.204 29.560 -13.034 1.00 87.12 723 LEU A O 1
ATOM 5722 N N . LEU A 1 724 ? -34.795 28.564 -11.058 1.00 84.25 724 LEU A N 1
ATOM 5723 C CA . LEU A 1 724 ? -33.621 29.387 -10.740 1.00 84.25 724 LEU A CA 1
ATOM 5724 C C . LEU A 1 724 ? -32.485 29.140 -11.740 1.00 84.25 724 LEU A C 1
ATOM 5726 O O . LEU A 1 724 ? -31.931 30.098 -12.288 1.00 84.25 724 LEU A O 1
ATOM 5730 N N . ALA A 1 725 ? -32.194 27.866 -12.028 1.00 81.31 725 ALA A N 1
ATOM 5731 C CA . ALA A 1 725 ? -31.197 27.466 -13.015 1.00 81.31 725 ALA A CA 1
ATOM 5732 C C . ALA A 1 725 ? -31.578 27.928 -14.426 1.00 81.31 725 ALA A C 1
ATOM 5734 O O . ALA A 1 725 ? -30.731 28.462 -15.133 1.00 81.31 725 ALA A O 1
ATOM 5735 N N . ALA A 1 726 ? -32.848 27.804 -14.824 1.00 84.94 726 ALA A N 1
ATOM 5736 C CA . ALA A 1 726 ? -33.341 28.302 -16.106 1.00 84.94 726 ALA A CA 1
ATOM 5737 C C . ALA A 1 726 ? -33.195 29.827 -16.224 1.00 84.94 726 ALA A C 1
ATOM 5739 O O . ALA A 1 726 ? -32.823 30.320 -17.287 1.00 84.94 726 ALA A O 1
ATOM 5740 N N . GLY A 1 727 ? -33.423 30.572 -15.136 1.00 81.00 727 GLY A N 1
ATOM 5741 C CA . GLY A 1 727 ? -33.171 32.014 -15.087 1.00 81.00 727 GLY A CA 1
ATOM 5742 C C . GLY A 1 727 ? -31.711 32.358 -15.393 1.00 81.00 727 GLY A C 1
ATOM 5743 O O . GLY A 1 727 ? -31.444 33.203 -16.246 1.00 81.00 727 GLY A O 1
ATOM 5744 N N . VAL A 1 728 ? -30.770 31.654 -14.759 1.00 79.12 728 VAL A N 1
ATOM 5745 C CA . VAL A 1 728 ? -29.321 31.841 -14.960 1.00 79.12 728 VAL A CA 1
ATOM 5746 C C . VAL A 1 728 ? -28.873 31.378 -16.350 1.00 79.12 728 VAL A C 1
ATOM 5748 O O . VAL A 1 728 ? -28.165 32.095 -17.053 1.00 79.12 728 VAL A O 1
ATOM 5751 N N . LEU A 1 729 ? -29.322 30.202 -16.790 1.00 78.00 729 LEU A N 1
ATOM 5752 C CA . LEU A 1 729 ? -29.015 29.648 -18.109 1.00 78.00 729 LEU A CA 1
ATOM 5753 C C . LEU A 1 729 ? -29.536 30.541 -19.230 1.00 78.00 729 LEU A C 1
ATOM 5755 O O . LEU A 1 729 ? -28.858 30.691 -20.239 1.00 78.00 729 LEU A O 1
ATOM 5759 N N . ARG A 1 730 ? -30.701 31.179 -19.059 1.00 74.25 730 ARG A N 1
ATOM 5760 C CA . ARG A 1 730 ? -31.214 32.139 -20.042 1.00 74.25 730 ARG A CA 1
ATOM 5761 C C . ARG A 1 730 ? -30.275 33.336 -20.196 1.00 74.25 730 ARG A C 1
ATOM 5763 O O . ARG A 1 730 ? -30.055 33.751 -21.334 1.00 74.25 730 ARG A O 1
ATOM 5770 N N . HIS A 1 731 ? -29.696 33.818 -19.092 1.00 68.12 731 HIS A N 1
ATOM 5771 C CA . HIS A 1 731 ? -28.686 34.877 -19.097 1.00 68.12 731 HIS A CA 1
ATOM 5772 C C . HIS A 1 731 ? -27.437 34.475 -19.875 1.00 68.12 731 HIS A C 1
ATOM 5774 O O . HIS A 1 731 ? -27.058 35.172 -20.816 1.00 68.12 731 HIS A O 1
ATOM 5780 N N . TYR A 1 732 ? -26.880 33.300 -19.581 1.00 69.19 732 TYR A N 1
ATOM 5781 C CA . TYR A 1 732 ? -25.732 32.766 -20.316 1.00 69.19 732 TYR A CA 1
ATOM 5782 C C . TYR A 1 732 ? -26.037 32.461 -21.789 1.00 69.19 732 TYR A C 1
ATOM 5784 O O . TYR A 1 732 ? -25.192 32.700 -22.647 1.00 69.19 732 TYR A O 1
ATOM 5792 N N . TRP A 1 733 ? -27.245 31.991 -22.106 1.00 70.38 733 TRP A N 1
ATOM 5793 C CA . TRP A 1 733 ? -27.670 31.717 -23.480 1.00 70.38 733 TRP A CA 1
ATOM 5794 C C . TRP A 1 733 ? -27.749 32.992 -24.323 1.00 70.38 733 TRP A C 1
ATOM 5796 O O . TRP A 1 733 ? -27.337 32.995 -25.477 1.00 70.38 733 TRP A O 1
ATOM 5806 N N . ASP A 1 734 ? -28.231 34.094 -23.750 1.00 59.66 734 ASP A N 1
ATOM 5807 C CA . ASP A 1 734 ? -28.253 35.390 -24.437 1.00 59.66 734 ASP A CA 1
ATOM 5808 C C . ASP A 1 734 ? -26.859 36.030 -24.529 1.00 59.66 734 ASP A C 1
ATOM 5810 O O . ASP A 1 734 ? -26.564 36.644 -25.551 1.00 59.66 734 ASP A O 1
ATOM 5814 N N . ILE A 1 735 ? -25.976 35.844 -23.535 1.00 63.62 735 ILE A N 1
ATOM 5815 C CA . ILE A 1 735 ? -24.550 36.219 -23.656 1.00 63.62 735 ILE A CA 1
ATOM 5816 C C . ILE A 1 735 ? -23.909 35.462 -24.831 1.00 63.62 735 ILE A C 1
ATOM 5818 O O . ILE A 1 735 ? -23.202 36.054 -25.647 1.00 63.62 735 ILE A O 1
ATOM 5822 N N . TYR A 1 736 ? -24.210 34.167 -24.955 1.00 63.50 736 TYR A N 1
ATOM 5823 C CA . TYR A 1 736 ? -23.735 33.316 -26.043 1.00 63.50 736 TYR A CA 1
ATOM 5824 C C . TYR A 1 736 ? -24.275 33.748 -27.420 1.00 63.50 736 TYR A C 1
ATOM 5826 O O . TYR A 1 736 ? -23.517 33.789 -28.391 1.00 63.50 736 TYR A O 1
ATOM 5834 N N . LEU A 1 737 ? -25.561 34.112 -27.513 1.00 57.00 737 LEU A N 1
ATOM 5835 C CA . LEU A 1 737 ? -26.210 34.516 -28.769 1.00 57.00 737 LEU A CA 1
ATOM 5836 C C . LEU A 1 737 ? -25.849 35.932 -29.229 1.00 57.00 737 LEU A C 1
ATOM 5838 O O . LEU A 1 737 ? -25.679 36.147 -30.427 1.00 57.00 737 LEU A O 1
ATOM 5842 N N . HIS A 1 738 ? -25.744 36.897 -28.312 1.00 53.59 738 HIS A N 1
ATOM 5843 C CA . HIS A 1 738 ? -25.580 38.308 -28.672 1.00 53.59 738 HIS A CA 1
ATOM 5844 C C . HIS A 1 738 ? -24.124 38.788 -28.747 1.00 53.59 738 HIS A C 1
ATOM 5846 O O . HIS A 1 738 ? -23.899 39.879 -29.263 1.00 53.59 738 HIS A O 1
ATOM 5852 N N . ARG A 1 739 ? -23.137 37.979 -28.316 1.00 49.47 739 ARG A N 1
ATOM 5853 C CA . ARG A 1 739 ? -21.683 38.260 -28.415 1.00 49.47 739 ARG A CA 1
ATOM 5854 C C . ARG A 1 739 ? -21.280 39.704 -28.052 1.00 49.47 739 ARG A C 1
ATOM 5856 O O . ARG A 1 739 ? -20.345 40.256 -28.627 1.00 49.47 739 ARG A O 1
ATOM 5863 N N . THR A 1 740 ? -21.975 40.333 -27.109 1.00 38.66 740 THR A N 1
ATOM 5864 C CA . THR A 1 740 ? -21.740 41.728 -26.723 1.00 38.66 740 THR A CA 1
ATOM 5865 C C . THR A 1 740 ? -20.871 41.795 -25.470 1.00 38.66 740 THR A C 1
ATOM 5867 O O . THR A 1 740 ? -21.310 41.485 -24.366 1.00 38.66 740 THR A O 1
ATOM 5870 N N . TYR A 1 741 ? -19.619 42.212 -25.654 1.00 43.38 741 TYR A N 1
ATOM 5871 C CA . TYR A 1 741 ? -18.720 42.652 -24.587 1.00 43.38 741 TYR A CA 1
ATOM 5872 C C . TYR A 1 741 ? -19.139 44.052 -24.106 1.00 43.38 741 TYR A C 1
ATOM 5874 O O . TYR A 1 741 ? -19.305 44.919 -24.960 1.00 43.38 741 TYR A O 1
ATOM 5882 N N . LEU A 1 742 ? -19.265 44.275 -22.783 1.00 33.69 742 LEU A N 1
ATOM 5883 C CA . LEU A 1 742 ? -18.678 45.403 -22.016 1.00 33.69 742 LEU A CA 1
ATOM 5884 C C . LEU A 1 742 ? -19.356 45.702 -20.651 1.00 33.69 742 LEU A C 1
ATOM 5886 O O . LEU A 1 742 ? -20.563 45.882 -20.552 1.00 33.69 742 LEU A O 1
ATOM 5890 N N . PHE A 1 743 ? -18.473 45.897 -19.658 1.00 31.20 743 PHE A N 1
ATOM 5891 C CA . PHE A 1 743 ? -18.531 46.719 -18.430 1.00 31.20 743 PHE A CA 1
ATOM 5892 C C . PHE A 1 743 ? -19.355 46.333 -17.183 1.00 31.20 743 PHE A C 1
ATOM 5894 O O . PHE A 1 743 ? -20.572 46.474 -17.152 1.00 31.20 743 PHE A O 1
ATOM 5901 N N . ALA A 1 744 ? -18.628 46.188 -16.057 1.00 26.48 744 ALA A N 1
ATOM 5902 C CA . ALA A 1 744 ? -18.815 47.045 -14.873 1.00 26.48 744 ALA A CA 1
ATOM 5903 C C . ALA A 1 744 ? -17.540 47.158 -13.984 1.00 26.48 744 ALA A C 1
ATOM 5905 O O . ALA A 1 744 ? -17.161 46.203 -13.318 1.00 26.48 744 ALA A O 1
ATOM 5906 N N . THR A 1 745 ? -16.961 48.380 -13.952 1.00 29.14 745 THR A N 1
ATOM 5907 C CA . THR A 1 745 ? -16.226 49.077 -12.845 1.00 29.14 745 THR A CA 1
ATOM 5908 C C . THR A 1 745 ? -14.971 48.405 -12.258 1.00 29.14 745 THR A C 1
ATOM 5910 O O . THR A 1 745 ? -15.086 47.442 -11.517 1.00 29.14 745 THR A O 1
ATOM 5913 N N . ARG A 1 746 ? -13.720 48.842 -12.511 1.00 29.84 746 ARG A N 1
ATOM 5914 C CA . ARG A 1 746 ? -13.090 50.178 -12.310 1.00 29.84 746 ARG A CA 1
ATOM 5915 C C . ARG A 1 746 ? -13.497 50.842 -10.983 1.00 29.84 746 ARG A C 1
ATOM 5917 O O . ARG A 1 746 ? -14.539 51.483 -10.913 1.00 29.84 746 ARG A O 1
ATOM 5924 N N . MET A 1 747 ? -12.633 50.735 -9.972 1.00 26.52 747 MET A N 1
ATOM 5925 C CA . MET A 1 747 ? -12.482 51.731 -8.906 1.00 26.52 747 MET A CA 1
ATOM 5926 C C . MET A 1 747 ? -11.080 52.329 -9.040 1.00 26.52 747 MET A C 1
ATOM 5928 O O . MET A 1 747 ? -10.092 51.608 -8.950 1.00 26.52 747 MET A O 1
ATOM 5932 N N . ALA A 1 748 ? -11.011 53.631 -9.296 1.00 25.75 748 ALA A N 1
ATOM 5933 C CA . ALA A 1 748 ? -9.796 54.432 -9.197 1.00 25.75 748 ALA A CA 1
ATOM 5934 C C . ALA A 1 748 ? -9.933 55.339 -7.962 1.00 25.75 748 ALA A C 1
ATOM 5936 O O . ALA A 1 748 ? -11.031 55.867 -7.759 1.00 25.75 748 ALA A O 1
ATOM 5937 N N . PRO A 1 749 ? -8.882 55.537 -7.145 1.00 30.45 749 PRO A N 1
ATOM 5938 C CA . PRO A 1 749 ? -8.887 56.565 -6.119 1.00 30.45 749 PRO A CA 1
ATOM 5939 C C . PRO A 1 749 ? -8.398 57.915 -6.668 1.00 30.45 749 PRO A C 1
ATOM 5941 O O . PRO A 1 749 ? -7.721 57.999 -7.692 1.00 30.45 749 PRO A O 1
ATOM 5944 N N . GLU A 1 750 ? -8.818 58.964 -5.967 1.00 25.89 750 GLU A N 1
ATOM 5945 C CA . GLU A 1 750 ? -8.710 60.391 -6.274 1.00 25.89 750 GLU A CA 1
ATOM 5946 C C . GLU A 1 750 ? -7.279 60.913 -6.490 1.00 25.89 750 GLU A C 1
ATOM 5948 O O . GLU A 1 750 ? -6.340 60.543 -5.786 1.00 25.89 750 GLU A O 1
ATOM 5953 N N . LYS A 1 751 ? -7.155 61.876 -7.414 1.00 27.73 751 LYS A N 1
ATOM 5954 C CA . LYS A 1 751 ? -6.019 62.802 -7.513 1.00 27.73 751 LYS A CA 1
ATOM 5955 C C . LYS A 1 751 ? -6.099 63.848 -6.396 1.00 27.73 751 LYS A C 1
ATOM 5957 O O . LYS A 1 751 ? -7.139 64.481 -6.221 1.00 27.73 751 LYS A O 1
ATOM 5962 N N . LYS A 1 752 ? -4.965 64.106 -5.743 1.00 26.98 752 LYS A N 1
ATOM 5963 C CA . LYS A 1 752 ? -4.636 65.415 -5.168 1.00 26.98 752 LYS A CA 1
ATOM 5964 C C . LYS A 1 752 ? -3.342 65.916 -5.792 1.00 26.98 752 LYS A C 1
ATOM 5966 O O . LYS A 1 752 ? -2.394 65.150 -5.950 1.00 26.98 752 LYS A O 1
ATOM 5971 N N . ASP A 1 753 ? -3.391 67.180 -6.178 1.00 31.59 753 ASP A N 1
ATOM 5972 C CA . ASP A 1 753 ? -2.330 67.955 -6.801 1.00 31.59 753 ASP A CA 1
ATOM 5973 C C . ASP A 1 753 ? -1.118 68.118 -5.877 1.00 31.59 753 ASP A C 1
ATOM 5975 O O . ASP A 1 753 ? -1.283 68.279 -4.672 1.00 31.59 753 ASP A O 1
ATOM 5979 N N . ASP A 1 754 ? 0.078 68.120 -6.465 1.00 27.27 754 ASP A N 1
ATOM 5980 C CA . ASP A 1 754 ? 1.041 69.204 -6.258 1.00 27.27 754 ASP A CA 1
ATOM 5981 C C . ASP A 1 754 ? 2.113 69.164 -7.354 1.00 27.27 754 ASP A C 1
ATOM 5983 O O . ASP A 1 754 ? 2.806 68.169 -7.576 1.00 27.27 754 ASP A O 1
ATOM 5987 N N . ALA A 1 755 ? 2.214 70.279 -8.072 1.00 31.78 755 ALA A N 1
ATOM 5988 C CA . ALA A 1 755 ? 3.258 70.552 -9.038 1.00 31.78 755 ALA A CA 1
ATOM 5989 C C . ALA A 1 755 ? 4.436 71.233 -8.335 1.00 31.78 755 ALA A C 1
ATOM 5991 O O . ALA A 1 755 ? 4.251 72.243 -7.660 1.00 31.78 755 ALA A O 1
ATOM 5992 N N . SER A 1 756 ? 5.644 70.711 -8.551 1.00 30.09 756 SER A N 1
ATOM 5993 C CA . SER A 1 756 ? 6.889 71.443 -8.855 1.00 30.09 756 SER A CA 1
ATOM 5994 C C . SER A 1 756 ? 8.110 70.703 -8.307 1.00 30.09 756 SER A C 1
ATOM 5996 O O . SER A 1 756 ? 8.233 70.488 -7.107 1.00 30.09 756 SER A O 1
ATOM 5998 N N . LEU A 1 757 ? 9.024 70.326 -9.206 1.00 30.69 757 LEU A N 1
ATOM 5999 C CA . LEU A 1 757 ? 10.449 70.682 -9.179 1.00 30.69 757 LEU A CA 1
ATOM 6000 C C . LEU A 1 757 ? 11.182 69.936 -10.307 1.00 30.69 757 LEU A C 1
ATOM 6002 O O . LEU A 1 757 ? 11.024 68.736 -10.504 1.00 30.69 757 LEU A O 1
ATOM 6006 N N . LEU A 1 758 ? 11.944 70.713 -11.072 1.00 39.25 758 LEU A N 1
ATOM 6007 C CA . LEU A 1 758 ? 12.747 70.321 -12.227 1.00 39.25 758 LEU A CA 1
ATOM 6008 C C . LEU A 1 758 ? 13.864 69.324 -11.876 1.00 39.25 758 LEU A C 1
ATOM 6010 O O . LEU A 1 758 ? 14.536 69.499 -10.861 1.00 39.25 758 LEU A O 1
ATOM 6014 N N . GLY A 1 759 ? 14.162 68.400 -12.799 1.00 33.38 759 GLY A N 1
ATOM 6015 C CA . GLY A 1 759 ? 15.477 67.752 -12.873 1.00 33.38 759 GLY A CA 1
ATOM 6016 C C . GLY A 1 759 ? 15.518 66.415 -13.619 1.00 33.38 759 GLY A C 1
ATOM 6017 O O . GLY A 1 759 ? 15.163 65.403 -13.035 1.00 33.38 759 GLY A O 1
ATOM 6018 N N . SER A 1 760 ? 16.021 66.455 -14.863 1.00 39.06 760 SER A N 1
ATOM 6019 C CA . SER A 1 760 ? 16.721 65.405 -15.645 1.00 39.06 760 SER A CA 1
ATOM 6020 C C . SER A 1 760 ? 16.173 63.965 -15.687 1.00 39.06 760 SER A C 1
ATOM 6022 O O . SER A 1 760 ? 16.094 63.289 -14.666 1.00 39.06 760 SER A O 1
ATOM 6024 N N . ASP A 1 761 ? 15.951 63.479 -16.914 1.00 43.53 761 ASP A N 1
ATOM 6025 C CA . ASP A 1 761 ? 15.614 62.097 -17.291 1.00 43.53 761 ASP A CA 1
ATOM 6026 C C . ASP A 1 761 ? 16.295 60.999 -16.452 1.00 43.53 761 ASP A C 1
ATOM 6028 O O . ASP A 1 761 ? 17.528 60.943 -16.380 1.00 43.53 761 ASP A O 1
ATOM 6032 N N . PRO A 1 762 ? 15.519 60.022 -15.954 1.00 36.66 762 PRO A N 1
ATOM 6033 C CA . PRO A 1 762 ? 15.999 58.675 -15.721 1.00 36.66 762 PRO A CA 1
ATOM 6034 C C . PRO A 1 762 ? 15.423 57.707 -16.763 1.00 36.66 762 PRO A C 1
ATOM 6036 O O . PRO A 1 762 ? 14.241 57.744 -17.102 1.00 36.66 762 PRO A O 1
ATOM 6039 N N . ALA A 1 763 ? 16.277 56.803 -17.243 1.00 45.88 763 ALA A N 1
ATOM 6040 C CA . ALA A 1 763 ? 15.893 55.664 -18.066 1.00 45.88 763 ALA A CA 1
ATOM 6041 C C . ALA A 1 763 ? 14.674 54.927 -17.477 1.00 45.88 763 ALA A C 1
ATOM 6043 O O . ALA A 1 763 ? 14.620 54.671 -16.271 1.00 45.88 763 ALA A O 1
ATOM 6044 N N . VAL A 1 764 ? 13.718 54.580 -18.344 1.00 43.50 764 VAL A N 1
ATOM 6045 C CA . VAL A 1 764 ? 12.547 53.763 -18.001 1.00 43.50 764 VAL A CA 1
ATOM 6046 C C . VAL A 1 764 ? 13.039 52.448 -17.375 1.00 43.50 764 VAL A C 1
ATOM 6048 O O . VAL A 1 764 ? 13.835 51.755 -18.011 1.00 43.50 764 VAL A O 1
ATOM 6051 N N . PRO A 1 765 ? 12.630 52.090 -16.145 1.00 42.78 765 PRO A N 1
ATOM 6052 C CA . PRO A 1 765 ? 12.991 50.802 -15.573 1.00 42.78 765 PRO A CA 1
ATOM 6053 C C . PRO A 1 765 ? 12.209 49.697 -16.289 1.00 42.78 765 PRO A C 1
ATOM 6055 O O . PRO A 1 765 ? 10.997 49.821 -16.480 1.00 42.78 765 PRO A O 1
ATOM 6058 N N . ASP A 1 766 ? 12.897 48.616 -16.662 1.00 46.44 766 ASP A N 1
ATOM 6059 C CA . ASP A 1 766 ? 12.253 47.403 -17.170 1.00 46.44 766 ASP A CA 1
ATOM 6060 C C . ASP A 1 766 ? 11.141 46.950 -16.203 1.00 46.44 766 ASP A C 1
ATOM 6062 O O . ASP A 1 766 ? 11.320 47.030 -14.977 1.00 46.44 766 ASP A O 1
ATOM 6066 N N . PRO A 1 767 ? 9.989 46.467 -16.709 1.00 44.66 767 PRO A N 1
ATOM 6067 C CA . PRO A 1 767 ? 8.949 45.916 -15.852 1.00 44.66 767 PRO A CA 1
ATOM 6068 C C . PRO A 1 767 ? 9.537 44.795 -14.975 1.00 44.66 767 PRO A C 1
ATOM 6070 O O . PRO A 1 767 ? 10.422 44.061 -15.426 1.00 44.66 767 PRO A O 1
ATOM 6073 N N . PRO A 1 768 ? 9.073 44.636 -13.719 1.00 39.50 768 PRO A N 1
ATOM 6074 C CA . PRO A 1 768 ? 9.608 43.614 -12.829 1.00 39.50 768 PRO A CA 1
ATOM 6075 C C . PRO A 1 768 ? 9.507 42.237 -13.490 1.00 39.50 768 PRO A C 1
ATOM 6077 O O . PRO A 1 768 ? 8.463 41.873 -14.032 1.00 39.50 768 PRO A O 1
ATOM 6080 N N . SER A 1 769 ? 10.597 41.471 -13.431 1.00 47.06 769 SER A N 1
ATOM 6081 C CA . SER A 1 769 ? 10.713 40.139 -14.022 1.00 47.06 769 SER A CA 1
ATOM 6082 C C . SER A 1 769 ? 9.828 39.125 -13.291 1.00 47.06 769 SER A C 1
ATOM 6084 O O . SER A 1 769 ? 10.286 38.292 -12.511 1.00 47.06 769 SER A O 1
ATOM 6086 N N . ILE A 1 770 ? 8.521 39.156 -13.550 1.00 44.78 770 ILE A N 1
ATOM 6087 C CA . ILE A 1 770 ? 7.661 38.019 -13.233 1.00 44.78 770 ILE A CA 1
ATOM 6088 C C . ILE A 1 770 ? 7.993 36.953 -14.265 1.00 44.78 770 ILE A C 1
ATOM 6090 O O . ILE A 1 770 ? 7.546 37.006 -15.410 1.00 44.78 770 ILE A O 1
ATOM 6094 N N . HIS A 1 771 ? 8.832 36.001 -13.869 1.00 50.47 771 HIS A N 1
ATOM 6095 C CA . HIS A 1 771 ? 9.193 34.911 -14.750 1.00 50.47 771 HIS A CA 1
ATOM 6096 C C . HIS A 1 771 ? 7.930 34.112 -15.118 1.00 50.47 771 HIS A C 1
ATOM 6098 O O . HIS A 1 771 ? 7.280 33.563 -14.222 1.00 50.47 771 HIS A O 1
ATOM 6104 N N . PRO A 1 772 ? 7.557 33.999 -16.404 1.00 53.97 772 PRO A N 1
ATOM 6105 C CA . PRO A 1 772 ? 6.374 33.248 -16.790 1.00 53.97 772 PRO A CA 1
ATOM 6106 C C . PRO A 1 772 ? 6.586 31.775 -16.429 1.00 53.97 772 PRO A C 1
ATOM 6108 O O . PRO A 1 772 ? 7.590 31.166 -16.808 1.00 53.97 772 PRO A O 1
ATOM 6111 N N . SER A 1 773 ? 5.669 31.199 -15.652 1.00 57.91 773 SER A N 1
ATOM 6112 C CA . SER A 1 773 ? 5.653 29.758 -15.407 1.00 57.91 773 SER A CA 1
ATOM 6113 C C . SER A 1 773 ? 5.275 29.038 -16.700 1.00 57.91 773 SER A C 1
ATOM 6115 O O . SER A 1 773 ? 4.263 29.364 -17.321 1.00 57.91 773 SER A O 1
ATOM 6117 N N . PHE A 1 774 ? 6.063 28.050 -17.115 1.00 68.31 774 PHE A N 1
ATOM 6118 C CA . PHE A 1 774 ? 5.833 27.331 -18.367 1.00 68.31 774 PHE A CA 1
ATOM 6119 C C . PHE A 1 774 ? 4.822 26.212 -18.177 1.00 68.31 774 PHE A C 1
ATOM 6121 O O . PHE A 1 774 ? 5.018 25.365 -17.316 1.00 68.31 774 PHE A O 1
ATOM 6128 N N . ILE A 1 775 ? 3.784 26.151 -19.012 1.00 74.19 775 ILE A N 1
ATOM 6129 C CA . ILE A 1 775 ? 2.796 25.064 -18.969 1.00 74.19 775 ILE A CA 1
ATOM 6130 C C . ILE A 1 775 ? 3.051 24.088 -20.116 1.00 74.19 775 ILE A C 1
ATOM 6132 O O . ILE A 1 775 ? 2.883 24.425 -21.296 1.00 74.19 775 ILE A O 1
ATOM 6136 N N . GLN A 1 776 ? 3.419 22.860 -19.759 1.00 75.81 776 GLN A N 1
ATOM 6137 C CA . GLN A 1 776 ? 3.566 21.743 -20.681 1.00 75.81 776 GLN A CA 1
ATOM 6138 C C . GLN A 1 776 ? 2.353 20.818 -20.574 1.00 75.81 776 GLN A C 1
ATOM 6140 O O . GLN A 1 776 ? 2.101 20.217 -19.531 1.00 75.81 776 GLN A O 1
ATOM 6145 N N . VAL A 1 777 ? 1.619 20.688 -21.679 1.00 80.88 777 VAL A N 1
ATOM 6146 C CA . VAL A 1 777 ? 0.514 19.732 -21.793 1.00 80.88 777 VAL A CA 1
ATOM 6147 C C . VAL A 1 777 ? 1.072 18.378 -22.217 1.00 80.88 777 VAL A C 1
ATOM 6149 O O . VAL A 1 777 ? 1.830 18.300 -23.191 1.00 80.88 777 VAL A O 1
ATOM 6152 N N . ALA A 1 778 ? 0.705 17.316 -21.504 1.00 81.81 778 ALA A N 1
ATOM 6153 C CA . ALA A 1 778 ? 1.034 15.954 -21.900 1.00 81.81 778 ALA A CA 1
ATOM 6154 C C . ALA A 1 778 ? 0.477 15.648 -23.301 1.00 81.81 778 ALA A C 1
ATOM 6156 O O . ALA A 1 778 ? -0.702 15.873 -23.570 1.00 81.81 778 ALA A O 1
ATOM 6157 N N . LYS A 1 779 ? 1.321 15.117 -24.194 1.00 84.25 779 LYS A N 1
ATOM 6158 C CA . LYS A 1 779 ? 0.939 14.699 -25.553 1.00 84.25 779 LYS A CA 1
ATOM 6159 C C . LYS A 1 779 ? 0.973 13.170 -25.638 1.00 84.25 779 LYS A C 1
ATOM 6161 O O . LYS A 1 779 ? 2.052 12.608 -25.837 1.00 84.25 779 LYS A O 1
ATOM 6166 N N . PRO A 1 780 ? -0.172 12.478 -25.472 1.00 82.50 780 PRO A N 1
ATOM 6167 C CA . PRO A 1 780 ? -0.210 11.020 -25.508 1.00 82.50 780 PRO A CA 1
ATOM 6168 C C . PRO A 1 780 ? 0.273 10.452 -26.844 1.00 82.50 780 PRO A C 1
ATOM 6170 O O . PRO A 1 780 ? 1.017 9.470 -26.841 1.00 82.50 780 PRO A O 1
ATOM 6173 N N . TYR A 1 781 ? -0.097 11.117 -27.944 1.00 89.88 781 TYR A N 1
ATOM 6174 C CA . TYR A 1 781 ? 0.239 10.734 -29.310 1.00 89.88 781 TYR A CA 1
ATOM 6175 C C . TYR A 1 781 ? 0.961 11.862 -30.053 1.00 89.88 781 TYR A C 1
ATOM 6177 O O . TYR A 1 781 ? 0.709 13.044 -29.804 1.00 89.88 781 TYR A O 1
ATOM 6185 N N . ILE A 1 782 ? 1.850 11.491 -30.969 1.00 90.56 782 ILE A N 1
ATOM 6186 C CA . ILE A 1 782 ? 2.627 12.391 -31.820 1.00 90.56 782 ILE A CA 1
ATOM 6187 C C . ILE A 1 782 ? 2.565 11.917 -33.273 1.00 90.56 782 ILE A C 1
ATOM 6189 O O . ILE A 1 782 ? 2.638 10.724 -33.546 1.00 90.56 782 ILE A O 1
ATOM 6193 N N . PHE A 1 783 ? 2.439 12.851 -34.214 1.00 91.25 783 PHE A N 1
ATOM 6194 C CA . PHE A 1 783 ? 2.447 12.519 -35.640 1.00 91.25 783 PHE A CA 1
ATOM 6195 C C . PHE A 1 783 ? 3.853 12.141 -36.116 1.00 91.25 783 PHE A C 1
ATOM 6197 O O . PHE A 1 783 ? 4.842 12.694 -35.626 1.00 91.25 783 PHE A O 1
ATOM 6204 N N . GLU A 1 784 ? 3.940 11.282 -37.135 1.00 91.62 784 GLU A N 1
ATOM 6205 C CA . GLU A 1 784 ? 5.207 10.872 -37.762 1.00 91.62 784 GLU A CA 1
ATOM 6206 C C . GLU A 1 784 ? 6.075 12.081 -38.157 1.00 91.62 784 GLU A C 1
ATOM 6208 O O . GLU A 1 784 ? 7.265 12.131 -37.857 1.00 91.62 784 GLU A O 1
ATOM 6213 N N . GLN A 1 785 ? 5.471 13.122 -38.734 1.00 88.94 785 GLN A N 1
ATOM 6214 C CA . GLN A 1 785 ? 6.172 14.368 -39.069 1.00 88.94 785 GLN A CA 1
ATOM 6215 C C . GLN A 1 785 ? 6.864 15.014 -37.868 1.00 88.94 785 GLN A C 1
ATOM 6217 O O . GLN A 1 785 ? 7.950 15.576 -37.992 1.00 88.94 785 GLN A O 1
ATOM 6222 N N . THR A 1 786 ? 6.231 14.955 -36.696 1.00 89.06 786 THR A N 1
ATOM 6223 C CA . THR A 1 786 ? 6.793 15.526 -35.467 1.00 89.06 786 THR A CA 1
ATOM 6224 C C . THR A 1 786 ? 7.980 14.697 -34.993 1.00 89.06 786 THR A C 1
ATOM 6226 O O . THR A 1 786 ? 8.991 15.273 -34.605 1.00 89.06 786 THR A O 1
ATOM 6229 N N . ILE A 1 787 ? 7.893 13.365 -35.090 1.00 90.94 787 ILE A N 1
ATOM 6230 C CA . ILE A 1 787 ? 9.003 12.448 -34.794 1.00 90.94 787 ILE A CA 1
ATOM 6231 C C . ILE A 1 787 ? 10.208 12.766 -35.683 1.00 90.94 787 ILE A C 1
ATOM 6233 O O . ILE A 1 787 ? 11.312 12.960 -35.175 1.00 90.94 787 ILE A O 1
ATOM 6237 N N . GLN A 1 788 ? 9.999 12.903 -36.993 1.00 89.31 788 GLN A N 1
ATOM 6238 C CA . GLN A 1 788 ? 11.079 13.216 -37.931 1.00 89.31 788 GLN A CA 1
ATOM 6239 C C . GLN A 1 788 ? 11.702 14.589 -37.654 1.00 89.31 788 GLN A C 1
ATOM 6241 O O . GLN A 1 788 ? 12.926 14.721 -37.657 1.00 89.31 788 GLN A O 1
ATOM 6246 N N . LYS A 1 789 ? 10.882 15.595 -37.322 1.00 87.50 789 LYS A N 1
ATOM 6247 C CA . LYS A 1 789 ? 11.363 16.920 -36.899 1.00 87.50 789 LYS A CA 1
ATOM 6248 C C . LYS A 1 789 ? 12.158 16.864 -35.591 1.00 87.50 789 LYS A C 1
ATOM 6250 O O . LYS A 1 789 ? 13.155 17.567 -35.479 1.00 87.50 789 LYS A O 1
ATOM 6255 N N . CYS A 1 790 ? 11.768 16.032 -34.622 1.00 86.62 790 CYS A N 1
ATOM 6256 C CA . CYS A 1 790 ? 12.547 15.794 -33.401 1.00 86.62 790 CYS A CA 1
ATOM 6257 C C . CYS A 1 790 ? 13.917 15.192 -33.714 1.00 86.62 790 CYS A C 1
ATOM 6259 O O . CYS A 1 790 ? 14.931 15.743 -33.296 1.00 86.62 790 CYS A O 1
ATOM 6261 N N . ILE A 1 791 ? 13.957 14.116 -34.504 1.00 86.50 791 ILE A N 1
ATOM 6262 C CA . ILE A 1 791 ? 15.209 13.453 -34.898 1.00 86.50 791 ILE A CA 1
ATOM 6263 C C . ILE A 1 791 ? 16.130 14.432 -35.639 1.00 86.50 791 ILE A C 1
ATOM 6265 O O . ILE A 1 791 ? 17.310 14.544 -35.304 1.00 86.50 791 ILE A O 1
ATOM 6269 N N . ALA A 1 792 ? 15.580 15.203 -36.582 1.00 84.12 792 ALA A N 1
ATOM 6270 C CA . ALA A 1 792 ? 16.322 16.231 -37.306 1.00 84.12 792 ALA A CA 1
ATOM 6271 C C . ALA A 1 792 ? 16.844 17.341 -36.376 1.00 84.12 792 ALA A C 1
ATOM 6273 O O . ALA A 1 792 ? 18.006 17.730 -36.478 1.00 84.12 792 ALA A O 1
ATOM 6274 N N . ALA A 1 793 ? 16.021 17.821 -35.437 1.00 80.06 793 ALA A N 1
ATOM 6275 C CA . ALA A 1 793 ? 16.398 18.872 -34.491 1.00 80.06 793 ALA A CA 1
ATOM 6276 C C . ALA A 1 793 ? 17.481 18.429 -33.494 1.00 80.06 793 ALA A C 1
ATOM 6278 O O . ALA A 1 793 ? 18.282 19.258 -33.067 1.00 80.06 793 ALA A O 1
ATOM 6279 N N . MET A 1 794 ? 17.535 17.140 -33.142 1.00 81.88 794 MET A N 1
ATOM 6280 C CA . MET A 1 794 ? 18.619 16.575 -32.330 1.00 81.88 794 MET A CA 1
ATOM 6281 C C . MET A 1 794 ? 19.934 16.422 -33.114 1.00 81.88 794 MET A C 1
ATOM 6283 O O . MET A 1 794 ? 20.974 16.161 -32.514 1.00 81.88 794 MET A O 1
ATOM 6287 N N . GLY A 1 795 ? 19.912 16.575 -34.444 1.00 79.06 795 GLY A N 1
ATOM 6288 C CA . GLY A 1 795 ? 21.091 16.415 -35.299 1.00 79.06 795 GLY A CA 1
ATOM 6289 C C . GLY A 1 795 ? 21.606 14.973 -35.378 1.00 79.06 795 GLY A C 1
ATOM 6290 O O . GLY A 1 795 ? 22.766 14.757 -35.727 1.00 79.06 795 GLY A O 1
ATOM 6291 N N . VAL A 1 796 ? 20.768 13.988 -35.041 1.00 77.25 796 VAL A N 1
ATOM 6292 C CA . VAL A 1 796 ? 21.141 12.567 -35.010 1.00 77.25 796 VAL A CA 1
ATOM 6293 C C . VAL A 1 796 ? 20.821 11.922 -36.357 1.00 77.25 796 VAL A C 1
ATOM 6295 O O . VAL A 1 796 ? 19.803 12.211 -36.984 1.00 77.25 796 VAL A O 1
ATOM 6298 N N . ASN A 1 797 ? 21.692 11.023 -36.820 1.00 84.94 797 ASN A N 1
ATOM 6299 C CA . ASN A 1 797 ? 21.431 10.239 -38.025 1.00 84.94 797 ASN A CA 1
ATOM 6300 C C . ASN A 1 797 ? 20.215 9.306 -37.801 1.00 84.94 797 ASN A C 1
ATOM 6302 O O . ASN A 1 797 ? 20.277 8.476 -36.890 1.00 84.94 797 ASN A O 1
ATOM 6306 N N . PRO A 1 798 ? 19.154 9.365 -38.633 1.00 83.88 798 PRO A N 1
ATOM 6307 C CA . PRO A 1 798 ? 17.935 8.578 -38.418 1.00 83.88 798 PRO A CA 1
ATOM 6308 C C . PRO A 1 798 ? 18.143 7.058 -38.364 1.00 83.88 798 PRO A C 1
ATOM 6310 O O . PRO A 1 798 ? 17.541 6.393 -37.527 1.00 83.88 798 PRO A O 1
ATOM 6313 N N . LEU A 1 799 ? 19.029 6.503 -39.200 1.00 85.75 799 LEU A N 1
ATOM 6314 C CA . LEU A 1 799 ? 19.320 5.061 -39.223 1.00 85.75 799 LEU A CA 1
ATOM 6315 C C . LEU A 1 799 ? 20.068 4.619 -37.962 1.00 85.75 799 LEU A C 1
ATOM 6317 O O . LEU A 1 799 ? 19.827 3.540 -37.419 1.00 85.75 799 LEU A O 1
ATOM 6321 N N . ARG A 1 800 ? 20.982 5.467 -37.475 1.00 86.31 800 ARG A N 1
ATOM 6322 C CA . ARG A 1 800 ? 21.676 5.233 -36.205 1.00 86.31 800 ARG A CA 1
ATOM 6323 C C . ARG A 1 800 ? 20.694 5.285 -35.037 1.00 86.31 800 ARG A C 1
ATOM 6325 O O . ARG A 1 800 ? 20.758 4.419 -34.168 1.00 86.31 800 ARG A O 1
ATOM 6332 N N . GLU A 1 801 ? 19.792 6.263 -35.031 1.00 87.88 801 GLU A N 1
ATOM 6333 C CA . GLU A 1 801 ? 18.773 6.389 -33.988 1.00 87.88 801 GLU A CA 1
ATOM 6334 C C . GLU A 1 801 ? 17.840 5.178 -33.967 1.00 87.88 801 GLU A C 1
ATOM 6336 O O . GLU A 1 801 ? 17.580 4.611 -32.907 1.00 87.88 801 GLU A O 1
ATOM 6341 N N . GLU A 1 802 ? 17.403 4.715 -35.137 1.00 89.50 802 GLU A N 1
ATOM 6342 C CA . GLU A 1 802 ? 16.598 3.505 -35.259 1.00 89.50 802 GLU A CA 1
ATOM 6343 C C . GLU A 1 802 ? 17.314 2.271 -34.692 1.00 89.50 802 GLU A C 1
ATOM 6345 O O . GLU A 1 802 ? 16.724 1.527 -33.902 1.00 89.50 802 GLU A O 1
ATOM 6350 N N . ALA A 1 803 ? 18.589 2.074 -35.038 1.00 90.56 803 ALA A N 1
ATOM 6351 C CA . ALA A 1 803 ? 19.374 0.948 -34.544 1.00 90.56 803 ALA A CA 1
ATOM 6352 C C . ALA A 1 803 ? 19.515 0.968 -33.011 1.00 90.56 803 ALA A C 1
ATOM 6354 O O . ALA A 1 803 ? 19.280 -0.052 -32.358 1.00 90.56 803 ALA A O 1
ATOM 6355 N N . LEU A 1 804 ? 19.850 2.123 -32.425 1.00 91.38 804 LEU A N 1
ATOM 6356 C CA . LEU A 1 804 ? 19.988 2.279 -30.972 1.00 91.38 804 LEU A CA 1
ATOM 6357 C C . LEU A 1 804 ? 18.653 2.089 -30.248 1.00 91.38 804 LEU A C 1
ATOM 6359 O O . LEU A 1 804 ? 18.596 1.400 -29.229 1.00 91.38 804 LEU A O 1
ATOM 6363 N N . ARG A 1 805 ? 17.565 2.632 -30.803 1.00 94.00 805 ARG A N 1
ATOM 6364 C CA . ARG A 1 805 ? 16.211 2.463 -30.272 1.00 94.00 805 ARG A CA 1
ATOM 6365 C C . ARG A 1 805 ? 15.809 0.988 -30.240 1.00 94.00 805 ARG A C 1
ATOM 6367 O O . ARG A 1 805 ? 15.325 0.502 -29.219 1.00 94.00 805 ARG A O 1
ATOM 6374 N N . LEU A 1 806 ? 16.036 0.247 -31.326 1.00 94.38 806 LEU A N 1
ATOM 6375 C CA . LEU A 1 806 ? 15.748 -1.191 -31.381 1.00 94.38 806 LEU A CA 1
ATOM 6376 C C . LEU A 1 806 ? 16.612 -1.996 -30.399 1.00 94.38 806 LEU A C 1
ATOM 6378 O O . LEU A 1 806 ? 16.105 -2.925 -29.761 1.00 94.38 806 LEU A O 1
ATOM 6382 N N . GLN A 1 807 ? 17.886 -1.630 -30.231 1.00 94.81 807 GLN A N 1
ATOM 6383 C CA . GLN A 1 807 ? 18.764 -2.232 -29.223 1.00 94.81 807 GLN A CA 1
ATOM 6384 C C . GLN A 1 807 ? 18.246 -1.985 -27.803 1.00 94.81 807 GLN A C 1
ATOM 6386 O O . GLN A 1 807 ? 18.184 -2.928 -27.016 1.00 94.81 807 GLN A O 1
ATOM 6391 N N . GLY A 1 808 ? 17.803 -0.765 -27.489 1.00 96.38 808 GLY A N 1
ATOM 6392 C CA . GLY A 1 808 ? 17.196 -0.440 -26.199 1.00 96.38 808 GLY A CA 1
ATOM 6393 C C . GLY A 1 808 ? 15.912 -1.222 -25.929 1.00 96.38 808 GLY A C 1
ATOM 6394 O O . GLY A 1 808 ? 15.784 -1.839 -24.877 1.00 96.38 808 GLY A O 1
ATOM 6395 N N . VAL A 1 809 ? 14.990 -1.301 -26.896 1.00 97.25 809 VAL A N 1
ATOM 6396 C CA . VAL A 1 809 ? 13.758 -2.104 -26.749 1.00 97.25 809 VAL A CA 1
ATOM 6397 C C . VAL A 1 809 ? 14.076 -3.588 -26.540 1.00 97.25 809 VAL A C 1
ATOM 6399 O O . VAL A 1 809 ? 13.463 -4.241 -25.695 1.00 97.25 809 VAL A O 1
ATOM 6402 N N . THR A 1 810 ? 15.059 -4.121 -27.269 1.00 95.56 810 THR A N 1
ATOM 6403 C CA . THR A 1 810 ? 15.523 -5.509 -27.108 1.00 95.56 810 THR A CA 1
ATOM 6404 C C . THR A 1 810 ? 16.136 -5.733 -25.729 1.00 95.56 810 THR A C 1
ATOM 6406 O O . THR A 1 810 ? 15.857 -6.739 -25.080 1.00 95.56 810 THR A O 1
ATOM 6409 N N . TRP A 1 811 ? 16.929 -4.776 -25.248 1.00 96.50 811 TRP A N 1
ATOM 6410 C CA . TRP A 1 811 ? 17.503 -4.805 -23.910 1.00 96.50 811 TRP A CA 1
ATOM 6411 C C . TRP A 1 811 ? 16.404 -4.850 -22.839 1.00 96.50 811 TRP A C 1
ATOM 6413 O O . TRP A 1 811 ? 16.438 -5.732 -21.982 1.00 96.50 811 TRP A O 1
ATOM 6423 N N . ILE A 1 812 ? 15.376 -3.994 -22.940 1.00 98.06 812 ILE A N 1
ATOM 6424 C CA . ILE A 1 812 ? 14.226 -3.989 -22.016 1.00 98.06 812 ILE A CA 1
ATOM 6425 C C . ILE A 1 812 ? 13.520 -5.352 -22.041 1.00 98.06 812 ILE A C 1
ATOM 6427 O O . ILE A 1 812 ? 13.221 -5.906 -20.983 1.00 98.06 812 ILE A O 1
ATOM 6431 N N . ASP A 1 813 ? 13.268 -5.911 -23.231 1.00 95.69 813 ASP A N 1
ATOM 6432 C CA . ASP A 1 813 ? 12.589 -7.204 -23.389 1.00 95.69 813 ASP A CA 1
ATOM 6433 C C . ASP A 1 813 ? 13.397 -8.374 -22.796 1.00 95.69 813 ASP A C 1
ATOM 6435 O O . ASP A 1 813 ? 12.825 -9.289 -22.206 1.00 95.69 813 ASP A O 1
ATOM 6439 N N . ASN A 1 814 ? 14.725 -8.347 -22.898 1.00 95.69 814 ASN A N 1
ATOM 6440 C CA . ASN A 1 814 ? 15.578 -9.387 -22.323 1.00 95.69 814 ASN A CA 1
ATOM 6441 C C . ASN A 1 814 ? 15.642 -9.280 -20.795 1.00 95.69 814 ASN A C 1
ATOM 6443 O O . ASN A 1 814 ? 15.402 -10.264 -20.091 1.00 95.69 814 ASN A O 1
ATOM 6447 N N . VAL A 1 815 ? 15.900 -8.080 -20.271 1.00 96.56 815 VAL A N 1
ATOM 6448 C CA . VAL A 1 815 ? 16.046 -7.844 -18.826 1.00 96.56 815 VAL A CA 1
ATOM 6449 C C . VAL A 1 815 ? 14.741 -8.123 -18.089 1.00 96.56 815 VAL A C 1
ATOM 6451 O O . VAL A 1 815 ? 14.737 -8.816 -17.072 1.00 96.56 815 VAL A O 1
ATOM 6454 N N . ARG A 1 816 ? 13.600 -7.681 -18.633 1.00 96.25 816 ARG A N 1
ATOM 6455 C CA . ARG A 1 816 ? 12.295 -7.942 -18.013 1.00 96.25 816 ARG A CA 1
ATOM 6456 C C . ARG A 1 816 ? 11.988 -9.437 -17.892 1.00 96.25 816 ARG A C 1
ATOM 6458 O O . ARG A 1 816 ? 11.293 -9.828 -16.963 1.00 96.25 816 ARG A O 1
ATOM 6465 N N . ARG A 1 817 ? 12.442 -10.263 -18.849 1.00 94.12 817 ARG A N 1
ATOM 6466 C CA . ARG A 1 817 ? 12.132 -11.702 -18.891 1.00 94.12 817 ARG A CA 1
ATOM 6467 C C . ARG A 1 817 ? 12.877 -12.422 -17.783 1.00 94.12 817 ARG A C 1
ATOM 6469 O O . ARG A 1 817 ? 12.276 -13.247 -17.107 1.00 94.12 817 ARG A O 1
ATOM 6476 N N . VAL A 1 818 ? 14.136 -12.047 -17.562 1.00 93.25 818 VAL A N 1
ATOM 6477 C CA . VAL A 1 818 ? 14.947 -12.550 -16.445 1.00 93.25 818 VAL A CA 1
ATOM 6478 C C . VAL A 1 818 ? 14.387 -12.096 -15.101 1.00 93.25 818 VAL A C 1
ATOM 6480 O O . VAL A 1 818 ? 14.364 -12.869 -14.152 1.00 93.25 818 VAL A O 1
ATOM 6483 N N . LEU A 1 819 ? 13.871 -10.868 -15.026 1.00 92.50 819 LEU A N 1
ATOM 6484 C CA . LEU A 1 819 ? 13.244 -10.329 -13.816 1.00 92.50 819 LEU A CA 1
ATOM 6485 C C . LEU A 1 819 ? 11.781 -10.758 -13.615 1.00 92.50 819 LEU A C 1
ATOM 6487 O O . LEU A 1 819 ? 11.152 -10.311 -12.654 1.00 92.50 819 LEU A O 1
ATOM 6491 N N . TYR A 1 820 ? 11.234 -11.595 -14.503 1.00 93.19 820 TYR A N 1
ATOM 6492 C CA . TYR A 1 820 ? 9.838 -12.052 -14.497 1.00 93.19 820 TYR A CA 1
ATOM 6493 C C . TYR A 1 820 ? 8.798 -10.918 -14.472 1.00 93.19 820 TYR A C 1
ATOM 6495 O O . TYR A 1 820 ? 7.710 -11.058 -13.913 1.00 93.19 820 TYR A O 1
ATOM 6503 N N . LEU A 1 821 ? 9.114 -9.785 -15.102 1.00 93.81 821 LEU A N 1
ATOM 6504 C CA . LEU A 1 821 ? 8.214 -8.639 -15.177 1.00 93.81 821 LEU A CA 1
ATOM 6505 C C . LEU A 1 821 ? 7.141 -8.845 -16.266 1.00 93.81 821 LEU A C 1
ATOM 6507 O O . LEU A 1 821 ? 7.442 -9.335 -17.368 1.00 93.81 821 LEU A O 1
ATOM 6511 N N . PRO A 1 822 ? 5.881 -8.453 -15.998 1.00 94.75 822 PRO A N 1
ATOM 6512 C CA . PRO A 1 822 ? 4.775 -8.661 -16.923 1.00 94.75 822 PRO A CA 1
ATOM 6513 C C . PRO A 1 822 ? 4.882 -7.780 -18.178 1.00 94.75 822 PRO A C 1
ATOM 6515 O O . PRO A 1 822 ? 5.572 -6.762 -18.214 1.00 94.75 822 PRO A O 1
ATOM 6518 N N . ILE A 1 823 ? 4.136 -8.147 -19.228 1.00 93.19 823 ILE A N 1
ATOM 6519 C CA . ILE A 1 823 ? 4.112 -7.416 -20.513 1.00 93.19 823 ILE A CA 1
ATOM 6520 C C . ILE A 1 823 ? 3.592 -5.974 -20.351 1.00 93.19 823 ILE A C 1
ATOM 6522 O O . ILE A 1 823 ? 3.995 -5.098 -21.108 1.00 93.19 823 ILE A O 1
ATOM 6526 N N . ARG A 1 824 ? 2.752 -5.681 -19.350 1.00 93.94 824 ARG A N 1
ATOM 6527 C CA . ARG A 1 824 ? 2.339 -4.293 -19.061 1.00 93.94 824 ARG A CA 1
ATOM 6528 C C . ARG A 1 824 ? 3.539 -3.397 -18.716 1.00 93.94 824 ARG A C 1
ATOM 6530 O O . ARG A 1 824 ? 3.701 -2.338 -19.312 1.00 93.94 824 ARG A O 1
ATOM 6537 N N . THR A 1 825 ? 4.465 -3.899 -17.894 1.00 96.06 825 THR A N 1
ATOM 6538 C CA . THR A 1 825 ? 5.703 -3.200 -17.519 1.00 96.06 825 THR A CA 1
ATOM 6539 C C . THR A 1 825 ? 6.618 -2.995 -18.721 1.00 96.06 825 THR A C 1
ATOM 6541 O O . THR A 1 825 ? 7.168 -1.911 -18.892 1.00 96.06 825 THR A O 1
ATOM 6544 N N . PHE A 1 826 ? 6.720 -3.991 -19.609 1.00 96.62 826 PHE A N 1
ATOM 6545 C CA . PHE A 1 826 ? 7.415 -3.848 -20.896 1.00 96.62 826 PHE A CA 1
ATOM 6546 C C . PHE A 1 826 ? 6.848 -2.702 -21.733 1.00 96.62 826 PHE A C 1
ATOM 6548 O O . PHE A 1 826 ? 7.588 -1.835 -22.188 1.00 96.62 826 PHE A O 1
ATOM 6555 N N . ASN A 1 827 ? 5.530 -2.705 -21.924 1.00 96.25 827 ASN A N 1
ATOM 6556 C CA . ASN A 1 827 ? 4.847 -1.734 -22.762 1.00 96.25 827 ASN A CA 1
ATOM 6557 C C . ASN A 1 827 ? 5.072 -0.304 -22.247 1.00 96.25 827 ASN A C 1
ATOM 6559 O O . ASN A 1 827 ? 5.396 0.588 -23.030 1.00 96.25 827 ASN A O 1
ATOM 6563 N N . THR A 1 828 ? 4.929 -0.095 -20.935 1.00 96.44 828 THR A N 1
ATOM 6564 C CA . THR A 1 828 ? 5.150 1.208 -20.292 1.00 96.44 828 THR A CA 1
ATOM 6565 C C . THR A 1 828 ? 6.610 1.642 -20.392 1.00 96.44 828 THR A C 1
ATOM 6567 O O . THR A 1 828 ? 6.877 2.762 -20.825 1.00 96.44 828 THR A O 1
ATOM 6570 N N . ALA A 1 829 ? 7.561 0.742 -20.121 1.00 97.38 829 ALA A N 1
ATOM 6571 C CA . ALA A 1 829 ? 8.988 1.033 -20.258 1.00 97.38 829 ALA A CA 1
ATOM 6572 C C . ALA A 1 829 ? 9.352 1.474 -21.682 1.00 97.38 829 ALA A C 1
ATOM 6574 O O . ALA A 1 829 ? 10.068 2.453 -21.868 1.00 97.38 829 ALA A O 1
ATOM 6575 N N . VAL A 1 830 ? 8.825 0.799 -22.705 1.00 97.00 830 VAL A N 1
ATOM 6576 C CA . VAL A 1 830 ? 9.139 1.124 -24.101 1.00 97.00 830 VAL A CA 1
ATOM 6577 C C . VAL A 1 830 ? 8.531 2.459 -24.544 1.00 97.00 830 VAL A C 1
ATOM 6579 O O . VAL A 1 830 ? 9.190 3.209 -25.260 1.00 97.00 830 VAL A O 1
ATOM 6582 N N . VAL A 1 831 ? 7.318 2.808 -24.097 1.00 95.69 831 VAL A N 1
ATOM 6583 C CA . VAL A 1 831 ? 6.727 4.135 -24.373 1.00 95.69 831 VAL A CA 1
ATOM 6584 C C . VAL A 1 831 ? 7.600 5.250 -23.799 1.00 95.69 831 VAL A C 1
ATOM 6586 O O . VAL A 1 831 ? 7.891 6.227 -24.490 1.00 95.69 831 VAL A O 1
ATOM 6589 N N . TYR A 1 832 ? 8.048 5.083 -22.555 1.00 95.25 832 TYR A N 1
ATOM 6590 C CA . TYR A 1 832 ? 8.886 6.061 -21.863 1.00 95.25 832 TYR A CA 1
ATOM 6591 C C . TYR A 1 832 ? 10.258 6.168 -22.531 1.00 95.25 832 TYR A C 1
ATOM 6593 O O . TYR A 1 832 ? 10.735 7.269 -22.797 1.00 95.25 832 TYR A O 1
ATOM 6601 N N . TYR A 1 833 ? 10.838 5.028 -22.906 1.00 96.69 833 TYR A N 1
ATOM 6602 C CA . TYR A 1 833 ? 12.089 4.966 -23.646 1.00 96.69 833 TYR A CA 1
ATOM 6603 C C . TYR A 1 833 ? 12.003 5.686 -25.002 1.00 96.69 833 TYR A C 1
ATOM 6605 O O . TYR A 1 833 ? 12.863 6.513 -25.304 1.00 96.69 833 TYR A O 1
ATOM 6613 N N . HIS A 1 834 ? 10.946 5.460 -25.794 1.00 95.31 834 HIS A N 1
ATOM 6614 C CA . HIS A 1 834 ? 10.759 6.165 -27.070 1.00 95.31 834 HIS A CA 1
ATOM 6615 C C . HIS A 1 834 ? 10.643 7.677 -26.875 1.00 95.31 834 HIS A C 1
ATOM 6617 O O . HIS A 1 834 ? 11.286 8.435 -27.595 1.00 95.31 834 HIS A O 1
ATOM 6623 N N . ARG A 1 835 ? 9.862 8.132 -25.887 1.00 92.94 835 ARG A N 1
ATOM 6624 C CA . ARG A 1 835 ? 9.715 9.568 -25.598 1.00 92.94 835 ARG A CA 1
ATOM 6625 C C . ARG A 1 835 ? 11.024 10.203 -25.146 1.00 92.94 835 ARG A C 1
ATOM 6627 O O . ARG A 1 835 ? 11.351 11.293 -25.601 1.00 92.94 835 ARG A O 1
ATOM 6634 N N . PHE A 1 836 ? 11.786 9.511 -24.304 1.00 93.00 836 PHE A N 1
ATOM 6635 C CA . PHE A 1 836 ? 13.094 9.973 -23.852 1.00 93.00 836 PHE A CA 1
ATOM 6636 C C . PHE A 1 836 ? 14.055 10.175 -25.028 1.00 93.00 836 PHE A C 1
ATOM 6638 O O . PHE A 1 836 ? 14.661 11.236 -25.156 1.00 93.00 836 PHE A O 1
ATOM 6645 N N . ARG A 1 837 ? 14.127 9.199 -25.939 1.00 91.56 837 ARG A N 1
ATOM 6646 C CA . ARG A 1 837 ? 14.983 9.248 -27.133 1.00 91.56 837 ARG A CA 1
ATOM 6647 C C . ARG A 1 837 ? 14.606 10.332 -28.137 1.00 91.56 837 ARG A C 1
ATOM 6649 O O . ARG A 1 837 ? 15.464 10.778 -28.882 1.00 91.56 837 ARG A O 1
ATOM 6656 N N . LEU A 1 838 ? 13.355 10.792 -28.137 1.00 90.56 838 LEU A N 1
ATOM 6657 C CA . LEU A 1 838 ? 12.910 11.906 -28.979 1.00 90.56 838 LEU A CA 1
ATOM 6658 C C . LEU A 1 838 ? 13.232 13.285 -28.405 1.00 90.56 838 LEU A C 1
ATOM 6660 O O . LEU A 1 838 ? 12.905 14.273 -29.052 1.00 90.56 838 LEU A O 1
ATOM 6664 N N . VAL A 1 839 ? 13.794 13.366 -27.198 1.00 87.19 839 VAL A N 1
ATOM 6665 C CA . VAL A 1 839 ? 14.150 14.629 -26.529 1.00 87.19 839 VAL A CA 1
ATOM 6666 C C . VAL A 1 839 ? 15.641 14.686 -26.200 1.00 87.19 839 VAL A C 1
ATOM 6668 O O . VAL A 1 839 ? 16.212 15.774 -26.132 1.00 87.19 839 VAL A O 1
ATOM 6671 N N . HIS A 1 840 ? 16.264 13.527 -25.996 1.00 86.12 840 HIS A N 1
ATOM 6672 C CA . HIS A 1 840 ? 17.624 13.394 -25.502 1.00 86.12 840 HIS A CA 1
ATOM 6673 C C . HIS A 1 840 ? 18.497 12.602 -26.495 1.00 86.12 840 HIS A C 1
ATOM 6675 O O . HIS A 1 840 ? 18.204 11.427 -26.748 1.00 86.12 840 HIS A O 1
ATOM 6681 N N . PRO A 1 841 ? 19.565 13.211 -27.050 1.00 82.44 841 PRO A N 1
ATOM 6682 C CA . PRO A 1 841 ? 20.409 12.586 -28.070 1.00 82.44 841 PRO A CA 1
ATOM 6683 C C . PRO A 1 841 ? 21.332 11.487 -27.510 1.00 82.44 841 PRO A C 1
ATOM 6685 O O . PRO A 1 841 ? 21.594 11.398 -26.308 1.00 82.44 841 PRO A O 1
ATOM 6688 N N . ASP A 1 842 ? 21.861 10.635 -28.398 1.00 80.12 842 ASP A N 1
ATOM 6689 C CA . ASP A 1 842 ? 22.667 9.457 -28.034 1.00 80.12 842 ASP A CA 1
ATOM 6690 C C . ASP A 1 842 ? 24.047 9.768 -27.458 1.00 80.12 842 ASP A C 1
ATOM 6692 O O . ASP A 1 842 ? 24.602 8.956 -26.718 1.00 80.12 842 ASP A O 1
ATOM 6696 N N . ASN A 1 843 ? 24.596 10.928 -27.800 1.00 78.69 843 ASN A N 1
ATOM 6697 C CA . ASN A 1 843 ? 25.871 11.409 -27.282 1.00 78.69 843 ASN A CA 1
ATOM 6698 C C . ASN A 1 843 ? 25.787 11.900 -25.827 1.00 78.69 843 ASN A C 1
ATOM 6700 O O . ASN A 1 843 ? 26.819 11.965 -25.165 1.00 78.69 843 ASN A O 1
ATOM 6704 N N . GLU A 1 844 ? 24.590 12.234 -25.336 1.00 81.25 844 GLU A N 1
ATOM 6705 C CA . GLU A 1 844 ? 24.361 12.683 -23.960 1.00 81.25 844 GLU A CA 1
ATOM 6706 C C . GLU A 1 844 ? 23.997 11.503 -23.049 1.00 81.25 844 GLU A C 1
ATOM 6708 O O . GLU A 1 844 ? 24.547 11.373 -21.956 1.00 81.25 844 GLU A O 1
ATOM 6713 N N . TYR A 1 845 ? 23.125 10.601 -23.520 1.00 86.44 845 TYR A N 1
ATOM 6714 C CA . TYR A 1 845 ? 22.683 9.443 -22.741 1.00 86.44 845 TYR A CA 1
ATOM 6715 C C . TYR A 1 845 ? 22.767 8.140 -23.534 1.00 86.44 845 TYR A C 1
ATOM 6717 O O . TYR A 1 845 ? 22.155 7.970 -24.596 1.00 86.44 845 TYR A O 1
ATOM 6725 N N . ASN A 1 846 ? 23.479 7.172 -22.953 1.00 90.38 846 ASN A N 1
ATOM 6726 C CA . ASN A 1 846 ? 23.613 5.832 -23.505 1.00 90.38 846 ASN A CA 1
ATOM 6727 C C . ASN A 1 846 ? 22.249 5.121 -23.559 1.00 90.38 846 ASN A C 1
ATOM 6729 O O . ASN A 1 846 ? 21.446 5.201 -22.627 1.00 90.38 846 ASN A O 1
ATOM 6733 N N . TYR A 1 847 ? 22.004 4.371 -24.638 1.00 93.12 847 TYR A N 1
ATOM 6734 C CA . TYR A 1 847 ? 20.761 3.627 -24.827 1.00 93.12 847 TYR A CA 1
ATOM 6735 C C . TYR A 1 847 ? 20.495 2.600 -23.714 1.00 93.12 847 TYR A C 1
ATOM 6737 O O . TYR A 1 847 ? 19.332 2.389 -23.382 1.00 93.12 847 TYR A O 1
ATOM 6745 N N . MET A 1 848 ? 21.534 1.984 -23.133 1.00 93.62 848 MET A N 1
ATOM 6746 C CA . MET A 1 848 ? 21.403 1.015 -22.037 1.00 93.62 848 MET A CA 1
ATOM 6747 C C . MET A 1 848 ? 20.954 1.692 -20.743 1.00 93.62 848 MET A C 1
ATOM 6749 O O . MET A 1 848 ? 20.027 1.208 -20.102 1.00 93.62 848 MET A O 1
ATOM 6753 N N . ASP A 1 849 ? 21.555 2.830 -20.390 1.00 91.44 849 ASP A N 1
ATOM 6754 C CA . ASP A 1 849 ? 21.191 3.572 -19.177 1.00 91.44 849 ASP A CA 1
ATOM 6755 C C . ASP A 1 849 ? 19.782 4.167 -19.304 1.00 91.44 849 ASP A C 1
ATOM 6757 O O . ASP A 1 849 ? 18.977 4.068 -18.378 1.00 91.44 849 ASP A O 1
ATOM 6761 N N . ALA A 1 850 ? 19.439 4.694 -20.484 1.00 94.00 850 ALA A N 1
ATOM 6762 C CA . ALA A 1 850 ? 18.090 5.166 -20.786 1.00 94.00 850 ALA A CA 1
ATOM 6763 C C . ALA A 1 850 ? 17.053 4.027 -20.747 1.00 94.00 850 ALA A C 1
ATOM 6765 O O . ALA A 1 850 ? 15.968 4.201 -20.197 1.00 94.00 850 ALA A O 1
ATOM 6766 N N . ALA A 1 851 ? 17.377 2.846 -21.283 1.00 97.19 851 ALA A N 1
ATOM 6767 C CA . ALA A 1 851 ? 16.508 1.670 -21.235 1.00 97.19 851 ALA A CA 1
ATOM 6768 C C . ALA A 1 851 ? 16.317 1.144 -19.801 1.00 97.19 851 ALA A C 1
ATOM 6770 O O . ALA A 1 851 ? 15.198 0.806 -19.407 1.00 97.19 851 ALA A O 1
ATOM 6771 N N . ALA A 1 852 ? 17.386 1.121 -19.002 1.00 96.44 852 ALA A N 1
ATOM 6772 C CA . ALA A 1 852 ? 17.347 0.726 -17.599 1.00 96.44 852 ALA A CA 1
ATOM 6773 C C . ALA A 1 852 ? 16.521 1.703 -16.755 1.00 96.44 852 ALA A C 1
ATOM 6775 O O . ALA A 1 852 ? 15.693 1.269 -15.953 1.00 96.44 852 ALA A O 1
ATOM 6776 N N . ALA A 1 853 ? 16.684 3.009 -16.983 1.00 96.38 853 ALA A N 1
ATOM 6777 C CA . ALA A 1 853 ? 15.872 4.041 -16.352 1.00 96.38 853 ALA A CA 1
ATOM 6778 C C . ALA A 1 853 ? 14.398 3.944 -16.753 1.00 96.38 853 ALA A C 1
ATOM 6780 O O . ALA A 1 853 ? 13.532 4.003 -15.885 1.00 96.38 853 ALA A O 1
ATOM 6781 N N . ALA A 1 854 ? 14.101 3.699 -18.030 1.00 97.31 854 ALA A N 1
ATOM 6782 C CA . ALA A 1 854 ? 12.729 3.535 -18.494 1.00 97.31 854 ALA A CA 1
ATOM 6783 C C . ALA A 1 854 ? 12.052 2.311 -17.853 1.00 97.31 854 ALA A C 1
ATOM 6785 O O . ALA A 1 854 ? 10.904 2.395 -17.416 1.00 97.31 854 ALA A O 1
ATOM 6786 N N . LEU A 1 855 ? 12.775 1.189 -17.737 1.00 97.75 855 LEU A N 1
ATOM 6787 C CA . LEU A 1 855 ? 12.287 -0.013 -17.059 1.00 97.75 855 LEU A CA 1
ATOM 6788 C C . LEU A 1 855 ? 12.100 0.216 -15.554 1.00 97.75 855 LEU A C 1
ATOM 6790 O O . LEU A 1 855 ? 11.075 -0.177 -15.006 1.00 97.75 855 LEU A O 1
ATOM 6794 N N . PHE A 1 856 ? 13.042 0.895 -14.898 1.00 97.31 856 PHE A N 1
ATOM 6795 C CA . PHE A 1 856 ? 12.948 1.244 -13.480 1.00 97.31 856 PHE A CA 1
ATOM 6796 C C . PHE A 1 856 ? 11.736 2.136 -13.181 1.00 97.31 856 PHE A C 1
ATOM 6798 O O . PHE A 1 856 ? 10.964 1.838 -12.269 1.00 97.31 856 PHE A O 1
ATOM 6805 N N . THR A 1 857 ? 11.519 3.185 -13.979 1.00 96.00 857 THR A N 1
ATOM 6806 C CA . THR A 1 857 ? 10.347 4.063 -13.860 1.00 96.00 857 THR A CA 1
ATOM 6807 C C . THR A 1 857 ? 9.050 3.295 -14.130 1.00 96.00 857 THR A C 1
ATOM 6809 O O . THR A 1 857 ? 8.092 3.424 -13.369 1.00 96.00 857 THR A O 1
ATOM 6812 N N . ALA A 1 858 ? 9.015 2.430 -15.149 1.00 96.25 858 ALA A N 1
ATOM 6813 C CA . ALA A 1 858 ? 7.844 1.605 -15.444 1.00 96.25 858 ALA A CA 1
ATOM 6814 C C . ALA A 1 858 ? 7.508 0.611 -14.321 1.00 96.25 858 ALA A C 1
ATOM 6816 O O . ALA A 1 858 ? 6.332 0.415 -14.023 1.00 96.25 858 ALA A O 1
ATOM 6817 N N . CYS A 1 859 ? 8.509 0.025 -13.654 1.00 95.88 859 CYS A N 1
ATOM 6818 C CA . CYS A 1 859 ? 8.292 -0.850 -12.498 1.00 95.88 859 CYS A CA 1
ATOM 6819 C C . CYS A 1 859 ? 7.537 -0.143 -11.364 1.00 95.88 859 CYS A C 1
ATOM 6821 O O . CYS A 1 859 ? 6.722 -0.778 -10.697 1.00 95.88 859 CYS A O 1
ATOM 6823 N N . LYS A 1 860 ? 7.781 1.158 -11.160 1.00 93.50 860 LYS A N 1
ATOM 6824 C CA . LYS A 1 860 ? 7.068 1.973 -10.165 1.00 93.50 860 LYS A CA 1
ATOM 6825 C C . LYS A 1 860 ? 5.652 2.335 -10.595 1.00 93.50 860 LYS A C 1
ATOM 6827 O O . LYS A 1 860 ? 4.766 2.368 -9.759 1.00 93.50 860 LYS A O 1
ATOM 6832 N N . ILE A 1 861 ? 5.442 2.597 -11.883 1.00 91.38 861 ILE A N 1
ATOM 6833 C CA . ILE A 1 861 ? 4.125 2.970 -12.420 1.00 91.38 861 ILE A CA 1
ATOM 6834 C C . ILE A 1 861 ? 3.173 1.767 -12.458 1.00 91.38 861 ILE A C 1
ATOM 6836 O O . ILE A 1 861 ? 1.979 1.915 -12.233 1.00 91.38 861 ILE A O 1
ATOM 6840 N N . GLU A 1 862 ? 3.697 0.577 -12.752 1.00 91.94 862 GLU A N 1
ATOM 6841 C CA . GLU A 1 862 ? 2.910 -0.647 -12.961 1.00 91.94 862 GLU A CA 1
ATOM 6842 C C . GLU A 1 862 ? 2.827 -1.552 -11.718 1.00 91.94 862 GLU A C 1
ATOM 6844 O O . GLU A 1 862 ? 2.466 -2.730 -11.846 1.00 91.94 862 GLU A O 1
ATOM 6849 N N . ASP A 1 863 ? 3.229 -1.048 -10.545 1.00 91.19 863 ASP A N 1
ATOM 6850 C CA . ASP A 1 863 ? 3.316 -1.787 -9.275 1.00 91.19 863 ASP A CA 1
ATOM 6851 C C . ASP A 1 863 ? 4.042 -3.136 -9.416 1.00 91.19 863 ASP A C 1
ATOM 6853 O O . ASP A 1 863 ? 3.585 -4.196 -8.991 1.00 91.19 863 ASP A O 1
ATOM 6857 N N . THR A 1 864 ? 5.196 -3.110 -10.086 1.00 93.44 864 THR A N 1
ATOM 6858 C CA . THR A 1 864 ? 6.075 -4.271 -10.321 1.00 93.44 864 THR A CA 1
ATOM 6859 C C . THR A 1 864 ? 7.492 -3.951 -9.854 1.00 93.44 864 THR A C 1
ATOM 6861 O O . THR A 1 864 ? 8.468 -4.123 -10.583 1.00 93.44 864 THR A O 1
ATOM 6864 N N . LEU A 1 865 ? 7.576 -3.413 -8.634 1.00 89.38 865 LEU A N 1
ATOM 6865 C CA . LEU A 1 865 ? 8.765 -2.780 -8.071 1.00 89.38 865 LEU A CA 1
ATOM 6866 C C . LEU A 1 865 ? 10.005 -3.684 -8.141 1.00 89.38 865 LEU A C 1
ATOM 6868 O O . LEU A 1 865 ? 9.987 -4.845 -7.731 1.00 89.38 865 LEU A O 1
ATOM 6872 N N . LYS A 1 866 ? 11.098 -3.104 -8.646 1.00 89.50 866 LYS A N 1
ATOM 6873 C CA . LYS A 1 866 ? 12.447 -3.680 -8.668 1.00 89.50 866 LYS A CA 1
ATOM 6874 C C . LYS A 1 866 ? 13.454 -2.621 -8.259 1.00 89.50 866 LYS A C 1
ATOM 6876 O O . LYS A 1 866 ? 13.301 -1.450 -8.619 1.00 89.50 866 LYS A O 1
ATOM 6881 N N . LYS A 1 867 ? 14.490 -3.020 -7.522 1.00 91.12 867 LYS A N 1
ATOM 6882 C CA . LYS A 1 867 ? 15.587 -2.107 -7.174 1.00 91.12 867 LYS A CA 1
ATOM 6883 C C . LYS A 1 867 ? 16.398 -1.800 -8.440 1.00 91.12 867 LYS A C 1
ATOM 6885 O O . LYS A 1 867 ? 16.572 -2.665 -9.296 1.00 91.12 867 LYS A O 1
ATOM 6890 N N . SER A 1 868 ? 16.945 -0.590 -8.563 1.00 91.38 868 SER A N 1
ATOM 6891 C CA . SER A 1 868 ? 17.766 -0.217 -9.731 1.00 91.38 868 SER A CA 1
ATOM 6892 C C . SER A 1 868 ? 18.989 -1.133 -9.896 1.00 91.38 868 SER A C 1
ATOM 6894 O O . SER A 1 868 ? 19.333 -1.500 -11.017 1.00 91.38 868 SER A O 1
ATOM 6896 N N . LYS A 1 869 ? 19.580 -1.594 -8.785 1.00 91.94 869 LYS A N 1
ATOM 6897 C CA . LYS A 1 869 ? 20.658 -2.597 -8.776 1.00 91.94 869 LYS A CA 1
ATOM 6898 C C . LYS A 1 869 ? 20.240 -3.947 -9.362 1.00 91.94 869 LYS A C 1
ATOM 6900 O O . LYS A 1 869 ? 20.997 -4.519 -10.136 1.00 91.94 869 LYS A O 1
ATOM 6905 N N . GLU A 1 870 ? 19.037 -4.434 -9.058 1.00 92.19 870 GLU A N 1
ATOM 6906 C CA . GLU A 1 870 ? 18.520 -5.702 -9.604 1.00 92.19 870 GLU A CA 1
ATOM 6907 C C . GLU A 1 870 ? 18.371 -5.632 -11.126 1.00 92.19 870 GLU A C 1
ATOM 6909 O O . GLU A 1 870 ? 18.669 -6.597 -11.824 1.00 92.19 870 GLU A O 1
ATOM 6914 N N . ILE A 1 871 ? 17.963 -4.471 -11.649 1.00 94.19 871 ILE A N 1
ATOM 6915 C CA . ILE A 1 871 ? 17.823 -4.238 -13.091 1.00 94.19 871 ILE A CA 1
ATOM 6916 C C . ILE A 1 871 ? 19.183 -4.288 -13.794 1.00 94.19 871 ILE A C 1
ATOM 6918 O O . ILE A 1 871 ? 19.332 -4.988 -14.797 1.00 94.19 871 ILE A O 1
ATOM 6922 N N . VAL A 1 872 ? 20.186 -3.585 -13.259 1.00 92.62 872 VAL A N 1
ATOM 6923 C CA . VAL A 1 872 ? 21.544 -3.581 -13.831 1.00 92.62 872 VAL A CA 1
ATOM 6924 C C . VAL A 1 872 ? 22.196 -4.955 -13.699 1.00 92.62 872 VAL A C 1
ATOM 6926 O O . VAL A 1 872 ? 22.801 -5.442 -14.652 1.00 92.62 872 VAL A O 1
ATOM 6929 N N . CYS A 1 873 ? 22.034 -5.606 -12.549 1.00 93.38 873 CYS A N 1
ATOM 6930 C CA . CYS A 1 873 ? 22.563 -6.938 -12.295 1.00 93.38 873 CYS A CA 1
ATOM 6931 C C . CYS A 1 873 ? 21.958 -7.980 -13.244 1.00 93.38 873 CYS A C 1
ATOM 6933 O O . CYS A 1 873 ? 22.700 -8.724 -13.880 1.00 93.38 873 CYS A O 1
ATOM 6935 N N . ALA A 1 874 ? 20.636 -7.986 -13.437 1.00 93.19 874 ALA A N 1
ATOM 6936 C CA . ALA A 1 874 ? 19.993 -8.884 -14.395 1.00 93.19 874 ALA A CA 1
ATOM 6937 C C . ALA A 1 874 ? 20.505 -8.659 -15.826 1.00 93.19 874 ALA A C 1
ATOM 6939 O O . ALA A 1 874 ? 20.762 -9.617 -16.556 1.00 93.19 874 ALA A O 1
ATOM 6940 N N . ALA A 1 875 ? 20.713 -7.400 -16.219 1.00 93.19 875 ALA A N 1
ATOM 6941 C CA . ALA A 1 875 ? 21.289 -7.060 -17.517 1.00 93.19 875 ALA A CA 1
ATOM 6942 C C . ALA A 1 875 ? 22.747 -7.508 -17.679 1.00 93.19 875 ALA A C 1
ATOM 6944 O O . ALA A 1 875 ? 23.172 -7.856 -18.782 1.00 93.19 875 ALA A O 1
ATOM 6945 N N . TYR A 1 876 ? 23.511 -7.483 -16.592 1.00 92.38 876 TYR A N 1
ATOM 6946 C CA . TYR A 1 876 ? 24.891 -7.936 -16.567 1.00 92.38 876 TYR A CA 1
ATOM 6947 C C . TYR A 1 876 ? 24.977 -9.467 -16.642 1.00 92.38 876 TYR A C 1
ATOM 6949 O O . TYR A 1 876 ? 25.641 -10.001 -17.529 1.00 92.38 876 TYR A O 1
ATOM 6957 N N . ASN A 1 877 ? 24.216 -10.170 -15.800 1.00 92.75 877 ASN A N 1
ATOM 6958 C CA . ASN A 1 877 ? 24.180 -11.634 -15.740 1.00 92.75 877 ASN A CA 1
ATOM 6959 C C . ASN A 1 877 ? 23.686 -12.270 -17.045 1.00 92.75 877 ASN A C 1
ATOM 6961 O O . ASN A 1 877 ? 24.111 -13.365 -17.393 1.00 92.75 877 ASN A O 1
ATOM 6965 N N . LEU A 1 878 ? 22.857 -11.569 -17.824 1.00 91.38 878 LEU A N 1
ATOM 6966 C CA . LEU A 1 878 ? 22.450 -12.002 -19.167 1.00 91.38 878 LEU A CA 1
ATOM 6967 C C . LEU A 1 878 ? 23.619 -12.252 -20.131 1.00 91.38 878 LEU A C 1
ATOM 6969 O O . LEU A 1 878 ? 23.457 -12.987 -21.103 1.00 91.38 878 LEU A O 1
ATOM 6973 N N . LYS A 1 879 ? 24.772 -11.618 -19.900 1.00 89.69 879 LYS A N 1
ATOM 6974 C CA . LYS A 1 879 ? 25.967 -11.754 -20.745 1.00 89.69 879 LYS A CA 1
ATOM 6975 C C . LYS A 1 879 ? 26.909 -12.855 -20.264 1.00 89.69 879 LYS A C 1
ATOM 6977 O O . LYS A 1 879 ? 27.880 -13.146 -20.956 1.00 89.69 879 LYS A O 1
ATOM 6982 N N . LEU A 1 880 ? 26.638 -13.433 -19.096 1.00 89.12 880 LEU A N 1
ATOM 6983 C CA . LEU A 1 880 ? 27.512 -14.380 -18.424 1.00 89.12 880 LEU A CA 1
ATOM 6984 C C . LEU A 1 880 ? 26.873 -15.770 -18.344 1.00 89.12 880 LEU A C 1
ATOM 6986 O O . LEU A 1 880 ? 25.644 -15.889 -18.252 1.00 89.12 880 LEU A O 1
ATOM 6990 N N . PRO A 1 881 ? 27.686 -16.842 -18.357 1.00 82.75 881 PRO A N 1
ATOM 6991 C CA . PRO A 1 881 ? 27.189 -18.171 -18.039 1.00 82.75 881 PRO A CA 1
ATOM 6992 C C . PRO A 1 881 ? 26.657 -18.200 -16.592 1.00 82.75 881 PRO A C 1
ATOM 6994 O O . PRO A 1 881 ? 27.173 -17.469 -15.746 1.00 82.75 881 PRO A O 1
ATOM 6997 N N . PRO A 1 882 ? 25.666 -19.055 -16.267 1.00 79.75 882 PRO A N 1
ATOM 6998 C CA . PRO A 1 882 ? 25.067 -19.115 -14.928 1.00 79.75 882 PRO A CA 1
ATOM 6999 C C . PRO A 1 882 ? 26.068 -19.273 -13.775 1.00 79.75 882 PRO A C 1
ATOM 7001 O O . PRO A 1 882 ? 25.830 -18.775 -12.682 1.00 79.75 882 PRO A O 1
ATOM 7004 N N . SER A 1 883 ? 27.207 -19.925 -14.023 1.00 76.94 883 SER A N 1
ATOM 7005 C CA . SER A 1 883 ? 28.294 -20.100 -13.052 1.00 76.94 883 SER A CA 1
ATOM 7006 C C . SER A 1 883 ? 29.021 -18.806 -12.671 1.00 76.94 883 SER A C 1
ATOM 7008 O O . SER A 1 883 ? 29.691 -18.772 -11.646 1.00 76.94 883 SER A O 1
ATOM 7010 N N . GLU A 1 884 ? 28.923 -17.765 -13.497 1.00 86.25 884 GLU A N 1
ATOM 7011 C CA . GLU A 1 884 ? 29.588 -16.468 -13.316 1.00 86.25 884 GLU A CA 1
ATOM 7012 C C . GLU A 1 884 ? 28.594 -15.352 -12.960 1.00 86.25 884 GLU A C 1
ATOM 7014 O O . GLU A 1 884 ? 28.948 -14.173 -12.950 1.00 86.25 884 GLU A O 1
ATOM 7019 N N . HIS A 1 885 ? 27.331 -15.696 -12.682 1.00 86.06 885 HIS A N 1
ATOM 7020 C CA . HIS A 1 885 ? 26.321 -14.709 -12.306 1.00 86.06 885 HIS A CA 1
ATOM 7021 C C . HIS A 1 885 ? 26.712 -13.997 -11.011 1.00 86.06 885 HIS A C 1
ATOM 7023 O O . HIS A 1 885 ? 27.099 -14.610 -10.019 1.00 86.06 885 HIS A O 1
ATOM 7029 N N . MET A 1 886 ? 26.600 -12.673 -11.029 1.00 85.19 886 MET A N 1
ATOM 7030 C CA . MET A 1 886 ? 26.911 -11.812 -9.896 1.00 85.19 886 MET A CA 1
ATOM 7031 C C . MET A 1 886 ? 25.636 -11.489 -9.115 1.00 85.19 886 MET A C 1
ATOM 7033 O O . MET A 1 886 ? 24.554 -11.402 -9.696 1.00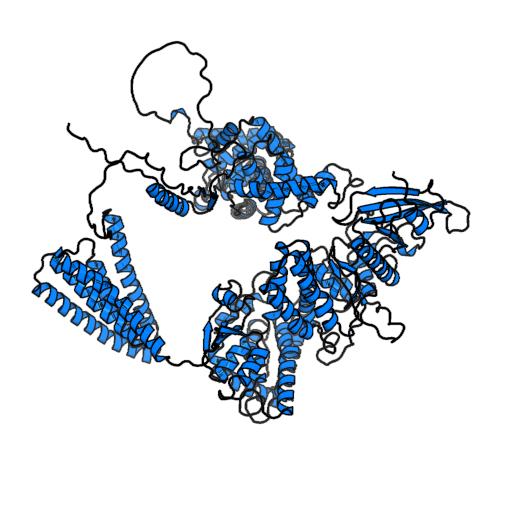 85.19 886 MET A O 1
ATOM 7037 N N . SER A 1 887 ? 25.755 -11.277 -7.803 1.00 87.88 887 SER A N 1
ATOM 7038 C CA . SER A 1 887 ? 24.636 -10.803 -6.975 1.00 87.88 887 SER A CA 1
ATOM 7039 C C . SER A 1 887 ? 24.378 -9.298 -7.193 1.00 87.88 887 SER A C 1
ATOM 7041 O O . SER A 1 887 ? 25.342 -8.547 -7.394 1.00 87.88 887 SER A O 1
ATOM 7043 N N . PRO A 1 888 ? 23.114 -8.825 -7.115 1.00 81.44 888 PRO A N 1
ATOM 7044 C CA . PRO A 1 888 ? 22.768 -7.402 -7.172 1.00 81.44 888 PRO A CA 1
ATOM 7045 C C . PRO A 1 888 ? 23.476 -6.513 -6.145 1.00 81.44 888 PRO A C 1
ATOM 7047 O O . PRO A 1 888 ? 23.601 -5.311 -6.381 1.00 81.44 888 PRO A O 1
ATOM 7050 N N . ASP A 1 889 ? 23.963 -7.079 -5.040 1.00 82.50 889 ASP A N 1
ATOM 7051 C CA . ASP A 1 889 ? 24.674 -6.337 -3.992 1.00 82.50 889 ASP A CA 1
ATOM 7052 C C . ASP A 1 889 ? 26.130 -6.007 -4.355 1.00 82.50 889 ASP A C 1
ATOM 7054 O O . ASP A 1 889 ? 26.815 -5.300 -3.619 1.00 82.50 889 ASP A O 1
ATOM 7058 N N . ASN A 1 890 ? 26.615 -6.457 -5.519 1.00 82.44 890 ASN A N 1
ATOM 7059 C CA . ASN A 1 890 ? 27.963 -6.134 -5.967 1.00 82.44 890 ASN A CA 1
ATOM 7060 C C . ASN A 1 890 ? 28.158 -4.630 -6.210 1.00 82.44 890 ASN A C 1
ATOM 7062 O O . ASN A 1 890 ? 27.428 -4.009 -6.988 1.00 82.44 890 ASN A O 1
ATOM 7066 N N . GLN A 1 891 ? 29.214 -4.062 -5.618 1.00 83.88 891 GLN A N 1
ATOM 7067 C CA . GLN A 1 891 ? 29.566 -2.644 -5.751 1.00 83.88 891 GLN A CA 1
ATOM 7068 C C . GLN A 1 891 ? 29.771 -2.185 -7.203 1.00 83.88 891 GLN A C 1
ATOM 7070 O O . GLN A 1 891 ? 29.575 -1.005 -7.497 1.00 83.88 891 GLN A O 1
ATOM 7075 N N . VAL A 1 892 ? 30.097 -3.093 -8.132 1.00 83.19 892 VAL A N 1
ATOM 7076 C CA . VAL A 1 892 ? 30.199 -2.790 -9.573 1.00 83.19 892 VAL A CA 1
ATOM 7077 C C . VAL A 1 892 ? 28.901 -2.172 -10.116 1.00 83.19 892 VAL A C 1
ATOM 7079 O O . VAL A 1 892 ? 28.942 -1.345 -11.027 1.00 83.19 892 VAL A O 1
ATOM 7082 N N . PHE A 1 893 ? 27.745 -2.495 -9.525 1.00 87.50 893 PHE A N 1
ATOM 7083 C CA . PHE A 1 893 ? 26.450 -1.965 -9.952 1.00 87.50 893 PHE A CA 1
ATOM 7084 C C . PHE A 1 893 ? 26.073 -0.629 -9.295 1.00 87.50 893 PHE A C 1
ATOM 7086 O O . PHE A 1 893 ? 25.144 0.026 -9.763 1.00 87.50 893 PHE A O 1
ATOM 7093 N N . GLU A 1 894 ? 26.793 -0.171 -8.265 1.00 85.31 894 GLU A N 1
ATOM 7094 C CA . GLU A 1 894 ? 26.454 1.028 -7.480 1.00 85.31 894 GLU A CA 1
ATOM 7095 C C . GLU A 1 894 ? 26.433 2.310 -8.328 1.00 85.31 894 GLU A C 1
ATOM 7097 O O . GLU A 1 894 ? 25.532 3.143 -8.206 1.00 85.31 894 GLU A O 1
ATOM 7102 N N . ALA A 1 895 ? 27.437 2.489 -9.191 1.00 82.31 895 ALA A N 1
ATOM 7103 C CA . ALA A 1 895 ? 27.554 3.676 -10.037 1.00 82.31 895 ALA A CA 1
ATOM 7104 C C . ALA A 1 895 ? 26.433 3.726 -11.088 1.00 82.31 895 ALA A C 1
ATOM 7106 O O . ALA A 1 895 ? 25.749 4.741 -11.220 1.00 82.31 895 ALA A O 1
ATOM 7107 N N . HIS A 1 896 ? 26.189 2.604 -11.769 1.00 83.44 896 HIS A N 1
ATOM 7108 C CA . HIS A 1 896 ? 25.127 2.477 -12.768 1.00 83.44 896 HIS A CA 1
ATOM 7109 C C . HIS A 1 896 ? 23.728 2.613 -12.145 1.00 83.44 896 HIS A C 1
ATOM 7111 O O . HIS A 1 896 ? 22.873 3.316 -12.680 1.00 83.44 896 HIS A O 1
ATOM 7117 N N . ALA A 1 897 ? 23.503 2.017 -10.970 1.00 87.12 897 ALA A N 1
ATOM 7118 C CA . ALA A 1 897 ? 22.240 2.112 -10.241 1.00 87.12 897 ALA A CA 1
ATOM 7119 C C . ALA A 1 897 ? 21.916 3.548 -9.794 1.00 87.12 897 ALA A C 1
ATOM 7121 O O . ALA A 1 897 ? 20.758 3.962 -9.873 1.00 87.12 897 ALA A O 1
ATOM 7122 N N . ARG A 1 898 ? 22.923 4.326 -9.366 1.00 86.00 898 ARG A N 1
ATOM 7123 C CA . ARG A 1 898 ? 22.762 5.762 -9.068 1.00 86.00 898 ARG A CA 1
ATOM 7124 C C . ARG A 1 898 ? 22.487 6.583 -10.325 1.00 86.00 898 ARG A C 1
ATOM 7126 O O . ARG A 1 898 ? 21.622 7.455 -10.289 1.00 86.00 898 ARG A O 1
ATOM 7133 N N . GLY A 1 899 ? 23.163 6.270 -11.433 1.00 80.94 899 GLY A N 1
ATOM 7134 C CA . GLY A 1 899 ? 22.899 6.885 -12.737 1.00 80.94 899 GLY A CA 1
ATOM 7135 C C . GLY A 1 899 ? 21.436 6.733 -13.159 1.00 80.94 899 GLY A C 1
ATOM 7136 O O . GLY A 1 899 ? 20.787 7.719 -13.494 1.00 80.94 899 GLY A O 1
ATOM 7137 N N . ILE A 1 900 ? 20.877 5.527 -13.023 1.00 88.56 900 ILE A N 1
ATOM 7138 C CA . ILE A 1 900 ? 19.460 5.240 -13.306 1.00 88.56 900 ILE A CA 1
ATOM 7139 C C . ILE A 1 900 ? 18.510 6.121 -12.487 1.00 88.56 900 ILE A C 1
ATOM 7141 O O . ILE A 1 900 ? 17.557 6.671 -13.038 1.00 88.56 900 ILE A O 1
ATOM 7145 N N . ILE A 1 901 ? 18.771 6.283 -11.187 1.00 83.31 901 ILE A N 1
ATOM 7146 C CA . ILE A 1 901 ? 17.948 7.130 -10.308 1.00 83.31 901 ILE A CA 1
ATOM 7147 C C . ILE A 1 901 ? 18.028 8.599 -10.750 1.00 83.31 901 ILE A C 1
ATOM 7149 O O . ILE A 1 901 ? 17.016 9.294 -10.759 1.00 83.31 901 ILE A O 1
ATOM 7153 N N . GLY A 1 902 ? 19.204 9.066 -11.182 1.00 80.06 902 GLY A N 1
ATOM 7154 C CA . GLY A 1 902 ? 19.371 10.415 -11.733 1.00 80.06 902 GLY A CA 1
ATOM 7155 C C . GLY A 1 902 ? 18.573 10.653 -13.021 1.00 80.06 902 GLY A C 1
ATOM 7156 O O . GLY A 1 902 ? 18.038 11.743 -13.223 1.00 80.06 902 GLY A O 1
ATOM 7157 N N . LEU A 1 903 ? 18.439 9.627 -13.868 1.00 87.56 903 LEU A N 1
ATOM 7158 C CA . LEU A 1 903 ? 17.687 9.703 -15.126 1.00 87.56 903 LEU A CA 1
ATOM 7159 C C . LEU A 1 903 ? 16.169 9.603 -14.948 1.00 87.56 903 LEU A C 1
ATOM 7161 O O . LEU A 1 903 ? 15.430 10.009 -15.844 1.00 87.56 903 LEU A O 1
ATOM 7165 N N . GLU A 1 904 ? 15.685 9.109 -13.806 1.00 88.75 904 GLU A N 1
ATOM 7166 C CA . GLU A 1 904 ? 14.252 8.940 -13.545 1.00 88.75 904 GLU A CA 1
ATOM 7167 C C . GLU A 1 904 ? 13.475 10.249 -13.728 1.00 88.75 904 GLU A C 1
ATOM 7169 O O . GLU A 1 904 ? 12.443 10.274 -14.398 1.00 88.75 904 GLU A O 1
ATOM 7174 N N . ARG A 1 905 ? 13.995 11.360 -13.198 1.00 84.81 905 ARG A N 1
ATOM 7175 C CA . ARG A 1 905 ? 13.370 12.677 -13.367 1.00 84.81 905 ARG A CA 1
ATOM 7176 C C . ARG A 1 905 ? 13.233 13.049 -14.845 1.00 84.81 905 ARG A C 1
ATOM 7178 O O . ARG A 1 905 ? 12.161 13.475 -15.268 1.00 84.81 905 ARG A O 1
ATOM 7185 N N . LEU A 1 906 ? 14.298 12.881 -15.627 1.00 85.56 906 LEU A N 1
ATOM 7186 C CA . LEU A 1 906 ? 14.295 13.202 -17.057 1.00 85.56 906 LEU A CA 1
ATOM 7187 C C . LEU A 1 906 ? 13.320 12.304 -17.832 1.00 85.56 906 LEU A C 1
ATOM 7189 O O . LEU A 1 906 ? 12.654 12.770 -18.754 1.00 85.56 906 LEU A O 1
ATOM 7193 N N . MET A 1 907 ? 13.176 11.045 -17.413 1.00 89.06 907 MET A N 1
ATOM 7194 C CA . MET A 1 907 ? 12.210 10.095 -17.966 1.00 89.06 907 MET A CA 1
ATOM 7195 C C . MET A 1 907 ? 10.756 10.556 -17.752 1.00 89.06 907 MET A C 1
ATOM 7197 O O . MET A 1 907 ? 9.926 10.480 -18.665 1.00 89.06 907 MET A O 1
ATOM 7201 N N . LEU A 1 908 ? 10.457 11.080 -16.558 1.00 89.12 908 LEU A N 1
ATOM 7202 C CA . LEU A 1 908 ? 9.149 11.646 -16.219 1.00 89.12 908 LEU A CA 1
ATOM 7203 C C . LEU A 1 908 ? 8.872 12.949 -16.978 1.00 89.12 908 LEU A C 1
ATOM 7205 O O . LEU A 1 908 ? 7.781 13.113 -17.526 1.00 89.12 908 LEU A O 1
ATOM 7209 N N . GLU A 1 909 ? 9.863 13.837 -17.078 1.00 84.38 909 GLU A N 1
ATOM 7210 C CA . GLU A 1 909 ? 9.756 15.087 -17.841 1.00 84.38 909 GLU A CA 1
ATOM 7211 C C . GLU A 1 909 ? 9.523 14.833 -19.338 1.00 84.38 909 GLU A C 1
ATOM 7213 O O . GLU A 1 909 ? 8.648 15.458 -19.937 1.00 84.38 909 GLU A O 1
ATOM 7218 N N . ALA A 1 910 ? 10.260 13.894 -19.946 1.00 84.94 910 ALA A N 1
ATOM 7219 C CA . ALA A 1 910 ? 10.088 13.522 -21.354 1.00 84.94 910 ALA A CA 1
ATOM 7220 C C . ALA A 1 910 ? 8.696 12.928 -21.632 1.00 84.94 910 ALA A C 1
ATOM 7222 O O . ALA A 1 910 ? 8.143 13.097 -22.719 1.00 84.94 910 ALA A O 1
ATOM 7223 N N . SER A 1 911 ? 8.100 12.276 -20.630 1.00 85.69 911 SER A N 1
ATOM 7224 C CA . SER A 1 911 ? 6.732 11.752 -20.694 1.00 85.69 911 SER A CA 1
ATOM 7225 C C . SER A 1 911 ? 5.658 12.781 -20.326 1.00 85.69 911 SER A C 1
ATOM 7227 O O . SER A 1 911 ? 4.472 12.468 -20.409 1.00 85.69 911 SER A O 1
ATOM 7229 N N . GLY A 1 912 ? 6.047 13.995 -19.922 1.00 84.50 912 GLY A N 1
ATOM 7230 C CA . GLY A 1 912 ? 5.132 15.044 -19.471 1.00 84.50 912 GLY A CA 1
ATOM 7231 C C . GLY A 1 912 ? 4.387 14.698 -18.179 1.00 84.50 912 GLY A C 1
ATOM 7232 O O . GLY A 1 912 ? 3.272 15.176 -17.991 1.00 84.50 912 GLY A O 1
ATOM 7233 N N . PHE A 1 913 ? 4.964 13.834 -17.333 1.00 87.44 913 PHE A N 1
ATOM 7234 C CA . PHE A 1 913 ? 4.318 13.256 -16.146 1.00 87.44 913 PHE A CA 1
ATOM 7235 C C . PHE A 1 913 ? 2.973 12.556 -16.446 1.00 87.44 913 PHE A C 1
ATOM 7237 O O . PHE A 1 913 ? 2.122 12.423 -15.568 1.00 87.44 913 PHE A O 1
ATOM 7244 N N . ASP A 1 914 ? 2.768 12.072 -17.680 1.00 87.00 914 ASP A N 1
ATOM 7245 C CA . ASP A 1 914 ? 1.571 11.306 -18.036 1.00 87.00 914 ASP A CA 1
ATOM 7246 C C . ASP A 1 914 ? 1.743 9.818 -17.727 1.00 87.00 914 ASP A C 1
ATOM 7248 O O . ASP A 1 914 ? 2.260 9.052 -18.539 1.00 87.00 914 ASP A O 1
ATOM 7252 N N . PHE A 1 915 ? 1.259 9.413 -16.555 1.00 88.81 915 PHE A N 1
ATOM 7253 C CA . PHE A 1 915 ? 1.289 8.028 -16.080 1.00 88.81 915 PHE A CA 1
ATOM 7254 C C . PHE A 1 915 ? 0.218 7.125 -16.714 1.00 88.81 915 PHE A C 1
ATOM 7256 O O . PHE A 1 915 ? 0.157 5.932 -16.420 1.00 88.81 915 PHE A O 1
ATOM 7263 N N . ARG A 1 916 ? -0.659 7.657 -17.577 1.00 84.62 916 ARG A N 1
ATOM 7264 C CA . ARG A 1 916 ? -1.810 6.920 -18.126 1.00 84.62 916 ARG A CA 1
ATOM 7265 C C . ARG A 1 916 ? -1.415 6.120 -19.368 1.00 84.62 916 ARG A C 1
ATOM 7267 O O . ARG A 1 916 ? -1.919 6.367 -20.466 1.00 84.62 916 ARG A O 1
ATOM 7274 N N . THR A 1 917 ? -0.546 5.128 -19.213 1.00 77.31 917 THR A N 1
ATOM 7275 C CA . THR A 1 917 ? -0.207 4.235 -20.328 1.00 77.31 917 THR A CA 1
ATOM 7276 C C . THR A 1 917 ? -1.348 3.248 -20.579 1.00 77.31 917 THR A C 1
ATOM 7278 O O . THR A 1 917 ? -1.847 2.593 -19.667 1.00 77.31 917 THR A O 1
ATOM 7281 N N . ARG A 1 918 ? -1.801 3.137 -21.833 1.00 82.69 918 ARG A N 1
ATOM 7282 C CA . ARG A 1 918 ? -2.828 2.167 -22.243 1.00 82.69 918 ARG A CA 1
ATOM 7283 C C . ARG A 1 918 ? -2.216 1.114 -23.160 1.00 82.69 918 ARG A C 1
ATOM 7285 O O . ARG A 1 918 ? -1.347 1.411 -23.973 1.00 82.69 918 ARG A O 1
ATOM 7292 N N . HIS A 1 919 ? -2.693 -0.121 -23.041 1.00 90.50 919 HIS A N 1
ATOM 7293 C CA . HIS A 1 919 ? -2.101 -1.281 -23.708 1.00 90.50 919 HIS A CA 1
ATOM 7294 C C . HIS A 1 919 ? -3.083 -1.949 -24.684 1.00 90.50 919 HIS A C 1
ATOM 7296 O O . HIS A 1 919 ? -4.236 -2.194 -24.304 1.00 90.50 919 HIS A O 1
ATOM 7302 N N . PRO A 1 920 ? -2.667 -2.292 -25.920 1.00 93.69 920 PRO A N 1
ATOM 7303 C CA . PRO A 1 920 ? -3.565 -2.860 -26.925 1.00 93.69 920 PRO A CA 1
ATOM 7304 C C . PRO A 1 920 ? -4.022 -4.288 -26.601 1.00 93.69 920 PRO A C 1
ATOM 7306 O O . PRO A 1 920 ? -5.081 -4.697 -27.063 1.00 93.69 920 PRO A O 1
ATOM 7309 N N . GLN A 1 921 ? -3.294 -5.045 -25.773 1.00 94.06 921 GLN A N 1
ATOM 7310 C CA . GLN A 1 921 ? -3.538 -6.474 -25.527 1.00 94.06 921 GLN A CA 1
ATOM 7311 C C . GLN A 1 921 ? -4.942 -6.756 -24.968 1.00 94.06 921 GLN A C 1
ATOM 7313 O O . GLN A 1 921 ? -5.616 -7.690 -25.403 1.00 94.06 921 GLN A O 1
ATOM 7318 N N . LYS A 1 922 ? -5.428 -5.924 -24.036 1.00 91.62 922 LYS A N 1
ATOM 7319 C CA . LYS A 1 922 ? -6.780 -6.073 -23.466 1.00 91.62 922 LYS A CA 1
ATOM 7320 C C . LYS A 1 922 ? -7.863 -5.818 -24.516 1.00 91.62 922 LYS A C 1
ATOM 7322 O O . LYS A 1 922 ? -8.876 -6.517 -24.537 1.00 91.62 922 LYS A O 1
ATOM 7327 N N . THR A 1 923 ? -7.656 -4.826 -25.379 1.00 93.56 923 THR A N 1
ATOM 7328 C CA . THR A 1 923 ? -8.572 -4.485 -26.476 1.00 93.56 923 THR A CA 1
ATOM 7329 C C . THR A 1 923 ? -8.544 -5.550 -27.567 1.00 93.56 923 THR A C 1
ATOM 7331 O O . THR A 1 923 ? -9.600 -5.980 -28.018 1.00 93.56 923 THR A O 1
ATOM 7334 N N . LEU A 1 924 ? -7.360 -6.057 -27.906 1.00 94.69 924 LEU A N 1
ATOM 7335 C CA . LEU A 1 924 ? -7.160 -7.135 -28.867 1.00 94.69 924 LEU A CA 1
ATOM 7336 C C . LEU A 1 924 ? -7.933 -8.395 -28.477 1.00 94.69 924 LEU A C 1
ATOM 7338 O O . LEU A 1 924 ? -8.659 -8.933 -29.302 1.00 94.69 924 LEU A O 1
ATOM 7342 N N . ILE A 1 925 ? -7.854 -8.832 -27.215 1.00 92.56 925 ILE A N 1
ATOM 7343 C CA . ILE A 1 925 ? -8.599 -10.013 -26.745 1.00 92.56 925 ILE A CA 1
ATOM 7344 C C . ILE A 1 925 ? -10.116 -9.795 -26.866 1.00 92.56 925 ILE A C 1
ATOM 7346 O O . ILE A 1 925 ? -10.848 -10.713 -27.238 1.00 92.56 925 ILE A O 1
ATOM 7350 N N . LYS A 1 926 ? -10.606 -8.583 -26.575 1.00 92.38 926 LYS A N 1
ATOM 7351 C CA . LYS A 1 926 ? -12.029 -8.242 -26.734 1.00 92.38 926 LYS A CA 1
ATOM 7352 C C . LYS A 1 926 ? -12.458 -8.259 -28.202 1.00 92.38 926 LYS A C 1
ATOM 7354 O O . LYS A 1 926 ? -13.525 -8.789 -28.502 1.00 92.38 926 LYS A O 1
ATOM 7359 N N . LEU A 1 927 ? -11.639 -7.706 -29.097 1.00 91.75 927 LEU A N 1
ATOM 7360 C CA . LEU A 1 927 ? -11.900 -7.698 -30.537 1.00 91.75 927 LEU A CA 1
ATOM 7361 C C . LEU A 1 927 ? -11.861 -9.112 -31.121 1.00 91.75 927 LEU A C 1
ATOM 7363 O O . LEU A 1 927 ? -12.801 -9.497 -31.806 1.00 91.75 927 LEU A O 1
ATOM 7367 N N . ALA A 1 928 ? -10.849 -9.912 -30.784 1.00 91.75 928 ALA A N 1
ATOM 7368 C CA . ALA A 1 928 ? -10.735 -11.299 -31.232 1.00 91.75 928 ALA A CA 1
ATOM 7369 C C . ALA A 1 928 ? -11.992 -12.109 -30.871 1.00 91.75 928 ALA A C 1
ATOM 7371 O O . ALA A 1 928 ? -12.611 -12.712 -31.746 1.00 91.75 928 ALA A O 1
ATOM 7372 N N . ARG A 1 929 ? -12.457 -12.019 -29.614 1.00 91.00 929 ARG A N 1
ATOM 7373 C CA . ARG A 1 929 ? -13.707 -12.668 -29.180 1.00 91.00 929 ARG A CA 1
ATOM 7374 C C . ARG A 1 929 ? -14.930 -12.174 -29.949 1.00 91.00 929 ARG A C 1
ATOM 7376 O O . ARG A 1 929 ? -15.798 -12.976 -30.272 1.00 91.00 929 ARG A O 1
ATOM 7383 N N . LYS A 1 930 ? -15.007 -10.870 -30.239 1.00 90.44 930 LYS A N 1
ATOM 7384 C CA . LYS A 1 930 ? -16.123 -10.281 -30.992 1.00 90.44 930 LYS A CA 1
ATOM 7385 C C . LYS A 1 930 ? -16.232 -10.866 -32.403 1.00 90.44 930 LYS A C 1
ATOM 7387 O O . LYS A 1 930 ? -17.341 -11.101 -32.865 1.00 90.44 930 LYS A O 1
ATOM 7392 N N . TYR A 1 931 ? -15.102 -11.130 -33.052 1.00 90.06 931 TYR A N 1
ATOM 7393 C CA . TYR A 1 931 ? -15.051 -11.724 -34.391 1.00 90.06 931 TYR A CA 1
ATOM 7394 C C . TYR A 1 931 ? -15.023 -13.262 -34.382 1.00 90.06 931 TYR A C 1
ATOM 7396 O O . TYR A 1 931 ? -14.674 -13.877 -35.383 1.00 90.06 931 TYR A O 1
ATOM 7404 N N . GLY A 1 932 ? -15.387 -13.902 -33.263 1.00 87.00 932 GLY A N 1
ATOM 7405 C CA . GLY A 1 932 ? -15.477 -15.363 -33.166 1.00 87.00 932 GLY A CA 1
ATOM 7406 C C . GLY A 1 932 ? -14.130 -16.085 -33.062 1.00 87.00 932 GLY A C 1
ATOM 7407 O O . GLY A 1 932 ? -14.087 -17.311 -33.135 1.00 87.00 932 GLY A O 1
ATOM 7408 N N . LEU A 1 933 ? -13.026 -15.360 -32.857 1.00 88.50 933 LEU A N 1
ATOM 7409 C CA . LEU A 1 933 ? -11.700 -15.947 -32.688 1.00 88.50 933 LEU A CA 1
ATOM 7410 C C . LEU A 1 933 ? -11.490 -16.326 -31.217 1.00 88.50 933 LEU A C 1
ATOM 7412 O O . LEU A 1 933 ? -11.455 -15.478 -30.319 1.00 88.50 933 LEU A O 1
ATOM 7416 N N . THR A 1 934 ? -11.356 -17.625 -30.956 1.00 80.69 934 THR A N 1
ATOM 7417 C CA . THR A 1 934 ? -11.130 -18.157 -29.605 1.00 80.69 934 THR A CA 1
ATOM 7418 C C . THR A 1 934 ? -9.676 -17.952 -29.158 1.00 80.69 934 THR A C 1
ATOM 7420 O O . THR A 1 934 ? -8.800 -17.590 -29.948 1.00 80.69 934 THR A O 1
ATOM 7423 N N . SER A 1 935 ? -9.387 -18.203 -27.877 1.00 72.50 935 SER A N 1
ATOM 7424 C CA . SER A 1 935 ? -8.018 -18.180 -27.333 1.00 72.50 935 SER A CA 1
ATOM 7425 C C . SER A 1 935 ? -7.105 -19.263 -27.920 1.00 72.50 935 SER A C 1
ATOM 7427 O O . SER A 1 935 ? -5.891 -19.157 -27.786 1.00 72.50 935 SER A O 1
ATOM 7429 N N . GLN A 1 936 ? -7.677 -20.283 -28.564 1.00 78.75 936 GLN A N 1
ATOM 7430 C CA . GLN A 1 936 ? -6.946 -21.350 -29.252 1.00 78.75 936 GLN A CA 1
ATOM 7431 C C . GLN A 1 936 ? -6.679 -21.028 -30.730 1.00 78.75 936 GLN A C 1
ATOM 7433 O O . GLN A 1 936 ? -5.951 -21.764 -31.388 1.00 78.75 936 GLN A O 1
ATOM 7438 N N . SER A 1 937 ? -7.246 -19.939 -31.262 1.00 89.19 937 SER A N 1
ATOM 7439 C CA . SER A 1 937 ? -7.005 -19.524 -32.642 1.00 89.19 937 SER A CA 1
ATOM 7440 C C . SER A 1 937 ? -5.544 -19.118 -32.844 1.00 89.19 937 SER A C 1
ATOM 7442 O O . SER A 1 937 ? -4.996 -18.287 -32.110 1.00 89.19 937 SER A O 1
ATOM 7444 N N . GLU A 1 938 ? -4.930 -19.664 -33.891 1.00 91.62 938 GLU A N 1
ATOM 7445 C CA . GLU A 1 938 ? -3.579 -19.303 -34.320 1.00 91.62 938 GLU A CA 1
ATOM 7446 C C . GLU A 1 938 ? -3.480 -17.814 -34.692 1.00 91.62 938 GLU A C 1
ATOM 7448 O O . GLU A 1 938 ? -2.482 -17.160 -34.372 1.00 91.62 938 GLU A O 1
ATOM 7453 N N . VAL A 1 939 ? -4.555 -17.246 -35.256 1.00 93.38 939 VAL A N 1
ATOM 7454 C CA . VAL A 1 939 ? -4.686 -15.810 -35.551 1.00 93.38 939 VAL A CA 1
ATOM 7455 C C . VAL A 1 939 ? -4.635 -14.987 -34.268 1.00 93.38 939 VAL A C 1
ATOM 7457 O O . VAL A 1 939 ? -3.852 -14.045 -34.189 1.00 93.38 939 VAL A O 1
ATOM 7460 N N . SER A 1 940 ? -5.390 -15.362 -33.229 1.00 92.50 940 SER A N 1
ATOM 7461 C CA . SER A 1 940 ? -5.373 -14.666 -31.931 1.00 92.50 940 SER A CA 1
ATOM 7462 C C . SER A 1 940 ? -3.993 -14.704 -31.265 1.00 92.50 940 SER A C 1
ATOM 7464 O O . SER A 1 940 ? -3.521 -13.688 -30.748 1.00 92.50 940 SER A O 1
ATOM 7466 N N . SER A 1 941 ? -3.327 -15.864 -31.286 1.00 93.44 941 SER A N 1
ATOM 7467 C CA . SER A 1 941 ? -1.984 -16.041 -30.714 1.00 93.44 941 SER A CA 1
ATOM 7468 C C . SER A 1 941 ? -0.936 -15.220 -31.473 1.00 93.44 941 SER A C 1
ATOM 7470 O O . SER A 1 941 ? -0.135 -14.501 -30.868 1.00 93.44 941 SER A O 1
ATOM 7472 N N . THR A 1 942 ? -0.987 -15.255 -32.807 1.00 95.56 942 THR A N 1
ATOM 7473 C CA . THR A 1 942 ? -0.092 -14.483 -33.675 1.00 95.56 942 THR A CA 1
ATOM 7474 C C . THR A 1 942 ? -0.334 -12.986 -33.516 1.00 95.56 942 THR A C 1
ATOM 7476 O O . THR A 1 942 ? 0.622 -12.246 -33.303 1.00 95.56 942 THR A O 1
ATOM 7479 N N . ALA A 1 943 ? -1.590 -12.535 -33.487 1.00 96.25 943 ALA A N 1
ATOM 7480 C CA . ALA A 1 943 ? -1.944 -11.136 -33.251 1.00 96.25 943 ALA A CA 1
ATOM 7481 C C . ALA A 1 943 ? -1.427 -10.634 -31.895 1.00 96.25 943 ALA A C 1
ATOM 7483 O O . ALA A 1 943 ? -0.931 -9.514 -31.790 1.00 96.25 943 ALA A O 1
ATOM 7484 N N . TYR A 1 944 ? -1.470 -11.468 -30.850 1.00 95.31 944 TYR A N 1
ATOM 7485 C CA . TYR A 1 944 ? -0.917 -11.110 -29.543 1.00 95.31 944 TYR A CA 1
ATOM 7486 C C . TYR A 1 944 ? 0.608 -10.922 -29.589 1.00 95.31 944 TYR A C 1
ATOM 7488 O O . TYR A 1 944 ? 1.138 -10.008 -28.952 1.00 95.31 944 TYR A O 1
ATOM 7496 N N . ARG A 1 945 ? 1.329 -11.743 -30.362 1.00 95.06 945 ARG A N 1
ATOM 7497 C CA . ARG A 1 945 ? 2.777 -11.580 -30.581 1.00 95.06 945 ARG A CA 1
ATOM 7498 C C . ARG A 1 945 ? 3.087 -10.345 -31.435 1.00 95.06 945 ARG A C 1
ATOM 7500 O O . ARG A 1 945 ? 3.969 -9.578 -31.060 1.00 95.06 945 ARG A O 1
ATOM 7507 N N . ILE A 1 946 ? 2.311 -10.089 -32.493 1.00 96.94 946 ILE A N 1
ATOM 7508 C CA . ILE A 1 946 ? 2.406 -8.855 -33.296 1.00 96.94 946 ILE A CA 1
ATOM 7509 C C . ILE A 1 946 ? 2.200 -7.624 -32.405 1.00 96.94 946 ILE A C 1
ATOM 7511 O O . ILE A 1 946 ? 2.955 -6.661 -32.501 1.00 96.94 946 ILE A O 1
ATOM 7515 N N . SER A 1 947 ? 1.256 -7.678 -31.459 1.00 96.19 947 SER A N 1
ATOM 7516 C CA . SER A 1 947 ? 1.009 -6.565 -30.534 1.00 96.19 947 SER A CA 1
ATOM 7517 C C . SER A 1 947 ? 2.197 -6.228 -29.623 1.00 96.19 947 SER A C 1
ATOM 7519 O O . SER A 1 947 ? 2.283 -5.109 -29.125 1.00 96.19 947 SER A O 1
ATOM 7521 N N . GLN A 1 948 ? 3.119 -7.173 -29.405 1.00 94.62 948 GLN A N 1
ATOM 7522 C CA . GLN A 1 948 ? 4.383 -6.936 -28.700 1.00 94.62 948 GLN A CA 1
ATOM 7523 C C . GLN A 1 948 ? 5.466 -6.414 -29.652 1.00 94.62 948 GLN A C 1
ATOM 7525 O O . GLN A 1 948 ? 6.246 -5.541 -29.277 1.00 94.62 948 GLN A O 1
ATOM 7530 N N . ASP A 1 949 ? 5.507 -6.912 -30.890 1.00 95.81 949 ASP A N 1
ATOM 7531 C CA . ASP A 1 949 ? 6.430 -6.419 -31.916 1.00 95.81 949 ASP A CA 1
ATOM 7532 C C . ASP A 1 949 ? 6.116 -4.970 -32.326 1.00 95.81 949 ASP A C 1
ATOM 7534 O O . ASP A 1 949 ? 7.042 -4.223 -32.625 1.00 95.81 949 ASP A O 1
ATOM 7538 N N . LEU A 1 950 ? 4.858 -4.518 -32.222 1.00 96.00 950 LEU A N 1
ATOM 7539 C CA . LEU A 1 950 ? 4.472 -3.111 -32.414 1.00 96.00 950 LEU A CA 1
ATOM 7540 C C . LEU A 1 950 ? 5.299 -2.143 -31.561 1.00 96.00 950 LEU A C 1
ATOM 7542 O O . LEU A 1 950 ? 5.626 -1.050 -32.019 1.00 96.00 950 LEU A O 1
ATOM 7546 N N . TYR A 1 951 ? 5.703 -2.547 -30.356 1.00 96.06 951 TYR A N 1
ATOM 7547 C CA . TYR A 1 951 ? 6.522 -1.718 -29.470 1.00 96.06 951 TYR A CA 1
ATOM 7548 C C . TYR A 1 951 ? 7.964 -1.525 -29.974 1.00 96.06 951 TYR A C 1
ATOM 7550 O O . TYR A 1 951 ? 8.662 -0.621 -29.522 1.00 96.06 951 TYR A O 1
ATOM 7558 N N . ARG A 1 952 ? 8.402 -2.296 -30.978 1.00 96.19 952 ARG A N 1
ATOM 7559 C CA . ARG A 1 952 ? 9.655 -2.066 -31.720 1.00 96.19 952 ARG A CA 1
ATOM 7560 C C . ARG A 1 952 ? 9.497 -1.032 -32.840 1.00 96.19 952 ARG A C 1
ATOM 7562 O O . ARG A 1 952 ? 10.481 -0.692 -33.489 1.00 96.19 952 ARG A O 1
ATOM 7569 N N . THR A 1 953 ? 8.312 -0.458 -33.021 1.00 95.44 953 THR A N 1
ATOM 7570 C CA . THR A 1 953 ? 8.037 0.697 -33.895 1.00 95.44 953 THR A CA 1
ATOM 7571 C C . THR A 1 953 ? 7.634 1.914 -33.049 1.00 95.44 953 THR A C 1
ATOM 7573 O O . THR A 1 953 ? 7.552 1.814 -31.823 1.00 95.44 953 THR A O 1
ATOM 7576 N N . PHE A 1 954 ? 7.348 3.056 -33.682 1.00 95.06 954 PHE A N 1
ATOM 7577 C CA . PHE A 1 954 ? 6.752 4.211 -32.998 1.00 95.06 954 PHE A CA 1
ATOM 7578 C C . PHE A 1 954 ? 5.223 4.124 -32.843 1.00 95.06 954 PHE A C 1
ATOM 7580 O O . PHE A 1 954 ? 4.629 5.012 -32.237 1.00 95.06 954 PHE A O 1
ATOM 7587 N N . ALA A 1 955 ? 4.566 3.050 -33.297 1.00 95.25 955 ALA A N 1
ATOM 7588 C CA . ALA A 1 955 ? 3.115 2.885 -33.167 1.00 95.25 955 ALA A CA 1
ATOM 7589 C C . ALA A 1 955 ? 2.551 3.167 -31.752 1.00 95.25 955 ALA A C 1
ATOM 7591 O O . ALA A 1 955 ? 1.541 3.866 -31.676 1.00 95.25 955 ALA A O 1
ATOM 7592 N N . PRO A 1 956 ? 3.191 2.763 -30.628 1.00 94.69 956 PRO A N 1
ATOM 7593 C CA . PRO A 1 956 ? 2.664 3.034 -29.284 1.00 94.69 956 PRO A CA 1
ATOM 7594 C C . PRO A 1 956 ? 2.549 4.516 -28.911 1.00 94.69 956 PRO A C 1
ATOM 7596 O O . PRO A 1 956 ? 1.821 4.847 -27.979 1.00 94.69 956 PRO A O 1
ATOM 7599 N N . ILE A 1 957 ? 3.285 5.395 -29.598 1.00 93.50 957 ILE A N 1
ATOM 7600 C CA . ILE A 1 957 ? 3.231 6.850 -29.401 1.00 93.50 957 ILE A CA 1
ATOM 7601 C C . ILE A 1 957 ? 2.594 7.577 -30.589 1.00 93.50 957 ILE A C 1
ATOM 7603 O O . ILE A 1 957 ? 2.445 8.789 -30.530 1.00 93.50 957 ILE A O 1
ATOM 7607 N N . LYS A 1 958 ? 2.202 6.865 -31.650 1.00 94.06 958 LYS A N 1
ATOM 7608 C CA . LYS A 1 958 ? 1.470 7.426 -32.795 1.00 94.06 958 LYS A CA 1
ATOM 7609 C C . LYS A 1 958 ? -0.022 7.104 -32.752 1.00 94.06 958 LYS A C 1
ATOM 7611 O O . LYS A 1 958 ? -0.828 7.916 -33.183 1.00 94.06 958 LYS A O 1
ATOM 7616 N N . GLN A 1 959 ? -0.382 5.925 -32.241 1.00 94.44 959 GLN A N 1
ATOM 7617 C CA . GLN A 1 959 ? -1.676 5.297 -32.500 1.00 94.44 959 GLN A CA 1
ATOM 7618 C C . GLN A 1 959 ? -2.396 4.858 -31.227 1.00 94.44 959 GLN A C 1
ATOM 7620 O O . GLN A 1 959 ? -1.782 4.492 -30.223 1.00 94.44 959 GLN A O 1
ATOM 7625 N N . THR A 1 960 ? -3.730 4.838 -31.283 1.00 93.88 960 THR A N 1
ATOM 7626 C CA . THR A 1 960 ? -4.557 4.405 -30.151 1.00 93.88 960 THR A CA 1
ATOM 7627 C C . THR A 1 960 ? -4.453 2.897 -29.904 1.00 93.88 960 THR A C 1
ATOM 7629 O O . THR A 1 960 ? -4.104 2.102 -30.782 1.00 93.88 960 THR A O 1
ATOM 7632 N N . THR A 1 961 ? -4.843 2.451 -28.704 1.00 94.31 961 THR A N 1
ATOM 7633 C CA . THR A 1 961 ? -4.913 1.012 -28.393 1.00 94.31 961 THR A CA 1
ATOM 7634 C C . THR A 1 961 ? -5.881 0.244 -29.287 1.00 94.31 961 THR A C 1
ATOM 7636 O O . THR A 1 961 ? -5.685 -0.952 -29.490 1.00 94.31 961 THR A O 1
ATOM 7639 N N . SER A 1 962 ? -6.933 0.904 -29.783 1.00 95.06 962 SER A N 1
ATOM 7640 C CA . SER A 1 962 ? -7.898 0.298 -30.701 1.00 95.06 962 SER A CA 1
ATOM 7641 C C . SER A 1 962 ? -7.254 0.066 -32.064 1.00 95.06 962 SER A C 1
ATOM 7643 O O . SER A 1 962 ? -7.267 -1.063 -32.548 1.00 95.06 962 SER A O 1
ATOM 7645 N N . THR A 1 963 ? -6.615 1.098 -32.626 1.00 96.25 963 THR A N 1
ATOM 7646 C CA . THR A 1 963 ? -5.903 1.048 -33.912 1.00 96.25 963 THR A CA 1
ATOM 7647 C C . THR A 1 963 ? -4.857 -0.065 -33.927 1.00 96.25 963 THR A C 1
ATOM 7649 O O . THR A 1 963 ? -4.878 -0.939 -34.793 1.00 96.25 963 THR A O 1
ATOM 7652 N N . MET A 1 964 ? -3.985 -0.099 -32.912 1.00 97.12 964 MET A N 1
ATOM 7653 C CA . MET A 1 964 ? -2.949 -1.129 -32.779 1.00 97.12 964 MET A CA 1
ATOM 7654 C C . MET A 1 964 ? -3.532 -2.546 -32.695 1.00 97.12 964 MET A C 1
ATOM 7656 O O . MET A 1 964 ? -2.952 -3.494 -33.231 1.00 97.12 964 MET A O 1
ATOM 7660 N N . ALA A 1 965 ? -4.679 -2.710 -32.028 1.00 96.62 965 ALA A N 1
ATOM 7661 C CA . ALA A 1 965 ? -5.346 -4.001 -31.907 1.00 96.62 965 ALA A CA 1
ATOM 7662 C C . ALA A 1 965 ? -5.965 -4.460 -33.239 1.00 96.62 965 ALA A C 1
ATOM 7664 O O . ALA A 1 965 ? -5.798 -5.625 -33.601 1.00 96.62 965 ALA A O 1
ATOM 7665 N N . PHE A 1 966 ? -6.617 -3.560 -33.984 1.00 97.19 966 PHE A N 1
ATOM 7666 C CA . PHE A 1 966 ? -7.127 -3.850 -35.329 1.00 97.19 966 PHE A CA 1
ATOM 7667 C C . PHE A 1 966 ? -5.998 -4.218 -36.296 1.00 97.19 966 PHE A C 1
ATOM 7669 O O . PHE A 1 966 ? -6.072 -5.269 -36.929 1.00 97.19 966 PHE A O 1
ATOM 7676 N N . ALA A 1 967 ? -4.918 -3.431 -36.331 1.00 97.38 967 ALA A N 1
ATOM 7677 C CA . ALA A 1 967 ? -3.759 -3.710 -37.177 1.00 97.38 967 ALA A CA 1
ATOM 7678 C C . ALA A 1 967 ? -3.101 -5.062 -36.841 1.00 97.38 967 ALA A C 1
ATOM 7680 O O . ALA A 1 967 ? -2.777 -5.837 -37.737 1.00 97.38 967 ALA A O 1
ATOM 7681 N N . SER A 1 968 ? -2.955 -5.390 -35.550 1.00 97.38 968 SER A N 1
ATOM 7682 C CA . SER A 1 968 ? -2.390 -6.682 -35.123 1.00 97.38 968 SER A CA 1
ATOM 7683 C C . SER A 1 968 ? -3.251 -7.867 -35.567 1.00 97.38 968 SER A C 1
ATOM 7685 O O . SER A 1 968 ? -2.719 -8.901 -35.970 1.00 97.38 968 SER A O 1
ATOM 7687 N N . LEU A 1 969 ? -4.578 -7.722 -35.484 1.00 95.62 969 LEU A N 1
ATOM 7688 C CA . LEU A 1 969 ? -5.527 -8.773 -35.843 1.00 95.62 969 LEU A CA 1
ATOM 7689 C C . LEU A 1 969 ? -5.605 -8.979 -37.362 1.00 95.62 969 LEU A C 1
ATOM 7691 O O . LEU A 1 969 ? -5.543 -10.116 -37.827 1.00 95.62 969 LEU A O 1
ATOM 7695 N N . GLU A 1 970 ? -5.675 -7.889 -38.130 1.00 96.25 970 GLU A N 1
ATOM 7696 C CA . GLU A 1 970 ? -5.654 -7.930 -39.595 1.00 96.25 970 GLU A CA 1
ATOM 7697 C C . GLU A 1 970 ? -4.351 -8.532 -40.122 1.00 96.25 970 GLU A C 1
ATOM 7699 O O . GLU A 1 970 ? -4.380 -9.433 -40.962 1.00 96.25 970 GLU A O 1
ATOM 7704 N N . LEU A 1 971 ? -3.200 -8.079 -39.610 1.00 96.75 971 LEU A N 1
ATOM 7705 C CA . LEU A 1 971 ? -1.907 -8.579 -40.063 1.00 96.75 971 LEU A CA 1
ATOM 7706 C C . LEU A 1 971 ? -1.742 -10.070 -39.764 1.00 96.75 971 LEU A C 1
ATOM 7708 O O . LEU A 1 971 ? -1.258 -10.804 -40.622 1.00 96.75 971 LEU A O 1
ATOM 7712 N N . ALA A 1 972 ? -2.177 -10.537 -38.590 1.00 96.44 972 ALA A N 1
ATOM 7713 C CA . ALA A 1 972 ? -2.154 -11.960 -38.256 1.00 96.44 972 ALA A CA 1
ATOM 7714 C C . ALA A 1 972 ? -3.004 -12.788 -39.230 1.00 96.44 972 ALA A C 1
ATOM 7716 O O . ALA A 1 972 ? -2.525 -13.795 -39.752 1.00 96.44 972 ALA A O 1
ATOM 7717 N N . GLY A 1 973 ? -4.231 -12.340 -39.519 1.00 95.00 973 GLY A N 1
ATOM 7718 C CA . GLY A 1 973 ? -5.114 -13.011 -40.474 1.00 95.00 973 GLY A CA 1
ATOM 7719 C C . GLY A 1 973 ? -4.518 -13.058 -41.882 1.00 95.00 973 GLY A C 1
ATOM 7720 O O . GLY A 1 973 ? -4.507 -14.110 -42.519 1.00 95.00 973 GLY A O 1
ATOM 7721 N N . ARG A 1 974 ? -3.929 -11.948 -42.349 1.00 95.06 974 ARG A N 1
ATOM 7722 C CA . ARG A 1 974 ? -3.248 -11.881 -43.652 1.00 95.06 974 ARG A CA 1
ATOM 7723 C C . ARG A 1 974 ? -1.977 -12.730 -43.701 1.00 95.06 974 ARG A C 1
ATOM 7725 O O . ARG A 1 974 ? -1.692 -13.315 -44.739 1.00 95.06 974 ARG A O 1
ATOM 7732 N N . LEU A 1 975 ? -1.203 -12.837 -42.621 1.00 95.06 975 LEU A N 1
ATOM 7733 C CA . LEU A 1 975 ? 0.006 -13.670 -42.591 1.00 95.06 975 LEU A CA 1
ATOM 7734 C C . LEU A 1 975 ? -0.307 -15.169 -42.602 1.00 95.06 975 LEU A C 1
ATOM 7736 O O . LEU A 1 975 ? 0.441 -15.914 -43.231 1.00 95.06 975 LEU A O 1
ATOM 7740 N N . LEU A 1 976 ? -1.410 -15.581 -41.973 1.00 94.69 976 LEU A N 1
ATOM 7741 C CA . LEU A 1 976 ? -1.843 -16.979 -41.852 1.00 94.69 976 LEU A CA 1
ATOM 7742 C C . LEU A 1 976 ? -2.826 -17.437 -42.945 1.00 94.69 976 LEU A C 1
ATOM 7744 O O . LEU A 1 976 ? -3.318 -18.557 -42.872 1.00 94.69 976 LEU A O 1
ATOM 7748 N N . ASP A 1 977 ? -3.154 -16.580 -43.920 1.00 92.06 977 ASP A N 1
ATOM 7749 C CA . ASP A 1 977 ? -4.226 -16.815 -44.909 1.00 92.06 977 ASP A CA 1
ATOM 7750 C C . ASP A 1 977 ? -5.615 -17.077 -44.275 1.00 92.06 977 ASP A C 1
ATOM 7752 O O . ASP A 1 977 ? -6.512 -17.630 -44.905 1.00 92.06 977 ASP A O 1
ATOM 7756 N N . GLN A 1 978 ? -5.825 -16.624 -43.036 1.00 92.31 978 GLN A N 1
ATOM 7757 C CA . GLN A 1 978 ? -7.077 -16.726 -42.276 1.00 92.31 978 GLN A CA 1
ATOM 7758 C C . GLN A 1 978 ? -7.677 -15.325 -42.090 1.00 92.31 978 GLN A C 1
ATOM 7760 O O . GLN A 1 978 ? -7.672 -14.750 -40.998 1.00 92.31 978 GLN A O 1
ATOM 7765 N N . ARG A 1 979 ? -8.127 -14.726 -43.197 1.00 88.31 979 ARG A N 1
ATOM 7766 C CA . ARG A 1 979 ? -8.594 -13.331 -43.228 1.00 88.31 979 ARG A CA 1
ATOM 7767 C C . ARG A 1 979 ? -9.895 -13.147 -42.453 1.00 88.31 979 ARG A C 1
ATOM 7769 O O . ARG A 1 979 ? -10.796 -13.976 -42.518 1.00 88.31 979 ARG A O 1
ATOM 7776 N N . THR A 1 980 ? -10.000 -12.020 -41.752 1.00 87.81 980 THR A N 1
ATOM 7777 C CA . THR A 1 980 ? -11.218 -11.607 -41.042 1.00 87.81 980 THR A CA 1
ATOM 7778 C C . THR A 1 980 ? -11.825 -10.409 -41.769 1.00 87.81 980 THR A C 1
ATOM 7780 O O . THR A 1 980 ? -11.517 -9.264 -41.458 1.00 87.81 980 THR A O 1
ATOM 7783 N N . GLU A 1 981 ? -12.678 -10.667 -42.759 1.00 87.25 981 GLU A N 1
ATOM 7784 C CA . GLU A 1 981 ? -13.224 -9.641 -43.663 1.00 87.25 981 GLU A CA 1
ATOM 7785 C C . GLU A 1 981 ? -13.874 -8.432 -42.946 1.00 87.25 981 GLU A C 1
ATOM 7787 O O . GLU A 1 981 ? -13.555 -7.299 -43.309 1.00 87.25 981 GLU A O 1
ATOM 7792 N N . PRO A 1 982 ? -14.664 -8.591 -41.860 1.00 87.94 982 PRO A N 1
ATOM 7793 C CA . PRO A 1 982 ? -15.222 -7.442 -41.134 1.00 87.94 982 PRO A CA 1
ATOM 7794 C C . PRO A 1 982 ? -14.176 -6.502 -40.506 1.00 87.94 982 PRO A C 1
ATOM 7796 O O . PRO A 1 982 ? -14.441 -5.311 -40.334 1.00 87.94 982 PRO A O 1
ATOM 7799 N N . VAL A 1 983 ? -12.995 -7.028 -40.156 1.00 89.38 983 VAL A N 1
ATOM 7800 C CA . VAL A 1 983 ? -11.872 -6.249 -39.603 1.00 89.38 983 VAL A CA 1
ATOM 7801 C C . VAL A 1 983 ? -11.211 -5.406 -40.693 1.00 89.38 983 VAL A C 1
ATOM 7803 O O . VAL A 1 983 ? -10.870 -4.251 -40.445 1.00 89.38 983 VAL A O 1
ATOM 7806 N N . GLU A 1 984 ? -11.058 -5.978 -41.888 1.00 89.31 984 GLU A N 1
ATOM 7807 C CA . GLU A 1 984 ? -10.424 -5.333 -43.043 1.00 89.31 984 GLU A CA 1
ATOM 7808 C C . GLU A 1 984 ? -11.329 -4.256 -43.658 1.00 89.31 984 GLU A C 1
ATOM 7810 O O . GLU A 1 984 ? -10.851 -3.184 -44.017 1.00 89.31 984 GLU A O 1
ATOM 7815 N N . LEU A 1 985 ? -12.643 -4.507 -43.708 1.00 87.44 985 LEU A N 1
ATOM 7816 C CA . LEU A 1 985 ? -13.653 -3.545 -44.168 1.00 87.44 985 LEU A CA 1
ATOM 7817 C C . LEU A 1 985 ? -13.922 -2.412 -43.166 1.00 87.44 985 LEU A C 1
ATOM 7819 O O . LEU A 1 985 ? -14.621 -1.456 -43.490 1.00 87.44 985 LEU A O 1
ATOM 7823 N N . GLY A 1 986 ? -13.408 -2.519 -41.938 1.00 87.31 986 GLY A N 1
ATOM 7824 C CA . GLY A 1 986 ? -13.537 -1.473 -40.927 1.00 87.31 986 GLY A CA 1
ATOM 7825 C C . GLY A 1 986 ? -14.958 -1.238 -40.412 1.00 87.31 986 GLY A C 1
ATOM 7826 O O . GLY A 1 986 ? -15.269 -0.130 -39.981 1.00 87.31 986 GLY A O 1
ATOM 7827 N N . VAL A 1 987 ? -15.808 -2.275 -40.395 1.00 88.56 987 VAL A N 1
ATOM 7828 C CA . VAL A 1 987 ? -17.245 -2.187 -40.042 1.00 88.56 987 VAL A CA 1
ATOM 7829 C C . VAL A 1 987 ? -17.495 -1.495 -38.692 1.00 88.56 987 VAL A C 1
ATOM 7831 O O . VAL A 1 987 ? -18.510 -0.835 -38.501 1.00 88.56 987 VAL A O 1
ATOM 7834 N N . ASP A 1 988 ? -16.563 -1.624 -37.746 1.00 88.50 988 ASP A N 1
ATOM 7835 C CA . ASP A 1 988 ? -16.693 -1.084 -36.391 1.00 88.50 988 ASP A CA 1
ATOM 7836 C C . ASP A 1 988 ? -15.776 0.113 -36.082 1.00 88.50 988 ASP A C 1
ATOM 7838 O O . ASP A 1 988 ? -15.736 0.561 -34.934 1.00 88.50 988 ASP A O 1
ATOM 7842 N N . TYR A 1 989 ? -15.010 0.630 -37.045 1.00 93.81 989 TYR A N 1
ATOM 7843 C CA . TYR A 1 989 ? -13.962 1.626 -36.777 1.00 93.81 989 TYR A CA 1
ATOM 7844 C C . TYR A 1 989 ? -14.481 2.883 -36.061 1.00 93.81 989 TYR A C 1
ATOM 7846 O O . TYR A 1 989 ? -13.899 3.305 -35.058 1.00 93.81 989 TYR A O 1
ATOM 7854 N N . GLU A 1 990 ? -15.639 3.404 -36.472 1.00 91.44 990 GLU A N 1
ATOM 7855 C CA . GLU A 1 990 ? -16.263 4.580 -35.855 1.00 91.44 990 GLU A CA 1
ATOM 7856 C C . GLU A 1 990 ? -16.582 4.366 -34.364 1.00 91.44 990 GLU A C 1
ATOM 7858 O O . GLU A 1 990 ? -16.303 5.225 -33.518 1.00 91.44 990 GLU A O 1
ATOM 7863 N N . LYS A 1 991 ? -17.101 3.181 -34.009 1.00 91.94 991 LYS A N 1
ATOM 7864 C CA . LYS A 1 991 ? -17.417 2.811 -32.620 1.00 91.94 991 LYS A CA 1
ATOM 7865 C C . LYS A 1 991 ? -16.165 2.773 -31.745 1.00 91.94 991 LYS A C 1
ATOM 7867 O O . LYS A 1 991 ? -16.233 3.097 -30.560 1.00 91.94 991 LYS A O 1
ATOM 7872 N N . TRP A 1 992 ? -15.035 2.366 -32.316 1.00 92.00 992 TRP A N 1
ATOM 7873 C CA . TRP A 1 992 ? -13.760 2.240 -31.610 1.00 92.00 992 TRP A CA 1
ATOM 7874 C C . TRP A 1 992 ? -12.850 3.462 -31.748 1.00 92.00 992 TRP A C 1
ATOM 7876 O O . TRP A 1 992 ? -11.737 3.423 -31.217 1.00 92.00 992 TRP A O 1
ATOM 7886 N N . LYS A 1 993 ? -13.342 4.534 -32.388 1.00 93.19 993 LYS A N 1
ATOM 7887 C CA . LYS A 1 993 ? -12.626 5.797 -32.613 1.00 93.19 993 LYS A CA 1
ATOM 7888 C C . LYS A 1 993 ? -11.288 5.578 -33.323 1.00 93.19 993 LYS A C 1
ATOM 7890 O O . LYS A 1 993 ? -10.255 6.027 -32.842 1.00 93.19 993 LYS A O 1
ATOM 7895 N N . THR A 1 994 ? -11.329 4.847 -34.435 1.00 94.31 994 THR A N 1
ATOM 7896 C CA . THR A 1 994 ? -10.182 4.653 -35.330 1.00 94.31 994 THR A CA 1
ATOM 7897 C C . THR A 1 994 ? -10.591 4.841 -36.791 1.00 94.31 994 THR A C 1
ATOM 7899 O O . THR A 1 994 ? -11.786 4.923 -37.084 1.00 94.31 994 THR A O 1
ATOM 7902 N N . SER A 1 995 ? -9.624 4.915 -37.703 1.00 93.44 995 SER A N 1
ATOM 7903 C CA . SER A 1 995 ? -9.843 5.024 -39.147 1.00 93.44 995 SER A CA 1
ATOM 7904 C C . SER A 1 995 ? -9.013 4.008 -39.943 1.00 93.44 995 SER A C 1
ATOM 7906 O O . SER A 1 995 ? -8.069 3.398 -39.435 1.00 93.44 995 SER A O 1
ATOM 7908 N N . ARG A 1 996 ? -9.357 3.826 -41.227 1.00 92.69 996 ARG A N 1
ATOM 7909 C CA . ARG A 1 996 ? -8.596 2.951 -42.134 1.00 92.69 996 ARG A CA 1
ATOM 7910 C C . ARG A 1 996 ? -7.178 3.463 -42.373 1.00 92.69 996 ARG A C 1
ATOM 7912 O O . ARG A 1 996 ? -6.257 2.653 -42.410 1.00 92.69 996 ARG A O 1
ATOM 7919 N N . GLU A 1 997 ? -7.008 4.779 -42.464 1.00 91.81 997 GLU A N 1
ATOM 7920 C CA . GLU A 1 997 ? -5.707 5.451 -42.589 1.00 91.81 997 GLU A CA 1
ATOM 7921 C C . GLU A 1 997 ? -4.763 5.077 -41.442 1.00 91.81 997 GLU A C 1
ATOM 7923 O O . GLU A 1 997 ? -3.658 4.592 -41.678 1.00 91.81 997 GLU A O 1
ATOM 7928 N N . GLU A 1 998 ? -5.236 5.205 -40.201 1.00 94.00 998 GLU A N 1
ATOM 7929 C CA . GLU A 1 998 ? -4.461 4.889 -38.999 1.00 94.00 998 GLU A CA 1
ATOM 7930 C C . GLU A 1 998 ? -4.070 3.402 -38.930 1.00 94.00 998 GLU A C 1
ATOM 7932 O O . GLU A 1 998 ? -2.944 3.044 -38.559 1.00 94.00 998 GLU A O 1
ATOM 7937 N N . VAL A 1 999 ? -5.002 2.509 -39.291 1.00 95.31 999 VAL A N 1
ATOM 7938 C CA . VAL A 1 999 ? -4.757 1.060 -39.315 1.00 95.31 999 VAL A CA 1
ATOM 7939 C C . VAL A 1 999 ? -3.734 0.708 -40.394 1.00 95.31 999 VAL A C 1
ATOM 7941 O O . VAL A 1 999 ? -2.792 -0.030 -40.105 1.00 95.31 999 VAL A O 1
ATOM 7944 N N . ILE A 1 1000 ? -3.861 1.260 -41.603 1.00 94.19 1000 ILE A N 1
ATOM 7945 C CA . ILE A 1 1000 ? -2.922 1.024 -42.708 1.00 94.19 1000 ILE A CA 1
ATOM 7946 C C . ILE A 1 1000 ? -1.527 1.571 -42.392 1.00 94.19 1000 ILE A C 1
ATOM 7948 O O . ILE A 1 1000 ? -0.543 0.865 -42.624 1.00 94.19 1000 ILE A O 1
ATOM 7952 N N . GLU A 1 1001 ? -1.418 2.765 -41.804 1.00 95.06 1001 GLU A N 1
ATOM 7953 C CA . GLU A 1 1001 ? -0.133 3.297 -41.340 1.00 95.06 1001 GLU A CA 1
ATOM 7954 C C . GLU A 1 1001 ? 0.544 2.312 -40.374 1.00 95.06 1001 GLU A C 1
ATOM 7956 O O . GLU A 1 1001 ? 1.716 1.965 -40.545 1.00 95.06 1001 GLU A O 1
ATOM 7961 N N . THR A 1 1002 ? -0.217 1.803 -39.400 1.00 96.75 1002 THR A N 1
ATOM 7962 C CA . THR A 1 1002 ? 0.274 0.842 -38.403 1.00 96.75 1002 THR A CA 1
ATOM 7963 C C . THR A 1 1002 ? 0.690 -0.490 -39.039 1.00 96.75 1002 THR A C 1
ATOM 7965 O O . THR A 1 1002 ? 1.708 -1.073 -38.660 1.00 96.75 1002 THR A O 1
ATOM 7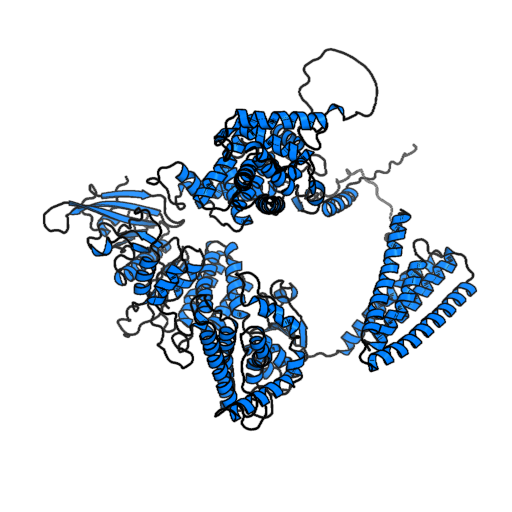968 N N . LEU A 1 1003 ? -0.074 -0.987 -40.019 1.00 96.44 1003 LEU A N 1
ATOM 7969 C CA . LEU A 1 1003 ? 0.259 -2.202 -40.771 1.00 96.44 1003 LEU A CA 1
ATOM 7970 C C . LEU A 1 1003 ? 1.583 -2.040 -41.522 1.00 96.44 1003 LEU A C 1
ATOM 7972 O O . LEU A 1 1003 ? 2.431 -2.936 -41.480 1.00 96.44 1003 LEU A O 1
ATOM 7976 N N . PHE A 1 1004 ? 1.779 -0.902 -42.188 1.00 96.25 1004 PHE A N 1
ATOM 7977 C CA . PHE A 1 1004 ? 3.012 -0.631 -42.913 1.00 96.25 1004 PHE A CA 1
ATOM 7978 C C . PHE A 1 1004 ? 4.221 -0.483 -41.989 1.00 96.25 1004 PHE A C 1
ATOM 7980 O O . PHE A 1 1004 ? 5.277 -1.002 -42.346 1.00 96.25 1004 PHE A O 1
ATOM 7987 N N . ASP A 1 1005 ? 4.070 0.124 -40.807 1.00 95.25 1005 ASP A N 1
ATOM 7988 C CA . ASP A 1 1005 ? 5.146 0.219 -39.809 1.00 95.25 1005 ASP A CA 1
ATOM 7989 C C . ASP A 1 1005 ? 5.652 -1.168 -39.384 1.00 95.25 1005 ASP A C 1
ATOM 7991 O O . ASP A 1 1005 ? 6.858 -1.418 -39.327 1.00 95.25 1005 ASP A O 1
ATOM 7995 N N . VAL A 1 1006 ? 4.738 -2.109 -39.124 1.00 95.69 1006 VAL A N 1
ATOM 7996 C CA . VAL A 1 1006 ? 5.110 -3.477 -38.727 1.00 95.69 1006 VAL A CA 1
ATOM 7997 C C . VAL A 1 1006 ? 5.677 -4.275 -39.901 1.00 95.69 1006 VAL A C 1
ATOM 7999 O O . VAL A 1 1006 ? 6.645 -5.016 -39.735 1.00 95.69 1006 VAL A O 1
ATOM 8002 N N . LEU A 1 1007 ? 5.111 -4.133 -41.101 1.00 95.12 1007 LEU A N 1
ATOM 8003 C CA . LEU A 1 1007 ? 5.635 -4.799 -42.298 1.00 95.12 1007 LEU A CA 1
ATOM 8004 C C . LEU A 1 1007 ? 7.045 -4.312 -42.647 1.00 95.12 1007 LEU A C 1
ATOM 8006 O O . LEU A 1 1007 ? 7.883 -5.104 -43.075 1.00 95.12 1007 LEU A O 1
ATOM 8010 N N . GLU A 1 1008 ? 7.317 -3.024 -42.460 1.00 92.75 1008 GLU A N 1
ATOM 8011 C CA . GLU A 1 1008 ? 8.641 -2.432 -42.630 1.00 92.75 1008 GLU A CA 1
ATOM 8012 C C . GLU A 1 1008 ? 9.637 -2.985 -41.604 1.00 92.75 1008 GLU A C 1
ATOM 8014 O O . GLU A 1 1008 ? 10.716 -3.436 -41.996 1.00 92.75 1008 GLU A O 1
ATOM 8019 N N . LEU A 1 1009 ? 9.232 -3.091 -40.332 1.00 94.31 1009 LEU A N 1
ATOM 8020 C CA . LEU A 1 1009 ? 10.013 -3.752 -39.283 1.00 94.31 1009 LEU A CA 1
ATOM 8021 C C . LEU A 1 1009 ? 10.330 -5.217 -39.635 1.00 94.31 1009 LEU A C 1
ATOM 8023 O O . LEU A 1 1009 ? 11.474 -5.654 -39.500 1.00 94.31 1009 LEU A O 1
ATOM 8027 N N . TYR A 1 1010 ? 9.350 -5.993 -40.106 1.00 94.81 1010 TYR A N 1
ATOM 8028 C CA . TYR A 1 1010 ? 9.571 -7.393 -40.492 1.00 94.81 1010 TYR A CA 1
ATOM 8029 C C . TYR A 1 1010 ? 10.411 -7.553 -41.759 1.00 94.81 1010 TYR A C 1
ATOM 8031 O O . TYR A 1 1010 ? 11.071 -8.579 -41.914 1.00 94.81 1010 TYR A O 1
ATOM 8039 N N . THR A 1 1011 ? 10.436 -6.547 -42.633 1.00 90.19 1011 THR A N 1
ATOM 8040 C CA . THR A 1 1011 ? 11.259 -6.565 -43.848 1.00 90.19 1011 THR A CA 1
ATOM 8041 C C . THR A 1 1011 ? 12.725 -6.273 -43.530 1.00 90.19 1011 THR A C 1
ATOM 8043 O O . THR A 1 1011 ? 13.603 -6.998 -43.995 1.00 90.19 1011 THR A O 1
ATOM 8046 N N . HIS A 1 1012 ? 13.001 -5.260 -42.705 1.00 88.88 1012 HIS A N 1
ATOM 8047 C CA . HIS A 1 1012 ? 14.369 -4.787 -42.458 1.00 88.88 1012 HIS A CA 1
ATOM 8048 C C . HIS A 1 1012 ? 15.014 -5.388 -41.202 1.00 88.88 1012 HIS A C 1
ATOM 8050 O O . HIS A 1 1012 ? 16.224 -5.607 -41.172 1.00 88.88 1012 HIS A O 1
ATOM 8056 N N . ASN A 1 1013 ? 14.227 -5.715 -40.172 1.00 90.31 1013 ASN A N 1
ATOM 8057 C CA . ASN A 1 1013 ? 14.729 -6.125 -38.856 1.00 90.31 1013 ASN A CA 1
ATOM 8058 C C . ASN A 1 1013 ? 14.125 -7.445 -38.354 1.00 90.31 1013 ASN A C 1
ATOM 8060 O O . ASN A 1 1013 ? 14.076 -7.686 -37.143 1.00 90.31 1013 ASN A O 1
ATOM 8064 N N . ARG A 1 1014 ? 13.729 -8.338 -39.274 1.00 89.31 1014 ARG A N 1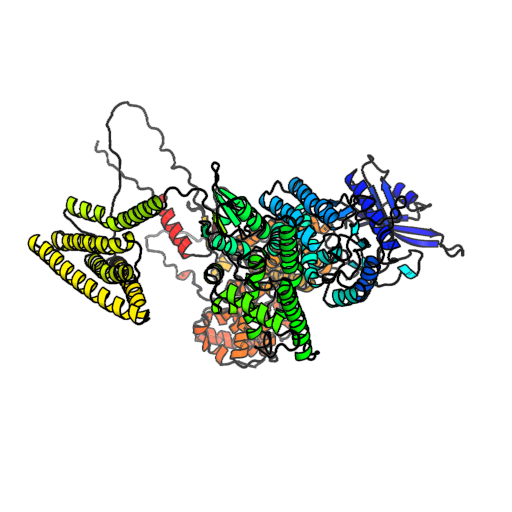
ATOM 8065 C CA . ARG A 1 1014 ? 13.141 -9.670 -39.019 1.00 89.31 1014 ARG A CA 1
ATOM 8066 C C . ARG A 1 1014 ? 13.702 -10.387 -37.788 1.00 89.31 1014 ARG A C 1
ATOM 8068 O O . ARG A 1 1014 ? 12.936 -10.797 -36.920 1.00 89.31 1014 ARG A O 1
ATOM 8075 N N . GLY A 1 1015 ? 15.026 -10.542 -37.717 1.00 86.38 1015 GLY A N 1
ATOM 8076 C CA . GLY A 1 1015 ? 15.707 -11.331 -36.681 1.00 86.38 1015 GLY A CA 1
ATOM 8077 C C . GLY A 1 1015 ? 15.563 -10.786 -35.256 1.00 86.38 1015 GLY A C 1
ATOM 8078 O O . GLY A 1 1015 ? 15.779 -11.524 -34.304 1.00 86.38 1015 GLY A O 1
ATOM 8079 N N . SER A 1 1016 ? 15.169 -9.520 -35.104 1.00 83.81 1016 SER A N 1
ATOM 8080 C CA . SER A 1 1016 ? 14.993 -8.847 -33.808 1.00 83.81 1016 SER A CA 1
ATOM 8081 C C . SER A 1 1016 ? 13.551 -8.880 -33.279 1.00 83.81 1016 SER A C 1
ATOM 8083 O O . SER A 1 1016 ? 13.242 -8.284 -32.243 1.00 83.81 1016 SER A O 1
ATOM 8085 N N . THR A 1 1017 ? 12.652 -9.567 -33.991 1.00 92.94 1017 THR A N 1
ATOM 8086 C CA . THR A 1 1017 ? 11.213 -9.612 -33.698 1.00 92.94 1017 THR A CA 1
ATOM 8087 C C . THR A 1 1017 ? 10.749 -11.001 -33.279 1.00 92.94 1017 THR A C 1
ATOM 8089 O O . THR A 1 1017 ? 11.406 -12.003 -33.558 1.00 92.94 1017 THR A O 1
ATOM 8092 N N . THR A 1 1018 ? 9.594 -11.070 -32.622 1.00 91.50 1018 THR A N 1
ATOM 8093 C CA . THR A 1 1018 ? 9.017 -12.337 -32.163 1.00 91.50 1018 THR A CA 1
ATOM 8094 C C . THR A 1 1018 ? 8.373 -13.099 -33.317 1.00 91.50 1018 THR A C 1
ATOM 8096 O O . THR A 1 1018 ? 8.511 -14.316 -33.406 1.00 91.50 1018 THR A O 1
ATOM 8099 N N . VAL A 1 1019 ? 7.655 -12.410 -34.206 1.00 94.19 1019 VAL A N 1
ATOM 8100 C CA . VAL A 1 1019 ? 6.885 -13.045 -35.290 1.00 94.19 1019 VAL A CA 1
ATOM 8101 C C . VAL A 1 1019 ? 7.703 -13.178 -36.570 1.00 94.19 1019 VAL A C 1
ATOM 8103 O O . VAL A 1 1019 ? 7.625 -14.216 -37.223 1.00 94.19 1019 VAL A O 1
ATOM 8106 N N . GLY A 1 1020 ? 8.534 -12.187 -36.901 1.00 92.31 1020 GLY A N 1
ATOM 8107 C CA . GLY A 1 1020 ? 9.305 -12.134 -38.146 1.00 92.31 1020 GLY A CA 1
ATOM 8108 C C . GLY A 1 1020 ? 10.052 -13.427 -38.513 1.00 92.31 1020 GLY A C 1
ATOM 8109 O O . GLY A 1 1020 ? 9.978 -13.856 -39.665 1.00 92.31 1020 GLY A O 1
ATOM 8110 N N . PRO A 1 1021 ? 10.758 -14.096 -37.579 1.00 94.38 1021 PRO A N 1
ATOM 8111 C CA . PRO A 1 1021 ? 11.484 -15.330 -37.878 1.00 94.38 1021 PRO A CA 1
ATOM 8112 C C . PRO A 1 1021 ? 10.596 -16.501 -38.318 1.00 94.38 1021 PRO A C 1
ATOM 8114 O O . PRO A 1 1021 ? 11.069 -17.331 -39.093 1.00 94.38 1021 PRO A O 1
ATOM 8117 N N . HIS A 1 1022 ? 9.331 -16.541 -37.878 1.00 92.75 1022 HIS A N 1
ATOM 8118 C CA . HIS A 1 1022 ? 8.390 -17.641 -38.127 1.00 92.75 1022 HIS A CA 1
ATOM 8119 C C . HIS A 1 1022 ? 7.836 -17.667 -39.559 1.00 92.75 1022 HIS A C 1
ATOM 8121 O O . HIS A 1 1022 ? 7.279 -18.680 -39.971 1.00 92.75 1022 HIS A O 1
ATOM 8127 N N . PHE A 1 1023 ? 7.997 -16.584 -40.324 1.00 93.06 1023 PHE A N 1
ATOM 8128 C CA . PHE A 1 1023 ? 7.536 -16.490 -41.708 1.00 93.06 1023 PHE A CA 1
ATOM 8129 C C . PHE A 1 1023 ? 8.713 -16.226 -42.661 1.00 93.06 1023 PHE A C 1
ATOM 8131 O O . PHE A 1 1023 ? 9.692 -15.569 -42.280 1.00 93.06 1023 PHE A O 1
ATOM 8138 N N . PRO A 1 1024 ? 8.653 -16.726 -43.909 1.00 90.44 1024 PRO A N 1
ATOM 8139 C CA . PRO A 1 1024 ? 9.659 -16.412 -44.913 1.00 90.44 1024 PRO A CA 1
ATOM 8140 C C . PRO A 1 1024 ? 9.502 -14.958 -45.389 1.00 90.44 1024 PRO A C 1
ATOM 8142 O O . PRO A 1 1024 ? 8.405 -14.399 -45.377 1.00 90.44 1024 PRO A O 1
ATOM 8145 N N . ALA A 1 1025 ? 10.603 -14.321 -45.798 1.00 85.94 1025 ALA A N 1
ATOM 8146 C CA . ALA A 1 1025 ? 10.617 -12.888 -46.113 1.00 85.94 1025 ALA A CA 1
ATOM 8147 C C . ALA A 1 1025 ? 9.657 -12.503 -47.261 1.00 85.94 1025 ALA A C 1
ATOM 8149 O O . ALA A 1 1025 ? 9.056 -11.428 -47.237 1.00 85.94 1025 ALA A O 1
ATOM 8150 N N . ASP A 1 1026 ? 9.450 -13.398 -48.233 1.00 89.94 1026 ASP A N 1
ATOM 8151 C CA . ASP A 1 1026 ? 8.516 -13.200 -49.347 1.00 89.94 1026 ASP A CA 1
ATOM 8152 C C . ASP A 1 1026 ? 7.051 -13.124 -48.887 1.00 89.94 1026 ASP A C 1
ATOM 8154 O O . ASP A 1 1026 ? 6.228 -12.494 -49.555 1.00 89.94 1026 ASP A O 1
ATOM 8158 N N . ARG A 1 1027 ? 6.714 -13.710 -47.728 1.00 93.62 1027 ARG A N 1
ATOM 8159 C CA . ARG A 1 1027 ? 5.365 -13.648 -47.155 1.00 93.62 1027 ARG A CA 1
ATOM 8160 C C . ARG A 1 1027 ? 4.968 -12.217 -46.803 1.00 93.62 1027 ARG A C 1
ATOM 8162 O O . ARG A 1 1027 ? 3.853 -11.806 -47.114 1.00 93.62 1027 ARG A O 1
ATOM 8169 N N . PHE A 1 1028 ? 5.876 -11.439 -46.213 1.00 93.06 1028 PHE A N 1
ATOM 8170 C CA . PHE A 1 1028 ? 5.609 -10.038 -45.874 1.00 93.06 1028 PHE A CA 1
ATOM 8171 C C . PHE A 1 1028 ? 5.393 -9.189 -47.131 1.00 93.06 1028 PHE A C 1
ATOM 8173 O O . PHE A 1 1028 ? 4.482 -8.364 -47.167 1.00 93.06 1028 PHE A O 1
ATOM 8180 N N . LEU A 1 1029 ? 6.158 -9.450 -48.197 1.00 89.25 1029 LEU A N 1
ATOM 8181 C CA . LEU A 1 1029 ? 5.978 -8.789 -49.494 1.00 89.25 1029 LEU A CA 1
ATOM 8182 C C . LEU A 1 1029 ? 4.628 -9.145 -50.134 1.00 89.25 1029 LEU A C 1
ATOM 8184 O O . LEU A 1 1029 ? 3.926 -8.254 -50.611 1.00 89.25 1029 LEU A O 1
ATOM 8188 N N . LYS A 1 1030 ? 4.217 -10.420 -50.077 1.00 92.19 1030 LYS A N 1
ATOM 8189 C CA . LYS A 1 1030 ? 2.896 -10.877 -50.549 1.00 92.19 1030 LYS A CA 1
ATOM 8190 C C . LYS A 1 1030 ? 1.738 -10.190 -49.826 1.00 92.19 1030 LYS A C 1
ATOM 8192 O O . LYS A 1 1030 ? 0.728 -9.909 -50.461 1.00 92.19 1030 LYS A O 1
ATOM 8197 N N . VAL A 1 1031 ? 1.887 -9.882 -48.535 1.00 94.12 1031 VAL A N 1
ATOM 8198 C CA . VAL A 1 1031 ? 0.892 -9.111 -47.767 1.00 94.12 1031 VAL A CA 1
ATOM 8199 C C . VAL A 1 1031 ? 0.963 -7.609 -48.080 1.00 94.12 1031 VAL A C 1
ATOM 8201 O O . VAL A 1 1031 ? -0.075 -6.955 -48.162 1.00 94.12 1031 VAL A O 1
ATOM 8204 N N . ARG A 1 1032 ? 2.161 -7.055 -48.305 1.00 93.56 1032 ARG A N 1
ATOM 8205 C CA . ARG A 1 1032 ? 2.371 -5.621 -48.575 1.00 93.56 1032 ARG A CA 1
ATOM 8206 C C . ARG A 1 1032 ? 1.820 -5.169 -49.932 1.00 93.56 1032 ARG A C 1
ATOM 8208 O O . ARG A 1 1032 ? 1.242 -4.092 -50.014 1.00 93.56 1032 ARG A O 1
ATOM 8215 N N . ILE A 1 1033 ? 1.967 -5.976 -50.986 1.00 91.25 1033 ILE A N 1
ATOM 8216 C CA . ILE A 1 1033 ? 1.502 -5.639 -52.348 1.00 91.25 1033 ILE A CA 1
ATOM 8217 C C . ILE A 1 1033 ? 0.004 -5.271 -52.404 1.00 91.25 1033 ILE A C 1
ATOM 8219 O O . ILE A 1 1033 ? -0.309 -4.209 -52.945 1.00 91.25 1033 ILE A O 1
ATOM 8223 N N . PRO A 1 1034 ? -0.939 -6.087 -51.887 1.00 91.38 1034 PRO A N 1
ATOM 8224 C CA . PRO A 1 1034 ? -2.356 -5.734 -51.918 1.00 91.38 1034 PRO A CA 1
ATOM 8225 C C . PRO A 1 1034 ? -2.685 -4.521 -51.041 1.00 91.38 1034 PRO A C 1
ATOM 8227 O O . PRO A 1 1034 ? -3.539 -3.737 -51.433 1.00 91.38 1034 PRO A O 1
ATOM 8230 N N . LEU A 1 1035 ? -1.990 -4.322 -49.914 1.00 93.00 1035 LEU A N 1
ATOM 8231 C CA . LEU A 1 1035 ? -2.172 -3.136 -49.065 1.00 93.00 1035 LEU A CA 1
ATOM 8232 C C . LEU A 1 1035 ? -1.713 -1.844 -49.761 1.00 93.00 1035 LEU A C 1
ATOM 8234 O O . LEU A 1 1035 ? -2.383 -0.826 -49.646 1.00 93.00 1035 LEU A O 1
ATOM 8238 N N . ASN A 1 1036 ? -0.619 -1.881 -50.531 1.00 91.75 1036 ASN A N 1
ATOM 8239 C CA . ASN A 1 1036 ? -0.189 -0.735 -51.344 1.00 91.75 1036 ASN A CA 1
ATOM 8240 C C . ASN A 1 1036 ? -1.228 -0.382 -52.415 1.00 91.75 1036 ASN A C 1
ATOM 8242 O O . ASN A 1 1036 ? -1.585 0.781 -52.560 1.00 91.75 1036 ASN A O 1
ATOM 8246 N N . LYS A 1 1037 ? -1.752 -1.390 -53.128 1.00 92.88 1037 LYS A N 1
ATOM 8247 C CA . LYS A 1 1037 ? -2.817 -1.182 -54.124 1.00 92.88 1037 LYS A CA 1
ATOM 8248 C C . LYS A 1 1037 ? -4.084 -0.606 -53.493 1.00 92.88 1037 LYS A C 1
ATOM 8250 O O . LYS A 1 1037 ? -4.736 0.236 -54.097 1.00 92.88 1037 LYS A O 1
ATOM 8255 N N . GLU A 1 1038 ? -4.432 -1.070 -52.293 1.00 91.81 1038 GLU A N 1
ATOM 8256 C CA . GLU A 1 1038 ? -5.563 -0.558 -51.519 1.00 91.81 1038 GLU A CA 1
ATOM 8257 C C . GLU A 1 1038 ? -5.359 0.914 -51.130 1.00 91.81 1038 GLU A C 1
ATOM 8259 O O . GLU A 1 1038 ? -6.252 1.728 -51.358 1.00 91.81 1038 GLU A O 1
ATOM 8264 N N . ALA A 1 1039 ? -4.177 1.263 -50.613 1.00 90.06 1039 ALA A N 1
ATOM 8265 C CA . ALA A 1 1039 ? -3.832 2.632 -50.241 1.00 90.06 1039 ALA A CA 1
ATOM 8266 C C . ALA A 1 1039 ? -3.843 3.582 -51.451 1.00 90.06 1039 ALA A C 1
ATOM 8268 O O . ALA A 1 1039 ? -4.438 4.652 -51.373 1.00 90.06 1039 ALA A O 1
ATOM 8269 N N . GLU A 1 1040 ? -3.267 3.175 -52.587 1.00 91.00 1040 GLU A N 1
ATOM 8270 C CA . GLU A 1 1040 ? -3.292 3.956 -53.834 1.00 91.00 1040 GLU A CA 1
ATOM 8271 C C . GLU A 1 1040 ? -4.721 4.160 -54.357 1.00 91.00 1040 GLU A C 1
ATOM 8273 O O . GLU A 1 1040 ? -5.093 5.278 -54.709 1.00 91.00 1040 GLU A O 1
ATOM 8278 N N . ALA A 1 1041 ? -5.544 3.105 -54.368 1.00 90.69 1041 ALA A N 1
ATOM 8279 C CA . ALA A 1 1041 ? -6.926 3.178 -54.843 1.00 90.69 1041 ALA A CA 1
ATOM 8280 C C . ALA A 1 1041 ? -7.811 4.089 -53.975 1.00 90.69 1041 ALA A C 1
ATOM 8282 O O . ALA A 1 1041 ? -8.729 4.722 -54.491 1.00 90.69 1041 ALA A O 1
ATOM 8283 N N . GLN A 1 1042 ? -7.538 4.156 -52.670 1.00 88.38 1042 GLN A N 1
ATOM 8284 C CA . GLN A 1 1042 ? -8.266 4.999 -51.719 1.00 88.38 1042 GLN A CA 1
ATOM 8285 C C . GLN A 1 1042 ? -7.615 6.380 -51.512 1.00 88.38 1042 GLN A C 1
ATOM 8287 O O . GLN A 1 1042 ? -8.149 7.190 -50.760 1.00 88.38 1042 GLN A O 1
ATOM 8292 N N . GLY A 1 1043 ? -6.485 6.674 -52.168 1.00 86.62 1043 GLY A N 1
ATOM 8293 C CA . GLY A 1 1043 ? -5.767 7.943 -52.009 1.00 86.62 1043 GLY A CA 1
ATOM 8294 C C . GLY A 1 1043 ? -5.161 8.153 -50.615 1.00 86.62 1043 GLY A C 1
ATOM 8295 O O . GLY A 1 1043 ? -5.008 9.293 -50.181 1.00 86.62 1043 GLY A O 1
ATOM 8296 N N . LEU A 1 1044 ? -4.836 7.074 -49.898 1.00 86.38 1044 LEU A N 1
ATOM 8297 C CA . LEU A 1 1044 ? -4.328 7.137 -48.527 1.00 86.38 1044 LEU A CA 1
ATOM 8298 C C . LEU A 1 1044 ? -2.820 7.414 -48.515 1.00 86.38 1044 LEU A C 1
ATOM 8300 O O . LEU A 1 1044 ? -2.036 6.730 -49.175 1.00 86.38 1044 LEU A O 1
ATOM 8304 N N . SER A 1 1045 ? -2.403 8.394 -47.714 1.00 84.75 1045 SER A N 1
ATOM 8305 C CA . SER A 1 1045 ? -0.986 8.674 -47.453 1.00 84.75 1045 SER A CA 1
ATOM 8306 C C . SER A 1 1045 ? -0.329 7.543 -46.644 1.00 84.75 1045 SER A C 1
ATOM 8308 O O . SER A 1 1045 ? -0.982 6.882 -45.838 1.00 84.75 1045 SER A O 1
ATOM 8310 N N . ARG A 1 1046 ? 0.995 7.354 -46.789 1.00 86.44 1046 ARG A N 1
ATOM 8311 C CA . ARG A 1 1046 ? 1.792 6.426 -45.952 1.00 86.44 1046 ARG A CA 1
ATOM 8312 C C . ARG A 1 1046 ? 1.676 6.744 -44.455 1.00 86.44 1046 ARG A C 1
ATOM 8314 O O . ARG A 1 1046 ? 1.775 5.824 -43.639 1.00 86.44 1046 ARG A O 1
ATOM 8321 N N . TYR A 1 1047 ? 1.515 8.025 -44.127 1.00 89.25 1047 TYR A N 1
ATOM 8322 C CA . TYR A 1 1047 ? 1.371 8.537 -42.767 1.00 89.25 1047 TYR A CA 1
ATOM 8323 C C . TYR A 1 1047 ? 0.128 9.420 -42.667 1.00 89.25 1047 TYR A C 1
ATOM 8325 O O . TYR A 1 1047 ? -0.091 10.301 -43.507 1.00 89.25 1047 TYR A O 1
ATOM 8333 N N . THR A 1 1048 ? -0.656 9.200 -41.619 1.00 84.31 1048 THR A N 1
ATOM 8334 C CA . THR A 1 1048 ? -1.892 9.930 -41.331 1.00 84.31 1048 THR A CA 1
ATOM 8335 C C . THR A 1 1048 ? -1.574 11.400 -41.035 1.00 84.31 1048 THR A C 1
ATOM 8337 O O . THR A 1 1048 ? -0.610 11.700 -40.328 1.00 84.31 1048 THR A O 1
ATOM 8340 N N . ASN A 1 1049 ? -2.389 12.329 -41.551 1.00 80.44 1049 ASN A N 1
ATOM 8341 C CA . ASN A 1 1049 ? -2.226 13.784 -41.379 1.00 80.44 1049 ASN A CA 1
ATOM 8342 C C . ASN A 1 1049 ? -0.874 14.355 -41.870 1.00 80.44 1049 ASN A C 1
ATOM 8344 O O . ASN A 1 1049 ? -0.385 15.355 -41.342 1.00 80.44 1049 ASN A O 1
ATOM 8348 N N . TRP A 1 1050 ? -0.250 13.731 -42.875 1.00 80.12 1050 TRP A N 1
ATOM 8349 C CA . TRP A 1 1050 ? 0.988 14.230 -43.479 1.00 80.12 1050 TRP A CA 1
ATOM 8350 C C . TRP A 1 1050 ? 0.726 15.412 -44.434 1.00 80.12 1050 TRP A C 1
ATOM 8352 O O . TRP A 1 1050 ? 0.060 15.252 -45.451 1.00 80.12 1050 TRP A O 1
ATOM 8362 N N . VAL A 1 1051 ? 1.304 16.580 -44.141 1.00 75.69 1051 VAL A N 1
ATOM 8363 C CA . VAL A 1 1051 ? 1.312 17.782 -45.002 1.00 75.69 1051 VAL A CA 1
ATOM 8364 C C . VAL A 1 1051 ? 2.630 17.890 -45.787 1.00 75.69 1051 VAL A C 1
ATOM 8366 O O . VAL A 1 1051 ? 3.703 17.762 -45.194 1.00 75.69 1051 VAL A O 1
ATOM 8369 N N . HIS A 1 1052 ? 2.584 18.137 -47.102 1.00 69.62 1052 HIS A N 1
ATOM 8370 C CA . HIS A 1 1052 ? 3.779 18.382 -47.922 1.00 69.62 1052 HIS A CA 1
ATOM 8371 C C . HIS A 1 1052 ? 4.204 19.861 -47.865 1.00 69.62 1052 HIS A C 1
ATOM 8373 O O . HIS A 1 1052 ? 3.366 20.749 -47.968 1.00 69.62 1052 HIS A O 1
ATOM 8379 N N . ASP A 1 1053 ? 5.512 20.146 -47.793 1.00 55.88 1053 ASP A N 1
ATOM 8380 C CA . ASP A 1 1053 ? 6.060 21.520 -47.686 1.00 55.88 1053 ASP A CA 1
ATOM 8381 C C . ASP A 1 1053 ? 5.644 22.482 -48.820 1.00 55.88 1053 ASP A C 1
ATOM 8383 O O . ASP A 1 1053 ? 5.809 23.692 -48.698 1.00 55.88 1053 ASP A O 1
ATOM 8387 N N . ARG A 1 1054 ? 5.075 21.982 -49.924 1.00 50.97 1054 ARG A N 1
ATOM 8388 C CA . ARG A 1 1054 ? 4.551 22.824 -51.014 1.00 50.97 1054 ARG A CA 1
ATOM 8389 C C . ARG A 1 1054 ? 3.232 23.531 -50.674 1.00 50.97 1054 ARG A C 1
ATOM 8391 O O . ARG A 1 1054 ? 2.886 24.476 -51.377 1.00 50.97 1054 ARG A O 1
ATOM 8398 N N . ASP A 1 1055 ? 2.532 23.114 -49.619 1.00 43.47 1055 ASP A N 1
ATOM 8399 C CA . ASP A 1 1055 ? 1.208 23.641 -49.253 1.00 43.47 1055 ASP A CA 1
ATOM 8400 C C . ASP A 1 1055 ? 1.263 24.847 -48.291 1.00 43.47 1055 ASP A C 1
ATOM 8402 O O . ASP A 1 1055 ? 0.235 25.445 -47.973 1.00 43.47 1055 ASP A O 1
ATOM 8406 N N . LEU A 1 1056 ? 2.461 25.273 -47.869 1.00 46.00 1056 LEU A N 1
ATOM 8407 C CA . LEU A 1 1056 ? 2.678 26.541 -47.164 1.00 46.00 1056 LEU A CA 1
ATOM 8408 C C . LEU A 1 1056 ? 2.740 27.694 -48.183 1.00 46.00 1056 LEU A C 1
ATOM 8410 O O . LEU A 1 1056 ? 3.815 28.158 -48.564 1.00 46.00 1056 LEU A O 1
ATOM 8414 N N . GLN A 1 1057 ? 1.578 28.155 -48.658 1.00 36.88 1057 GLN A N 1
ATOM 8415 C CA . GLN A 1 1057 ? 1.493 29.375 -49.466 1.00 36.88 1057 GLN A CA 1
ATOM 8416 C C . GLN A 1 1057 ? 2.012 30.578 -48.665 1.00 36.88 1057 GLN A C 1
ATOM 8418 O O . GLN A 1 1057 ? 1.440 30.980 -47.653 1.00 36.88 1057 GLN A O 1
ATOM 8423 N N . THR A 1 1058 ? 3.103 31.168 -49.145 1.00 34.50 1058 THR A N 1
ATOM 8424 C CA . THR A 1 1058 ? 3.621 32.461 -48.693 1.00 34.50 1058 THR A CA 1
ATOM 8425 C C . THR A 1 1058 ? 2.639 33.573 -49.090 1.00 34.50 1058 THR A C 1
ATOM 8427 O O . THR A 1 1058 ? 2.214 33.613 -50.248 1.00 34.50 1058 THR A O 1
ATOM 8430 N N . PRO A 1 1059 ? 2.277 34.513 -48.194 1.00 34.47 1059 PRO A N 1
ATOM 8431 C CA . PRO A 1 1059 ? 1.517 35.694 -48.587 1.00 34.47 1059 PRO A CA 1
ATOM 8432 C C . PRO A 1 1059 ? 2.388 36.619 -49.453 1.00 34.47 1059 PRO A C 1
ATOM 8434 O O . PRO A 1 1059 ? 3.519 36.945 -49.101 1.00 34.47 1059 PRO A O 1
ATOM 8437 N N . ASN A 1 1060 ? 1.846 37.016 -50.605 1.00 32.34 1060 ASN A N 1
ATOM 8438 C CA . ASN A 1 1060 ? 2.465 37.835 -51.653 1.00 32.34 1060 ASN A CA 1
ATOM 8439 C C . ASN A 1 1060 ? 3.130 39.144 -51.171 1.00 32.34 1060 ASN A C 1
ATOM 8441 O O . ASN A 1 1060 ? 2.519 39.904 -50.425 1.00 32.34 1060 ASN A O 1
ATOM 8445 N N . GLY A 1 1061 ? 4.301 39.488 -51.743 1.00 30.44 1061 GLY A N 1
ATOM 8446 C CA . GLY A 1 1061 ? 4.938 40.801 -51.537 1.00 30.44 1061 GLY A CA 1
ATOM 8447 C C . GLY A 1 1061 ? 6.266 41.098 -52.268 1.00 30.44 1061 GLY A C 1
ATOM 8448 O O . GLY A 1 1061 ? 7.272 41.348 -51.629 1.00 30.44 1061 GLY A O 1
ATOM 8449 N N . SER A 1 1062 ? 6.246 41.131 -53.608 1.00 28.52 1062 SER A N 1
ATOM 8450 C CA . SER A 1 1062 ? 7.074 41.952 -54.536 1.00 28.52 1062 SER A CA 1
ATOM 8451 C C . SER A 1 1062 ? 8.631 41.893 -54.623 1.00 28.52 1062 SER A C 1
ATOM 8453 O O . SER A 1 1062 ? 9.351 42.353 -53.749 1.00 28.52 1062 SER A O 1
ATOM 8455 N N . LYS A 1 1063 ? 9.072 41.579 -55.863 1.00 30.00 1063 LYS A N 1
ATOM 8456 C CA . LYS A 1 1063 ? 10.144 42.175 -56.717 1.00 30.00 1063 LYS A CA 1
ATOM 8457 C C . LYS A 1 1063 ? 11.648 41.828 -56.544 1.00 30.00 1063 LYS A C 1
ATOM 8459 O O . LYS A 1 1063 ? 12.379 42.455 -55.799 1.00 30.00 1063 LYS A O 1
ATOM 8464 N N . SER A 1 1064 ? 12.093 40.997 -57.503 1.00 31.64 1064 SER A N 1
ATOM 8465 C CA . SER A 1 1064 ? 13.189 41.195 -58.490 1.00 31.64 1064 SER A CA 1
ATOM 8466 C C . SER A 1 1064 ? 14.644 41.444 -58.044 1.00 31.64 1064 SER A C 1
ATOM 8468 O O . SER A 1 1064 ? 14.983 42.527 -57.586 1.00 31.64 1064 SER A O 1
ATOM 8470 N N . GLY A 1 1065 ? 15.545 40.545 -58.476 1.00 28.05 1065 GLY A N 1
ATOM 8471 C CA . GLY A 1 1065 ? 16.948 40.868 -58.790 1.00 28.05 1065 GLY A CA 1
ATOM 8472 C C . GLY A 1 1065 ? 17.881 39.657 -58.720 1.00 28.05 1065 GLY A C 1
ATOM 8473 O O . GLY A 1 1065 ? 18.276 39.251 -57.636 1.00 28.05 1065 GLY A O 1
ATOM 8474 N N . GLY A 1 1066 ? 18.225 39.055 -59.862 1.00 35.50 1066 GLY A N 1
ATOM 8475 C CA . GLY A 1 1066 ? 19.005 37.812 -59.918 1.00 35.50 1066 GLY A CA 1
ATOM 8476 C C . GLY A 1 1066 ? 20.514 37.947 -59.666 1.00 35.50 1066 GLY A C 1
ATOM 8477 O O . GLY A 1 1066 ? 21.106 38.988 -59.942 1.00 35.50 1066 GLY A O 1
ATOM 8478 N N . LYS A 1 1067 ? 21.131 36.838 -59.215 1.00 28.64 1067 LYS A N 1
ATOM 8479 C CA . LYS A 1 1067 ? 22.485 36.349 -59.571 1.00 28.64 1067 LYS A CA 1
ATOM 8480 C C . LYS A 1 1067 ? 22.764 34.987 -58.900 1.00 28.64 1067 LYS A C 1
ATOM 8482 O O . LYS A 1 1067 ? 22.673 34.892 -57.688 1.00 28.64 1067 LYS A O 1
ATOM 8487 N N . HIS A 1 1068 ? 23.111 33.992 -59.729 1.00 27.31 1068 HIS A N 1
ATOM 8488 C CA . HIS A 1 1068 ? 23.768 32.683 -59.504 1.00 27.31 1068 HIS A CA 1
ATOM 8489 C C . HIS A 1 1068 ? 23.549 31.880 -58.194 1.00 27.31 1068 HIS A C 1
ATOM 8491 O O . HIS A 1 1068 ? 23.736 32.408 -57.101 1.00 27.31 1068 HIS A O 1
ATOM 8497 N N . PRO A 1 1069 ? 23.312 30.548 -58.276 1.00 29.17 1069 PRO A N 1
ATOM 8498 C CA . PRO A 1 1069 ? 23.147 29.702 -57.099 1.00 29.17 1069 PRO A CA 1
ATOM 8499 C C . PRO A 1 1069 ? 24.508 29.456 -56.433 1.00 29.17 1069 PRO A C 1
ATOM 8501 O O . PRO A 1 1069 ? 25.248 28.539 -56.785 1.00 29.17 1069 PRO A O 1
ATOM 8504 N N . ARG A 1 1070 ? 24.856 30.291 -55.451 1.00 25.97 1070 ARG A N 1
ATOM 8505 C CA . ARG A 1 1070 ? 25.756 29.874 -54.372 1.00 25.97 1070 ARG A CA 1
ATOM 8506 C C . ARG A 1 1070 ? 24.954 28.968 -53.451 1.00 25.97 1070 ARG A C 1
ATOM 8508 O O . ARG A 1 1070 ? 23.839 29.319 -53.090 1.00 25.97 1070 ARG A O 1
ATOM 8515 N N . ALA A 1 1071 ? 25.538 27.827 -53.098 1.00 30.34 1071 ALA A N 1
ATOM 8516 C CA . ALA A 1 1071 ? 25.028 26.897 -52.104 1.00 30.34 1071 ALA A CA 1
ATOM 8517 C C . ALA A 1 1071 ? 24.595 27.647 -50.833 1.00 30.34 1071 ALA A C 1
ATOM 8519 O O . ALA A 1 1071 ? 25.423 27.987 -49.988 1.00 30.34 1071 ALA A O 1
ATOM 8520 N N . THR A 1 1072 ? 23.303 27.939 -50.716 1.00 25.78 1072 THR A N 1
ATOM 8521 C CA . THR A 1 1072 ? 22.707 28.387 -49.469 1.00 25.78 1072 THR A CA 1
ATOM 8522 C C . THR A 1 1072 ? 22.535 27.152 -48.607 1.00 25.78 1072 THR A C 1
ATOM 8524 O O . THR A 1 1072 ? 21.773 26.236 -48.906 1.00 25.78 1072 THR A O 1
ATOM 8527 N N . GLN A 1 1073 ? 23.361 27.120 -47.564 1.00 29.19 1073 GLN A N 1
ATOM 8528 C CA . GLN A 1 1073 ? 23.200 26.298 -46.380 1.00 29.19 1073 GLN A CA 1
ATOM 8529 C C . GLN A 1 1073 ? 21.717 26.166 -46.028 1.00 29.19 1073 GLN A C 1
ATOM 8531 O O . GLN A 1 1073 ? 21.005 27.167 -45.982 1.00 29.19 1073 GLN A O 1
ATOM 8536 N N . TYR A 1 1074 ? 21.296 24.931 -45.752 1.00 30.59 1074 TYR A N 1
ATOM 8537 C CA . TYR A 1 1074 ? 20.085 24.608 -45.006 1.00 30.59 1074 TYR A CA 1
ATOM 8538 C C . TYR A 1 1074 ? 20.035 25.477 -43.744 1.00 30.59 1074 TYR A C 1
ATOM 8540 O O . TYR A 1 1074 ? 20.677 25.189 -42.735 1.00 30.59 1074 TYR A O 1
ATOM 8548 N N . GLY A 1 1075 ? 19.331 26.593 -43.857 1.00 30.81 1075 GLY A N 1
ATOM 8549 C CA . GLY A 1 1075 ? 19.204 27.627 -42.850 1.00 30.81 1075 GLY A CA 1
ATOM 8550 C C . GLY A 1 1075 ? 17.740 27.859 -42.542 1.00 30.81 1075 GLY A C 1
ATOM 8551 O O . GLY A 1 1075 ? 17.321 29.000 -42.508 1.00 30.81 1075 GLY A O 1
ATOM 8552 N N . GLU A 1 1076 ? 16.968 26.790 -42.345 1.00 36.06 1076 GLU A N 1
ATOM 8553 C CA . GLU A 1 1076 ? 15.626 26.856 -41.772 1.00 36.06 1076 GLU A CA 1
ATOM 8554 C C . GLU A 1 1076 ? 15.378 25.601 -40.917 1.00 36.06 1076 GLU A C 1
ATOM 8556 O O . GLU A 1 1076 ? 15.616 24.475 -41.348 1.00 36.06 1076 GLU A O 1
ATOM 8561 N N . SER A 1 1077 ? 14.923 25.844 -39.681 1.00 36.28 1077 SER A N 1
ATOM 8562 C CA . SER A 1 1077 ? 14.616 24.918 -38.575 1.00 36.28 1077 SER A CA 1
ATOM 8563 C C . SER A 1 1077 ? 15.775 24.450 -37.668 1.00 36.28 1077 SER A C 1
ATOM 8565 O O . SER A 1 1077 ? 16.289 23.341 -37.791 1.00 36.28 1077 SER A O 1
ATOM 8567 N N . ARG A 1 1078 ? 16.077 25.238 -36.621 1.00 46.53 1078 ARG A N 1
ATOM 8568 C CA . ARG A 1 1078 ? 16.797 24.786 -35.404 1.00 46.53 1078 ARG A CA 1
ATOM 8569 C C . ARG A 1 1078 ? 15.880 24.667 -34.168 1.00 46.53 1078 ARG A C 1
ATOM 8571 O O . ARG A 1 1078 ? 16.324 24.900 -33.048 1.00 46.53 1078 ARG A O 1
ATOM 8578 N N . PHE A 1 1079 ? 14.595 24.335 -34.330 1.00 60.41 1079 PHE A N 1
ATOM 8579 C CA . PHE A 1 1079 ? 13.646 24.297 -33.204 1.00 60.41 1079 PHE A CA 1
ATOM 8580 C C . PHE A 1 1079 ? 13.130 22.879 -32.921 1.00 60.41 1079 PHE A C 1
ATOM 8582 O O . PHE A 1 1079 ? 12.546 22.235 -33.786 1.00 60.41 1079 PHE A O 1
ATOM 8589 N N . HIS A 1 1080 ? 13.316 22.396 -31.686 1.00 67.75 1080 HIS A N 1
ATOM 8590 C CA . HIS A 1 1080 ? 12.908 21.047 -31.273 1.00 67.75 1080 HIS A CA 1
ATOM 8591 C C . HIS A 1 1080 ? 11.403 20.967 -30.897 1.00 67.75 1080 HIS A C 1
ATOM 8593 O O . HIS A 1 1080 ? 10.990 21.614 -29.931 1.00 67.75 1080 HIS A O 1
ATOM 8599 N N . PRO A 1 1081 ? 10.555 20.161 -31.562 1.00 68.56 1081 PRO A N 1
ATOM 8600 C CA . PRO A 1 1081 ? 9.089 20.197 -31.385 1.00 68.56 1081 PRO A CA 1
ATOM 8601 C C . PRO A 1 1081 ? 8.545 19.836 -29.990 1.00 68.56 1081 PRO A C 1
ATOM 8603 O O . PRO A 1 1081 ? 7.425 20.216 -29.647 1.00 68.56 1081 PRO A O 1
ATOM 8606 N N . LEU A 1 1082 ? 9.311 19.080 -29.195 1.00 71.38 1082 LEU A N 1
ATOM 8607 C CA . LEU A 1 1082 ? 8.890 18.573 -27.877 1.00 71.38 1082 LEU A CA 1
ATOM 8608 C C . LEU A 1 1082 ? 9.536 19.300 -26.682 1.00 71.38 1082 LEU A C 1
ATOM 8610 O O . LEU A 1 1082 ? 9.285 18.923 -25.543 1.00 71.38 1082 LEU A O 1
ATOM 8614 N N . ILE A 1 1083 ? 10.356 20.332 -26.924 1.00 65.69 1083 ILE A N 1
ATOM 8615 C CA . ILE A 1 1083 ? 11.010 21.128 -25.866 1.00 65.69 1083 ILE A CA 1
ATOM 8616 C C . ILE A 1 1083 ? 10.297 22.489 -25.739 1.00 65.69 1083 ILE A C 1
ATOM 8618 O O . ILE A 1 1083 ? 9.959 23.070 -26.775 1.00 65.69 1083 ILE A O 1
ATOM 8622 N N . PRO A 1 1084 ? 10.054 23.011 -24.520 1.00 57.06 1084 PRO A N 1
ATOM 8623 C CA . PRO A 1 1084 ? 9.392 24.306 -24.318 1.00 57.06 1084 PRO A CA 1
ATOM 8624 C C . PRO A 1 1084 ? 10.166 25.508 -24.911 1.00 57.06 1084 PRO A C 1
ATOM 8626 O O . PRO A 1 1084 ? 11.391 25.482 -25.013 1.00 57.06 1084 PRO A O 1
ATOM 8629 N N . VAL A 1 1085 ? 9.432 26.556 -25.318 1.00 48.47 1085 VAL A N 1
ATOM 8630 C CA . VAL A 1 1085 ? 9.932 27.884 -25.760 1.00 48.47 1085 VAL A CA 1
ATOM 8631 C C . VAL A 1 1085 ? 9.684 28.887 -24.625 1.00 48.47 1085 VAL A C 1
ATOM 8633 O O . VAL A 1 1085 ? 8.638 28.772 -23.982 1.00 48.47 1085 VAL A O 1
ATOM 8636 N N . SER A 1 1086 ? 10.583 29.852 -24.374 1.00 46.28 1086 SER A N 1
ATOM 8637 C CA . SER A 1 1086 ? 10.286 30.939 -23.428 1.00 46.28 1086 SER A CA 1
ATOM 8638 C C . SER A 1 1086 ? 9.111 31.807 -23.916 1.00 46.28 1086 SER A C 1
ATOM 8640 O O . SER A 1 1086 ? 8.786 31.808 -25.104 1.00 46.28 1086 SER A O 1
ATOM 8642 N N . ALA A 1 1087 ? 8.484 32.588 -23.025 1.00 37.03 1087 ALA A N 1
ATOM 8643 C CA . ALA A 1 1087 ? 7.458 33.559 -23.431 1.00 37.03 1087 ALA A CA 1
ATOM 8644 C C . ALA A 1 1087 ? 8.028 34.696 -24.305 1.00 37.03 1087 ALA A C 1
ATOM 8646 O O . ALA A 1 1087 ? 7.294 35.292 -25.083 1.00 37.03 1087 ALA A O 1
ATOM 8647 N N . SER A 1 1088 ? 9.338 34.955 -24.210 1.00 35.66 1088 SER A N 1
ATOM 8648 C CA . SER A 1 1088 ? 10.084 35.899 -25.050 1.00 35.66 1088 SER A CA 1
ATOM 8649 C C . SER A 1 1088 ? 10.552 35.306 -26.389 1.00 35.66 1088 SER A C 1
ATOM 8651 O O . SER A 1 1088 ? 11.164 36.008 -27.185 1.00 35.66 1088 SER A O 1
ATOM 8653 N N . GLY A 1 1089 ? 10.277 34.024 -26.664 1.00 37.78 1089 GLY A N 1
ATOM 8654 C CA . GLY A 1 1089 ? 10.646 33.362 -27.921 1.00 37.78 1089 GLY A CA 1
ATOM 8655 C C . GLY A 1 1089 ? 12.072 32.796 -27.980 1.00 37.78 1089 GLY A C 1
ATOM 8656 O O . GLY A 1 1089 ? 12.411 32.115 -28.948 1.00 37.78 1089 GLY A O 1
ATOM 8657 N N . GLU A 1 1090 ? 12.896 32.995 -26.950 1.00 36.97 1090 GLU A N 1
ATOM 8658 C CA . GLU A 1 1090 ? 14.243 32.419 -26.850 1.00 36.97 1090 GLU A CA 1
ATOM 8659 C C . GLU A 1 1090 ? 14.221 31.028 -26.182 1.00 36.97 1090 GLU A C 1
ATOM 8661 O O . GLU A 1 1090 ? 13.375 30.721 -25.340 1.00 36.97 1090 GLU A O 1
ATOM 8666 N N . ARG A 1 1091 ? 15.133 30.124 -26.573 1.00 47.69 1091 ARG A N 1
ATOM 8667 C CA . ARG A 1 1091 ? 15.253 28.787 -25.958 1.00 47.69 1091 ARG A CA 1
ATOM 8668 C C . ARG A 1 1091 ? 16.614 28.574 -25.296 1.00 47.69 1091 ARG A C 1
ATOM 8670 O O . ARG A 1 1091 ? 17.615 28.995 -25.877 1.00 47.69 1091 ARG A O 1
ATOM 8677 N N . PRO A 1 1092 ? 16.668 27.858 -24.153 1.00 43.09 1092 PRO A N 1
ATOM 8678 C CA . PRO A 1 1092 ? 17.926 27.509 -23.496 1.00 43.09 1092 PRO A CA 1
ATOM 8679 C C . PRO A 1 1092 ? 18.766 26.553 -24.349 1.00 43.09 1092 PRO A C 1
ATOM 8681 O O . PRO A 1 1092 ? 18.228 25.793 -25.165 1.00 43.09 1092 PRO A O 1
ATOM 8684 N N . LYS A 1 1093 ? 20.087 26.549 -24.140 1.00 41.56 1093 LYS A N 1
ATOM 8685 C CA . LYS A 1 1093 ? 21.003 25.623 -24.822 1.00 41.56 1093 LYS A CA 1
ATOM 8686 C C . LYS A 1 1093 ? 20.780 24.176 -24.343 1.00 41.56 1093 LYS A C 1
ATOM 8688 O O . LYS A 1 1093 ? 20.217 23.959 -23.267 1.00 41.56 1093 LYS A O 1
ATOM 8693 N N . PRO A 1 1094 ? 21.212 23.155 -25.112 1.00 36.69 1094 PRO A N 1
ATOM 8694 C CA . PRO A 1 1094 ? 21.138 21.758 -24.679 1.00 36.69 1094 PRO A CA 1
ATOM 8695 C C . PRO A 1 1094 ? 21.794 21.583 -23.298 1.00 36.69 1094 PRO A C 1
ATOM 8697 O O . PRO A 1 1094 ? 22.953 21.952 -23.123 1.00 36.69 1094 PRO A O 1
ATOM 8700 N N . GLY A 1 1095 ? 21.034 21.082 -22.318 1.00 44.00 1095 GLY A N 1
ATOM 8701 C CA . GLY A 1 1095 ? 21.454 20.951 -20.913 1.00 44.00 1095 GLY A CA 1
ATOM 8702 C C . GLY A 1 1095 ? 20.950 22.048 -19.957 1.00 44.00 1095 GLY A C 1
ATOM 8703 O O . GLY A 1 1095 ? 21.006 21.865 -18.745 1.00 44.00 1095 GLY A O 1
ATOM 8704 N N . GLU A 1 1096 ? 20.382 23.151 -20.456 1.00 46.66 1096 GLU A N 1
ATOM 8705 C CA . GLU A 1 1096 ? 19.882 24.277 -19.645 1.00 46.66 1096 GLU A CA 1
ATOM 8706 C C . GLU A 1 1096 ? 18.359 24.206 -19.405 1.00 46.66 1096 GLU A C 1
ATOM 8708 O O . GLU A 1 1096 ? 17.621 25.170 -19.608 1.00 46.66 1096 GLU A O 1
ATOM 8713 N N . LYS A 1 1097 ? 17.830 23.060 -18.959 1.00 47.41 1097 LYS A N 1
ATOM 8714 C CA . LYS A 1 1097 ? 16.440 23.028 -18.470 1.00 47.41 1097 LYS A CA 1
ATOM 8715 C C . LYS A 1 1097 ? 16.358 23.729 -17.109 1.00 47.41 1097 LYS A C 1
ATOM 8717 O O . LYS A 1 1097 ? 16.878 23.221 -16.121 1.00 47.41 1097 LYS A O 1
ATOM 8722 N N . GLY A 1 1098 ? 15.632 24.846 -17.041 1.00 49.50 1098 GLY A N 1
ATOM 8723 C CA . GLY A 1 1098 ? 15.142 25.398 -15.772 1.00 49.50 1098 GLY A CA 1
ATOM 8724 C C . GLY A 1 1098 ? 16.021 26.439 -15.074 1.00 49.50 1098 GLY A C 1
ATOM 8725 O O . GLY A 1 1098 ? 15.880 26.603 -13.865 1.00 49.50 1098 GLY A O 1
ATOM 8726 N N . ARG A 1 1099 ? 16.870 27.185 -15.788 1.00 38.28 1099 ARG A N 1
ATOM 8727 C CA . ARG A 1 1099 ? 17.329 28.489 -15.283 1.00 38.28 1099 ARG A CA 1
ATOM 8728 C C . ARG A 1 1099 ? 16.391 29.572 -15.796 1.00 38.28 1099 ARG A C 1
ATOM 8730 O O . ARG A 1 1099 ? 16.557 30.076 -16.895 1.00 38.28 1099 ARG A O 1
ATOM 8737 N N . ASP A 1 1100 ? 15.290 29.716 -15.064 1.00 43.44 1100 ASP A N 1
ATOM 8738 C CA . ASP A 1 1100 ? 14.836 30.994 -14.492 1.00 43.44 1100 ASP A CA 1
ATOM 8739 C C . ASP A 1 1100 ? 13.341 30.958 -14.108 1.00 43.44 1100 ASP A C 1
ATOM 8741 O O . ASP A 1 1100 ? 12.886 31.826 -13.367 1.00 43.44 1100 ASP A O 1
ATOM 8745 N N . GLY A 1 1101 ? 12.593 29.886 -14.431 1.00 51.97 1101 GLY A N 1
ATOM 8746 C CA . GLY A 1 1101 ? 11.232 29.709 -13.903 1.00 51.97 1101 GLY A CA 1
ATOM 8747 C C . GLY A 1 1101 ? 10.669 28.296 -13.857 1.00 51.97 1101 GLY A C 1
ATOM 8748 O O . GLY A 1 1101 ? 11.195 27.347 -14.438 1.00 51.97 1101 GLY A O 1
ATOM 8749 N N . ALA A 1 1102 ? 9.565 28.171 -13.118 1.00 58.78 1102 ALA A N 1
ATOM 8750 C CA . ALA A 1 1102 ? 8.893 26.909 -12.842 1.00 58.78 1102 ALA A CA 1
ATOM 8751 C C . ALA A 1 1102 ? 8.197 26.343 -14.094 1.00 58.78 1102 ALA A C 1
ATOM 8753 O O . ALA A 1 1102 ? 7.364 27.012 -14.707 1.00 58.78 1102 ALA A O 1
ATOM 8754 N N . VAL A 1 1103 ? 8.498 25.087 -14.443 1.00 67.44 1103 VAL A N 1
ATOM 8755 C CA . VAL A 1 1103 ? 7.758 24.314 -15.454 1.00 67.44 1103 VAL A CA 1
ATOM 8756 C C . VAL A 1 1103 ? 6.657 23.518 -14.755 1.00 67.44 1103 VAL A C 1
ATOM 8758 O O . VAL A 1 1103 ? 6.925 22.719 -13.859 1.00 67.44 1103 VAL A O 1
ATOM 8761 N N . ARG A 1 1104 ? 5.411 23.736 -15.166 1.00 74.69 1104 ARG A N 1
ATOM 8762 C CA . ARG A 1 1104 ? 4.207 23.044 -14.707 1.00 74.69 1104 ARG A CA 1
ATOM 8763 C C . ARG A 1 1104 ? 3.728 22.079 -15.782 1.00 74.69 1104 ARG A C 1
ATOM 8765 O O . ARG A 1 1104 ? 3.576 22.446 -16.945 1.00 74.69 1104 ARG A O 1
ATOM 8772 N N . PHE A 1 1105 ? 3.448 20.849 -15.375 1.00 79.12 1105 PHE A N 1
ATOM 8773 C CA . PHE A 1 1105 ? 2.886 19.821 -16.242 1.00 79.12 1105 PHE A CA 1
ATOM 8774 C C . PHE A 1 1105 ? 1.384 19.727 -15.996 1.00 79.12 1105 PHE A C 1
ATOM 8776 O O . PHE A 1 1105 ? 0.942 19.688 -14.849 1.00 79.12 1105 PHE A O 1
ATOM 8783 N N . THR A 1 1106 ? 0.601 19.703 -17.068 1.00 81.00 1106 THR A N 1
ATOM 8784 C CA . THR A 1 1106 ? -0.847 19.501 -17.004 1.00 81.00 1106 THR A CA 1
ATOM 8785 C C . THR A 1 1106 ? -1.279 18.472 -18.032 1.00 81.00 1106 THR A C 1
ATOM 8787 O O . THR A 1 1106 ? -0.650 18.272 -19.071 1.00 81.00 1106 THR A O 1
ATOM 8790 N N . ILE A 1 1107 ? -2.367 17.791 -17.714 1.00 82.19 1107 ILE A N 1
ATOM 8791 C CA . ILE A 1 1107 ? -2.976 16.780 -18.567 1.00 82.19 1107 ILE A CA 1
ATOM 8792 C C . ILE A 1 1107 ? -4.152 17.377 -19.357 1.00 82.19 1107 ILE A C 1
ATOM 8794 O O . ILE A 1 1107 ? -4.529 16.825 -20.390 1.00 82.19 1107 ILE A O 1
ATOM 8798 N N . ASP A 1 1108 ? -4.710 18.495 -18.885 1.00 82.06 1108 ASP A N 1
ATOM 8799 C CA . ASP A 1 1108 ? -5.856 19.163 -19.493 1.00 82.06 1108 ASP A CA 1
ATOM 8800 C C . ASP A 1 1108 ? -5.401 20.293 -20.439 1.00 82.06 1108 ASP A C 1
ATOM 8802 O O . ASP A 1 1108 ? -4.887 21.315 -19.963 1.00 82.06 1108 ASP A O 1
ATOM 8806 N N . PRO A 1 1109 ? -5.553 20.122 -21.768 1.00 76.69 1109 PRO A N 1
ATOM 8807 C CA . PRO A 1 1109 ? -5.193 21.146 -22.741 1.00 76.69 1109 PRO A CA 1
ATOM 8808 C C . PRO A 1 1109 ? -6.057 22.406 -22.633 1.00 76.69 1109 PRO A C 1
ATOM 8810 O O . PRO A 1 1109 ? -5.533 23.489 -22.877 1.00 76.69 1109 PRO A O 1
ATOM 8813 N N . GLU A 1 1110 ? -7.335 22.296 -22.259 1.00 80.38 1110 GLU A N 1
ATOM 8814 C CA . GLU A 1 1110 ? -8.261 23.438 -22.232 1.00 80.38 1110 GLU A CA 1
ATOM 8815 C C . GLU A 1 1110 ? -7.918 24.385 -21.083 1.00 80.38 1110 GLU A C 1
ATOM 8817 O O . GLU A 1 1110 ? -7.752 25.587 -21.291 1.00 80.38 1110 GLU A O 1
ATOM 8822 N N . SER A 1 1111 ? -7.692 23.834 -19.886 1.00 77.88 1111 SER A N 1
ATOM 8823 C CA . SER A 1 1111 ? -7.202 24.610 -18.741 1.00 77.88 1111 SER A CA 1
ATOM 8824 C C . SER A 1 1111 ? -5.858 25.288 -19.031 1.00 77.88 1111 SER A C 1
ATOM 8826 O O . SER A 1 1111 ? -5.636 26.428 -18.630 1.00 77.88 1111 SER A O 1
ATOM 8828 N N . ALA A 1 1112 ? -4.959 24.606 -19.751 1.00 75.56 1112 ALA A N 1
ATOM 8829 C CA . ALA A 1 1112 ? -3.661 25.163 -20.128 1.00 75.56 1112 ALA A CA 1
ATOM 8830 C C . ALA A 1 1112 ? -3.785 26.342 -21.103 1.00 75.56 1112 ALA A C 1
ATOM 8832 O O . ALA A 1 1112 ? -3.026 27.303 -20.995 1.00 75.56 1112 ALA A O 1
ATOM 8833 N N . ASP A 1 1113 ? -4.701 26.250 -22.067 1.00 74.88 1113 ASP A N 1
ATOM 8834 C CA . ASP A 1 1113 ? -4.939 27.286 -23.073 1.00 74.88 1113 ASP A CA 1
ATOM 8835 C C . ASP A 1 1113 ? -5.649 28.506 -22.474 1.00 74.88 1113 ASP A C 1
ATOM 8837 O O . ASP A 1 1113 ? -5.256 29.646 -22.732 1.00 74.88 1113 ASP A O 1
ATOM 8841 N N . ALA A 1 1114 ? -6.614 28.273 -21.579 1.00 77.50 1114 ALA A N 1
ATOM 8842 C CA . ALA A 1 1114 ? -7.270 29.323 -20.806 1.00 77.50 1114 ALA A CA 1
ATOM 8843 C C . ALA A 1 1114 ? -6.263 30.096 -19.939 1.00 77.50 1114 ALA A C 1
ATOM 8845 O O . ALA A 1 1114 ? -6.250 31.328 -19.946 1.00 77.50 1114 ALA A O 1
ATOM 8846 N N . GLU A 1 1115 ? -5.369 29.383 -19.246 1.00 76.81 1115 GLU A N 1
ATOM 8847 C CA . GLU A 1 1115 ? -4.316 29.998 -18.435 1.00 76.81 1115 GLU A CA 1
ATOM 8848 C C . GLU A 1 1115 ? -3.313 30.771 -19.306 1.00 76.81 1115 GLU A C 1
ATOM 8850 O O . GLU A 1 1115 ? -2.983 31.911 -18.990 1.00 76.81 1115 GLU A O 1
ATOM 8855 N N . LYS A 1 1116 ? -2.867 30.208 -20.439 1.00 70.69 1116 LYS A N 1
ATOM 8856 C CA . LYS A 1 1116 ? -1.966 30.905 -21.376 1.00 70.69 1116 LYS A CA 1
ATOM 8857 C C . LYS A 1 1116 ? -2.584 32.175 -21.943 1.00 70.69 1116 LYS A C 1
ATOM 8859 O O . LYS A 1 1116 ? -1.898 33.191 -22.012 1.00 70.69 1116 LYS A O 1
ATOM 8864 N N . THR A 1 1117 ? -3.855 32.118 -22.330 1.00 74.19 1117 THR A N 1
ATOM 8865 C CA . THR A 1 1117 ? -4.592 33.271 -22.856 1.00 74.19 1117 THR A CA 1
ATOM 8866 C C . THR A 1 1117 ? -4.682 34.369 -21.802 1.00 74.19 1117 THR A C 1
ATOM 8868 O O . THR A 1 1117 ? -4.378 35.520 -22.099 1.00 74.19 1117 THR A O 1
ATOM 8871 N N . HIS A 1 1118 ? -4.999 34.002 -20.558 1.00 73.94 1118 HIS A N 1
ATOM 8872 C CA . HIS A 1 1118 ? -5.056 34.936 -19.438 1.00 73.94 1118 HIS A CA 1
ATOM 8873 C C . HIS A 1 1118 ? -3.686 35.558 -19.120 1.00 73.94 1118 HIS A C 1
ATOM 8875 O O . HIS A 1 1118 ? -3.576 36.767 -18.957 1.00 73.94 1118 HIS A O 1
ATOM 8881 N N . VAL A 1 1119 ? -2.617 34.755 -19.089 1.00 68.31 1119 VAL A N 1
ATOM 8882 C CA . VAL A 1 1119 ? -1.250 35.233 -18.824 1.00 68.31 1119 VAL A CA 1
ATOM 8883 C C . VAL A 1 1119 ? -0.749 36.159 -19.938 1.00 68.31 1119 VAL A C 1
ATOM 8885 O O . VAL A 1 1119 ? -0.098 37.158 -19.646 1.00 68.31 1119 VAL A O 1
ATOM 8888 N N . ALA A 1 1120 ? -1.070 35.872 -21.204 1.00 67.00 1120 ALA A N 1
ATOM 8889 C CA . ALA A 1 1120 ? -0.644 36.680 -22.348 1.00 67.00 1120 ALA A CA 1
ATOM 8890 C C . ALA A 1 1120 ? -1.178 38.124 -22.312 1.00 67.00 1120 ALA A C 1
ATOM 8892 O O . ALA A 1 1120 ? -0.545 39.019 -22.870 1.00 67.00 1120 ALA A O 1
ATOM 8893 N N . GLU A 1 1121 ? -2.305 38.376 -21.640 1.00 69.38 1121 GLU A N 1
ATOM 8894 C CA . GLU A 1 1121 ? -2.845 39.730 -21.462 1.00 69.38 1121 GLU A CA 1
ATOM 8895 C C . GLU A 1 1121 ? -1.923 40.620 -20.617 1.00 69.38 1121 GLU A C 1
ATOM 8897 O O . GLU A 1 1121 ? -1.816 41.810 -20.898 1.00 69.38 1121 GLU A O 1
ATOM 8902 N N . TYR A 1 1122 ? -1.191 40.048 -19.656 1.00 62.09 1122 TYR A N 1
ATOM 8903 C CA . TYR A 1 1122 ? -0.282 40.786 -18.770 1.00 62.09 1122 TYR A CA 1
ATOM 8904 C C . TYR A 1 1122 ? 1.046 41.194 -19.430 1.00 62.09 1122 TYR A C 1
ATOM 8906 O O . TYR A 1 1122 ? 1.793 41.976 -18.849 1.00 62.09 1122 TYR A O 1
ATOM 8914 N N . PHE A 1 1123 ? 1.348 40.678 -20.627 1.00 61.91 1123 PHE A N 1
ATOM 8915 C CA . PHE A 1 1123 ? 2.572 40.989 -21.382 1.00 61.91 1123 PHE A CA 1
ATOM 8916 C C . PHE A 1 1123 ? 2.324 41.898 -22.598 1.00 61.91 1123 PHE A C 1
ATOM 8918 O O . PHE A 1 1123 ? 3.247 42.157 -23.371 1.00 61.91 1123 PHE A O 1
ATOM 8925 N N . LYS A 1 1124 ? 1.093 42.391 -22.794 1.00 62.66 1124 LYS A N 1
ATOM 8926 C CA . LYS A 1 1124 ? 0.798 43.395 -23.825 1.00 62.66 1124 LYS A CA 1
ATOM 8927 C C . LYS A 1 1124 ? 1.300 44.765 -23.361 1.00 62.66 1124 LYS A C 1
ATOM 8929 O O . LYS A 1 1124 ? 0.818 45.288 -22.363 1.00 62.66 1124 LYS A O 1
ATOM 8934 N N . VAL A 1 1125 ? 2.254 45.343 -24.092 1.00 53.34 1125 VAL A N 1
ATOM 8935 C CA . VAL A 1 1125 ? 2.716 46.725 -23.882 1.00 53.34 1125 VAL A CA 1
ATOM 8936 C C . VAL A 1 1125 ? 1.868 47.649 -24.755 1.00 53.34 1125 VAL A C 1
ATOM 8938 O O . VAL A 1 1125 ? 1.930 47.565 -25.981 1.00 53.34 1125 VAL A O 1
ATOM 8941 N N . GLU A 1 1126 ? 1.060 48.504 -24.132 1.00 53.25 1126 GLU A N 1
ATOM 8942 C CA . GLU A 1 1126 ? 0.348 49.590 -24.813 1.00 53.25 1126 GLU A CA 1
ATOM 8943 C C . GLU A 1 1126 ? 1.223 50.852 -24.770 1.00 53.25 1126 GLU A C 1
ATOM 8945 O O . GLU A 1 1126 ? 1.613 51.297 -23.692 1.00 53.25 1126 GLU A O 1
ATOM 8950 N N . MET A 1 1127 ? 1.565 51.401 -25.939 1.00 50.78 1127 MET A N 1
ATOM 8951 C CA . MET A 1 1127 ? 2.310 52.658 -26.077 1.00 50.78 1127 MET A CA 1
ATOM 8952 C C . MET A 1 1127 ? 1.361 53.726 -26.627 1.00 50.78 1127 MET A C 1
ATOM 8954 O O . MET A 1 1127 ? 0.741 53.508 -27.668 1.00 50.78 1127 MET A O 1
ATOM 8958 N N . GLU A 1 1128 ? 1.258 54.870 -25.953 1.00 42.56 1128 GLU A N 1
ATOM 8959 C CA . GLU A 1 1128 ? 0.613 56.070 -26.496 1.00 42.56 1128 GLU A CA 1
ATOM 8960 C C . GLU A 1 1128 ? 1.702 57.006 -27.036 1.00 42.56 1128 GLU A C 1
ATOM 8962 O O . GLU A 1 1128 ? 2.540 57.496 -26.280 1.00 42.56 1128 GLU A O 1
ATOM 8967 N N . GLU A 1 1129 ? 1.713 57.230 -28.352 1.00 40.84 1129 GLU A N 1
ATOM 8968 C CA . GLU A 1 1129 ? 2.507 58.293 -28.972 1.00 40.84 1129 GLU A CA 1
ATOM 8969 C C . GLU A 1 1129 ? 1.754 59.621 -28.850 1.00 40.84 1129 GLU A C 1
ATOM 8971 O O . GLU A 1 1129 ? 0.584 59.720 -29.223 1.00 40.84 1129 GLU A O 1
ATOM 8976 N N . TYR A 1 1130 ? 2.433 60.655 -28.356 1.00 41.19 1130 TYR A N 1
ATOM 8977 C CA . TYR A 1 1130 ? 1.956 62.034 -28.407 1.00 41.19 1130 TYR A CA 1
ATOM 8978 C C . TYR A 1 1130 ? 2.914 62.858 -29.270 1.00 41.19 1130 TYR A C 1
ATOM 8980 O O . TYR A 1 1130 ? 4.091 63.003 -28.938 1.00 41.19 1130 TYR A O 1
ATOM 8988 N N . GLU A 1 1131 ? 2.399 63.398 -30.375 1.00 38.25 1131 GLU A N 1
ATOM 8989 C CA . GLU A 1 1131 ? 3.081 64.438 -31.145 1.00 38.25 1131 GLU A CA 1
ATOM 8990 C C . GLU A 1 1131 ? 3.083 65.739 -30.335 1.00 38.25 1131 GLU A C 1
ATOM 8992 O O . GLU A 1 1131 ? 2.040 66.219 -29.887 1.00 38.25 1131 GLU A O 1
ATOM 8997 N N . VAL A 1 1132 ? 4.272 66.302 -30.136 1.00 42.66 1132 VAL A N 1
ATOM 8998 C CA . VAL A 1 1132 ? 4.452 67.646 -29.585 1.00 42.66 1132 VAL A CA 1
ATOM 8999 C C . VAL A 1 1132 ? 4.627 68.582 -30.780 1.00 42.66 1132 VAL A C 1
ATOM 9001 O O . VAL A 1 1132 ? 5.629 68.481 -31.483 1.00 42.66 1132 VAL A O 1
ATOM 9004 N N . GLU A 1 1133 ? 3.647 69.450 -31.041 1.00 41.00 1133 GLU A N 1
ATOM 9005 C CA . GLU A 1 1133 ? 3.826 70.566 -31.981 1.00 41.00 1133 GLU A CA 1
ATOM 9006 C C . GLU A 1 1133 ? 4.822 71.577 -31.379 1.00 41.00 1133 GLU A C 1
ATOM 9008 O O . GLU A 1 1133 ? 4.670 71.970 -30.219 1.00 41.00 1133 GLU A O 1
ATOM 9013 N N . GLU A 1 1134 ? 5.853 71.944 -32.156 1.00 39.25 1134 GLU A N 1
ATOM 9014 C CA . GLU A 1 1134 ? 6.896 72.932 -31.803 1.00 39.25 1134 GLU A CA 1
ATOM 9015 C C . GLU A 1 1134 ? 6.379 74.372 -31.685 1.00 39.25 1134 GLU A C 1
ATOM 9017 O O . GLU A 1 1134 ? 5.595 74.813 -32.561 1.00 39.25 1134 GLU A O 1
#

Organism: NCBI:txid1220188

Foldseek 3Di:
DDQDFPVVCVLLVPPDSVQKDKDWFLQDFPFKTKIKMWGWAFDPPPPGDIDIFMKIKIKGQAAPLQVQALVLQQQLQQQLCVQFPLQEWHWRDKAWRPPDDTRMIMTMTFDWFQVPDDFAPLLLQLVSLLSQLVDFDDADPPPRHAWWFAPGWYDQRSRTQRRDTDRFQLVCCLVRFQQSLQVLLCVQPNDDPLLNVLSNCCSVPVSCVQGNFQAWQAAPVSPGDTFGFGKDQAHDELVFKHWTFRPPPVDPVRRDTHIHGHDGRIIRHGSCLNVLRHPVHDSRDPVNVVSNCVSVPQIPPNLCSVLVSLSSVLSVLSNCCSVPNDPSSVVNLVSSQVSQQPAALLLLLLCVQLVFDKDWDWAWQVHGDVVCCVARVSSHPQWEWEDDPVGTHIDDGNVVSNVVCLVVCVVRDDRQADPDPVSNVVLVVLLCLCVPPQVSLLVCLLQDDDDPPDPGVVVNVVSLVSNVVSLLVNLVQADLAALGNVRPDHHSSCSSNLVVLLVQCLQVVRPDVGNPLDDAPRPPPCNSSSVSSVSNNVVSVPDPSNVVSDDDPVVCCVQSVCSHPDDDDDRDDDTTHMYGDDDPPPPPVVLVVVLVVLVVVLCVLVVVLVVCVVVLADPLDDLLLLVLLLLLLLLQLLLCVLVVHRPSSNCSSVSNNLSSLSSSLSCCCSVVVDDPVVSVVVSVVVVVVSVVVSVVSSVVVNVCVVVVNCVSSVVSVVSSVVSNVVSVVVSVVCCVVVVDDDDDDDDDDDDDDDDDDDDDDDDDDDDPCPFDAAEDAFQLADFPVLLVLLCVLLVHDPVVLLVLLLVLLLLLVQLCVLVVHDVQLSLQLLLLLSLLCSHDPCVRDPSNLSSLLSSQLSCVLVVVHDQSLSSVQSSVCVVDDPVPRDDSSRPVSVVSSVSSVVCNVSSCVSRLVPSPQDALLVVLQVVCVVLVHDPPHQLSVQLNQLSSLLSSFCCSRHHDSNLSSLLSSQLSCLLVVNHRVCSQVCVCCVVVVHDNLSNLLSNVRSLVCLQPPLVSGDNSVVHDNVSSVVSVVVSVVVCVVVVHDNTPPDDDPVPPDDPDDDDDDDDDDDDDPPDDDSDNSSDDAGPVRHDDDVPPPDPPHHHHRDNDPVVVVVVVVVVVVVVDDDDDDDDDDD

Secondary structure (DSSP, 8-state):
-BPPPHHHHHHTT---GGGEEEEEES-S-TT-EEEEEEEEEE-TTSS--EEEEEEEEEEE--HHHHHHHHHHHHHHHHHHHHHSTTSSPPEEEEEE--SSTT--EEEEEE-EE--S-S---HHHHHHHHHHHTTSBPPPPTTT----BB-SS-EEETTEEE----BS-HHHHHIIIIIIHHHHHHHHHH---HHHHHHHHHIIIIIHHHHH-TTTTTB-TTS-B-PPPPEEE-S---TTSEEEEEE-S-S-TTTTS-EEEE-S---EEE-TTHHHHHHTTS----HHHHHHHHHHSPPPSSGGGHHHHHHHHHHHHHHHHHHHH-GGGHHHHHHHHHHHHHTS-THHHHHHHHTT--EEEE---SSS--HHHHHH-TT--SSEEEEEETTEEEEEE-HHHHHHHHHHH-TTSSSPSS-SSHHHHHHHHHHHHHIIIIIHHHHHHHHH----TTS-HHHHHHHHHHHHHHHHHHHHHTS-SSSSBTTBSS--HHHHHHHHHHTTTHHHHHHSTT---PPPTT-SGGGHHHHHHHHHHHHHHHH-HHHHHT---HHHHHHHHHTTTT--TT-------EEEE-S----HHHHHHHHHHHHHHHHTTHHHHHHHHHHHT--TT--HHHHHHHHHHHHHHHHHHHHTT--HHHHHHHHHHHHHHHHHHHHIIIIIS---HHHHHHHHHHHHHHHHHHHHHHHHHHHHHHTTT--HHHHHHHHHHHHHHHHHHHHHHHHHHHH----------PPP-----------PPPPPP--PPPEEEEP-S---HHHHHHHHHHTT--HHHHHHHHHHHHHHHHHHHHHTT--HHHHHHHHHHHHHHHTTS-TTTS-HHHHHHHHHHHHHHHTT----HHHHHHHHHHTTS-GGGPPPTT-GGGHHHHHHHHHHHHHHHHHTTT------HHHHHHHHHHHTT--TT-HHHHHHHHHHHHGGGSSHHHHS-HHHHHHHHHHHHHHHTT---HHHHTTTTTTTTT--HHHHHHHHHHHHHHHHH-GGGSSSGGGS-HHHHHHHHHHHHHHHHHHT--SSTTPPPGGG--PPP---------------S----TTS---TTS--PPTT-TTSSS-EEEES-HHHHHHHHHHHHHTT-----------

pLDDT: mean 79.18, std 18.03, range [25.75, 98.06]